Protein AF-0000000068423484 (afdb_homodimer)

Solvent-accessible surface area (backbone atoms only — not comparable to full-atom values): 55971 Å² total; per-residue (Å²): 118,68,66,62,54,52,52,56,60,61,62,59,57,76,66,73,70,72,71,91,45,73,45,80,74,43,41,45,62,45,56,41,64,61,52,69,41,52,49,58,44,50,38,36,35,39,37,38,55,45,71,33,46,61,61,96,69,89,58,65,35,32,40,34,36,28,48,57,86,38,82,74,49,74,48,76,41,71,54,63,52,50,76,49,75,39,73,61,32,37,42,81,64,35,38,41,32,37,35,35,40,36,44,89,70,34,38,48,62,26,65,78,42,65,36,44,36,45,59,52,74,58,28,47,58,44,65,79,63,53,68,45,44,47,48,38,69,43,51,36,38,43,34,36,85,90,52,74,48,55,35,38,36,38,39,38,42,29,35,70,79,62,84,55,50,68,46,73,50,53,48,76,21,60,78,42,44,45,49,76,50,75,43,78,37,48,69,86,58,43,48,36,38,36,36,30,29,41,33,39,73,54,92,85,44,71,54,63,28,49,66,23,56,80,44,69,32,42,38,43,66,61,50,50,74,41,46,70,46,52,40,69,80,64,89,39,38,44,64,40,68,35,36,38,36,36,34,41,53,64,70,56,93,40,86,34,32,39,37,35,28,45,84,64,41,53,76,49,69,49,68,49,60,48,64,46,76,50,72,46,68,39,45,69,81,62,43,42,57,35,36,33,36,40,35,46,50,54,26,64,36,69,31,76,46,74,43,69,48,40,78,60,54,51,70,27,41,62,47,60,90,69,46,73,41,50,44,68,37,73,46,63,39,36,50,44,65,58,56,77,83,84,62,49,35,28,30,26,43,75,90,35,79,72,43,83,37,46,66,45,74,46,71,37,42,52,82,67,39,45,43,34,31,26,36,37,36,52,95,91,41,76,40,60,22,68,73,43,66,38,45,38,36,43,51,38,30,67,21,44,58,42,56,86,63,88,64,63,33,39,64,78,32,76,40,59,39,32,37,37,51,91,44,50,38,73,48,34,39,36,36,38,23,49,64,91,40,78,72,51,72,48,76,32,77,55,102,61,64,45,76,42,80,42,72,33,82,57,62,83,54,56,44,38,28,34,30,35,29,29,43,86,77,41,71,70,20,62,25,65,72,41,76,47,55,41,43,72,86,75,78,82,80,85,84,83,80,85,84,93,77,90,78,67,85,73,76,90,80,86,130,118,70,67,60,56,53,53,58,62,61,62,55,62,75,67,71,70,72,70,90,47,72,47,80,73,44,42,44,63,46,57,41,61,62,52,71,41,52,48,60,44,50,38,36,37,40,38,36,55,46,70,33,46,61,61,97,69,90,56,64,34,32,38,34,36,28,47,56,86,36,83,74,48,74,47,76,41,72,55,64,53,51,78,49,74,40,73,60,31,35,42,81,66,34,39,42,31,35,35,35,41,37,43,89,70,35,38,48,61,26,63,77,40,64,37,44,36,44,60,52,75,58,28,46,58,46,65,78,64,51,66,46,45,49,48,38,68,43,50,35,36,42,34,37,85,90,51,73,48,55,36,38,35,37,38,37,41,30,37,71,79,61,82,59,50,69,47,72,50,55,48,77,22,60,77,43,46,44,49,75,49,76,41,78,36,48,70,87,59,43,48,37,38,36,34,29,29,42,34,38,74,52,93,84,46,70,51,63,30,50,65,23,57,80,43,69,32,44,38,44,68,61,50,51,76,39,46,67,47,52,39,70,78,65,89,39,39,43,64,38,69,37,34,38,35,36,36,40,52,66,71,57,92,42,85,35,32,38,38,35,26,45,84,63,40,53,76,49,70,48,67,51,59,48,65,46,77,50,72,47,69,40,46,68,83,63,43,42,58,36,37,30,35,41,36,45,50,52,26,65,36,71,30,75,46,74,44,70,48,40,76,59,55,52,70,26,40,62,48,60,89,70,44,74,42,51,44,68,38,75,46,62,39,34,51,45,65,60,56,76,82,85,62,48,37,28,30,29,42,76,90,35,80,72,43,84,38,46,64,46,74,47,70,37,43,53,82,67,39,44,43,35,30,26,38,36,36,50,95,91,41,73,39,59,23,69,73,44,65,38,44,38,35,42,52,42,31,66,22,44,57,42,56,85,66,86,64,63,35,39,62,77,34,74,39,60,39,32,39,38,52,93,44,48,37,75,46,35,38,37,34,37,24,47,63,90,39,78,72,55,72,47,76,30,77,55,102,61,64,44,76,43,80,43,71,32,84,56,65,82,54,56,44,38,28,32,30,36,29,29,44,86,75,43,69,70,21,62,23,63,74,42,77,49,55,42,44,73,83,75,77,82,78,78,80,78,76,80,73,81,80,72,90,91,87,87,75,92,81,85,132

Sequence (1022 aa):
MYCLLLLILLFCSKAKSQDNVFTINKVSLQAFPQNEIHKGVPLILNCSVDISKNEHFRLNYTFSFFKDGELLFTNTVEQDSAQYTISRARFSSSGQYECSLSVEEKKKFSDPLIIKVEGIMKPELSVLKTEVMEGENVLLRCELPEEKPPLFFTFYKTKQSANGVVHDRKRISKVENFVELEFPIDAGDSILNFECAVQMNLVTGSQASGRSNRTIVTVSEPFSVPKITIDPPQNITEGDKICITCSTVLLRQDQTEIILQKNKTILNSTKGRETLTYCKIVKLEDNGNYICTVEHGSVSKTSKEELVVTELFSKPMLVVNKTKWDENSIVQIQCQVNGPMPISLSLIKDNKILINSNIYTAQLRVSDSGIYMCRAEINNISKESDPVFLHIYAPVSLPVLSQPFSQVGVLDKFFVLQCYSKFGTLPITYSLYRGNIYIRKIVTEQNVPANFTVKATSIQESGQYRCHANNGHSLSQQSNRINVTIIGNYLVCFFFLKIGKNCCLSESEYIMYCLLLLILLFCSKAKSQDNVFTINKVSLQAFPQNEIHKGVPLILNCSVDISKNEHFRLNYTFSFFKDGELLFTNTVEQDSAQYTISRARFSSSGQYECSLSVEEKKKFSDPLIIKVEGIMKPELSVLKTEVMEGENVLLRCELPEEKPPLFFTFYKTKQSANGVVHDRKRISKVENFVELEFPIDAGDSILNFECAVQMNLVTGSQASGRSNRTIVTVSEPFSVPKITIDPPQNITEGDKICITCSTVLLRQDQTEIILQKNKTILNSTKGRETLTYCKIVKLEDNGNYICTVEHGSVSKTSKEELVVTELFSKPMLVVNKTKWDENSIVQIQCQVNGPMPISLSLIKDNKILINSNIYTAQLRVSDSGIYMCRAEINNISKESDPVFLHIYAPVSLPVLSQPFSQVGVLDKFFVLQCYSKFGTLPITYSLYRGNIYIRKIVTEQNVPANFTVKATSIQESGQYRCHANNGHSLSQQSNRINVTIIGNYLVCFFFLKIGKNCCLSESEYI

Foldseek 3Di:
DVVVVVVVVVVVPPPVPPPKDKDWDAKAKAKPPHQEEEWFAKIKIKIFTDMDIPDDDWWWKWKWKDFPRHTDDIDIDRDRMDMDMDRTDAQVNFGKMKMWIDTPPDIDIYDIGGHGYDAAEAWAKDWDAQEEEAFDKTKMKIFRPVDFDFKKKKKWKFAPPPPTDIDIDIDTDGGHRMDMDIDHHAPPGAKIKMWMKIWDADPVGIDIHDIYDIRIHGYDYQKDAKDWAKPVRDDAAQQDKMKIKIFMGGPDLDQKKKFKDDDPHTQDMDGSDGMDMDMDGDDQVNFDKMKIWIDDNRYIHIDIDTDDYHYQWDAKAKDWPDQEEEAQDKTKIFIDIGHDDDKFKFKDFPNHTPDRDRIDIDGDDQVSWGKIKMWIDDNRDIHIYDIGTHGYKYWWAAKAKDFPPPDQAEAQDKGKIWIATPDIDPFKKKWKDFVPHTDDIDTDRDRGIDIDIDHHHDQPCQTFMKMWIGHVPDDIHIYGTDGGHYDYPDDPPDPDDPDDDDDDDPDDDDD/DVVVVVVVVVPPPPPVPPPKDKDWDAKAKAKPPHQEEEWFAKIKIKIFTDMDIPDDDWWWKWKWKDFPRHTDDIDIDRDRMDMDMDRTDAQVNFGKMKMKIDTPPDIDIYDIGGHGYDAAEAWAKDWDAQEEEAFDKTKMKIFRPVDFDFKKKKKWKFAPPPVTDIDIDIDTDGGHRMDMDIDHHAPPGAKIKMWMKIWDADPVGIDIHDIYDIRIHGYDYQKDAKDWAKPVRDDAAQQDKIKIKIFMGGPDLDQKKKFKDDDPDTQDMDGSDGMDMDMDGDDQVNFDKMKIWIDDNRYIHIDIDTDDYHYQWDAKAKDWDDQEEEAQDKTKIFIDIGHDDDKFKFKDFPRHTPDRDRIDIDGDDQVSWGWIKMWIDDNRDIHIYDIGTHGYKYWWAAKAKDFPPPDQAEAFDKGKIWIATPDIDPFKKKWKDFAPHTDDIDTHRDRDIDIDIDHHHDQPCQTWMKMWIGHVPDDIHIYGTDGGHYDYDDPPPPPPPPDDPDDDDDDDDDD

Nearest PDB structures (foldseek):
  5gni-assembly1_B  TM=9.112E-01  e=7.802E-18  Homo sapiens
  5gni-assembly1_A  TM=8.983E-01  e=1.303E-17  Homo sapiens
  5c14-assembly1_A  TM=8.057E-01  e=1.120E-14  Homo sapiens
  1e07-assembly1_A  TM=2.967E-01  e=3.732E-16  Homo sapiens
  2q7n-assembly2_C  TM=2.112E-01  e=2.031E-11  Mus musculus

pLDDT: mean 84.7, std 16.95, range [17.69, 98.06]

Structure (mmCIF, N/CA/C/O backbone):
data_AF-0000000068423484-model_v1
#
loop_
_entity.id
_entity.typ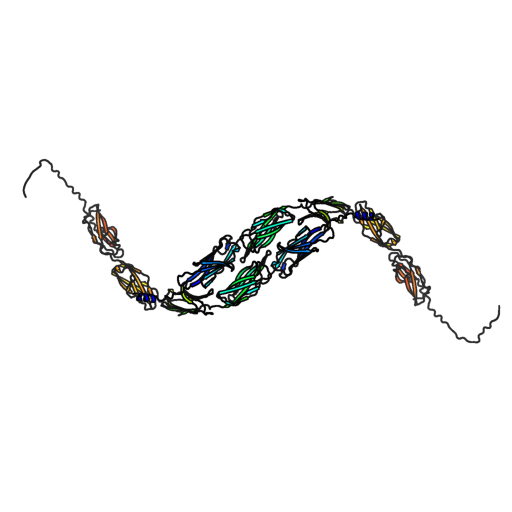e
_entity.pdbx_description
1 polymer 'Ig-like domain-containing protein'
#
loop_
_atom_site.group_PDB
_atom_site.id
_atom_site.type_symbol
_atom_site.label_atom_id
_atom_site.label_alt_id
_atom_site.label_comp_id
_atom_site.label_asym_id
_atom_site.label_entity_id
_atom_site.label_seq_id
_atom_site.pdbx_PDB_ins_code
_atom_site.Cartn_x
_atom_site.Cartn_y
_atom_site.Cartn_z
_atom_site.occupancy
_atom_site.B_iso_or_equiv
_ato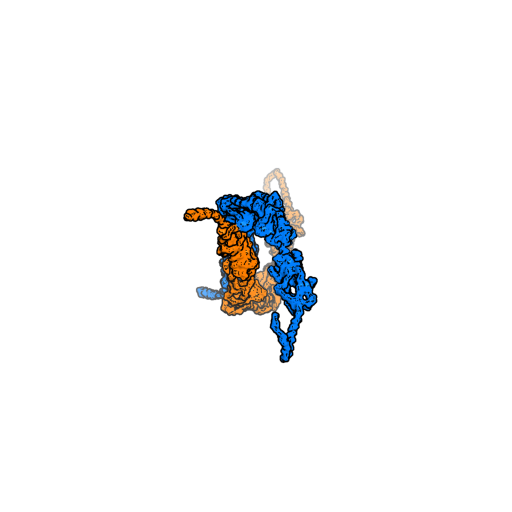m_site.auth_seq_id
_atom_site.auth_comp_id
_atom_site.auth_asym_id
_atom_site.auth_atom_id
_atom_site.pdbx_PDB_model_num
ATOM 1 N N . MET A 1 1 ? 11.953 -87.938 -2.617 1 39.81 1 MET A N 1
ATOM 2 C CA . MET A 1 1 ? 11.094 -86.875 -3.217 1 39.81 1 MET A CA 1
ATOM 3 C C . MET A 1 1 ? 11.336 -85.562 -2.574 1 39.81 1 MET A C 1
ATOM 5 O O . MET A 1 1 ? 10.969 -84.5 -3.137 1 39.81 1 MET A O 1
ATOM 9 N N . TYR A 1 2 ? 11.789 -85.5 -1.32 1 52.47 2 TYR A N 1
ATOM 10 C CA . TYR A 1 2 ? 12.023 -84.312 -0.569 1 52.47 2 TYR A CA 1
ATOM 11 C C . TYR A 1 2 ? 13.266 -83.562 -1.069 1 52.47 2 TYR A C 1
ATOM 13 O O . TYR A 1 2 ? 13.344 -82.312 -1.027 1 52.47 2 TYR A O 1
ATOM 21 N N . CYS A 1 3 ? 14.32 -84.25 -1.584 1 53.19 3 CYS A N 1
ATOM 22 C CA . CYS A 1 3 ? 15.562 -83.625 -1.985 1 53.19 3 CYS A CA 1
ATOM 23 C C . CYS A 1 3 ? 15.383 -82.875 -3.283 1 53.19 3 CYS A C 1
ATOM 25 O O . CYS A 1 3 ? 16.078 -81.875 -3.52 1 53.19 3 CYS A O 1
ATOM 27 N N . LEU A 1 4 ? 14.523 -83.438 -4.199 1 50.78 4 LEU A N 1
ATOM 28 C CA . LEU A 1 4 ? 14.344 -82.75 -5.461 1 50.78 4 LEU A CA 1
ATOM 29 C C . LEU A 1 4 ? 13.57 -81.438 -5.25 1 50.78 4 LEU A C 1
ATOM 31 O O . LEU A 1 4 ? 13.844 -80.438 -5.91 1 50.78 4 LEU A O 1
ATOM 35 N N . LEU A 1 5 ? 12.625 -81.438 -4.215 1 51.72 5 LEU A N 1
ATOM 36 C CA . LEU A 1 5 ? 11.914 -80.188 -3.975 1 51.72 5 LEU A CA 1
ATOM 37 C C . LEU A 1 5 ? 12.852 -79.125 -3.404 1 51.72 5 LEU A C 1
ATOM 39 O O . LEU A 1 5 ? 12.734 -77.938 -3.732 1 51.72 5 LEU A O 1
ATOM 43 N N . LEU A 1 6 ? 13.906 -79.625 -2.629 1 51.06 6 LEU A N 1
ATOM 44 C CA . LEU A 1 6 ? 14.844 -78.625 -2.082 1 51.06 6 LEU A CA 1
ATOM 45 C C . LEU A 1 6 ? 15.711 -78 -3.184 1 51.06 6 LEU A C 1
ATOM 47 O O . LEU A 1 6 ? 16.031 -76.812 -3.146 1 51.06 6 LEU A O 1
ATOM 51 N N . LEU A 1 7 ? 16.047 -78.875 -4.211 1 49.59 7 LEU A N 1
ATOM 52 C CA . LEU A 1 7 ? 16.906 -78.375 -5.262 1 49.59 7 LEU A CA 1
ATOM 53 C C . LEU A 1 7 ? 16.156 -77.375 -6.16 1 49.59 7 LEU A C 1
ATOM 55 O O . LEU A 1 7 ? 16.734 -76.438 -6.684 1 49.59 7 LEU A O 1
ATOM 59 N N . ILE A 1 8 ? 14.82 -77.688 -6.422 1 49.12 8 ILE A N 1
ATOM 60 C CA . ILE A 1 8 ? 14.07 -76.75 -7.246 1 49.12 8 ILE A CA 1
ATOM 61 C C . ILE A 1 8 ? 13.891 -75.438 -6.5 1 49.12 8 ILE A C 1
ATOM 63 O O . ILE A 1 8 ? 13.922 -74.375 -7.109 1 49.12 8 ILE A O 1
ATOM 67 N N . LEU A 1 9 ? 13.773 -75.5 -5.098 1 46.38 9 LEU A N 1
ATOM 68 C CA . LEU A 1 9 ? 13.648 -74.25 -4.371 1 46.38 9 LEU A CA 1
ATOM 69 C C . LEU A 1 9 ? 14.953 -73.5 -4.418 1 46.38 9 LEU A C 1
ATOM 71 O O . LEU A 1 9 ? 14.953 -72.25 -4.266 1 46.38 9 LEU A O 1
ATOM 75 N N . LEU A 1 10 ? 16.078 -74.188 -4.484 1 43.59 10 LEU A N 1
ATOM 76 C CA . LEU A 1 10 ? 17.328 -73.438 -4.488 1 43.59 10 LEU A CA 1
ATOM 77 C C . LEU A 1 10 ? 17.562 -72.812 -5.84 1 43.59 10 LEU A C 1
ATOM 79 O O . LEU A 1 10 ? 18.297 -71.812 -5.934 1 43.59 10 LEU A O 1
ATOM 83 N N . PHE A 1 11 ? 17.188 -73.5 -6.922 1 37.44 11 PHE A N 1
ATOM 84 C CA . PHE A 1 11 ? 17.469 -72.875 -8.203 1 37.44 11 PHE A CA 1
ATOM 85 C C . PHE A 1 11 ? 16.469 -71.75 -8.469 1 37.44 11 PHE A C 1
ATOM 87 O O . PHE A 1 11 ? 16.406 -71.188 -9.586 1 37.44 11 PHE A O 1
ATOM 94 N N . CYS A 1 12 ? 15.344 -71.688 -7.723 1 38.47 12 CYS A N 1
ATOM 95 C CA . CYS A 1 12 ? 14.68 -70.438 -7.945 1 38.47 12 CYS A CA 1
ATOM 96 C C . CYS A 1 12 ? 15.656 -69.25 -7.773 1 38.47 12 CYS A C 1
ATOM 98 O O . CYS A 1 12 ? 16 -68.938 -6.648 1 38.47 12 CYS A O 1
ATOM 100 N N . SER A 1 13 ? 16.719 -69.312 -8.594 1 34.94 13 SER A N 1
ATOM 101 C CA . SER A 1 13 ? 17.641 -68.188 -8.711 1 34.94 13 SER A CA 1
ATOM 102 C C . SER A 1 13 ? 16.953 -66.812 -8.359 1 34.94 13 SER A C 1
ATOM 104 O O . SER A 1 13 ? 15.742 -66.688 -8.516 1 34.94 13 SER A O 1
ATOM 106 N N . LYS A 1 14 ? 17.656 -66.125 -7.473 1 40.66 14 LYS A N 1
ATOM 107 C CA . LYS A 1 14 ? 17.469 -64.688 -7.129 1 40.66 14 LYS A CA 1
ATOM 108 C C . LYS A 1 14 ? 17.031 -63.906 -8.336 1 40.66 14 LYS A C 1
ATOM 110 O O . LYS A 1 14 ? 17.797 -63.688 -9.273 1 40.66 14 LYS A O 1
ATOM 115 N N . ALA A 1 15 ? 15.914 -64.188 -8.844 1 41.28 15 ALA A N 1
ATOM 116 C CA . ALA A 1 15 ? 15.477 -63.031 -9.602 1 41.28 15 ALA A CA 1
ATOM 117 C C . ALA A 1 15 ? 16.016 -61.719 -8.992 1 41.28 15 ALA A C 1
ATOM 119 O O . ALA A 1 15 ? 15.812 -61.469 -7.801 1 41.28 15 ALA A O 1
ATOM 120 N N . LYS A 1 16 ? 17.188 -61.375 -9.227 1 42.59 16 LYS A N 1
ATOM 121 C CA . LYS A 1 16 ? 17.688 -60.031 -8.883 1 42.59 16 LYS A CA 1
ATOM 122 C C . LYS A 1 16 ? 16.531 -59.031 -8.711 1 42.59 16 LYS A C 1
ATOM 124 O O . LYS A 1 16 ? 15.82 -58.75 -9.672 1 42.59 16 LYS A O 1
ATOM 129 N N . SER A 1 17 ? 15.82 -59.156 -7.66 1 44.47 17 SER A N 1
ATOM 130 C CA . SER A 1 17 ? 14.852 -58.156 -7.246 1 44.47 17 SER A CA 1
ATOM 131 C C . SER A 1 17 ? 15.281 -56.75 -7.672 1 44.47 17 SER A C 1
ATOM 133 O O . SER A 1 17 ? 16.281 -56.25 -7.172 1 44.47 17 SER A O 1
ATOM 135 N N . GLN A 1 18 ? 15.273 -56.562 -8.914 1 56.28 18 GLN A N 1
ATOM 136 C CA . GLN A 1 18 ? 15.562 -55.156 -9.297 1 56.28 18 GLN A CA 1
ATOM 137 C C . GLN A 1 18 ? 14.938 -54.188 -8.32 1 56.28 18 GLN A C 1
ATOM 139 O O . GLN A 1 18 ? 13.75 -54.281 -7.992 1 56.28 18 GLN A O 1
ATOM 144 N N . ASP A 1 19 ? 15.703 -53.656 -7.363 1 74.75 19 ASP A N 1
ATOM 145 C CA . ASP A 1 19 ? 15.289 -52.594 -6.418 1 74.75 19 ASP A CA 1
ATOM 146 C C . ASP A 1 19 ? 14.305 -51.625 -7.066 1 74.75 19 ASP A C 1
ATOM 148 O O . ASP A 1 19 ? 14.344 -51.406 -8.273 1 74.75 19 ASP A O 1
ATOM 152 N N . ASN A 1 20 ? 13.234 -51.406 -6.363 1 85.5 20 ASN A N 1
ATOM 153 C CA . ASN A 1 20 ? 12.258 -50.406 -6.805 1 85.5 20 ASN A CA 1
ATOM 154 C C . ASN A 1 20 ? 12.914 -49.094 -7.137 1 85.5 20 ASN A C 1
ATOM 156 O O . ASN A 1 20 ? 13.594 -48.5 -6.293 1 85.5 20 ASN A O 1
ATOM 160 N N . VAL A 1 21 ? 12.883 -48.812 -8.445 1 90.56 21 VAL A N 1
ATOM 161 C CA . VAL A 1 21 ? 13.469 -47.562 -8.898 1 90.56 21 VAL A CA 1
ATOM 162 C C . VAL A 1 21 ? 12.383 -46.656 -9.484 1 90.56 21 VAL A C 1
ATOM 164 O O . VAL A 1 21 ? 11.477 -47.156 -10.172 1 90.56 21 VAL A O 1
ATOM 167 N N . PHE A 1 22 ? 12.477 -45.375 -9.07 1 92.5 22 PHE A N 1
ATOM 168 C CA . PHE A 1 22 ? 11.539 -44.406 -9.625 1 92.5 22 PHE A CA 1
ATOM 169 C C . PHE A 1 22 ? 12.203 -43.062 -9.836 1 92.5 22 PHE A C 1
ATOM 171 O O . PHE A 1 22 ? 13.281 -42.812 -9.289 1 92.5 22 PHE A O 1
ATOM 178 N N . THR A 1 23 ? 11.617 -42.25 -10.695 1 92.19 23 THR A N 1
ATOM 179 C CA . THR A 1 23 ? 12.055 -40.875 -10.914 1 92.19 23 THR A CA 1
ATOM 180 C C . THR A 1 23 ? 10.859 -39.938 -11.078 1 92.19 23 THR A C 1
ATOM 182 O O . THR A 1 23 ? 9.828 -40.344 -11.625 1 92.19 23 THR A O 1
ATOM 185 N N . ILE A 1 24 ? 11.141 -38.781 -10.492 1 92.31 24 ILE A N 1
ATOM 186 C CA . ILE A 1 24 ? 10.086 -37.75 -10.609 1 92.31 24 ILE A CA 1
ATOM 187 C C . ILE A 1 24 ? 10.336 -36.906 -11.844 1 92.31 24 ILE A C 1
ATOM 189 O O . ILE A 1 24 ? 11.305 -36.125 -11.898 1 92.31 24 ILE A O 1
ATOM 193 N N . ASN A 1 25 ? 9.406 -36.969 -12.766 1 89.69 25 ASN A N 1
ATOM 194 C CA . ASN A 1 25 ? 9.594 -36.219 -13.992 1 89.69 25 ASN A CA 1
ATOM 195 C C . ASN A 1 25 ? 9.188 -34.75 -13.82 1 89.69 25 ASN A C 1
ATOM 197 O O . ASN A 1 25 ? 9.93 -33.844 -14.195 1 89.69 25 ASN A O 1
ATOM 201 N N . LYS A 1 26 ? 8.031 -34.562 -13.297 1 92.62 26 LYS A N 1
ATOM 202 C CA . LYS A 1 26 ? 7.508 -33.188 -13.18 1 92.62 26 LYS A CA 1
ATOM 203 C C . LYS A 1 26 ? 6.438 -33.125 -12.094 1 92.62 26 LYS A C 1
ATOM 205 O O . LYS A 1 26 ? 5.672 -34.062 -11.898 1 92.62 26 LYS A O 1
ATOM 210 N N . VAL A 1 27 ? 6.594 -32.031 -11.391 1 96.12 27 VAL A N 1
ATOM 211 C CA . VAL A 1 27 ? 5.523 -31.688 -10.453 1 96.12 27 VAL A CA 1
ATOM 212 C C . VAL A 1 27 ? 4.777 -30.438 -10.945 1 96.12 27 VAL A C 1
ATOM 214 O O . VAL A 1 27 ? 5.398 -29.453 -11.32 1 96.12 27 VAL A O 1
ATOM 217 N N . SER A 1 28 ? 3.398 -30.562 -10.992 1 97.12 28 SER A N 1
ATOM 218 C CA . SER A 1 28 ? 2.607 -29.453 -11.523 1 97.12 28 SER A CA 1
ATOM 219 C C . SER A 1 28 ? 1.541 -29.016 -10.523 1 97.12 28 SER A C 1
ATOM 221 O O . SER A 1 28 ? 0.961 -29.844 -9.82 1 97.12 28 SER A O 1
ATOM 223 N N . LEU A 1 29 ? 1.38 -27.719 -10.469 1 97.12 29 LEU A N 1
ATOM 224 C CA . LEU A 1 29 ? 0.329 -27.109 -9.656 1 97.12 29 LEU A CA 1
ATOM 225 C C . LEU A 1 29 ? -0.698 -26.406 -10.531 1 97.12 29 LEU A C 1
ATOM 227 O O . LEU A 1 29 ? -0.335 -25.594 -11.391 1 97.12 29 LEU A O 1
ATOM 231 N N . GLN A 1 30 ? -1.979 -26.781 -10.328 1 96 30 GLN A N 1
ATOM 232 C CA . GLN A 1 30 ? -3.07 -26.141 -11.047 1 96 30 GLN A CA 1
ATOM 233 C C . GLN A 1 30 ? -4.125 -25.609 -10.086 1 96 30 GLN A C 1
ATOM 235 O O . GLN A 1 30 ? -4.328 -26.156 -9.008 1 96 30 GLN A O 1
ATOM 240 N N . ALA A 1 31 ? -4.648 -24.516 -10.484 1 95 31 ALA A N 1
ATOM 241 C CA . ALA A 1 31 ? -5.699 -23.906 -9.672 1 95 31 ALA A CA 1
ATOM 242 C C . ALA A 1 31 ? -7.043 -23.938 -10.391 1 95 31 ALA A C 1
ATOM 244 O O . ALA A 1 31 ? -7.105 -23.781 -11.609 1 95 31 ALA A O 1
ATOM 245 N N . PHE A 1 32 ? -8.055 -24.219 -9.594 1 92.88 32 PHE A N 1
ATOM 246 C CA . PHE A 1 32 ? -9.43 -24.172 -10.07 1 92.88 32 PHE A CA 1
ATOM 247 C C . PHE A 1 32 ? -10.289 -23.297 -9.156 1 92.88 32 PHE A C 1
ATOM 249 O O . PHE A 1 32 ? -10.492 -23.641 -7.988 1 92.88 32 PHE A O 1
ATOM 256 N N . PRO A 1 33 ? -10.969 -22.203 -9.703 1 88.38 33 PRO A N 1
ATOM 257 C CA . PRO A 1 33 ? -10.852 -21.641 -11.055 1 88.38 33 PRO A CA 1
ATOM 258 C C . PRO A 1 33 ? -9.461 -21.094 -11.352 1 88.38 33 PRO A C 1
ATOM 260 O O . PRO A 1 33 ? -8.578 -21.141 -10.484 1 88.38 33 PRO A O 1
ATOM 263 N N . GLN A 1 34 ? -9.227 -20.562 -12.555 1 83.06 34 GLN A N 1
ATOM 264 C CA . GLN A 1 34 ? -7.906 -20.141 -13.008 1 83.06 34 GLN A CA 1
ATOM 265 C C . GLN A 1 34 ? -7.363 -19 -12.148 1 83.06 34 GLN A C 1
ATOM 267 O O . GLN A 1 34 ? -7.918 -18.703 -11.086 1 83.06 34 GLN A O 1
ATOM 272 N N . ASN A 1 35 ? -6.379 -18.203 -12.5 1 80.56 35 ASN A N 1
ATOM 273 C CA . ASN A 1 35 ? -5.445 -17.359 -11.766 1 80.56 35 ASN A CA 1
ATOM 274 C C . ASN A 1 35 ? -6.129 -16.094 -11.227 1 80.56 35 ASN A C 1
ATOM 276 O O . ASN A 1 35 ? -5.652 -15.484 -10.266 1 80.56 35 ASN A O 1
ATOM 280 N N . GLU A 1 36 ? -7.348 -15.82 -11.719 1 86.75 36 GLU A N 1
ATOM 281 C CA . GLU A 1 36 ? -8.07 -14.656 -11.211 1 86.75 36 GLU A CA 1
ATOM 282 C C . GLU A 1 36 ? -9.461 -15.047 -10.719 1 86.75 36 GLU A C 1
ATOM 284 O O . GLU A 1 36 ? -10.273 -15.562 -11.484 1 86.75 36 GLU A O 1
ATOM 289 N N . ILE A 1 37 ? -9.641 -14.758 -9.391 1 89.88 37 ILE A N 1
ATOM 290 C CA . ILE A 1 37 ? -10.914 -15.195 -8.836 1 89.88 37 ILE A CA 1
ATOM 291 C C . ILE A 1 37 ? -11.531 -14.078 -8 1 89.88 37 ILE A C 1
ATOM 293 O O . ILE A 1 37 ? -10.828 -13.156 -7.57 1 89.88 37 ILE A O 1
ATOM 297 N N . HIS A 1 38 ? -12.898 -14.172 -7.852 1 90.81 38 HIS A N 1
ATOM 298 C CA . HIS A 1 38 ? -13.609 -13.219 -7.008 1 90.81 38 HIS A CA 1
ATOM 299 C C . HIS A 1 38 ? -13.727 -13.719 -5.574 1 90.81 38 HIS A C 1
ATOM 301 O O . HIS A 1 38 ? -13.742 -14.93 -5.34 1 90.81 38 HIS A O 1
ATOM 307 N N . LYS A 1 39 ? -13.844 -12.805 -4.742 1 89.31 39 LYS A N 1
ATOM 308 C CA . LYS A 1 39 ? -13.984 -13.164 -3.332 1 89.31 39 LYS A CA 1
ATOM 309 C C . LYS A 1 39 ? -15.188 -14.078 -3.115 1 89.31 39 LYS A C 1
ATOM 311 O O . LYS A 1 39 ? -16.219 -13.914 -3.77 1 89.31 39 LYS A O 1
ATOM 316 N N . GLY A 1 40 ? -15.039 -15.062 -2.285 1 89.5 40 GLY A N 1
ATOM 317 C CA . GLY A 1 40 ? -16.125 -15.953 -1.927 1 89.5 40 GLY A CA 1
ATOM 318 C C . GLY A 1 40 ? -16.125 -17.25 -2.721 1 89.5 40 GLY A C 1
ATOM 319 O O . GLY A 1 40 ? -16.734 -18.234 -2.303 1 89.5 40 GLY A O 1
ATOM 320 N N . VAL A 1 41 ? -15.477 -17.203 -3.834 1 91.44 41 VAL A N 1
ATOM 321 C CA . VAL A 1 41 ? -15.414 -18.391 -4.68 1 91.44 41 VAL A CA 1
ATOM 322 C C . VAL A 1 41 ? -14.383 -19.359 -4.117 1 91.44 41 VAL A C 1
ATOM 324 O O . VAL A 1 41 ? -13.289 -18.953 -3.719 1 91.44 41 VAL A O 1
ATOM 327 N N . PRO A 1 42 ? -14.75 -20.562 -4.008 1 93.75 42 PRO A N 1
ATOM 328 C CA . PRO A 1 42 ? -13.766 -21.547 -3.537 1 93.75 42 PRO A CA 1
ATOM 329 C C . PRO A 1 42 ? -12.602 -21.734 -4.508 1 93.75 42 PRO A C 1
ATOM 331 O O . PRO A 1 42 ? -12.797 -21.688 -5.723 1 93.75 42 PRO A O 1
ATOM 334 N N . LEU A 1 43 ? -11.461 -21.859 -3.93 1 94.62 43 LEU A N 1
ATOM 335 C CA . LEU A 1 43 ? -10.242 -22.078 -4.699 1 94.62 43 LEU A CA 1
ATOM 336 C C . LEU A 1 43 ? -9.664 -23.469 -4.422 1 94.62 43 LEU A C 1
ATOM 338 O O . LEU A 1 43 ? -9.406 -23.812 -3.27 1 94.62 43 LEU A O 1
ATOM 342 N N . ILE A 1 44 ? -9.539 -24.219 -5.457 1 95.81 44 ILE A N 1
ATOM 343 C CA . ILE A 1 44 ? -8.977 -25.562 -5.328 1 95.81 44 ILE A CA 1
ATOM 344 C C . ILE A 1 44 ? -7.602 -25.609 -5.992 1 95.81 44 ILE A C 1
ATOM 346 O O . ILE A 1 44 ? -7.473 -25.312 -7.184 1 95.81 44 ILE A O 1
ATOM 350 N N . LEU A 1 45 ? -6.633 -25.922 -5.223 1 96.62 45 LEU A N 1
ATOM 351 C CA . LEU A 1 45 ? -5.285 -26.141 -5.738 1 96.62 45 LEU A CA 1
ATOM 352 C C . LEU A 1 45 ? -4.988 -27.625 -5.863 1 96.62 45 LEU A C 1
ATOM 354 O O . LEU A 1 45 ? -5.094 -28.375 -4.883 1 96.62 45 LEU A O 1
ATOM 358 N N . ASN A 1 46 ? -4.641 -28 -7.074 1 96.62 46 ASN A N 1
ATOM 359 C CA . ASN A 1 46 ? -4.34 -29.406 -7.348 1 96.62 46 ASN A CA 1
ATOM 360 C C . ASN A 1 46 ? -2.865 -29.594 -7.695 1 96.62 46 ASN A C 1
ATOM 362 O O . ASN A 1 46 ? -2.375 -29.047 -8.68 1 96.62 46 ASN A O 1
ATOM 366 N N . CYS A 1 47 ? -2.186 -30.344 -6.875 1 97.69 47 CYS A N 1
ATOM 367 C CA . CYS A 1 47 ? -0.793 -30.703 -7.117 1 97.69 47 CYS A CA 1
ATOM 368 C C . CYS A 1 47 ? -0.686 -32.125 -7.648 1 97.69 47 CYS A C 1
ATOM 370 O O . CYS A 1 47 ? -1.196 -33.062 -7.031 1 97.69 47 CYS A O 1
ATOM 372 N N . SER A 1 48 ? -0.087 -32.25 -8.828 1 97.25 48 SER A N 1
ATOM 373 C CA . SER A 1 48 ? 0.038 -33.562 -9.453 1 97.25 48 SER A CA 1
ATOM 374 C C . SER A 1 48 ? 1.484 -33.875 -9.844 1 97.25 48 SER A C 1
ATOM 376 O O . SER A 1 48 ? 2.301 -32.938 -9.953 1 97.25 48 SER A O 1
ATOM 378 N N . VAL A 1 49 ? 1.753 -35.188 -9.945 1 95.81 49 VAL A N 1
ATOM 379 C CA . VAL A 1 49 ? 3.123 -35.594 -10.25 1 95.81 49 VAL A CA 1
ATOM 380 C C . VAL A 1 49 ? 3.125 -36.562 -11.445 1 95.81 49 VAL A C 1
ATOM 382 O O . VAL A 1 49 ? 2.195 -37.344 -11.617 1 95.81 49 VAL A O 1
ATOM 385 N N . ASP A 1 50 ? 4.039 -36.312 -12.328 1 93.44 50 ASP A N 1
ATOM 386 C CA . ASP A 1 50 ? 4.418 -37.25 -13.367 1 93.44 50 ASP A CA 1
ATOM 387 C C . ASP A 1 50 ? 5.637 -38.062 -12.938 1 93.44 50 ASP A C 1
ATOM 389 O O . ASP A 1 50 ? 6.746 -37.531 -12.852 1 93.44 50 ASP A O 1
ATOM 393 N N . ILE A 1 51 ? 5.391 -39.344 -12.625 1 91.94 51 ILE A N 1
ATOM 394 C CA . ILE A 1 51 ? 6.445 -40.219 -12.086 1 91.94 51 ILE A CA 1
ATOM 395 C C . ILE A 1 51 ? 6.645 -41.406 -12.984 1 91.94 51 ILE A C 1
ATOM 397 O O . ILE A 1 51 ? 5.68 -41.938 -13.555 1 91.94 51 ILE A O 1
ATOM 401 N N . SER A 1 52 ? 7.898 -41.875 -13.203 1 91.5 52 SER A N 1
ATOM 402 C CA . SER A 1 52 ? 8.258 -43.094 -13.898 1 91.5 52 SER A CA 1
ATOM 403 C C . SER A 1 52 ? 8.781 -44.156 -12.922 1 91.5 52 SER A C 1
ATOM 405 O O . SER A 1 52 ? 9.617 -43.844 -12.062 1 91.5 52 SER A O 1
ATOM 407 N N . LYS A 1 53 ? 8.211 -45.406 -13.023 1 91 53 LYS A N 1
ATOM 408 C CA . LYS A 1 53 ? 8.625 -46.531 -12.188 1 91 53 LYS A CA 1
ATOM 409 C C . LYS A 1 53 ? 9.07 -47.719 -13.047 1 91 53 LYS A C 1
ATOM 411 O O . LYS A 1 53 ? 8.617 -47.875 -14.18 1 91 53 LYS A O 1
ATOM 416 N N . ASN A 1 54 ? 10.008 -48.5 -12.523 1 87.19 54 ASN A N 1
ATOM 417 C CA . ASN A 1 54 ? 10.43 -49.688 -13.258 1 87.19 54 ASN A CA 1
ATOM 418 C C . ASN A 1 54 ? 9.406 -50.812 -13.125 1 87.19 54 ASN A C 1
ATOM 420 O O . ASN A 1 54 ? 9.242 -51.625 -14.047 1 87.19 54 ASN A O 1
ATOM 424 N N . GLU A 1 55 ? 8.82 -50.906 -11.93 1 84.12 55 GLU A N 1
ATOM 425 C CA . GLU A 1 55 ? 7.773 -51.906 -11.672 1 84.12 55 GLU A CA 1
ATOM 426 C C . GLU A 1 55 ? 6.559 -51.25 -11.016 1 84.12 55 GLU A C 1
ATOM 428 O O . GLU A 1 55 ? 6.559 -50.062 -10.742 1 84.12 55 GLU A O 1
ATOM 433 N N . HIS A 1 56 ? 5.566 -52.125 -11.047 1 82.25 56 HIS A N 1
ATOM 434 C CA . HIS A 1 56 ? 4.363 -51.625 -10.391 1 82.25 56 HIS A CA 1
ATOM 435 C C . HIS A 1 56 ? 4.461 -51.75 -8.875 1 82.25 56 HIS A C 1
ATOM 437 O O . HIS A 1 56 ? 4.379 -52.844 -8.336 1 82.25 56 HIS A O 1
ATOM 443 N N . PHE A 1 57 ? 4.84 -50.75 -8.211 1 87 57 PHE A N 1
ATOM 444 C CA . PHE A 1 57 ? 4.848 -50.719 -6.75 1 87 57 PHE A CA 1
ATOM 445 C C . PHE A 1 57 ? 4.246 -49.406 -6.234 1 87 57 PHE A C 1
ATOM 447 O O . PHE A 1 57 ? 4.102 -48.438 -6.988 1 87 57 PHE A O 1
ATOM 454 N N . ARG A 1 58 ? 3.793 -49.562 -5.016 1 89.12 58 ARG A N 1
ATOM 455 C CA . ARG A 1 58 ? 3.129 -48.406 -4.43 1 89.12 58 ARG A CA 1
ATOM 456 C C . ARG A 1 58 ? 4.137 -47.5 -3.752 1 89.12 58 ARG A C 1
ATOM 458 O O . ARG A 1 58 ? 5.105 -47.969 -3.15 1 89.12 58 ARG A O 1
ATOM 465 N N . LEU A 1 59 ? 3.957 -46.188 -4.02 1 92 59 LEU A N 1
ATOM 466 C CA . LEU A 1 59 ? 4.738 -45.125 -3.354 1 92 59 LEU A CA 1
ATOM 467 C C . LEU A 1 59 ? 3.84 -44.25 -2.5 1 92 59 LEU A C 1
ATOM 469 O O . LEU A 1 59 ? 2.66 -44.062 -2.812 1 92 59 LEU A O 1
ATOM 473 N N . ASN A 1 60 ? 4.434 -43.844 -1.382 1 93.69 60 ASN A N 1
ATOM 474 C CA . ASN A 1 60 ? 3.771 -42.812 -0.59 1 93.69 60 ASN A CA 1
ATOM 475 C C . ASN A 1 60 ? 4.219 -41.406 -1.002 1 93.69 60 ASN A C 1
ATOM 477 O O . ASN A 1 60 ? 5.402 -41.062 -0.89 1 93.69 60 ASN A O 1
ATOM 481 N N . TYR A 1 61 ? 3.264 -40.719 -1.443 1 95.69 61 TYR A N 1
ATOM 482 C CA . TYR A 1 61 ? 3.551 -39.344 -1.901 1 95.69 61 TYR A CA 1
ATOM 483 C C . TYR A 1 61 ? 3.221 -38.344 -0.819 1 95.69 61 TYR A C 1
ATOM 485 O O . TYR A 1 61 ? 2.09 -38.281 -0.326 1 95.69 61 TYR A O 1
ATOM 493 N N . THR A 1 62 ? 4.176 -37.5 -0.449 1 97.12 62 THR A N 1
ATOM 494 C CA . THR A 1 62 ? 3.924 -36.375 0.468 1 97.12 62 THR A CA 1
ATOM 495 C C . THR A 1 62 ? 3.887 -35.062 -0.283 1 97.12 62 THR A C 1
ATOM 497 O O . THR A 1 62 ? 4.922 -34.562 -0.738 1 97.12 62 THR A O 1
ATOM 500 N N . PHE A 1 63 ? 2.697 -34.531 -0.314 1 98.06 63 PHE A N 1
ATOM 501 C CA . PHE A 1 63 ? 2.516 -33.25 -0.974 1 98.06 63 PHE A CA 1
ATOM 502 C C . PHE A 1 63 ? 2.48 -32.125 0.047 1 98.06 63 PHE A C 1
ATOM 504 O O . PHE A 1 63 ? 1.812 -32.219 1.077 1 98.06 63 PHE A O 1
ATOM 511 N N . SER A 1 64 ? 3.223 -31.094 -0.249 1 97.44 64 SER A N 1
ATOM 512 C CA . SER A 1 64 ? 3.199 -29.891 0.574 1 97.44 64 SER A CA 1
ATOM 513 C C . SER A 1 64 ? 2.83 -28.656 -0.252 1 97.44 64 SER A C 1
ATOM 515 O O . SER A 1 64 ? 3.352 -28.469 -1.352 1 97.44 64 SER A O 1
ATOM 517 N N . PHE A 1 65 ? 1.922 -27.906 0.331 1 97.5 65 PHE A N 1
ATOM 518 C CA . PHE A 1 65 ? 1.487 -26.688 -0.336 1 97.5 65 PHE A CA 1
ATOM 519 C C . PHE A 1 65 ? 2.041 -25.453 0.372 1 97.5 65 PHE A C 1
ATOM 521 O O . PHE A 1 65 ? 2.08 -25.406 1.604 1 97.5 65 PHE A O 1
ATOM 528 N N . PHE A 1 66 ? 2.475 -24.469 -0.473 1 93.44 66 PHE A N 1
ATOM 529 C CA . PHE A 1 66 ? 3.076 -23.266 0.065 1 93.44 66 PHE A CA 1
ATOM 530 C C . PHE A 1 66 ? 2.418 -22.016 -0.529 1 93.44 66 PHE A C 1
ATOM 532 O O . PHE A 1 66 ? 2.004 -22.031 -1.691 1 93.44 66 PHE A O 1
ATOM 539 N N . LYS A 1 67 ? 2.361 -21 0.342 1 90.62 67 LYS A N 1
ATOM 540 C CA . LYS A 1 67 ? 1.989 -19.656 -0.105 1 90.62 67 LYS A CA 1
ATOM 541 C C . LYS A 1 67 ? 3.053 -18.641 0.279 1 90.62 67 LYS A C 1
ATOM 543 O O . LYS A 1 67 ? 3.369 -18.484 1.46 1 90.62 67 LYS A O 1
ATOM 548 N N . ASP A 1 68 ? 3.488 -17.953 -0.701 1 82 68 ASP A N 1
ATOM 549 C CA . ASP A 1 68 ? 4.508 -16.922 -0.473 1 82 68 ASP A CA 1
ATOM 550 C C . ASP A 1 68 ? 5.652 -17.469 0.381 1 82 68 ASP A C 1
ATOM 552 O O . ASP A 1 68 ? 6.09 -16.828 1.329 1 82 68 ASP A O 1
ATOM 556 N N . GLY A 1 69 ? 6 -18.781 0.175 1 79.25 69 GLY A N 1
ATOM 557 C CA . GLY A 1 69 ? 7.137 -19.406 0.833 1 79.25 69 GLY A CA 1
ATOM 558 C C . GLY A 1 69 ? 6.781 -20.047 2.164 1 79.25 69 GLY A C 1
ATOM 559 O O . GLY A 1 69 ? 7.605 -20.734 2.77 1 79.25 69 GLY A O 1
ATOM 560 N N . GLU A 1 70 ? 5.594 -19.828 2.561 1 84.88 70 GLU A N 1
ATOM 561 C CA . GLU A 1 70 ? 5.184 -20.391 3.844 1 84.88 70 GLU A CA 1
ATOM 562 C C . GLU A 1 70 ? 4.359 -21.656 3.65 1 84.88 70 GLU A C 1
ATOM 564 O O . GLU A 1 70 ? 3.514 -21.734 2.758 1 84.88 70 GLU A O 1
ATOM 569 N N . LEU A 1 71 ? 4.586 -22.609 4.574 1 92.94 71 LEU A N 1
ATOM 570 C CA . LEU A 1 71 ? 3.895 -23.891 4.496 1 92.94 71 LEU A CA 1
ATOM 571 C C . LEU A 1 71 ? 2.432 -23.734 4.902 1 92.94 71 LEU A C 1
ATOM 573 O O . LEU A 1 71 ? 2.129 -23.156 5.945 1 92.94 71 LEU A O 1
ATOM 577 N N . LEU A 1 72 ? 1.53 -24.203 4.066 1 94 72 LEU A N 1
ATOM 578 C CA . LEU A 1 72 ? 0.096 -24.141 4.332 1 94 72 LEU A CA 1
ATOM 579 C C . LEU A 1 72 ? -0.422 -25.484 4.832 1 94 72 LEU A C 1
ATOM 581 O O . LEU A 1 72 ? -1.129 -25.547 5.84 1 94 72 LEU A O 1
ATOM 585 N N . PHE A 1 73 ? -0.06 -26.5 4.039 1 94.62 73 PHE A N 1
ATOM 586 C CA . PHE A 1 73 ? -0.667 -27.812 4.254 1 94.62 73 PHE A CA 1
ATOM 587 C C . PHE A 1 73 ? 0.22 -28.922 3.697 1 94.62 73 PHE A C 1
ATOM 589 O O . PHE A 1 73 ? 0.904 -28.734 2.689 1 94.62 73 PHE A O 1
ATOM 596 N N . THR A 1 74 ? 0.322 -30 4.434 1 96.31 74 THR A N 1
ATOM 597 C CA . THR A 1 74 ? 1.016 -31.203 3.971 1 96.31 74 THR A CA 1
ATOM 598 C C . THR A 1 74 ? 0.098 -32.406 4.039 1 96.31 74 THR A C 1
ATOM 600 O O . THR A 1 74 ? -0.671 -32.562 4.988 1 96.31 74 THR A O 1
ATOM 603 N N . ASN A 1 75 ? 0.119 -33.188 2.992 1 94.5 75 ASN A N 1
ATOM 604 C CA . ASN A 1 75 ? -0.678 -34.406 2.928 1 94.5 75 ASN A CA 1
ATOM 605 C C . ASN A 1 75 ? 0.12 -35.594 2.34 1 94.5 75 ASN A C 1
ATOM 607 O O . ASN A 1 75 ? 0.899 -35.406 1.402 1 94.5 75 ASN A O 1
ATOM 611 N N . THR A 1 76 ? 0.022 -36.719 2.988 1 95.62 76 THR A N 1
ATOM 612 C CA . THR A 1 76 ? 0.636 -37.906 2.461 1 95.62 76 THR A CA 1
ATOM 613 C C . THR A 1 76 ? -0.426 -38.875 1.911 1 95.62 76 THR A C 1
ATOM 615 O O . THR A 1 76 ? -1.34 -39.281 2.633 1 95.62 76 THR A O 1
ATOM 618 N N . VAL A 1 77 ? -0.357 -39.188 0.625 1 94.5 77 VAL A N 1
ATOM 619 C CA . VAL A 1 77 ? -1.365 -40 -0.037 1 94.5 77 VAL A CA 1
ATOM 620 C C . VAL A 1 77 ? -0.685 -41.031 -0.938 1 94.5 77 VAL A C 1
ATOM 622 O O . VAL A 1 77 ? 0.518 -40.938 -1.195 1 94.5 77 VAL A O 1
ATOM 625 N N . GLU A 1 78 ? -1.486 -41.938 -1.483 1 92.69 78 GLU A N 1
ATOM 626 C CA . GLU A 1 78 ? -0.975 -42.938 -2.416 1 92.69 78 GLU A CA 1
ATOM 627 C C . GLU A 1 78 ? -1.282 -42.562 -3.859 1 92.69 78 GLU A C 1
ATOM 629 O O . GLU A 1 78 ? -0.707 -43.125 -4.793 1 92.69 78 GLU A O 1
ATOM 634 N N . GLN A 1 79 ? -2.115 -41.594 -3.969 1 92.38 79 GLN A N 1
ATOM 635 C CA . GLN A 1 79 ? -2.479 -41.125 -5.301 1 92.38 79 GLN A CA 1
ATOM 636 C C . GLN A 1 79 ? -1.424 -40.156 -5.848 1 92.38 79 GLN A C 1
ATOM 638 O O . GLN A 1 79 ? -0.661 -39.562 -5.086 1 92.38 79 GLN A O 1
ATOM 643 N N . ASP A 1 80 ? -1.427 -40 -7.203 1 94.25 80 ASP A N 1
ATOM 644 C CA . ASP A 1 80 ? -0.431 -39.156 -7.879 1 94.25 80 ASP A CA 1
ATOM 645 C C . ASP A 1 80 ? -0.839 -37.688 -7.867 1 94.25 80 ASP A C 1
ATOM 647 O O . ASP A 1 80 ? -0.333 -36.906 -8.664 1 94.25 80 ASP A O 1
ATOM 651 N N . SER A 1 81 ? -1.793 -37.375 -7.023 1 95.75 81 SER A N 1
ATOM 652 C CA . SER A 1 81 ? -2.213 -36 -6.898 1 95.75 81 SER A CA 1
ATOM 653 C C . SER A 1 81 ? -2.83 -35.719 -5.531 1 95.75 81 SER A C 1
ATOM 655 O O . SER A 1 81 ? -3.229 -36.656 -4.828 1 95.75 81 SER A O 1
ATOM 657 N N . ALA A 1 82 ? -2.736 -34.5 -5.094 1 96.62 82 ALA A N 1
ATOM 658 C CA . ALA A 1 82 ? -3.367 -34.031 -3.867 1 96.62 82 ALA A CA 1
ATOM 659 C C . ALA A 1 82 ? -3.984 -32.656 -4.074 1 96.62 82 ALA A C 1
ATOM 661 O O . ALA A 1 82 ? -3.588 -31.922 -4.984 1 96.62 82 ALA A O 1
ATOM 662 N N . GLN A 1 83 ? -4.957 -32.406 -3.182 1 95.75 83 GLN A N 1
ATOM 663 C CA . GLN A 1 83 ? -5.656 -31.125 -3.332 1 95.75 83 GLN A CA 1
ATOM 664 C C . GLN A 1 83 ? -5.629 -30.328 -2.033 1 95.75 83 GLN A C 1
ATOM 666 O O . GLN A 1 83 ? -5.625 -30.906 -0.943 1 95.75 83 GLN A O 1
ATOM 671 N N . TYR A 1 84 ? -5.555 -29.094 -2.121 1 96.31 84 TYR A N 1
ATOM 672 C CA . TYR A 1 84 ? -5.762 -28.125 -1.051 1 96.31 84 TYR A CA 1
ATOM 673 C C . TYR A 1 84 ? -6.879 -27.156 -1.404 1 96.31 84 TYR A C 1
ATOM 675 O O . TYR A 1 84 ? -6.855 -26.531 -2.469 1 96.31 84 TYR A O 1
ATOM 683 N N . THR A 1 85 ? -7.801 -27.062 -0.501 1 95.31 85 THR A N 1
ATOM 684 C CA . THR A 1 85 ? -8.977 -26.266 -0.822 1 95.31 85 THR A CA 1
ATOM 685 C C . THR A 1 85 ? -9.109 -25.094 0.138 1 95.31 85 THR A C 1
ATOM 687 O O . THR A 1 85 ? -9 -25.25 1.354 1 95.31 85 THR A O 1
ATOM 690 N N . ILE A 1 86 ? -9.305 -23.984 -0.462 1 93.75 86 ILE A N 1
ATOM 691 C CA . ILE A 1 86 ? -9.75 -22.781 0.252 1 93.75 86 ILE A CA 1
ATOM 692 C C . ILE A 1 86 ? -11.25 -22.578 0.026 1 93.75 86 ILE A C 1
ATOM 694 O O . ILE A 1 86 ? -11.672 -22.234 -1.077 1 93.75 86 ILE A O 1
ATOM 698 N N . SER A 1 87 ? -11.984 -22.828 0.962 1 93 87 SER A N 1
ATOM 699 C CA . SER A 1 87 ? -13.438 -22.859 0.832 1 93 87 SER A CA 1
ATOM 700 C C . SER A 1 87 ? -13.977 -21.5 0.398 1 93 87 SER A C 1
ATOM 702 O O . SER A 1 87 ? -14.875 -21.422 -0.442 1 93 87 SER A O 1
ATOM 704 N N . ARG A 1 88 ? -13.5 -20.516 1.001 1 90.38 88 ARG A N 1
ATOM 705 C CA . ARG A 1 88 ? -13.891 -19.156 0.652 1 90.38 88 ARG A CA 1
ATOM 706 C C . ARG A 1 88 ? -12.672 -18.281 0.436 1 90.38 88 ARG A C 1
ATOM 708 O O . ARG A 1 88 ? -12.008 -17.875 1.397 1 90.38 88 ARG A O 1
ATOM 715 N N . ALA A 1 89 ? -12.453 -17.938 -0.831 1 91.75 89 ALA A N 1
ATOM 716 C CA . ALA A 1 89 ? -11.289 -17.109 -1.156 1 91.75 89 ALA A CA 1
ATOM 717 C C . ALA A 1 89 ? -11.477 -15.68 -0.662 1 91.75 89 ALA A C 1
ATOM 719 O O . ALA A 1 89 ? -12.57 -15.125 -0.748 1 91.75 89 ALA A O 1
ATOM 720 N N . ARG A 1 90 ? -10.516 -15.133 -0.09 1 91.62 90 ARG A N 1
ATOM 721 C CA . ARG A 1 90 ? -10.453 -13.742 0.358 1 91.62 90 ARG A CA 1
ATOM 722 C C . ARG A 1 90 ? -9.32 -12.992 -0.334 1 91.62 90 ARG A C 1
ATOM 724 O O . ARG A 1 90 ? -8.461 -13.609 -0.974 1 91.62 90 ARG A O 1
ATOM 731 N N . PHE A 1 91 ? -9.398 -11.734 -0.229 1 91.94 91 PHE A N 1
ATOM 732 C CA . PHE A 1 91 ? -8.328 -10.953 -0.834 1 91.94 91 PHE A CA 1
ATOM 733 C C . PHE A 1 91 ? -6.969 -11.391 -0.3 1 91.94 91 PHE A C 1
ATOM 735 O O . PHE A 1 91 ? -5.98 -11.406 -1.039 1 91.94 91 PHE A O 1
ATOM 742 N N . SER A 1 92 ? -6.984 -11.703 0.93 1 89.12 92 SER A N 1
ATOM 743 C CA . SER A 1 92 ? -5.75 -12.141 1.567 1 89.12 92 SER A CA 1
ATOM 744 C C . SER A 1 92 ? -5.27 -13.469 0.985 1 89.12 92 SER A C 1
ATOM 746 O O . SER A 1 92 ? -4.121 -13.867 1.199 1 89.12 92 SER A O 1
ATOM 748 N N . SER A 1 93 ? -6.133 -14.148 0.309 1 90.62 93 SER A N 1
ATOM 749 C CA . SER A 1 93 ? -5.754 -15.406 -0.322 1 90.62 93 SER A CA 1
ATOM 750 C C . SER A 1 93 ? -4.918 -15.172 -1.575 1 90.62 93 SER A C 1
ATOM 752 O O . SER A 1 93 ? -4.332 -16.109 -2.123 1 90.62 93 SER A O 1
ATOM 754 N N . SER A 1 94 ? -4.883 -14.008 -2.006 1 90.62 94 SER A N 1
ATOM 755 C CA . SER A 1 94 ? -4.02 -13.688 -3.139 1 90.62 94 SER A CA 1
ATOM 756 C C . SER A 1 94 ? -2.551 -13.922 -2.797 1 90.62 94 SER A C 1
ATOM 758 O O . SER A 1 94 ? -2.133 -13.703 -1.656 1 90.62 94 SER A O 1
ATOM 760 N N . GLY A 1 95 ? -1.781 -14.367 -3.77 1 89.62 95 GLY A N 1
ATOM 761 C CA . GLY A 1 95 ? -0.365 -14.602 -3.541 1 89.62 95 GLY A CA 1
ATOM 762 C C . GLY A 1 95 ? 0.239 -15.594 -4.52 1 89.62 95 GLY A C 1
ATOM 763 O O . GLY A 1 95 ? -0.376 -15.93 -5.531 1 89.62 95 GLY A O 1
ATOM 764 N N . GLN A 1 96 ? 1.477 -15.906 -4.246 1 89.12 96 GLN A N 1
ATOM 765 C CA . GLN A 1 96 ? 2.193 -16.906 -5.027 1 89.12 96 GLN A CA 1
ATOM 766 C C . GLN A 1 96 ? 2.131 -18.281 -4.355 1 89.12 96 GLN A C 1
ATOM 768 O O . GLN A 1 96 ? 2.523 -18.422 -3.195 1 89.12 96 GLN A O 1
ATOM 773 N N . TYR A 1 97 ? 1.642 -19.219 -5.125 1 93.19 97 TYR A N 1
ATOM 774 C CA . TYR A 1 97 ? 1.499 -20.562 -4.582 1 93.19 97 TYR A CA 1
ATOM 775 C C . TYR A 1 97 ? 2.465 -21.531 -5.258 1 93.19 97 TYR A C 1
ATOM 777 O O . TYR A 1 97 ? 2.805 -21.359 -6.434 1 93.19 97 TYR A O 1
ATOM 785 N N . GLU A 1 98 ? 2.92 -22.5 -4.508 1 94.44 98 GLU A N 1
ATOM 786 C CA . GLU A 1 98 ? 3.762 -23.594 -4.984 1 94.44 98 GLU A CA 1
ATOM 787 C C . GLU A 1 98 ? 3.488 -24.875 -4.203 1 94.44 98 GLU A C 1
ATOM 789 O O . GLU A 1 98 ? 2.914 -24.844 -3.113 1 94.44 98 GLU A O 1
ATOM 794 N N . CYS A 1 99 ? 3.711 -25.984 -4.801 1 96.94 99 CYS A N 1
ATOM 795 C CA . CYS A 1 99 ? 3.641 -27.25 -4.082 1 96.94 99 CYS A CA 1
ATOM 796 C C . CYS A 1 99 ? 4.91 -28.078 -4.289 1 96.94 99 CYS A C 1
ATOM 798 O O . CYS A 1 99 ? 5.672 -27.812 -5.223 1 96.94 99 CYS A O 1
ATOM 800 N N . SER A 1 100 ? 5.191 -28.875 -3.371 1 95.44 100 SER A N 1
ATOM 801 C CA . SER A 1 100 ? 6.34 -29.766 -3.459 1 95.44 100 SER A CA 1
ATOM 802 C C . SER A 1 100 ? 5.934 -31.219 -3.205 1 95.44 100 SER A C 1
ATOM 804 O O . SER A 1 100 ? 4.914 -31.469 -2.561 1 95.44 100 SER A O 1
ATOM 806 N N . LEU A 1 101 ? 6.672 -32.062 -3.816 1 96.44 101 LEU A N 1
ATOM 807 C CA . LEU A 1 101 ? 6.508 -33.5 -3.615 1 96.44 101 LEU A CA 1
ATOM 808 C C . LEU A 1 101 ? 7.762 -34.094 -2.992 1 96.44 101 LEU A C 1
ATOM 810 O O . LEU A 1 101 ? 8.875 -33.812 -3.434 1 96.44 101 LEU A O 1
ATOM 814 N N . SER A 1 102 ? 7.488 -34.812 -1.965 1 95 102 SER A N 1
ATOM 815 C CA . SER A 1 102 ? 8.555 -35.594 -1.35 1 95 102 SER A CA 1
ATOM 816 C C . SER A 1 102 ? 8.234 -37.094 -1.37 1 95 102 SER A C 1
ATOM 818 O O . SER A 1 102 ? 7.191 -37.5 -0.865 1 95 102 SER A O 1
ATOM 820 N N . VAL A 1 103 ? 9.047 -37.812 -2.004 1 93.81 103 VAL A N 1
ATOM 821 C CA . VAL A 1 103 ? 8.961 -39.25 -2.037 1 93.81 103 VAL A CA 1
ATOM 822 C C . VAL A 1 103 ? 10.305 -39.875 -1.622 1 93.81 103 VAL A C 1
ATOM 824 O O . VAL A 1 103 ? 11.305 -39.719 -2.33 1 93.81 103 VAL A O 1
ATOM 827 N N . GLU A 1 104 ? 10.258 -40.438 -0.483 1 89.38 104 GLU A N 1
ATOM 828 C CA . GLU A 1 104 ? 11.508 -40.969 0.069 1 89.38 104 GLU A CA 1
ATOM 829 C C . GLU A 1 104 ? 12.57 -39.875 0.151 1 89.38 104 GLU A C 1
ATOM 831 O O . GLU A 1 104 ? 12.336 -38.812 0.733 1 89.38 104 GLU A O 1
ATOM 836 N N . GLU A 1 105 ? 13.68 -39.969 -0.57 1 87.25 105 GLU A N 1
ATOM 837 C CA . GLU A 1 105 ? 14.758 -39 -0.448 1 87.25 105 GLU A CA 1
ATOM 838 C C . GLU A 1 105 ? 14.695 -37.969 -1.564 1 87.25 105 GLU A C 1
ATOM 840 O O . GLU A 1 105 ? 15.461 -37 -1.568 1 87.25 105 GLU A O 1
ATOM 845 N N . LYS A 1 106 ? 13.711 -38.156 -2.41 1 90.69 106 LYS A N 1
ATOM 846 C CA . LYS A 1 106 ? 13.625 -37.25 -3.547 1 90.69 106 LYS A CA 1
ATOM 847 C C . LYS A 1 106 ? 12.578 -36.156 -3.303 1 90.69 106 LYS A C 1
ATOM 849 O O . LYS A 1 106 ? 11.523 -36.438 -2.727 1 90.69 106 LYS A O 1
ATOM 854 N N . LYS A 1 107 ? 12.953 -34.938 -3.648 1 91.62 107 LYS A N 1
ATOM 855 C CA . LYS A 1 107 ? 12.055 -33.812 -3.508 1 91.62 107 LYS A CA 1
ATOM 856 C C . LYS A 1 107 ? 12.047 -32.969 -4.773 1 91.62 107 LYS A C 1
ATOM 858 O O . LYS A 1 107 ? 13.094 -32.719 -5.379 1 91.62 107 LYS A O 1
ATOM 863 N N . LYS A 1 108 ? 10.852 -32.531 -5.152 1 93.12 108 LYS A N 1
ATOM 864 C CA . LYS A 1 108 ? 10.719 -31.688 -6.324 1 93.12 108 LYS A CA 1
ATOM 865 C C . LYS A 1 108 ? 9.602 -30.672 -6.133 1 93.12 108 LYS A C 1
ATOM 867 O O . LYS A 1 108 ? 8.555 -30.984 -5.555 1 93.12 108 LYS A O 1
ATOM 872 N N . PHE A 1 109 ? 9.844 -29.422 -6.656 1 92 109 PHE A N 1
ATOM 873 C CA . PHE A 1 109 ? 8.867 -28.344 -6.512 1 92 109 PHE A CA 1
ATOM 874 C C . PHE A 1 109 ? 8.156 -28.094 -7.832 1 92 109 PHE A C 1
ATOM 876 O O . PHE A 1 109 ? 8.695 -28.359 -8.906 1 92 109 PHE A O 1
ATOM 883 N N . SER A 1 110 ? 6.988 -27.578 -7.695 1 95.19 110 SER A N 1
ATOM 884 C CA . SER A 1 110 ? 6.273 -27.094 -8.867 1 95.19 110 SER A CA 1
ATOM 885 C C . SER A 1 110 ? 6.711 -25.672 -9.234 1 95.19 110 SER A C 1
ATOM 887 O O . SER A 1 110 ? 7.359 -25 -8.43 1 95.19 110 SER A O 1
ATOM 889 N N . ASP A 1 111 ? 6.316 -25.281 -10.516 1 91.5 111 ASP A N 1
ATOM 890 C CA . ASP A 1 111 ? 6.441 -23.859 -10.852 1 91.5 111 ASP A CA 1
ATOM 891 C C . ASP A 1 111 ? 5.477 -23.016 -10.031 1 91.5 111 ASP A C 1
ATOM 893 O O . ASP A 1 111 ? 4.387 -23.469 -9.68 1 91.5 111 ASP A O 1
ATOM 897 N N . PRO A 1 112 ? 5.973 -21.812 -9.719 1 89.62 112 PRO A N 1
ATOM 898 C CA . PRO A 1 112 ? 5.066 -20.953 -8.953 1 89.62 112 PRO A CA 1
ATOM 899 C C . PRO A 1 112 ? 3.836 -20.531 -9.758 1 89.62 112 PRO A C 1
ATOM 901 O O . PRO A 1 112 ? 3.91 -20.391 -10.977 1 89.62 112 PRO A O 1
ATOM 904 N N . LEU A 1 113 ? 2.752 -20.438 -8.969 1 93.19 113 LEU A N 1
ATOM 905 C CA . LEU A 1 113 ? 1.482 -20 -9.539 1 93.19 113 LEU A CA 1
ATOM 906 C C . LEU A 1 113 ? 0.969 -18.75 -8.82 1 93.19 113 LEU A C 1
ATOM 908 O O . LEU A 1 113 ? 0.816 -18.75 -7.598 1 93.19 113 LEU A O 1
ATOM 912 N N . ILE A 1 114 ? 0.654 -17.719 -9.602 1 91.38 114 ILE A N 1
ATOM 913 C CA . ILE A 1 114 ? 0.149 -16.484 -9 1 91.38 114 ILE A CA 1
ATOM 914 C C . ILE A 1 114 ? -1.378 -16.5 -9.016 1 91.38 114 ILE A C 1
ATOM 916 O O . ILE A 1 114 ? -1.993 -16.641 -10.078 1 91.38 114 ILE A O 1
ATOM 920 N N . ILE A 1 115 ? -1.924 -16.359 -7.855 1 92.69 115 ILE A N 1
ATOM 921 C CA . ILE A 1 115 ? -3.375 -16.266 -7.723 1 92.69 115 ILE A CA 1
ATOM 922 C C . ILE A 1 115 ? -3.773 -14.875 -7.25 1 92.69 115 ILE A C 1
ATOM 924 O O . ILE A 1 115 ? -3.211 -14.359 -6.285 1 92.69 115 ILE A O 1
ATOM 928 N N . LYS A 1 116 ? -4.723 -14.266 -7.988 1 91.44 116 LYS A N 1
ATOM 929 C CA . LYS A 1 116 ? -5.242 -12.953 -7.617 1 91.44 116 LYS A CA 1
ATOM 930 C C . LYS A 1 116 ? -6.723 -13.031 -7.262 1 91.44 116 LYS A C 1
ATOM 932 O O . LYS A 1 116 ? -7.539 -13.492 -8.062 1 91.44 116 LYS A O 1
ATOM 937 N N . VAL A 1 117 ? -6.992 -12.656 -6.027 1 91.25 117 VAL A N 1
ATOM 938 C CA . VAL A 1 117 ? -8.383 -12.594 -5.586 1 91.25 117 VAL A CA 1
ATOM 939 C C . VAL A 1 117 ? -8.852 -11.141 -5.562 1 91.25 117 VAL A C 1
ATOM 941 O O . VAL A 1 117 ? -8.227 -10.289 -4.934 1 91.25 117 VAL A O 1
ATOM 944 N N . GLU A 1 118 ? -9.953 -10.898 -6.223 1 90.88 118 GLU A N 1
ATOM 945 C CA . GLU A 1 118 ? -10.477 -9.539 -6.297 1 90.88 118 GLU A CA 1
ATOM 946 C C . GLU A 1 118 ? -11.641 -9.336 -5.332 1 90.88 118 GLU A C 1
ATOM 948 O O . GLU A 1 118 ? -12.492 -10.219 -5.191 1 90.88 118 GLU A O 1
ATOM 953 N N . GLY A 1 119 ? -11.539 -8.172 -4.652 1 89.81 119 GLY A N 1
ATOM 954 C CA . GLY A 1 119 ? -12.672 -7.777 -3.832 1 89.81 119 GLY A CA 1
ATOM 955 C C . GLY A 1 119 ? -12.406 -7.914 -2.344 1 89.81 119 GLY A C 1
ATOM 956 O O . GLY A 1 119 ? -11.758 -8.867 -1.909 1 89.81 119 GLY A O 1
ATOM 957 N N . ILE A 1 120 ? -12.875 -6.93 -1.577 1 91.94 120 ILE A N 1
ATOM 958 C CA . ILE A 1 120 ? -12.867 -6.93 -0.119 1 91.94 120 ILE A CA 1
ATOM 959 C C . ILE A 1 120 ? -14.273 -6.668 0.403 1 91.94 120 ILE A C 1
ATOM 961 O O . ILE A 1 120 ? -15.016 -5.855 -0.158 1 91.94 120 ILE A O 1
ATOM 965 N N . MET A 1 121 ? -14.672 -7.457 1.387 1 91.12 121 MET A N 1
ATOM 966 C CA . MET A 1 121 ? -15.984 -7.215 1.983 1 91.12 121 MET A CA 1
ATOM 967 C C . MET A 1 121 ? -16.062 -5.816 2.582 1 91.12 121 MET A C 1
ATOM 969 O O . MET A 1 121 ? -15.031 -5.223 2.922 1 91.12 121 MET A O 1
ATOM 973 N N . LYS A 1 122 ? -17.312 -5.379 2.68 1 93.94 122 LYS A N 1
ATOM 974 C CA . LYS A 1 122 ? -17.516 -4.098 3.352 1 93.94 122 LYS A CA 1
ATOM 975 C C . LYS A 1 122 ? -17.281 -4.227 4.855 1 93.94 122 LYS A C 1
ATOM 977 O O . LYS A 1 122 ? -17.703 -5.211 5.469 1 93.94 122 LYS A O 1
ATOM 982 N N . PRO A 1 123 ? -16.562 -3.283 5.359 1 97.06 123 PRO A N 1
ATOM 983 C CA . PRO A 1 123 ? -16.406 -3.305 6.816 1 97.06 123 PRO A CA 1
ATOM 984 C C . PRO A 1 123 ? -17.688 -2.922 7.555 1 97.06 123 PRO A C 1
ATOM 986 O O . PRO A 1 123 ? -18.656 -2.482 6.93 1 97.06 123 PRO A O 1
ATOM 989 N N . GLU A 1 124 ? -17.688 -3.186 8.828 1 97.19 124 GLU A N 1
ATOM 990 C CA . GLU A 1 124 ? -18.797 -2.826 9.703 1 97.19 124 GLU A CA 1
ATOM 991 C C . GLU A 1 124 ? -18.422 -1.694 10.648 1 97.19 124 GLU A C 1
ATOM 993 O O . GLU A 1 124 ? -17.406 -1.783 11.352 1 97.19 124 GLU A O 1
ATOM 998 N N . LEU A 1 125 ? -19.281 -0.666 10.617 1 97.62 125 LEU A N 1
ATOM 999 C CA . LEU A 1 125 ? -19.047 0.469 11.5 1 97.62 125 LEU A CA 1
ATOM 1000 C C . LEU A 1 125 ? -20.031 0.48 12.656 1 97.62 125 LEU A C 1
ATOM 1002 O O . LEU A 1 125 ? -21.234 0.331 12.445 1 97.62 125 LEU A O 1
ATOM 1006 N N . SER A 1 126 ? -19.469 0.605 13.859 1 96.06 126 SER A N 1
ATOM 1007 C CA . SER A 1 126 ? -20.312 0.731 15.055 1 96.06 126 SER A CA 1
ATOM 1008 C C . SER A 1 126 ? -19.938 1.969 15.859 1 96.06 126 SER A C 1
ATOM 1010 O O . SER A 1 126 ? -18.797 2.451 15.781 1 96.06 126 SER A O 1
ATOM 1012 N N . VAL A 1 127 ? -21 2.502 16.516 1 94.56 127 VAL A N 1
ATOM 1013 C CA . VAL A 1 127 ? -20.797 3.678 17.359 1 94.56 127 VAL A CA 1
ATOM 1014 C C . VAL A 1 127 ? -21.312 3.396 18.766 1 94.56 127 VAL A C 1
ATOM 1016 O O . VAL A 1 127 ? -22.312 2.705 18.938 1 94.56 127 VAL A O 1
ATOM 1019 N N . LEU A 1 128 ? -20.594 3.945 19.703 1 90.12 128 LEU A N 1
ATOM 1020 C CA . LEU A 1 128 ? -21 3.736 21.094 1 90.12 128 LEU A CA 1
ATOM 1021 C C . LEU A 1 128 ? -22.25 4.555 21.422 1 90.12 128 LEU A C 1
ATOM 1023 O O . LEU A 1 128 ? -23.172 4.055 22.047 1 90.12 128 LEU A O 1
ATOM 1027 N N . LYS A 1 129 ? -22.266 5.82 21.078 1 92.69 129 LYS A N 1
ATOM 1028 C CA . LYS A 1 129 ? -23.375 6.727 21.344 1 92.69 129 LYS A CA 1
ATOM 1029 C C . LYS A 1 129 ? -23.859 7.406 20.062 1 92.69 129 LYS A C 1
ATOM 1031 O O . LYS A 1 129 ? -23.047 7.941 19.297 1 92.69 129 LYS A O 1
ATOM 1036 N N . THR A 1 130 ? -25.219 7.449 19.844 1 94 130 THR A N 1
ATOM 1037 C CA . THR A 1 130 ? -25.766 8.055 18.641 1 94 130 THR A CA 1
ATOM 1038 C C . THR A 1 130 ? -26.172 9.508 18.906 1 94 130 THR A C 1
ATOM 1040 O O . THR A 1 130 ? -26.5 10.242 17.969 1 94 130 THR A O 1
ATOM 1043 N N . GLU A 1 131 ? -26.219 9.883 20.125 1 94.69 131 GLU A N 1
ATOM 1044 C CA . GLU A 1 131 ? -26.5 11.258 20.516 1 94.69 131 GLU A CA 1
ATOM 1045 C C . GLU A 1 131 ? -25.375 11.828 21.375 1 94.69 131 GLU A C 1
ATOM 1047 O O . GLU A 1 131 ? -25.016 11.25 22.406 1 94.69 131 GLU A O 1
ATOM 1052 N N . VAL A 1 132 ? -24.844 12.922 20.844 1 94.44 132 VAL A N 1
ATOM 1053 C CA . VAL A 1 132 ? -23.734 13.531 21.578 1 94.44 132 VAL A CA 1
ATOM 1054 C C . VAL A 1 132 ? -23.906 15.047 21.609 1 94.44 132 VAL A C 1
ATOM 1056 O O . VAL A 1 132 ? -24.75 15.594 20.906 1 94.44 132 VAL A O 1
ATOM 1059 N N . MET A 1 133 ? -23.156 15.641 22.484 1 92.88 133 MET A N 1
ATOM 1060 C CA . MET A 1 133 ? -23.141 17.094 22.562 1 92.88 133 MET A CA 1
ATOM 1061 C C . MET A 1 133 ? -21.891 17.672 21.891 1 92.88 133 MET A C 1
ATOM 1063 O O . MET A 1 133 ? -20.859 17.016 21.844 1 92.88 133 MET A O 1
ATOM 1067 N N . GLU A 1 134 ? -22.125 18.906 21.406 1 92.88 134 GLU A N 1
ATOM 1068 C CA . GLU A 1 134 ? -20.922 19.578 20.938 1 92.88 134 GLU A CA 1
ATOM 1069 C C . GLU A 1 134 ? -19.828 19.562 22 1 92.88 134 GLU A C 1
ATOM 1071 O O . GLU A 1 134 ? -20.109 19.734 23.188 1 92.88 134 GLU A O 1
ATOM 1076 N N . GLY A 1 135 ? -18.562 19.281 21.531 1 89.5 135 GLY A N 1
ATOM 1077 C CA . GLY A 1 135 ? -17.453 19.234 22.469 1 89.5 135 GLY A CA 1
ATOM 1078 C C . GLY A 1 135 ? -17.109 17.844 22.938 1 89.5 135 GLY A C 1
ATOM 1079 O O . GLY A 1 135 ? -16.016 17.609 23.469 1 89.5 135 GLY A O 1
ATOM 1080 N N . GLU A 1 136 ? -18.016 16.969 22.781 1 91.44 136 GLU A N 1
ATOM 1081 C CA . GLU A 1 136 ? -17.75 15.57 23.125 1 91.44 136 GLU A CA 1
ATOM 1082 C C . GLU A 1 136 ? -17.062 14.852 21.969 1 91.44 136 GLU A C 1
ATOM 1084 O O . GLU A 1 136 ? -16.797 15.445 20.922 1 91.44 136 GLU A O 1
ATOM 1089 N N . ASN A 1 137 ? -16.641 13.664 22.359 1 91 137 ASN A N 1
ATOM 1090 C CA . ASN A 1 137 ? -16.078 12.797 21.328 1 91 137 ASN A CA 1
ATOM 1091 C C . ASN A 1 137 ? -17 11.617 21.016 1 91 137 ASN A C 1
ATOM 1093 O O . ASN A 1 137 ? -17.766 11.18 21.891 1 91 137 ASN A O 1
ATOM 1097 N N . VAL A 1 138 ? -16.938 11.258 19.766 1 94.12 138 VAL A N 1
ATOM 1098 C CA . VAL A 1 138 ? -17.641 10.047 19.359 1 94.12 138 VAL A CA 1
ATOM 1099 C C . VAL A 1 138 ? -16.641 8.922 19.109 1 94.12 138 VAL A C 1
ATOM 1101 O O . VAL A 1 138 ? -15.672 9.094 18.375 1 94.12 138 VAL A O 1
ATOM 1104 N N . LEU A 1 139 ? -16.922 7.852 19.812 1 94.69 139 LEU A N 1
ATOM 1105 C CA . LEU A 1 139 ? -16.078 6.676 19.609 1 94.69 139 LEU A CA 1
ATOM 1106 C C . LEU A 1 139 ? -16.641 5.785 18.5 1 94.69 139 LEU A C 1
ATOM 1108 O O . LEU A 1 139 ? -17.766 5.309 18.594 1 94.69 139 LEU A O 1
ATOM 1112 N N . LEU A 1 140 ? -15.812 5.574 17.516 1 95.88 140 LEU A N 1
ATOM 1113 C CA . LEU A 1 140 ? -16.188 4.727 16.391 1 95.88 140 LEU A CA 1
ATOM 1114 C C . LEU A 1 140 ? -15.32 3.473 16.328 1 95.88 140 LEU A C 1
ATOM 1116 O O . LEU A 1 140 ? -14.141 3.514 16.688 1 95.88 140 LEU A O 1
ATOM 1120 N N . ARG A 1 141 ? -15.945 2.42 15.969 1 96.44 141 ARG A N 1
ATOM 1121 C CA . ARG A 1 141 ? -15.234 1.166 15.75 1 96.44 141 ARG A CA 1
ATOM 1122 C C . ARG A 1 141 ? -15.516 0.614 14.359 1 96.44 141 ARG A C 1
ATOM 1124 O O . ARG A 1 141 ? -16.672 0.392 13.992 1 96.44 141 ARG A O 1
ATOM 1131 N N . CYS A 1 142 ? -14.508 0.465 13.555 1 97.25 142 CYS A N 1
ATOM 1132 C CA . CYS A 1 142 ? -14.602 -0.142 12.234 1 97.25 142 CYS A CA 1
ATOM 1133 C C . CYS A 1 142 ? -13.922 -1.505 12.211 1 97.25 142 CYS A C 1
ATOM 1135 O O . CYS A 1 142 ? -12.766 -1.636 12.625 1 97.25 142 CYS A O 1
ATOM 1137 N N . GLU A 1 143 ? -14.633 -2.521 11.734 1 96.88 143 GLU A N 1
ATOM 1138 C CA . GLU A 1 143 ? -14.102 -3.881 11.781 1 96.88 143 GLU A CA 1
ATOM 1139 C C . GLU A 1 143 ? -14.289 -4.594 10.445 1 96.88 143 GLU A C 1
ATOM 1141 O O . GLU A 1 143 ? -15.258 -4.336 9.727 1 96.88 143 GLU A O 1
ATOM 1146 N N . LEU A 1 144 ? -13.32 -5.352 10.102 1 95.12 144 LEU A N 1
ATOM 1147 C CA . LEU A 1 144 ? -13.352 -6.258 8.961 1 95.12 144 LEU A CA 1
ATOM 1148 C C . LEU A 1 144 ? -13 -7.68 9.391 1 95.12 144 LEU A C 1
ATOM 1150 O O . LEU A 1 144 ? -11.867 -8.133 9.203 1 95.12 144 LEU A O 1
ATOM 1154 N N . PRO A 1 145 ? -13.922 -8.477 9.758 1 88.75 145 PRO A N 1
ATOM 1155 C CA . PRO A 1 145 ? -13.664 -9.766 10.398 1 88.75 145 PRO A CA 1
ATOM 1156 C C . PRO A 1 145 ? -13.086 -10.805 9.43 1 88.75 145 PRO A C 1
ATOM 1158 O O . PRO A 1 145 ? -12.375 -11.719 9.852 1 88.75 145 PRO A O 1
ATOM 1161 N N . GLU A 1 146 ? -13.32 -10.742 8.219 1 86.94 146 GLU A N 1
ATOM 1162 C CA . GLU A 1 146 ? -12.977 -11.805 7.285 1 86.94 146 GLU A CA 1
ATOM 1163 C C . GLU A 1 146 ? -11.523 -11.688 6.836 1 86.94 146 GLU A C 1
ATOM 1165 O O . GLU A 1 146 ? -10.977 -12.617 6.223 1 86.94 146 GLU A O 1
ATOM 1170 N N . GLU A 1 147 ? -10.938 -10.578 7.137 1 89.94 147 GLU A N 1
ATOM 1171 C CA . GLU A 1 147 ? -9.586 -10.359 6.645 1 89.94 147 GLU A CA 1
ATOM 1172 C C . GLU A 1 147 ? -8.586 -10.258 7.793 1 89.94 147 GLU A C 1
ATOM 1174 O O . GLU A 1 147 ? -8.969 -9.992 8.93 1 89.94 147 GLU A O 1
ATOM 1179 N N . LYS A 1 148 ? -7.297 -10.516 7.43 1 83.88 148 LYS A N 1
ATOM 1180 C CA . LYS A 1 148 ? -6.215 -10.453 8.414 1 83.88 148 LYS A CA 1
ATOM 1181 C C . LYS A 1 148 ? -5.398 -9.172 8.242 1 83.88 148 LYS A C 1
ATOM 1183 O O . LYS A 1 148 ? -5.25 -8.672 7.133 1 83.88 148 LYS A O 1
ATOM 1188 N N . PRO A 1 149 ? -4.895 -8.633 9.328 1 87.31 149 PRO A N 1
ATOM 1189 C CA . PRO A 1 149 ? -4.031 -7.449 9.242 1 87.31 149 PRO A CA 1
ATOM 1190 C C . PRO A 1 149 ? -2.758 -7.703 8.438 1 87.31 149 PRO A C 1
ATOM 1192 O O . PRO A 1 149 ? -2.396 -8.859 8.195 1 87.31 149 PRO A O 1
ATOM 1195 N N . PRO A 1 150 ? -2.102 -6.617 8.141 1 86.94 150 PRO A N 1
ATOM 1196 C CA . PRO A 1 150 ? -2.342 -5.195 8.383 1 86.94 150 PRO A CA 1
ATOM 1197 C C . PRO A 1 150 ? -3.484 -4.637 7.535 1 86.94 150 PRO A C 1
ATOM 1199 O O . PRO A 1 150 ? -3.609 -4.977 6.355 1 86.94 150 PRO A O 1
ATOM 1202 N N . LEU A 1 151 ? -4.262 -3.791 8.195 1 91.31 151 LEU A N 1
ATOM 1203 C CA . LEU A 1 151 ? -5.41 -3.16 7.551 1 91.31 151 LEU A CA 1
ATOM 1204 C C . LEU A 1 151 ? -5.344 -1.643 7.684 1 91.31 151 LEU A C 1
ATOM 1206 O O . LEU A 1 151 ? -4.977 -1.123 8.742 1 91.31 151 LEU A O 1
ATOM 1210 N N . PHE A 1 152 ? -5.668 -0.922 6.582 1 90.81 152 PHE A N 1
ATOM 1211 C CA . PHE A 1 152 ? -5.707 0.536 6.57 1 90.81 152 PHE A CA 1
ATOM 1212 C C . PHE A 1 152 ? -7.145 1.038 6.586 1 90.81 152 PHE A C 1
ATOM 1214 O O . PHE A 1 152 ? -7.852 0.947 5.578 1 90.81 152 PHE A O 1
ATOM 1221 N N . PHE A 1 153 ? -7.469 1.621 7.68 1 93.5 153 PHE A N 1
ATOM 1222 C CA . PHE A 1 153 ? -8.844 2.08 7.848 1 93.5 153 PHE A CA 1
ATOM 1223 C C . PHE A 1 153 ? -8.961 3.568 7.535 1 93.5 153 PHE A C 1
ATOM 1225 O O . PHE A 1 153 ? -8.078 4.352 7.902 1 93.5 153 PHE A O 1
ATOM 1232 N N . THR A 1 154 ? -10.023 3.943 6.816 1 93.44 154 THR A N 1
ATOM 1233 C CA . THR A 1 154 ? -10.391 5.34 6.605 1 93.44 154 THR A CA 1
ATOM 1234 C C . THR A 1 154 ? -11.781 5.621 7.156 1 93.44 154 THR A C 1
ATOM 1236 O O . THR A 1 154 ? -12.75 4.941 6.801 1 93.44 154 THR A O 1
ATOM 1239 N N . PHE A 1 155 ? -11.805 6.547 8.062 1 94.12 155 PHE A N 1
ATOM 1240 C CA . PHE A 1 155 ? -13.078 6.992 8.609 1 94.12 155 PHE A CA 1
ATOM 1241 C C . PHE A 1 155 ? -13.539 8.273 7.926 1 94.12 155 PHE A C 1
ATOM 1243 O O . PHE A 1 155 ? -12.742 9.18 7.691 1 94.12 155 PHE A O 1
ATOM 1250 N N . TYR A 1 156 ? -14.859 8.297 7.605 1 93.69 156 TYR A N 1
ATOM 1251 C CA . TYR A 1 156 ? -15.445 9.461 6.953 1 93.69 156 TYR A CA 1
ATOM 1252 C C . TYR A 1 156 ? -16.484 10.125 7.852 1 93.69 156 TYR A C 1
ATOM 1254 O O . TYR A 1 156 ? -17.391 9.461 8.359 1 93.69 156 TYR A O 1
ATOM 1262 N N . LYS A 1 157 ? -16.234 11.336 8.039 1 92.06 157 LYS A N 1
ATOM 1263 C CA . LYS A 1 157 ? -17.203 12.195 8.695 1 92.06 157 LYS A CA 1
ATOM 1264 C C . LYS A 1 157 ? -17.859 13.148 7.695 1 92.06 157 LYS A C 1
ATOM 1266 O O . LYS A 1 157 ? -17.188 13.984 7.094 1 92.06 157 LYS A O 1
ATOM 1271 N N . THR A 1 158 ? -19.172 13.055 7.512 1 91.94 158 THR A N 1
ATOM 1272 C CA . THR A 1 158 ? -19.906 13.906 6.574 1 91.94 158 THR A CA 1
ATOM 1273 C C . THR A 1 158 ? -20.969 14.734 7.305 1 91.94 158 THR A C 1
ATOM 1275 O O . THR A 1 158 ? -21.812 14.18 8.008 1 91.94 158 THR A O 1
ATOM 1278 N N . LYS A 1 159 ? -20.844 16.016 7.07 1 88.38 159 LYS A N 1
ATOM 1279 C CA . LYS A 1 159 ? -21.859 16.906 7.629 1 88.38 159 LYS A CA 1
ATOM 1280 C C . LYS A 1 159 ? -23.062 17 6.711 1 88.38 159 LYS A C 1
ATOM 1282 O O . LYS A 1 159 ? -22.938 17.219 5.508 1 88.38 159 LYS A O 1
ATOM 1287 N N . GLN A 1 160 ? -24.203 16.719 7.215 1 79.12 160 GLN A N 1
ATOM 1288 C CA . GLN A 1 160 ? -25.422 16.781 6.406 1 79.12 160 GLN A CA 1
ATOM 1289 C C . GLN A 1 160 ? -25.656 18.203 5.883 1 79.12 160 GLN A C 1
ATOM 1291 O O . GLN A 1 160 ? -26.141 18.375 4.766 1 79.12 160 GLN A O 1
ATOM 1296 N N . SER A 1 161 ? -25.312 19.172 6.707 1 67.31 161 SER A N 1
ATOM 1297 C CA . SER A 1 161 ? -25.578 20.562 6.367 1 67.31 161 SER A CA 1
ATOM 1298 C C . SER A 1 161 ? -24.625 21.062 5.289 1 67.31 161 SER A C 1
ATOM 1300 O O . SER A 1 161 ? -25 21.906 4.465 1 67.31 161 SER A O 1
ATOM 1302 N N . ALA A 1 162 ? -23.375 20.938 5.461 1 60.31 162 ALA A N 1
ATOM 1303 C CA . ALA A 1 162 ? -22.328 21.641 4.723 1 60.31 162 ALA A CA 1
ATOM 1304 C C . ALA A 1 162 ? -22.109 21 3.352 1 60.31 162 ALA A C 1
ATOM 1306 O O . ALA A 1 162 ? -20.969 20.828 2.914 1 60.31 162 ALA A O 1
ATOM 1307 N N . ASN A 1 163 ? -23.078 20.875 2.6 1 60.56 163 ASN A N 1
ATOM 1308 C CA . ASN A 1 163 ? -23 20.438 1.211 1 60.56 163 ASN A CA 1
ATOM 1309 C C . ASN A 1 163 ? -22.109 19.203 1.065 1 60.56 163 ASN A C 1
ATOM 1311 O O . ASN A 1 163 ? -21.375 19.078 0.085 1 60.56 163 ASN A O 1
ATOM 1315 N N . GLY A 1 164 ? -22 18.547 2.258 1 66 164 GLY A N 1
ATOM 1316 C CA . GLY A 1 164 ? -21.406 17.234 1.998 1 66 164 GLY A CA 1
ATOM 1317 C C . GLY A 1 164 ? -19.906 17.188 2.223 1 66 164 GLY A C 1
ATOM 1318 O O . GLY A 1 164 ? -19.219 16.359 1.629 1 66 164 GLY A O 1
ATOM 1319 N N . VAL A 1 165 ? -19.391 18.219 2.988 1 72.06 165 VAL A N 1
ATOM 1320 C CA . VAL A 1 165 ? -17.953 18.188 3.232 1 72.06 165 VAL A CA 1
ATOM 1321 C C . VAL A 1 165 ? -17.578 16.938 4.016 1 72.06 165 VAL A C 1
ATOM 1323 O O . VAL A 1 165 ? -18.188 16.641 5.051 1 72.06 165 VAL A O 1
ATOM 1326 N N . VAL A 1 166 ? -16.719 16.234 3.438 1 81 166 VAL A N 1
ATOM 1327 C CA . VAL A 1 166 ? -16.281 14.969 4.016 1 81 166 VAL A CA 1
ATOM 1328 C C . VAL A 1 166 ? -14.883 15.125 4.609 1 81 166 VAL A C 1
ATOM 1330 O O . VAL A 1 166 ? -13.984 15.656 3.951 1 81 166 VAL A O 1
ATOM 1333 N N . HIS A 1 167 ? -14.828 14.898 5.926 1 85.62 167 HIS A N 1
ATOM 1334 C CA . HIS A 1 167 ? -13.539 14.828 6.605 1 85.62 167 HIS A CA 1
ATOM 1335 C C . HIS A 1 167 ? -13.133 13.383 6.859 1 85.62 167 HIS A C 1
ATOM 1337 O O . HIS A 1 167 ? -13.945 12.57 7.309 1 85.62 167 HIS A O 1
ATOM 1343 N N . ASP A 1 168 ? -11.906 13.094 6.449 1 88.75 168 ASP A N 1
ATOM 1344 C CA . ASP A 1 168 ? -11.492 11.711 6.652 1 88.75 168 ASP A CA 1
ATOM 1345 C C . ASP A 1 168 ? -10.289 11.625 7.586 1 88.75 168 ASP A C 1
ATOM 1347 O O . ASP A 1 168 ? -9.516 12.586 7.703 1 88.75 168 ASP A O 1
ATOM 1351 N N . ARG A 1 169 ? -10.273 10.547 8.32 1 87.88 169 ARG A N 1
ATOM 1352 C CA . ARG A 1 169 ? -9.141 10.164 9.164 1 87.88 169 ARG A CA 1
ATOM 1353 C C . ARG A 1 169 ? -8.711 8.734 8.883 1 87.88 169 ARG A C 1
ATOM 1355 O O . ARG A 1 169 ? -9.555 7.855 8.68 1 87.88 169 ARG A O 1
ATOM 1362 N N . LYS A 1 170 ? -7.461 8.555 8.938 1 87.5 170 LYS A N 1
ATOM 1363 C CA . LYS A 1 170 ? -6.938 7.238 8.602 1 87.5 170 LYS A CA 1
ATOM 1364 C C . LYS A 1 170 ? -6.16 6.641 9.766 1 87.5 170 LYS A C 1
ATOM 1366 O O . LYS A 1 170 ? -5.535 7.367 10.539 1 87.5 170 LYS A O 1
ATOM 1371 N N . ARG A 1 171 ? -6.293 5.32 9.852 1 88 171 ARG A N 1
ATOM 1372 C CA . ARG A 1 171 ? -5.578 4.566 10.875 1 88 171 ARG A CA 1
ATOM 1373 C C . ARG A 1 171 ? -5.172 3.191 10.359 1 88 171 ARG A C 1
ATOM 1375 O O . ARG A 1 171 ? -5.914 2.564 9.602 1 88 171 ARG A O 1
ATOM 1382 N N . ILE A 1 172 ? -3.973 2.727 10.844 1 84.81 172 ILE A N 1
ATOM 1383 C CA . ILE A 1 172 ? -3.496 1.406 10.445 1 84.81 172 ILE A CA 1
ATOM 1384 C C . ILE A 1 172 ? -3.631 0.437 11.617 1 84.81 172 ILE A C 1
ATOM 1386 O O . ILE A 1 172 ? -3.348 0.797 12.766 1 84.81 172 ILE A O 1
ATOM 1390 N N . SER A 1 173 ? -4.191 -0.712 11.359 1 89.12 173 SER A N 1
ATOM 1391 C CA . SER A 1 173 ? -4.184 -1.807 12.328 1 89.12 173 SER A CA 1
ATOM 1392 C C . SER A 1 173 ? -3.172 -2.879 11.938 1 89.12 173 SER A C 1
ATOM 1394 O O . SER A 1 173 ? -3.318 -3.531 10.906 1 89.12 173 SER A O 1
ATOM 1396 N N . LYS A 1 174 ? -2.266 -3.238 12.883 1 82 174 LYS A N 1
ATOM 1397 C CA . LYS A 1 174 ? -1.188 -4.18 12.586 1 82 174 LYS A CA 1
ATOM 1398 C C . LYS A 1 174 ? -1.507 -5.57 13.133 1 82 174 LYS A C 1
ATOM 1400 O O . LYS A 1 174 ? -1.006 -6.57 12.617 1 82 174 LYS A O 1
ATOM 1405 N N . VAL A 1 175 ? -2.381 -5.562 14.094 1 83.5 175 VAL A N 1
ATOM 1406 C CA . VAL A 1 175 ? -2.547 -6.828 14.797 1 83.5 175 VAL A CA 1
ATOM 1407 C C . VAL A 1 175 ? -4.016 -7.25 14.773 1 83.5 175 VAL A C 1
ATOM 1409 O O . VAL A 1 175 ? -4.328 -8.43 14.602 1 83.5 175 VAL A O 1
ATOM 1412 N N . GLU A 1 176 ? -4.918 -6.227 14.875 1 90.06 176 GLU A N 1
ATOM 1413 C CA . GLU A 1 176 ? -6.348 -6.512 14.969 1 90.06 176 GLU A CA 1
ATOM 1414 C C . GLU A 1 176 ? -7.047 -6.262 13.633 1 90.06 176 GLU A C 1
ATOM 1416 O O . GLU A 1 176 ? -6.523 -5.547 12.773 1 90.06 176 GLU A O 1
ATOM 1421 N N . ASN A 1 177 ? -8.195 -6.906 13.555 1 93.62 177 ASN A N 1
ATOM 1422 C CA . ASN A 1 177 ? -8.977 -6.695 12.344 1 93.62 177 ASN A CA 1
ATOM 1423 C C . ASN A 1 177 ? -9.945 -5.523 12.5 1 93.62 177 ASN A C 1
ATOM 1425 O O . ASN A 1 177 ? -10.977 -5.473 11.836 1 93.62 177 ASN A O 1
ATOM 1429 N N . PHE A 1 178 ? -9.672 -4.723 13.586 1 95.69 178 PHE A N 1
ATOM 1430 C CA . PHE A 1 178 ? -10.5 -3.545 13.805 1 95.69 178 PHE A CA 1
ATOM 1431 C C . PHE A 1 178 ? -9.656 -2.375 14.305 1 95.69 178 PHE A C 1
ATOM 1433 O O . PHE A 1 178 ? -8.492 -2.551 14.672 1 95.69 178 PHE A O 1
ATOM 1440 N N . VAL A 1 179 ? -10.25 -1.184 14.195 1 94.12 179 VAL A N 1
ATOM 1441 C CA . VAL A 1 179 ? -9.656 0.018 14.773 1 94.12 179 VAL A CA 1
ATOM 1442 C C . VAL A 1 179 ? -10.734 0.849 15.461 1 94.12 179 VAL A C 1
ATOM 1444 O O . VAL A 1 179 ? -11.883 0.887 15.016 1 94.12 179 VAL A O 1
ATOM 1447 N N . GLU A 1 180 ? -10.336 1.384 16.562 1 93.31 180 GLU A N 1
ATOM 1448 C CA . GLU A 1 180 ? -11.164 2.363 17.25 1 93.31 180 GLU A CA 1
ATOM 1449 C C . GLU A 1 180 ? -10.594 3.771 17.109 1 93.31 180 GLU A C 1
ATOM 1451 O O . GLU A 1 180 ? -9.375 3.963 17.188 1 93.31 180 GLU A O 1
ATOM 1456 N N . LEU A 1 181 ? -11.5 4.703 16.859 1 91.06 181 LEU A N 1
ATOM 1457 C CA . LEU A 1 181 ? -11.062 6.082 16.672 1 91.06 181 LEU A CA 1
ATOM 1458 C C . LEU A 1 181 ? -12.07 7.055 17.281 1 91.06 181 LEU A C 1
ATOM 1460 O O . LEU A 1 181 ? -13.281 6.863 17.156 1 91.06 181 LEU A O 1
ATOM 1464 N N . GLU A 1 182 ? -11.539 8.062 17.922 1 89.38 182 GLU A N 1
ATOM 1465 C CA . GLU A 1 182 ? -12.383 9.109 18.484 1 89.38 182 GLU A CA 1
ATOM 1466 C C . GLU A 1 182 ? -12.414 10.336 17.594 1 89.38 182 GLU A C 1
ATOM 1468 O O . GLU A 1 182 ? -11.367 10.844 17.188 1 89.38 182 GLU A O 1
ATOM 1473 N N . PHE A 1 183 ? -13.641 10.805 17.281 1 88.81 183 PHE A N 1
ATOM 1474 C CA . PHE A 1 183 ? -13.82 12.047 16.531 1 88.81 183 PHE A CA 1
ATOM 1475 C C . PHE A 1 183 ? -14.344 13.156 17.438 1 88.81 183 PHE A C 1
ATOM 1477 O O . PHE A 1 183 ? -15.344 12.977 18.141 1 88.81 183 PHE A O 1
ATOM 1484 N N . PRO A 1 184 ? -13.617 14.203 17.375 1 87.38 184 PRO A N 1
ATOM 1485 C CA . PRO A 1 184 ? -14.164 15.344 18.109 1 87.38 184 PRO A CA 1
ATOM 1486 C C . PRO A 1 184 ? -15.398 15.938 17.422 1 87.38 184 PRO A C 1
ATOM 1488 O O . PRO A 1 184 ? -15.453 16.016 16.188 1 87.38 184 PRO A O 1
ATOM 1491 N N . ILE A 1 185 ? -16.359 16.344 18.203 1 90.06 185 ILE A N 1
ATOM 1492 C CA . ILE A 1 185 ? -17.562 17.016 17.703 1 90.06 185 ILE A CA 1
ATOM 1493 C C . ILE A 1 185 ? -17.391 18.516 17.828 1 90.06 185 ILE A C 1
ATOM 1495 O O . ILE A 1 185 ? -17.234 19.031 18.938 1 90.06 185 ILE A O 1
ATOM 1499 N N . ASP A 1 186 ? -17.469 19.188 16.719 1 87.19 186 ASP A N 1
ATOM 1500 C CA . ASP A 1 186 ? -17.188 20.625 16.672 1 87.19 186 ASP A CA 1
ATOM 1501 C C . ASP A 1 186 ? -18.469 21.438 16.812 1 87.19 186 ASP A C 1
ATOM 1503 O O . ASP A 1 186 ? -19.562 20.938 16.578 1 87.19 186 ASP A O 1
ATOM 1507 N N . ALA A 1 187 ? -18.156 22.656 17.234 1 88.19 187 ALA A N 1
ATOM 1508 C CA . ALA A 1 187 ? -19.281 23.594 17.234 1 88.19 187 ALA A CA 1
ATOM 1509 C C . ALA A 1 187 ? -19.875 23.734 15.844 1 88.19 187 ALA A C 1
ATOM 1511 O O . ALA A 1 187 ? -19.156 23.844 14.852 1 88.19 187 ALA A O 1
ATOM 1512 N N . GLY A 1 188 ? -21.203 23.703 15.766 1 86.25 188 GLY A N 1
ATOM 1513 C CA . GLY A 1 188 ? -21.875 23.828 14.484 1 86.25 188 GLY A CA 1
ATOM 1514 C C . GLY A 1 188 ? -22.312 22.5 13.906 1 86.25 188 GLY A C 1
ATOM 1515 O O . GLY A 1 188 ? -23.125 22.453 12.969 1 86.25 188 GLY A O 1
ATOM 1516 N N . ASP A 1 189 ? -21.75 21.422 14.422 1 88.75 189 ASP A N 1
ATOM 1517 C CA . ASP A 1 189 ? -22.188 20.109 13.977 1 88.75 189 ASP A CA 1
ATOM 1518 C C . ASP A 1 189 ? -23.625 19.844 14.406 1 88.75 189 ASP A C 1
ATOM 1520 O O . ASP A 1 189 ? -24.031 20.203 15.516 1 88.75 189 ASP A O 1
ATOM 1524 N N . SER A 1 190 ? -24.438 19.234 13.578 1 89.62 190 SER A N 1
ATOM 1525 C CA . SER A 1 190 ? -25.812 18.891 13.914 1 89.62 190 SER A CA 1
ATOM 1526 C C . SER A 1 190 ? -26.094 17.422 13.648 1 89.62 190 SER A C 1
ATOM 1528 O O . SER A 1 190 ? -26.234 16.641 14.594 1 89.62 190 SER A O 1
ATOM 1530 N N . ILE A 1 191 ? -26.109 17.094 12.422 1 90.19 191 ILE A N 1
ATOM 1531 C CA . ILE A 1 191 ? -26.266 15.695 12.023 1 90.19 191 ILE A CA 1
ATOM 1532 C C . ILE A 1 191 ? -25.031 15.242 11.258 1 90.19 191 ILE A C 1
ATOM 1534 O O . ILE A 1 191 ? -24.656 15.836 10.242 1 90.19 191 ILE A O 1
ATOM 1538 N N . LEU A 1 192 ? -24.516 14.242 11.867 1 93.19 192 LEU A N 1
ATOM 1539 C CA . LEU A 1 192 ? -23.281 13.719 11.273 1 93.19 192 LEU A CA 1
ATOM 1540 C C . LEU A 1 192 ? -23.484 12.297 10.773 1 93.19 192 LEU A C 1
ATOM 1542 O O . LEU A 1 192 ? -24.141 11.492 11.438 1 93.19 192 LEU A O 1
ATOM 1546 N N . ASN A 1 193 ? -22.969 12.047 9.602 1 94.62 193 ASN A N 1
ATOM 1547 C CA . ASN A 1 193 ? -22.906 10.695 9.062 1 94.62 193 ASN A CA 1
ATOM 1548 C C . ASN A 1 193 ? -21.469 10.148 9.094 1 94.62 193 ASN A C 1
ATOM 1550 O O . ASN A 1 193 ? -20.531 10.836 8.695 1 94.62 193 ASN A O 1
ATOM 1554 N N . PHE A 1 194 ? -21.406 8.914 9.625 1 95.56 194 PHE A N 1
ATOM 1555 C CA . PHE A 1 194 ? -20.094 8.273 9.664 1 95.56 194 PHE A CA 1
ATOM 1556 C C . PHE A 1 194 ? -20.094 7.008 8.812 1 95.56 194 PHE A C 1
ATOM 1558 O O . PHE A 1 194 ? -21.062 6.254 8.812 1 95.56 194 PHE A O 1
ATOM 1565 N N . GLU A 1 195 ? -19.031 6.832 8.117 1 96.31 195 GLU A N 1
ATOM 1566 C CA . GLU A 1 195 ? -18.719 5.621 7.359 1 96.31 195 GLU A CA 1
ATOM 1567 C C . GLU A 1 195 ? -17.234 5.266 7.469 1 96.31 195 GLU A C 1
ATOM 1569 O O . GLU A 1 195 ? -16.422 6.086 7.91 1 96.31 195 GLU A O 1
ATOM 1574 N N . CYS A 1 196 ? -16.922 4.062 7.191 1 97.19 196 CYS A N 1
ATOM 1575 C CA . CYS A 1 196 ? -15.516 3.684 7.133 1 97.19 196 CYS A CA 1
ATOM 1576 C C . CYS A 1 196 ? -15.25 2.758 5.953 1 97.19 196 CYS A C 1
ATOM 1578 O O . CYS A 1 196 ? -16.188 2.203 5.371 1 97.19 196 CYS A O 1
ATOM 1580 N N . ALA A 1 197 ? -14.047 2.691 5.52 1 96.25 197 ALA A N 1
ATOM 1581 C CA . ALA A 1 197 ? -13.547 1.811 4.469 1 96.25 197 ALA A CA 1
ATOM 1582 C C . ALA A 1 197 ? -12.188 1.222 4.844 1 96.25 197 ALA A C 1
ATOM 1584 O O . ALA A 1 197 ? -11.523 1.716 5.758 1 96.25 197 ALA A O 1
ATOM 1585 N N . VAL A 1 198 ? -11.867 0.142 4.207 1 95.06 198 VAL A N 1
ATOM 1586 C CA . VAL A 1 198 ? -10.609 -0.529 4.523 1 95.06 198 VAL A CA 1
ATOM 1587 C C . VAL A 1 198 ? -9.797 -0.734 3.244 1 95.06 198 VAL A C 1
ATOM 1589 O O . VAL A 1 198 ? -10.352 -1.083 2.199 1 95.06 198 VAL A O 1
ATOM 1592 N N . GLN A 1 199 ? -8.562 -0.482 3.346 1 92.44 199 GLN A N 1
ATOM 1593 C CA . GLN A 1 199 ? -7.613 -0.78 2.279 1 92.44 199 GLN A CA 1
ATOM 1594 C C . GLN A 1 199 ? -6.617 -1.849 2.715 1 92.44 199 GLN A C 1
ATOM 1596 O O . GLN A 1 199 ? -6.141 -1.832 3.852 1 92.44 199 GLN A O 1
ATOM 1601 N N . MET A 1 200 ? -6.375 -2.762 1.857 1 90.44 200 MET A N 1
ATOM 1602 C CA . MET A 1 200 ? -5.391 -3.811 2.105 1 90.44 200 MET A CA 1
ATOM 1603 C C . MET A 1 200 ? -4.285 -3.779 1.053 1 90.44 200 MET A C 1
ATOM 1605 O O . MET A 1 200 ? -4.555 -3.559 -0.129 1 90.44 200 MET A O 1
ATOM 1609 N N . ASN A 1 201 ? -3.105 -3.994 1.561 1 84.19 201 ASN A N 1
ATOM 1610 C CA . ASN A 1 201 ? -1.945 -4.055 0.678 1 84.19 201 ASN A CA 1
ATOM 1611 C C . ASN A 1 201 ? -1.246 -5.41 0.767 1 84.19 201 ASN A C 1
ATOM 1613 O O . ASN A 1 201 ? -0.823 -5.824 1.848 1 84.19 201 ASN A O 1
ATOM 1617 N N . LEU A 1 202 ? -1.258 -6.078 -0.339 1 82.31 202 LEU A N 1
ATOM 1618 C CA . LEU A 1 202 ? -0.549 -7.348 -0.437 1 82.31 202 LEU A CA 1
ATOM 1619 C C . LEU A 1 202 ? 0.606 -7.254 -1.428 1 82.31 202 LEU A C 1
ATOM 1621 O O . LEU A 1 202 ? 0.831 -6.195 -2.025 1 82.31 202 LEU A O 1
ATOM 1625 N N . VAL A 1 203 ? 1.35 -8.344 -1.496 1 73.38 203 VAL A N 1
ATOM 1626 C CA . VAL A 1 203 ? 2.48 -8.406 -2.418 1 73.38 203 VAL A CA 1
ATOM 1627 C C . VAL A 1 203 ? 1.979 -8.32 -3.857 1 73.38 203 VAL A C 1
ATOM 1629 O O . VAL A 1 203 ? 2.662 -7.781 -4.73 1 73.38 203 VAL A O 1
ATOM 1632 N N . THR A 1 204 ? 0.804 -8.789 -4.074 1 73.56 204 THR A N 1
ATOM 1633 C CA . THR A 1 204 ? 0.25 -8.867 -5.422 1 73.56 204 THR A CA 1
ATOM 1634 C C . THR A 1 204 ? -0.458 -7.562 -5.789 1 73.56 204 THR A C 1
ATOM 1636 O O . THR A 1 204 ? -0.805 -7.348 -6.953 1 73.56 204 THR A O 1
ATOM 1639 N N . GLY A 1 205 ? -0.701 -6.703 -4.777 1 77.31 205 GLY A N 1
ATOM 1640 C CA . GLY A 1 205 ? -1.387 -5.453 -5.062 1 77.31 205 GLY A CA 1
ATOM 1641 C C . GLY A 1 205 ? -2.191 -4.934 -3.887 1 77.31 205 GLY A C 1
ATOM 1642 O O . GLY A 1 205 ? -2.125 -5.488 -2.787 1 77.31 205 GLY A O 1
ATOM 1643 N N . SER A 1 206 ? -2.891 -3.756 -4.238 1 86.19 206 SER A N 1
ATOM 1644 C CA . SER A 1 206 ? -3.729 -3.139 -3.213 1 86.19 206 SER A CA 1
ATOM 1645 C C . SER A 1 206 ? -5.184 -3.072 -3.658 1 86.19 206 SER A C 1
ATOM 1647 O O . SER A 1 206 ? -5.473 -2.984 -4.852 1 86.19 206 SER A O 1
ATOM 1649 N N . GLN A 1 207 ? -6.043 -3.246 -2.703 1 90.38 207 GLN A N 1
ATOM 1650 C CA . GLN A 1 207 ? -7.473 -3.119 -2.957 1 90.38 207 GLN A CA 1
ATOM 1651 C C . GLN A 1 207 ? -8.18 -2.43 -1.794 1 90.38 207 GLN A C 1
ATOM 1653 O O . GLN A 1 207 ? -7.816 -2.631 -0.633 1 90.38 207 GLN A O 1
ATOM 1658 N N . ALA A 1 208 ? -9.172 -1.643 -2.18 1 91.94 208 ALA A N 1
ATOM 1659 C CA . ALA A 1 208 ? -9.977 -0.965 -1.166 1 91.94 208 ALA A CA 1
ATOM 1660 C C . ALA A 1 208 ? -11.391 -1.534 -1.118 1 91.94 208 ALA A C 1
ATOM 1662 O O . ALA A 1 208 ? -11.93 -1.958 -2.143 1 91.94 208 ALA A O 1
ATOM 1663 N N . SER A 1 209 ? -11.914 -1.555 0.022 1 93.81 209 SER A N 1
ATOM 1664 C CA . SER A 1 209 ? -13.305 -1.977 0.178 1 93.81 209 SER A CA 1
ATOM 1665 C C . SER A 1 209 ? -14.266 -0.846 -0.17 1 93.81 209 SER A C 1
ATOM 1667 O O . SER A 1 209 ? -13.859 0.307 -0.309 1 93.81 209 SER A O 1
ATOM 1669 N N . GLY A 1 210 ? -15.57 -1.295 -0.383 1 93.88 210 GLY A N 1
ATOM 1670 C CA . GLY A 1 210 ? -16.609 -0.271 -0.34 1 93.88 210 GLY A CA 1
ATOM 1671 C C . GLY A 1 210 ? -16.781 0.333 1.039 1 93.88 210 GLY A C 1
ATOM 1672 O O . GLY A 1 210 ? -16.203 -0.146 2.016 1 93.88 210 GLY A O 1
ATOM 1673 N N . ARG A 1 211 ? -17.609 1.366 1.152 1 95.19 211 ARG A N 1
ATOM 1674 C CA . ARG A 1 211 ? -17.859 2.002 2.441 1 95.19 211 ARG A CA 1
ATOM 1675 C C . ARG A 1 211 ? -18.812 1.16 3.287 1 95.19 211 ARG A C 1
ATOM 1677 O O . ARG A 1 211 ? -19.672 0.459 2.752 1 95.19 211 ARG A O 1
ATOM 1684 N N . SER A 1 212 ? -18.594 1.248 4.523 1 96.75 212 SER A N 1
ATOM 1685 C CA . SER A 1 212 ? -19.438 0.542 5.492 1 96.75 212 SER A CA 1
ATOM 1686 C C . SER A 1 212 ? -20.859 1.089 5.496 1 96.75 212 SER A C 1
ATOM 1688 O O . SER A 1 212 ? -21.203 1.934 4.668 1 96.75 212 SER A O 1
ATOM 1690 N N . ASN A 1 213 ? -21.688 0.435 6.438 1 96.12 213 ASN A N 1
ATOM 1691 C CA . ASN A 1 213 ? -22.984 1.025 6.738 1 96.12 213 ASN A CA 1
ATOM 1692 C C . ASN A 1 213 ? -22.859 2.467 7.219 1 96.12 213 ASN A C 1
ATOM 1694 O O . ASN A 1 213 ? -21.844 2.832 7.82 1 96.12 213 ASN A O 1
ATOM 1698 N N . ARG A 1 214 ? -23.906 3.195 6.938 1 94.5 214 ARG A N 1
ATOM 1699 C CA . ARG A 1 214 ? -23.953 4.59 7.375 1 94.5 214 ARG A CA 1
ATOM 1700 C C . ARG A 1 214 ? -24.547 4.707 8.773 1 94.5 214 ARG A C 1
ATOM 1702 O O . ARG A 1 214 ? -25.609 4.152 9.039 1 94.5 214 ARG A O 1
ATOM 1709 N N . THR A 1 215 ? -23.766 5.367 9.648 1 94.94 215 THR A N 1
ATOM 1710 C CA . THR A 1 215 ? -24.25 5.609 11.008 1 94.94 215 THR A CA 1
ATOM 1711 C C . THR A 1 215 ? -24.5 7.098 11.227 1 94.94 215 THR A C 1
ATOM 1713 O O . THR A 1 215 ? -23.641 7.93 10.969 1 94.94 215 THR A O 1
ATOM 1716 N N . ILE A 1 216 ? -25.688 7.352 11.766 1 94.62 216 ILE A N 1
ATOM 1717 C CA . ILE A 1 216 ? -26.078 8.742 11.984 1 94.62 216 ILE A CA 1
ATOM 1718 C C . ILE A 1 216 ? -25.922 9.094 13.461 1 94.62 216 ILE A C 1
ATOM 1720 O O . ILE A 1 216 ? -26.359 8.344 14.336 1 94.62 216 ILE A O 1
ATOM 1724 N N . VAL A 1 217 ? -25.234 10.18 13.656 1 95 217 VAL A N 1
ATOM 1725 C CA . VAL A 1 217 ? -25.094 10.719 15 1 95 217 VAL A CA 1
ATOM 1726 C C . VAL A 1 217 ? -25.703 12.117 15.07 1 95 217 VAL A C 1
ATOM 1728 O O . VAL A 1 217 ? -25.391 12.977 14.242 1 95 217 VAL A O 1
ATOM 1731 N N . THR A 1 218 ? -26.578 12.312 16.031 1 95.25 218 THR A N 1
ATOM 1732 C CA . THR A 1 218 ? -27.188 13.617 16.219 1 95.25 218 THR A CA 1
ATOM 1733 C C . THR A 1 218 ? -26.453 14.398 17.312 1 95.25 218 THR A C 1
ATOM 1735 O O . THR A 1 218 ? -26.062 13.836 18.328 1 95.25 218 THR A O 1
ATOM 1738 N N . VAL A 1 219 ? -26.234 15.641 17.031 1 93.94 219 VAL A N 1
ATOM 1739 C CA . VAL A 1 219 ? -25.453 16.484 17.922 1 93.94 219 VAL A CA 1
ATOM 1740 C C . VAL A 1 219 ? -26.359 17.562 18.516 1 93.94 219 VAL A C 1
ATOM 1742 O O . VAL A 1 219 ? -27.047 18.281 17.781 1 93.94 219 VAL A O 1
ATOM 1745 N N . SER A 1 220 ? -26.359 17.672 19.812 1 92.69 220 SER A N 1
ATOM 1746 C CA . SER A 1 220 ? -27.062 18.766 20.484 1 92.69 220 SER A CA 1
ATOM 1747 C C . SER A 1 220 ? -26.094 19.875 20.875 1 92.69 220 SER A C 1
ATOM 1749 O O . SER A 1 220 ? -24.906 19.641 21.062 1 92.69 220 SER A O 1
ATOM 1751 N N . GLU A 1 221 ? -26.609 21.078 20.891 1 91.88 221 GLU A N 1
ATOM 1752 C CA . GLU A 1 221 ? -25.781 22.219 21.281 1 91.88 221 GLU A CA 1
ATOM 1753 C C . GLU A 1 221 ? -25.984 22.562 22.766 1 91.88 221 GLU A C 1
ATOM 1755 O O . GLU A 1 221 ? -27.109 22.594 23.25 1 91.88 221 GLU A O 1
ATOM 1760 N N . PRO A 1 222 ? -24.969 22.781 23.422 1 91.44 222 PRO A N 1
ATOM 1761 C CA . PRO A 1 222 ? -25.109 23.188 24.812 1 91.44 222 PRO A CA 1
ATOM 1762 C C . PRO A 1 222 ? -25.641 24.609 24.969 1 91.44 222 PRO A C 1
ATOM 1764 O O . PRO A 1 222 ? -26.25 24.922 26 1 91.44 222 PRO A O 1
ATOM 1767 N N . PHE A 1 223 ? -25.391 25.453 24.031 1 93.44 223 PHE A N 1
ATOM 1768 C CA . PHE A 1 223 ? -25.906 26.828 23.969 1 93.44 223 PHE A CA 1
ATOM 1769 C C . PHE A 1 223 ? -26 27.297 22.516 1 93.44 223 PHE A C 1
ATOM 1771 O O . PHE A 1 223 ? -25.344 26.734 21.625 1 93.44 223 PHE A O 1
ATOM 1778 N N . SER A 1 224 ? -26.844 28.25 22.266 1 92.69 224 SER A N 1
ATOM 1779 C CA . SER A 1 224 ? -27.047 28.734 20.906 1 92.69 224 SER A CA 1
ATOM 1780 C C . SER A 1 224 ? -25.969 29.766 20.531 1 92.69 224 SER A C 1
ATOM 1782 O O . SER A 1 224 ? -25.234 30.234 21.406 1 92.69 224 SER A O 1
ATOM 1784 N N . VAL A 1 225 ? -25.844 30 19.234 1 94.44 225 VAL A N 1
ATOM 1785 C CA . VAL A 1 225 ? -24.953 31.062 18.766 1 94.44 225 VAL A CA 1
ATOM 1786 C C . VAL A 1 225 ? -25.359 32.406 19.406 1 94.44 225 VAL A C 1
ATOM 1788 O O . VAL A 1 225 ? -26.547 32.75 19.422 1 94.44 225 VAL A O 1
ATOM 1791 N N . PRO A 1 226 ? -24.375 33.094 19.969 1 96.5 226 PRO A N 1
ATOM 1792 C CA . PRO A 1 226 ? -24.734 34.312 20.672 1 96.5 226 PRO A CA 1
ATOM 1793 C C . PRO A 1 226 ? -25.219 35.406 19.719 1 96.5 226 PRO A C 1
ATOM 1795 O O . PRO A 1 226 ? -24.781 35.469 18.562 1 96.5 226 PRO A O 1
ATOM 1798 N N . LYS A 1 227 ? -26.125 36.25 20.25 1 96.75 227 LYS A N 1
ATOM 1799 C CA . LYS A 1 227 ? -26.594 37.469 19.562 1 96.75 227 LYS A CA 1
ATOM 1800 C C . LYS A 1 227 ? -26 38.719 20.188 1 96.75 227 LYS A C 1
ATOM 1802 O O . LYS A 1 227 ? -26.031 38.875 21.406 1 96.75 227 LYS A O 1
ATOM 1807 N N . ILE A 1 228 ? -25.359 39.531 19.359 1 97.12 228 ILE A N 1
ATOM 1808 C CA . ILE A 1 228 ? -24.797 40.781 19.844 1 97.12 228 ILE A CA 1
ATOM 1809 C C . ILE A 1 228 ? -25.609 41.938 19.281 1 97.12 228 ILE A C 1
ATOM 1811 O O . ILE A 1 228 ? -25.875 42.031 18.078 1 97.12 228 ILE A O 1
ATOM 1815 N N . THR A 1 229 ? -26.078 42.844 20.188 1 96 229 THR A N 1
ATOM 1816 C CA . THR A 1 229 ? -26.859 44 19.781 1 96 229 THR A CA 1
ATOM 1817 C C . THR A 1 229 ? -26.297 45.281 20.406 1 96 229 THR A C 1
ATOM 1819 O O . THR A 1 229 ? -25.766 45.25 21.516 1 96 229 THR A O 1
ATOM 1822 N N . ILE A 1 230 ? -26.375 46.312 19.656 1 95.81 230 ILE A N 1
ATOM 1823 C CA . ILE A 1 230 ? -25.953 47.625 20.125 1 95.81 230 ILE A CA 1
ATOM 1824 C C . ILE A 1 230 ? -27.172 48.562 20.234 1 95.81 230 ILE A C 1
ATOM 1826 O O . ILE A 1 230 ? -27.969 48.656 19.297 1 95.81 230 ILE A O 1
ATOM 1830 N N . ASP A 1 231 ? -27.297 49.156 21.375 1 94.12 231 ASP A N 1
ATOM 1831 C CA . ASP A 1 231 ? -28.391 50.094 21.609 1 94.12 231 ASP A CA 1
ATOM 1832 C C . ASP A 1 231 ? -27.859 51.5 21.938 1 94.12 231 ASP A C 1
ATOM 1834 O O . ASP A 1 231 ? -27.156 51.656 22.938 1 94.12 231 ASP A O 1
ATOM 1838 N N . PRO A 1 232 ? -28.266 52.625 21.297 1 90.88 232 PRO A N 1
ATOM 1839 C CA . PRO A 1 232 ? -29.109 52.625 20.109 1 90.88 232 PRO A CA 1
ATOM 1840 C C . PRO A 1 232 ? -28.406 52 18.891 1 90.88 232 PRO A C 1
ATOM 1842 O O . PRO A 1 232 ? -27.172 52 18.828 1 90.88 232 PRO A O 1
ATOM 1845 N N . PRO A 1 233 ? -29.156 51.531 17.906 1 85.62 233 PRO A N 1
ATOM 1846 C CA . PRO A 1 233 ? -28.578 50.719 16.828 1 85.62 233 PRO A CA 1
ATOM 1847 C C . PRO A 1 233 ? -27.891 51.594 15.773 1 85.62 233 PRO A C 1
ATOM 1849 O O . PRO A 1 233 ? -26.984 51.125 15.078 1 85.62 233 PRO A O 1
ATOM 1852 N N . GLN A 1 234 ? -28.359 52.844 15.609 1 85.56 234 GLN A N 1
ATOM 1853 C CA . GLN A 1 234 ? -27.766 53.688 14.57 1 85.56 234 GLN A CA 1
ATOM 1854 C C . GLN A 1 234 ? -27.656 55.125 15.031 1 85.56 234 GLN A C 1
ATOM 1856 O O . GLN A 1 234 ? -28.203 55.5 16.062 1 85.56 234 GLN A O 1
ATOM 1861 N N . ASN A 1 235 ? -26.844 55.781 14.242 1 88.19 235 ASN A N 1
ATOM 1862 C CA . ASN A 1 235 ? -26.688 57.25 14.414 1 88.19 235 ASN A CA 1
ATOM 1863 C C . ASN A 1 235 ? -26.062 57.562 15.766 1 88.19 235 ASN A C 1
ATOM 1865 O O . ASN A 1 235 ? -26.594 58.406 16.5 1 88.19 235 ASN A O 1
ATOM 1869 N N . ILE A 1 236 ? -25.078 56.812 15.977 1 92.12 236 ILE A N 1
ATOM 1870 C CA . ILE A 1 236 ? -24.375 57.031 17.234 1 92.12 236 ILE A CA 1
ATOM 1871 C C . ILE A 1 236 ? -23.297 58.094 17.047 1 92.12 236 ILE A C 1
ATOM 1873 O O . ILE A 1 236 ? -22.484 58 16.125 1 92.12 236 ILE A O 1
ATOM 1877 N N . THR A 1 237 ? -23.375 59.062 17.859 1 87.62 237 THR A N 1
ATOM 1878 C CA . THR A 1 237 ? -22.391 60.125 17.812 1 87.62 237 THR A CA 1
ATOM 1879 C C . THR A 1 237 ? -21.531 60.156 19.078 1 87.62 237 THR A C 1
ATOM 1881 O O . THR A 1 237 ? -21.953 59.656 20.109 1 87.62 237 THR A O 1
ATOM 1884 N N . GLU A 1 238 ? -20.359 60.719 18.906 1 89.19 238 GLU A N 1
ATOM 1885 C CA . GLU A 1 238 ? -19.5 60.844 20.062 1 89.19 238 GLU A CA 1
ATOM 1886 C C . GLU A 1 238 ? -20.234 61.5 21.234 1 89.19 238 GLU A C 1
ATOM 1888 O O . GLU A 1 238 ? -20.953 62.469 21.062 1 89.19 238 GLU A O 1
ATOM 1893 N N . GLY A 1 239 ? -20.031 60.844 22.516 1 84.38 239 GLY A N 1
ATOM 1894 C CA . GLY A 1 239 ? -20.688 61.344 23.719 1 84.38 239 GLY A CA 1
ATOM 1895 C C . GLY A 1 239 ? -21.969 60.625 24.047 1 84.38 239 GLY A C 1
ATOM 1896 O O . GLY A 1 239 ? -22.5 60.75 25.156 1 84.38 239 GLY A O 1
ATOM 1897 N N . ASP A 1 240 ? -22.484 59.969 23.094 1 89.12 240 ASP A N 1
ATOM 1898 C CA . ASP A 1 240 ? -23.688 59.188 23.328 1 89.12 240 ASP A CA 1
ATOM 1899 C C . ASP A 1 240 ? -23.406 58 24.25 1 89.12 240 ASP A C 1
ATOM 1901 O O . ASP A 1 240 ? -22.281 57.469 24.281 1 89.12 240 ASP A O 1
ATOM 1905 N N . LYS A 1 241 ? -24.391 57.656 24.969 1 92 241 LYS A N 1
ATOM 1906 C CA . LYS A 1 241 ? -24.312 56.406 25.75 1 92 241 LYS A CA 1
ATOM 1907 C C . LYS A 1 241 ? -24.859 55.219 24.953 1 92 241 LYS A C 1
ATOM 1909 O O . LYS A 1 241 ? -25.969 55.281 24.422 1 92 241 LYS A O 1
ATOM 1914 N N . ILE A 1 242 ? -24.031 54.219 24.844 1 95.25 242 ILE A N 1
ATOM 1915 C CA . ILE A 1 242 ? -24.5 53.031 24.156 1 95.25 242 ILE A CA 1
ATOM 1916 C C . ILE A 1 242 ? -24.422 51.844 25.094 1 95.25 242 ILE A C 1
ATOM 1918 O O . ILE A 1 242 ? -23.672 51.844 26.078 1 95.25 242 ILE A O 1
ATOM 1922 N N . CYS A 1 243 ? -25.234 50.844 24.797 1 96.69 243 CYS A N 1
ATOM 1923 C CA . CYS A 1 243 ? -25.172 49.562 25.5 1 96.69 243 CYS A CA 1
ATOM 1924 C C . CYS A 1 243 ? -25.062 48.406 24.5 1 96.69 243 CYS A C 1
ATOM 1926 O O . CYS A 1 243 ? -25.875 48.281 23.578 1 96.69 243 CYS A O 1
ATOM 1928 N N . ILE A 1 244 ? -24.047 47.656 24.688 1 96.88 244 ILE A N 1
ATOM 1929 C CA . ILE A 1 244 ? -23.875 46.438 23.891 1 96.88 244 ILE A CA 1
ATOM 1930 C C . ILE A 1 244 ? -24.344 45.219 24.688 1 96.88 244 ILE A C 1
ATOM 1932 O O . ILE A 1 244 ? -23.906 45.031 25.828 1 96.88 244 ILE A O 1
ATOM 1936 N N . THR A 1 245 ? -25.172 44.469 24.109 1 97.38 245 THR A N 1
ATOM 1937 C CA . THR A 1 245 ? -25.719 43.312 24.797 1 97.38 245 THR A CA 1
ATOM 1938 C C . THR A 1 245 ? -25.406 42.031 24.031 1 97.38 245 THR A C 1
ATOM 1940 O O . THR A 1 245 ? -25.594 41.969 22.828 1 97.38 245 THR A O 1
ATOM 1943 N N . CYS A 1 246 ? -24.812 41.062 24.75 1 97.44 246 CYS A N 1
ATOM 1944 C CA . CYS A 1 246 ? -24.594 39.688 24.266 1 97.44 246 CYS A CA 1
ATOM 1945 C C . CYS A 1 246 ? -25.547 38.719 24.906 1 97.44 246 CYS A C 1
ATOM 1947 O O . CYS A 1 246 ? -25.609 38.625 26.141 1 97.44 246 CYS A O 1
ATOM 1949 N N . SER A 1 247 ? -26.297 37.969 24.062 1 96.31 247 SER A N 1
ATOM 1950 C CA . SER A 1 247 ? -27.281 37.062 24.609 1 96.31 247 SER A CA 1
ATOM 1951 C C . SER A 1 247 ? -27.172 35.688 23.938 1 96.31 247 SER A C 1
ATOM 1953 O O . SER A 1 247 ? -26.797 35.594 22.766 1 96.31 247 SER A O 1
ATOM 1955 N N . THR A 1 248 ? -27.359 34.594 24.719 1 95.19 248 THR A N 1
ATOM 1956 C CA . THR A 1 248 ? -27.406 33.219 24.234 1 95.19 248 THR A CA 1
ATOM 1957 C C . THR A 1 248 ? -28.469 32.406 24.984 1 95.19 248 THR A C 1
ATOM 1959 O O . THR A 1 248 ? -29.062 32.906 25.953 1 95.19 248 THR A O 1
ATOM 1962 N N . VAL A 1 249 ? -28.922 31.344 24.406 1 93.19 249 VAL A N 1
ATOM 1963 C CA . VAL A 1 249 ? -29.844 30.422 25.047 1 93.19 249 VAL A CA 1
ATOM 1964 C C . VAL A 1 249 ? -29.078 29.203 25.562 1 93.19 249 VAL A C 1
ATOM 1966 O O . VAL A 1 249 ? -28.438 28.5 24.781 1 93.19 249 VAL A O 1
ATOM 1969 N N . LEU A 1 250 ? -29.094 29.062 26.875 1 90.81 250 LEU A N 1
ATOM 1970 C CA . LEU A 1 250 ? -28.391 27.938 27.484 1 90.81 250 LEU A CA 1
ATOM 1971 C C . LEU A 1 250 ? -29.281 26.719 27.625 1 90.81 250 LEU A C 1
ATOM 1973 O O . LEU A 1 250 ? -30.469 26.844 27.969 1 90.81 250 LEU A O 1
ATOM 1977 N N . LEU A 1 251 ? -28.828 25.594 27.188 1 82.25 251 LEU A N 1
ATOM 1978 C CA . LEU A 1 251 ? -29.562 24.359 27.438 1 82.25 251 LEU A CA 1
ATOM 1979 C C . LEU A 1 251 ? -29.406 23.922 28.891 1 82.25 251 LEU A C 1
ATOM 1981 O O . LEU A 1 251 ? -30.359 23.438 29.5 1 82.25 251 LEU A O 1
ATOM 1985 N N . ARG A 1 252 ? -28.312 23.984 29.5 1 73 252 ARG A N 1
ATOM 1986 C CA . ARG A 1 252 ? -28.109 23.688 30.906 1 73 252 ARG A CA 1
ATOM 1987 C C . ARG A 1 252 ? -27.422 24.844 31.625 1 73 252 ARG A C 1
ATOM 1989 O O . ARG A 1 252 ? -26.594 25.531 31.031 1 73 252 ARG A O 1
ATOM 1996 N N . GLN A 1 253 ? -28.094 25.312 32.719 1 62.19 253 GLN A N 1
ATOM 1997 C CA . GLN A 1 253 ? -27.594 26.438 33.469 1 62.19 253 GLN A CA 1
ATOM 1998 C C . GLN A 1 253 ? -26.188 26.172 34 1 62.19 253 GLN A C 1
ATOM 2000 O O . GLN A 1 253 ? -26.031 25.672 35.125 1 62.19 253 GLN A O 1
ATOM 2005 N N . ASP A 1 254 ? -25.312 25.969 33.156 1 67.38 254 ASP A N 1
ATOM 2006 C CA . ASP A 1 254 ? -23.984 25.5 33.562 1 67.38 254 ASP A CA 1
ATOM 2007 C C . ASP A 1 254 ? -22.953 26.609 33.469 1 67.38 254 ASP A C 1
ATOM 2009 O O . ASP A 1 254 ? -23.297 27.766 33.219 1 67.38 254 ASP A O 1
ATOM 2013 N N . GLN A 1 255 ? -21.703 26.281 33.656 1 80.56 255 GLN A N 1
ATOM 2014 C CA . GLN A 1 255 ? -20.438 27.016 33.75 1 80.56 255 GLN A CA 1
ATOM 2015 C C . GLN A 1 255 ? -20.047 27.609 32.406 1 80.56 255 GLN A C 1
ATOM 2017 O O . GLN A 1 255 ? -18.859 27.781 32.094 1 80.56 255 GLN A O 1
ATOM 2022 N N . THR A 1 256 ? -21.219 28.062 31.641 1 90.5 256 THR A N 1
ATOM 2023 C CA . THR A 1 256 ? -20.938 28.688 30.344 1 90.5 256 THR A CA 1
ATOM 2024 C C . THR A 1 256 ? -20.516 30.141 30.531 1 90.5 256 THR A C 1
ATOM 2026 O O . THR A 1 256 ? -21.094 30.859 31.344 1 90.5 256 THR A O 1
ATOM 2029 N N . GLU A 1 257 ? -19.5 30.547 29.781 1 92.94 257 GLU A N 1
ATOM 2030 C CA . GLU A 1 257 ? -18.953 31.891 29.922 1 92.94 257 GLU A CA 1
ATOM 2031 C C . GLU A 1 257 ? -19.297 32.75 28.703 1 92.94 257 GLU A C 1
ATOM 2033 O O . GLU A 1 257 ? -19.234 32.281 27.562 1 92.94 257 GLU A O 1
ATOM 2038 N N . ILE A 1 258 ? -19.766 33.969 28.938 1 95.19 258 ILE A N 1
ATOM 2039 C CA . ILE A 1 258 ? -19.953 34.938 27.891 1 95.19 258 ILE A CA 1
ATOM 2040 C C . ILE A 1 258 ? -18.875 36.031 28 1 95.19 258 ILE A C 1
ATOM 2042 O O . ILE A 1 258 ? -18.641 36.594 29.078 1 95.19 258 ILE A O 1
ATOM 2046 N N . ILE A 1 259 ? -18.234 36.281 26.922 1 95.56 259 ILE A N 1
ATOM 2047 C CA . ILE A 1 259 ? -17.141 37.25 26.906 1 95.56 259 ILE A CA 1
ATOM 2048 C C . ILE A 1 259 ? -17.375 38.281 25.797 1 95.56 259 ILE A C 1
ATOM 2050 O O . ILE A 1 259 ? -17.641 37.906 24.656 1 95.56 259 ILE A O 1
ATOM 2054 N N . LEU A 1 260 ? -17.312 39.5 26.125 1 96.5 260 LEU A N 1
ATOM 2055 C CA . LEU A 1 260 ? -17.344 40.594 25.141 1 96.5 260 LEU A CA 1
ATOM 2056 C C . LEU A 1 260 ? -15.961 41.188 24.953 1 96.5 260 LEU A C 1
ATOM 2058 O O . LEU A 1 260 ? -15.32 41.594 25.922 1 96.5 260 LEU A O 1
ATOM 2062 N N . GLN A 1 261 ? -15.625 41.188 23.672 1 95.19 261 GLN A N 1
ATOM 2063 C CA . GLN A 1 261 ? -14.273 41.625 23.391 1 95.19 261 GLN A CA 1
ATOM 2064 C C . GLN A 1 261 ? -14.258 42.656 22.25 1 95.19 261 GLN A C 1
ATOM 2066 O O . GLN A 1 261 ? -15.125 42.625 21.375 1 95.19 261 GLN A O 1
ATOM 2071 N N . LYS A 1 262 ? -13.32 43.531 22.375 1 93 262 LYS A N 1
ATOM 2072 C CA . LYS A 1 262 ? -12.906 44.375 21.266 1 93 262 LYS A CA 1
ATOM 2073 C C . LYS A 1 262 ? -11.43 44.188 20.938 1 93 262 LYS A C 1
ATOM 2075 O O . LYS A 1 262 ? -10.562 44.438 21.781 1 93 262 LYS A O 1
ATOM 2080 N N . ASN A 1 263 ? -11.188 43.688 19.734 1 85.62 263 ASN A N 1
ATOM 2081 C CA . ASN A 1 263 ? -9.836 43.25 19.375 1 85.62 263 ASN A CA 1
ATOM 2082 C C . ASN A 1 263 ? -9.281 42.25 20.375 1 85.62 263 ASN A C 1
ATOM 2084 O O . ASN A 1 263 ? -9.906 41.219 20.625 1 85.62 263 ASN A O 1
ATOM 2088 N N . LYS A 1 264 ? -8.289 42.531 21.125 1 85.75 264 LYS A N 1
ATOM 2089 C CA . LYS A 1 264 ? -7.691 41.562 22.062 1 85.75 264 LYS A CA 1
ATOM 2090 C C . LYS A 1 264 ? -8.039 41.938 23.5 1 85.75 264 LYS A C 1
ATOM 2092 O O . LYS A 1 264 ? -7.645 41.219 24.438 1 85.75 264 LYS A O 1
ATOM 2097 N N . THR A 1 265 ? -8.891 42.906 23.609 1 90.62 265 THR A N 1
ATOM 2098 C CA . THR A 1 265 ? -9.203 43.375 24.953 1 90.62 265 THR A CA 1
ATOM 2099 C C . THR A 1 265 ? -10.586 42.875 25.375 1 90.62 265 THR A C 1
ATOM 2101 O O . THR A 1 265 ? -11.57 43.094 24.672 1 90.62 265 THR A O 1
ATOM 2104 N N . ILE A 1 266 ? -10.594 42.312 26.531 1 94 266 ILE A N 1
ATOM 2105 C CA . ILE A 1 266 ? -11.859 41.844 27.109 1 94 266 ILE A CA 1
ATOM 2106 C C . ILE A 1 266 ? -12.539 43.031 27.812 1 94 266 ILE A C 1
ATOM 2108 O O . ILE A 1 266 ? -11.984 43.562 28.766 1 94 266 ILE A O 1
ATOM 2112 N N . LEU A 1 267 ? -13.734 43.344 27.406 1 94.25 267 LEU A N 1
ATOM 2113 C CA . LEU A 1 267 ? -14.453 44.469 27.969 1 94.25 267 LEU A CA 1
ATOM 2114 C C . LEU A 1 267 ? -15.312 44.031 29.156 1 94.25 267 LEU A C 1
ATOM 2116 O O . LEU A 1 267 ? -15.453 44.781 30.125 1 94.25 267 LEU A O 1
ATOM 2120 N N . ASN A 1 268 ? -15.922 42.969 29.047 1 94.31 268 ASN A N 1
ATOM 2121 C CA . ASN A 1 268 ? -16.812 42.438 30.062 1 94.31 268 ASN A CA 1
ATOM 2122 C C . ASN A 1 268 ? -17 40.938 29.906 1 94.31 268 ASN A C 1
ATOM 2124 O O . ASN A 1 268 ? -16.719 40.375 28.844 1 94.31 268 ASN A O 1
ATOM 2128 N N . SER A 1 269 ? -17.344 40.219 30.984 1 94.62 269 SER A N 1
ATOM 2129 C CA . SER A 1 269 ? -17.594 38.781 30.938 1 94.62 269 SER A CA 1
ATOM 2130 C C . SER A 1 269 ? -18.547 38.375 32.062 1 94.62 269 SER A C 1
ATOM 2132 O O . SER A 1 269 ? -18.703 39.062 33.031 1 94.62 269 SER A O 1
ATOM 2134 N N . THR A 1 270 ? -19.219 37.312 31.891 1 92.81 270 THR A N 1
ATOM 2135 C CA . THR A 1 270 ? -20.078 36.719 32.906 1 92.81 270 THR A CA 1
ATOM 2136 C C . THR A 1 270 ? -20.109 35.188 32.781 1 92.81 270 THR A C 1
ATOM 2138 O O . THR A 1 270 ? -19.75 34.656 31.719 1 92.81 270 THR A O 1
ATOM 2141 N N . LYS A 1 271 ? -20.422 34.5 33.844 1 90.31 271 LYS A N 1
ATOM 2142 C CA . LYS A 1 271 ? -20.484 33.031 33.875 1 90.31 271 LYS A CA 1
ATOM 2143 C C . LYS A 1 271 ? -21.844 32.562 34.344 1 90.31 271 LYS A C 1
ATOM 2145 O O . LYS A 1 271 ? -22.359 33.062 35.375 1 90.31 271 LYS A O 1
ATOM 2150 N N . GLY A 1 272 ? -22.359 31.688 33.656 1 88 272 GLY A N 1
ATOM 2151 C CA . GLY A 1 272 ? -23.594 31.047 34.062 1 88 272 GLY A CA 1
ATOM 2152 C C . GLY A 1 272 ? -24.828 31.875 33.781 1 88 272 GLY A C 1
ATOM 2153 O O . GLY A 1 272 ? -25.906 31.594 34.312 1 88 272 GLY A O 1
ATOM 2154 N N . ARG A 1 273 ? -24.734 32.938 33.062 1 90.81 273 ARG A N 1
ATOM 2155 C CA . ARG A 1 273 ? -25.859 33.781 32.688 1 90.81 273 ARG A CA 1
ATOM 2156 C C . ARG A 1 273 ? -26.062 33.75 31.188 1 90.81 273 ARG A C 1
ATOM 2158 O O . ARG A 1 273 ? -25.188 33.344 30.422 1 90.81 273 ARG A O 1
ATOM 2165 N N . GLU A 1 274 ? -27.281 34.25 30.781 1 93.75 274 GLU A N 1
ATOM 2166 C CA . GLU A 1 274 ? -27.625 34.188 29.359 1 93.75 274 GLU A CA 1
ATOM 2167 C C . GLU A 1 274 ? -27.391 35.531 28.672 1 93.75 274 GLU A C 1
ATOM 2169 O O . GLU A 1 274 ? -27.438 35.625 27.438 1 93.75 274 GLU A O 1
ATOM 2174 N N . THR A 1 275 ? -27.125 36.5 29.5 1 94.94 275 THR A N 1
ATOM 2175 C CA . THR A 1 275 ? -26.984 37.812 28.891 1 94.94 275 THR A CA 1
ATOM 2176 C C . THR A 1 275 ? -25.875 38.594 29.578 1 94.94 275 THR A C 1
ATOM 2178 O O . THR A 1 275 ? -25.625 38.438 30.766 1 94.94 275 THR A O 1
ATOM 2181 N N . LEU A 1 276 ? -25.094 39.344 28.797 1 96.44 276 LEU A N 1
ATOM 2182 C CA . LEU A 1 276 ? -24.062 40.281 29.219 1 96.44 276 LEU A CA 1
ATOM 2183 C C . LEU A 1 276 ? -24.281 41.656 28.578 1 96.44 276 LEU A C 1
ATOM 2185 O O . LEU A 1 276 ? -24.547 41.75 27.375 1 96.44 276 LEU A O 1
ATOM 2189 N N . THR A 1 277 ? -24.266 42.688 29.453 1 96.19 277 THR A N 1
ATOM 2190 C CA . THR A 1 277 ? -24.453 44.031 28.922 1 96.19 277 THR A CA 1
ATOM 2191 C C . THR A 1 277 ? -23.266 44.906 29.266 1 96.19 277 THR A C 1
ATOM 2193 O O . THR A 1 277 ? -22.734 44.844 30.391 1 96.19 277 THR A O 1
ATOM 2196 N N . TYR A 1 278 ? -22.828 45.688 28.391 1 96.44 278 TYR A N 1
ATOM 2197 C CA . TYR A 1 278 ? -21.75 46.656 28.531 1 96.44 278 TYR A CA 1
ATOM 2198 C C . TYR A 1 278 ? -22.156 48.031 28 1 96.44 278 TYR A C 1
ATOM 2200 O O . TYR A 1 278 ? -22.438 48.188 26.812 1 96.44 278 TYR A O 1
ATOM 2208 N N . CYS A 1 279 ? -22.156 48.969 28.969 1 95.69 279 CYS A N 1
ATOM 2209 C CA . CYS A 1 279 ? -22.578 50.312 28.578 1 95.69 279 CYS A CA 1
ATOM 2210 C C . CYS A 1 279 ? -21.438 51.312 28.797 1 95.69 279 CYS A C 1
ATOM 2212 O O . CYS A 1 279 ? -20.656 51.188 29.734 1 95.69 279 CYS A O 1
ATOM 2214 N N . LYS A 1 280 ? -21.406 52.281 27.891 1 93.12 280 LYS A N 1
ATOM 2215 C CA . LYS A 1 280 ? -20.391 53.312 28.016 1 93.12 280 LYS A CA 1
ATOM 2216 C C . LYS A 1 280 ? -20.734 54.531 27.172 1 93.12 280 LYS A C 1
ATOM 2218 O O . LYS A 1 280 ? -21.562 54.438 26.25 1 93.12 280 LYS A O 1
ATOM 2223 N N . ILE A 1 281 ? -20.109 55.625 27.547 1 90.06 281 ILE A N 1
ATOM 2224 C CA . ILE A 1 281 ? -20.141 56.812 26.703 1 90.06 281 ILE A CA 1
ATOM 2225 C C . ILE A 1 281 ? -19.109 56.688 25.594 1 90.06 281 ILE A C 1
ATOM 2227 O O . ILE A 1 281 ? -17.922 56.531 25.859 1 90.06 281 ILE A O 1
ATOM 2231 N N . VAL A 1 282 ? -19.578 56.812 24.359 1 91.25 282 VAL A N 1
ATOM 2232 C CA . VAL A 1 282 ? -18.734 56.406 23.25 1 91.25 282 VAL A CA 1
ATOM 2233 C C . VAL A 1 282 ? -17.828 57.562 22.844 1 91.25 282 VAL A C 1
ATOM 2235 O O . VAL A 1 282 ? -18.234 58.719 22.891 1 91.25 282 VAL A O 1
ATOM 2238 N N . LYS A 1 283 ? -16.594 57.188 22.469 1 88.12 283 LYS A N 1
ATOM 2239 C CA . LYS A 1 283 ? -15.609 58.062 21.828 1 88.12 283 LYS A CA 1
ATOM 2240 C C . LYS A 1 283 ? -15.266 57.562 20.422 1 88.12 283 LYS A C 1
ATOM 2242 O O . LYS A 1 283 ? -15.727 56.5 20 1 88.12 283 LYS A O 1
ATOM 2247 N N . LEU A 1 284 ? -14.516 58.344 19.688 1 87.56 284 LEU A N 1
ATOM 2248 C CA . LEU A 1 284 ? -14.156 57.969 18.328 1 87.56 284 LEU A CA 1
ATOM 2249 C C . LEU A 1 284 ? -13.336 56.688 18.312 1 87.56 284 LEU A C 1
ATOM 2251 O O . LEU A 1 284 ? -13.43 55.906 17.375 1 87.56 284 LEU A O 1
ATOM 2255 N N . GLU A 1 285 ? -12.562 56.531 19.359 1 88.25 285 GLU A N 1
ATOM 2256 C CA . GLU A 1 285 ? -11.703 55.344 19.453 1 88.25 285 GLU A CA 1
ATOM 2257 C C . GLU A 1 285 ? -12.523 54.094 19.641 1 88.25 285 GLU A C 1
ATOM 2259 O O . GLU A 1 285 ? -12.008 52.969 19.469 1 88.25 285 GLU A O 1
ATOM 2264 N N . ASP A 1 286 ? -13.727 54.219 19.953 1 93.19 286 ASP A N 1
ATOM 2265 C CA . ASP A 1 286 ? -14.586 53.062 20.234 1 93.19 286 ASP A CA 1
ATOM 2266 C C . ASP A 1 286 ? -15.117 52.438 18.938 1 93.19 286 ASP A C 1
ATOM 2268 O O . ASP A 1 286 ? -15.703 51.375 18.953 1 93.19 286 ASP A O 1
ATOM 2272 N N . ASN A 1 287 ? -14.844 53.094 17.844 1 93.56 287 ASN A N 1
ATOM 2273 C CA . ASN A 1 287 ? -15.195 52.5 16.547 1 93.56 287 ASN A CA 1
ATOM 2274 C C . ASN A 1 287 ? -14.492 51.188 16.328 1 93.56 287 ASN A C 1
ATOM 2276 O O . ASN A 1 287 ? -13.328 51 16.688 1 93.56 287 ASN A O 1
ATOM 2280 N N . GLY A 1 288 ? -15.281 50.281 15.711 1 93.5 288 GLY A N 1
ATOM 2281 C CA . GLY A 1 288 ? -14.672 49 15.383 1 93.5 288 GLY A CA 1
ATOM 2282 C C . GLY A 1 288 ? -15.594 47.812 15.617 1 93.5 288 GLY A C 1
ATOM 2283 O O . GLY A 1 288 ? -16.797 48 15.82 1 93.5 288 GLY A O 1
ATOM 2284 N N . ASN A 1 289 ? -14.953 46.656 15.562 1 95.25 289 ASN A N 1
ATOM 2285 C CA . ASN A 1 289 ? -15.719 45.406 15.719 1 95.25 289 ASN A CA 1
ATOM 2286 C C . ASN A 1 289 ? -15.711 44.938 17.172 1 95.25 289 ASN A C 1
ATOM 2288 O O . ASN A 1 289 ? -14.672 44.938 17.828 1 95.25 289 ASN A O 1
ATOM 2292 N N . TYR A 1 290 ? -16.812 44.656 17.609 1 96.25 290 TYR A N 1
ATOM 2293 C CA . TYR A 1 290 ? -16.984 44 18.906 1 96.25 290 TYR A CA 1
ATOM 2294 C C . TYR A 1 290 ? -17.359 42.531 18.75 1 96.25 290 TYR A C 1
ATOM 2296 O O . TYR A 1 290 ? -18.172 42.188 17.875 1 96.25 290 TYR A O 1
ATOM 2304 N N . ILE A 1 291 ? -16.719 41.625 19.547 1 96.12 291 ILE A N 1
ATOM 2305 C CA . ILE A 1 291 ? -16.922 40.188 19.422 1 96.12 291 ILE A CA 1
ATOM 2306 C C . ILE A 1 291 ? -17.531 39.625 20.688 1 96.12 291 ILE A C 1
ATOM 2308 O O . ILE A 1 291 ? -17.047 39.875 21.797 1 96.12 291 ILE A O 1
ATOM 2312 N N . CYS A 1 292 ? -18.625 39 20.547 1 97 292 CYS A N 1
ATOM 2313 C CA . CYS A 1 292 ? -19.266 38.25 21.625 1 97 292 CYS A CA 1
ATOM 2314 C C . CYS A 1 292 ? -18.953 36.781 21.516 1 97 292 CYS A C 1
ATOM 2316 O O . CYS A 1 292 ? -19.328 36.125 20.531 1 97 292 CYS A O 1
ATOM 2318 N N . THR A 1 293 ? -18.281 36.25 22.531 1 95.38 293 THR A N 1
ATOM 2319 C CA . THR A 1 293 ? -17.891 34.844 22.547 1 95.38 293 THR A CA 1
ATOM 2320 C C . THR A 1 293 ? -18.578 34.094 23.688 1 95.38 293 THR A C 1
ATOM 2322 O O . THR A 1 293 ? -18.547 34.562 24.828 1 95.38 293 THR A O 1
ATOM 2325 N N . VAL A 1 294 ? -19.219 33.031 23.375 1 94.31 294 VAL A N 1
ATOM 2326 C CA . VAL A 1 294 ? -19.781 32.125 24.375 1 94.31 294 VAL A CA 1
ATOM 2327 C C . VAL A 1 294 ? -19.031 30.781 24.344 1 94.31 294 VAL A C 1
ATOM 2329 O O . VAL A 1 294 ? -18.906 30.156 23.281 1 94.31 294 VAL A O 1
ATOM 2332 N N . GLU A 1 295 ? -18.516 30.406 25.469 1 93 295 GLU A N 1
ATOM 2333 C CA . GLU A 1 295 ? -17.688 29.203 25.422 1 93 295 GLU A CA 1
ATOM 2334 C C . GLU A 1 295 ? -17.922 28.328 26.656 1 93 295 GLU A C 1
ATOM 2336 O O . GLU A 1 295 ? -18.25 28.844 27.734 1 93 295 GLU A O 1
ATOM 2341 N N . HIS A 1 296 ? -17.766 27.094 26.516 1 89.69 296 HIS A N 1
ATOM 2342 C CA . HIS A 1 296 ? -17.781 26.047 27.547 1 89.69 296 HIS A CA 1
ATOM 2343 C C . HIS A 1 296 ? -16.953 24.844 27.109 1 89.69 296 HIS A C 1
ATOM 2345 O O . HIS A 1 296 ? -17.281 24.172 26.141 1 89.69 296 HIS A O 1
ATOM 2351 N N . GLY A 1 297 ? -15.891 24.609 27.906 1 85.88 297 GLY A N 1
ATOM 2352 C CA . GLY A 1 297 ? -15.016 23.516 27.531 1 85.88 297 GLY A CA 1
ATOM 2353 C C . GLY A 1 297 ? -14.328 23.734 26.188 1 85.88 297 GLY A C 1
ATOM 2354 O O . GLY A 1 297 ? -13.625 24.734 26.016 1 85.88 297 GLY A O 1
ATOM 2355 N N . SER A 1 298 ? -14.703 22.828 25.266 1 88 298 SER A N 1
ATOM 2356 C CA . SER A 1 298 ? -14.078 22.906 23.953 1 88 298 SER A CA 1
ATOM 2357 C C . SER A 1 298 ? -15 23.609 22.953 1 88 298 SER A C 1
ATOM 2359 O O . SER A 1 298 ? -14.609 23.828 21.812 1 88 298 SER A O 1
ATOM 2361 N N . VAL A 1 299 ? -16.156 24.016 23.406 1 91.56 299 VAL A N 1
ATOM 2362 C CA . VAL A 1 299 ? -17.109 24.625 22.5 1 91.56 299 VAL A CA 1
ATOM 2363 C C . VAL A 1 299 ? -17.016 26.156 22.594 1 91.56 299 VAL A C 1
ATOM 2365 O O . VAL A 1 299 ? -17.062 26.719 23.688 1 91.56 299 VAL A O 1
ATOM 2368 N N . SER A 1 300 ? -16.797 26.734 21.547 1 92.19 300 SER A N 1
ATOM 2369 C CA . SER A 1 300 ? -16.734 28.203 21.453 1 92.19 300 SER A CA 1
ATOM 2370 C C . SER A 1 300 ? -17.484 28.719 20.234 1 92.19 300 SER A C 1
ATOM 2372 O O . SER A 1 300 ? -17.25 28.25 19.109 1 92.19 300 SER A O 1
ATOM 2374 N N . LYS A 1 301 ? -18.438 29.625 20.516 1 93.31 301 LYS A N 1
ATOM 2375 C CA . LYS A 1 301 ? -19.188 30.266 19.453 1 93.31 301 LYS A CA 1
ATOM 2376 C C . LYS A 1 301 ? -19.062 31.781 19.547 1 93.31 301 LYS A C 1
ATOM 2378 O O . LYS A 1 301 ? -19.078 32.344 20.641 1 93.31 301 LYS A O 1
ATOM 2383 N N . THR A 1 302 ? -18.953 32.438 18.375 1 94.25 302 THR A N 1
ATOM 2384 C CA . THR A 1 302 ? -18.703 33.875 18.391 1 94.25 302 THR A CA 1
ATOM 2385 C C . THR A 1 302 ? -19.641 34.562 17.422 1 94.25 302 THR A C 1
ATOM 2387 O O . THR A 1 302 ? -20.125 33.969 16.469 1 94.25 302 THR A O 1
ATOM 2390 N N . SER A 1 303 ? -19.984 35.781 17.703 1 95.88 303 SER A N 1
ATOM 2391 C CA . SER A 1 303 ? -20.672 36.75 16.828 1 95.88 303 SER A CA 1
ATOM 2392 C C . SER A 1 303 ? -20 38.125 16.891 1 95.88 303 SER A C 1
ATOM 2394 O O . SER A 1 303 ? -19.344 38.469 17.891 1 95.88 303 SER A O 1
ATOM 2396 N N . LYS A 1 304 ? -20.094 38.844 15.789 1 95.38 304 LYS A N 1
ATOM 2397 C CA . LYS A 1 304 ? -19.453 40.156 15.742 1 95.38 304 LYS A CA 1
ATOM 2398 C C . LYS A 1 304 ? -20.422 41.219 15.281 1 95.38 304 LYS A C 1
ATOM 2400 O O . LYS A 1 304 ? -21.375 40.938 14.547 1 95.38 304 LYS A O 1
ATOM 2405 N N . GLU A 1 305 ? -20.234 42.438 15.805 1 95.5 305 GLU A N 1
ATOM 2406 C CA . GLU A 1 305 ? -20.984 43.625 15.391 1 95.5 305 GLU A CA 1
ATOM 2407 C C . GLU A 1 305 ? -20.094 44.844 15.344 1 95.5 305 GLU A C 1
ATOM 2409 O O . GLU A 1 305 ? -19.234 45.031 16.219 1 95.5 305 GLU A O 1
ATOM 2414 N N . GLU A 1 306 ? -20.281 45.594 14.352 1 94.75 306 GLU A N 1
ATOM 2415 C CA . GLU A 1 306 ? -19.453 46.812 14.188 1 94.75 306 GLU A CA 1
ATOM 2416 C C . GLU A 1 306 ? -20.141 48.031 14.789 1 94.75 306 GLU A C 1
ATOM 2418 O O . GLU A 1 306 ? -21.312 48.281 14.531 1 94.75 306 GLU A O 1
ATOM 2423 N N . LEU A 1 307 ? -19.453 48.688 15.617 1 94.75 307 LEU A N 1
ATOM 2424 C CA . LEU A 1 307 ? -19.906 49.969 16.141 1 94.75 307 LEU A CA 1
ATOM 2425 C C . LEU A 1 307 ? -19.344 51.125 15.32 1 94.75 307 LEU A C 1
ATOM 2427 O O . LEU A 1 307 ? -18.125 51.219 15.125 1 94.75 307 LEU A O 1
ATOM 2431 N N . VAL A 1 308 ? -20.266 51.969 14.797 1 94.06 308 VAL A N 1
ATOM 2432 C CA . VAL A 1 308 ? -19.859 53.125 14.039 1 94.06 308 VAL A CA 1
ATOM 2433 C C . VAL A 1 308 ? -20.219 54.406 14.812 1 94.06 308 VAL A C 1
ATOM 2435 O O . VAL A 1 308 ? -21.406 54.656 15.039 1 94.06 308 VAL A O 1
ATOM 2438 N N . VAL A 1 309 ? -19.203 55.062 15.195 1 92.62 309 VAL A N 1
ATOM 2439 C CA . VAL A 1 309 ? -19.406 56.312 15.93 1 92.62 309 VAL A CA 1
ATOM 2440 C C . VAL A 1 309 ? -19.016 57.5 15.047 1 92.62 309 VAL A C 1
ATOM 2442 O O . VAL A 1 309 ? -17.906 57.562 14.508 1 92.62 309 VAL A O 1
ATOM 2445 N N . THR A 1 310 ? -19.953 58.406 14.898 1 89.5 310 THR A N 1
ATOM 2446 C CA . THR A 1 310 ? -19.672 59.625 14.133 1 89.5 310 THR A CA 1
ATOM 2447 C C . THR A 1 310 ? -19.078 60.719 15.023 1 89.5 310 THR A C 1
ATOM 2449 O O . THR A 1 310 ? -19.422 60.812 16.203 1 89.5 310 THR A O 1
ATOM 2452 N N . GLU A 1 311 ? -18.156 61.406 14.461 1 87.62 311 GLU A N 1
ATOM 2453 C CA . GLU A 1 311 ? -17.516 62.469 15.195 1 87.62 311 GLU A CA 1
ATOM 2454 C C . GLU A 1 311 ? -18.5 63.594 15.5 1 87.62 311 GLU A C 1
ATOM 2456 O O . GLU A 1 311 ? -19.297 63.969 14.641 1 87.62 311 GLU A O 1
ATOM 2461 N N . LEU A 1 312 ? -18.484 64.062 16.766 1 84.88 312 LEU A N 1
ATOM 2462 C CA . LEU A 1 312 ? -19.391 65.188 17.172 1 84.88 312 LEU A CA 1
ATOM 2463 C C . LEU A 1 312 ? -18.969 66.5 16.516 1 84.88 312 LEU A C 1
ATOM 2465 O O . LEU A 1 312 ? -19.812 67.25 16 1 84.88 312 LEU A O 1
ATOM 2469 N N . PHE A 1 313 ? -17.734 66.875 16.562 1 86.19 313 PHE A N 1
ATOM 2470 C CA . PHE A 1 313 ? -17.156 68.062 15.914 1 86.19 313 PHE A CA 1
ATOM 2471 C C . PHE A 1 313 ? -15.703 67.812 15.531 1 86.19 313 PHE A C 1
ATOM 2473 O O . PHE A 1 313 ? -15.047 66.875 16.078 1 86.19 313 PHE A O 1
ATOM 2480 N N . SER A 1 314 ? -15.195 68.625 14.594 1 86.69 314 SER A N 1
ATOM 2481 C CA . SER A 1 314 ? -13.844 68.438 14.086 1 86.69 314 SER A CA 1
ATOM 2482 C C . SER A 1 314 ? -12.805 69 15.031 1 86.69 314 SER A C 1
ATOM 2484 O O . SER A 1 314 ? -13.133 69.812 15.906 1 86.69 314 SER A O 1
ATOM 2486 N N . LYS A 1 315 ? -11.656 68.5 14.844 1 88.69 315 LYS A N 1
ATOM 2487 C CA . LYS A 1 315 ? -10.531 69.062 15.57 1 88.69 315 LYS A CA 1
ATOM 2488 C C . LYS A 1 315 ? -10.406 70.562 15.289 1 88.69 315 LYS A C 1
ATOM 2490 O O . LYS A 1 315 ? -10.477 71 14.133 1 88.69 315 LYS A O 1
ATOM 2495 N N . PRO A 1 316 ? -10.297 71.312 16.375 1 91.12 316 PRO A N 1
ATOM 2496 C CA . PRO A 1 316 ? -10.18 72.75 16.156 1 91.12 316 PRO A CA 1
ATOM 2497 C C . PRO A 1 316 ? -8.867 73.125 15.484 1 91.12 316 PRO A C 1
ATOM 2499 O O . PRO A 1 316 ? -7.875 72.375 15.586 1 91.12 316 PRO A O 1
ATOM 2502 N N . MET A 1 317 ? -8.945 74.312 14.742 1 92.38 317 MET A N 1
ATOM 2503 C CA . MET A 1 317 ? -7.777 74.875 14.047 1 92.38 317 MET A CA 1
ATOM 2504 C C . MET A 1 317 ? -7.402 76.25 14.594 1 92.38 317 MET A C 1
ATOM 2506 O O . MET A 1 317 ? -8.266 77.062 14.773 1 92.38 317 MET A O 1
ATOM 2510 N N . LEU A 1 318 ? -6.121 76.25 14.938 1 93.62 318 LEU A N 1
ATOM 2511 C CA . LEU A 1 318 ? -5.598 77.562 15.352 1 93.62 318 LEU A CA 1
ATOM 2512 C C . LEU A 1 318 ? -5.117 78.375 14.141 1 93.62 318 LEU A C 1
ATOM 2514 O O . LEU A 1 318 ? -4.199 77.938 13.438 1 93.62 318 LEU A O 1
ATOM 2518 N N . VAL A 1 319 ? -5.832 79.562 13.961 1 92.81 319 VAL A N 1
ATOM 2519 C CA . VAL A 1 319 ? -5.48 80.375 12.812 1 92.81 319 VAL A CA 1
ATOM 2520 C C . VAL A 1 319 ? -4.719 81.625 13.273 1 92.81 319 VAL A C 1
ATOM 2522 O O . VAL A 1 319 ? -5.262 82.438 14.008 1 92.81 319 VAL A O 1
ATOM 2525 N N . VAL A 1 320 ? -3.445 81.625 12.875 1 91.75 320 VAL A N 1
ATOM 2526 C CA . VAL A 1 320 ? -2.609 82.812 13.125 1 91.75 320 VAL A CA 1
ATOM 2527 C C . VAL A 1 320 ? -1.916 83.25 11.836 1 91.75 320 VAL A C 1
ATOM 2529 O O . VAL A 1 320 ? -1.554 82.375 11.008 1 91.75 320 VAL A O 1
ATOM 2532 N N . ASN A 1 321 ? -1.84 84.5 11.531 1 87.44 321 ASN A N 1
ATOM 2533 C CA . ASN A 1 321 ? -1.298 85 10.273 1 87.44 321 ASN A CA 1
ATOM 2534 C C . ASN A 1 321 ? 0.199 84.75 10.164 1 87.44 321 ASN A C 1
ATOM 2536 O O . ASN A 1 321 ? 0.697 84.438 9.078 1 87.44 321 ASN A O 1
ATOM 2540 N N . LYS A 1 322 ? 0.967 84.875 11.062 1 88.12 322 LYS A N 1
ATOM 2541 C CA . LYS A 1 322 ? 2.396 84.625 11.07 1 88.12 322 LYS A CA 1
ATOM 2542 C C . LYS A 1 322 ? 2.857 84.188 12.461 1 88.12 322 LYS A C 1
ATOM 2544 O O . LYS A 1 322 ? 2.131 84.312 13.438 1 88.12 322 LYS A O 1
ATOM 2549 N N . THR A 1 323 ? 4.117 83.688 12.484 1 91.06 323 THR A N 1
ATOM 2550 C CA . THR A 1 323 ? 4.605 83.125 13.742 1 91.06 323 THR A CA 1
ATOM 2551 C C . THR A 1 323 ? 5.707 84 14.328 1 91.06 323 THR A C 1
ATOM 2553 O O . THR A 1 323 ? 6.078 83.812 15.492 1 91.06 323 THR A O 1
ATOM 2556 N N . LYS A 1 324 ? 6.215 84.875 13.648 1 87.38 324 LYS A N 1
ATOM 2557 C CA . LYS A 1 324 ? 7.246 85.75 14.125 1 87.38 324 LYS A CA 1
ATOM 2558 C C . LYS A 1 324 ? 6.723 87.188 14.188 1 87.38 324 LYS A C 1
ATOM 2560 O O . LYS A 1 324 ? 6.262 87.75 13.18 1 87.38 324 LYS A O 1
ATOM 2565 N N . TRP A 1 325 ? 6.789 87.75 15.406 1 87.94 325 TRP A N 1
ATOM 2566 C CA . TRP A 1 325 ? 6.215 89.062 15.617 1 87.94 325 TRP A CA 1
ATOM 2567 C C . TRP A 1 325 ? 7.215 90 16.312 1 87.94 325 TRP A C 1
ATOM 2569 O O . TRP A 1 325 ? 8.125 89.562 17 1 87.94 325 TRP A O 1
ATOM 2579 N N . ASP A 1 326 ? 7.008 91.312 16.062 1 82.69 326 ASP A N 1
ATOM 2580 C CA . ASP A 1 326 ? 7.754 92.312 16.797 1 82.69 326 ASP A CA 1
ATOM 2581 C C . ASP A 1 326 ? 6.988 92.75 18.047 1 82.69 326 ASP A C 1
ATOM 2583 O O . ASP A 1 326 ? 5.758 92.812 18.031 1 82.69 326 ASP A O 1
ATOM 2587 N N . GLU A 1 327 ? 7.793 93.062 18.969 1 87.19 327 GLU A N 1
ATOM 2588 C CA . GLU A 1 327 ? 7.156 93.562 20.172 1 87.19 327 GLU A CA 1
ATOM 2589 C C . GLU A 1 327 ? 6.27 94.812 19.859 1 87.19 327 GLU A C 1
ATOM 2591 O O . GLU A 1 327 ? 6.578 95.562 18.969 1 87.19 327 GLU A O 1
ATOM 2596 N N . ASN A 1 328 ? 5.07 94.875 20.531 1 86.06 328 ASN A N 1
ATOM 2597 C CA . ASN A 1 328 ? 4.078 96 20.438 1 86.06 328 ASN A CA 1
ATOM 2598 C C . ASN A 1 328 ? 3.182 95.812 19.219 1 86.06 328 ASN A C 1
ATOM 2600 O O . ASN A 1 328 ? 2.334 96.688 18.938 1 86.06 328 ASN A O 1
ATOM 2604 N N . SER A 1 329 ? 3.398 94.75 18.484 1 87.62 329 SER A N 1
ATOM 2605 C CA . SER A 1 329 ? 2.453 94.438 17.422 1 87.62 329 SER A CA 1
ATOM 2606 C C . SER A 1 329 ? 1.156 93.875 17.984 1 87.62 329 SER A C 1
ATOM 2608 O O . SER A 1 329 ? 1.131 93.375 19.109 1 87.62 329 SER A O 1
ATOM 2610 N N . ILE A 1 330 ? 0.156 94.062 17.25 1 91.44 330 ILE A N 1
ATOM 2611 C CA . ILE A 1 330 ? -1.132 93.5 17.641 1 91.44 330 ILE A CA 1
ATOM 2612 C C . ILE A 1 330 ? -1.369 92.188 16.906 1 91.44 330 ILE A C 1
ATOM 2614 O O . ILE A 1 330 ? -1.289 92.125 15.688 1 91.44 330 ILE A O 1
ATOM 2618 N N . VAL A 1 331 ? -1.544 91.25 17.656 1 91.62 331 VAL A N 1
ATOM 2619 C CA . VAL A 1 331 ? -1.805 89.938 17.078 1 91.62 331 VAL A CA 1
ATOM 2620 C C . VAL A 1 331 ? -3.279 89.562 17.25 1 91.62 331 VAL A C 1
ATOM 2622 O O . VAL A 1 331 ? -3.914 90 18.219 1 91.62 331 VAL A O 1
ATOM 2625 N N . GLN A 1 332 ? -3.768 88.875 16.266 1 92.81 332 GLN A N 1
ATOM 2626 C CA . GLN A 1 332 ? -5.098 88.25 16.344 1 92.81 332 GLN A CA 1
ATOM 2627 C C . GLN A 1 332 ? -5.039 86.75 16.094 1 92.81 332 GLN A C 1
ATOM 2629 O O . GLN A 1 332 ? -4.602 86.312 15.039 1 92.81 332 GLN A O 1
ATOM 2634 N N . ILE A 1 333 ? -5.379 86.062 17.094 1 93.44 333 ILE A N 1
ATOM 2635 C CA . ILE A 1 333 ? -5.43 84.562 17.016 1 93.44 333 ILE A CA 1
ATOM 2636 C C . ILE A 1 333 ? -6.887 84.125 17.016 1 93.44 333 ILE A C 1
ATOM 2638 O O . ILE A 1 333 ? -7.688 84.562 17.844 1 93.44 333 ILE A O 1
ATOM 2642 N N . GLN A 1 334 ? -7.195 83.25 16.141 1 93.38 334 GLN A N 1
ATOM 2643 C CA . GLN A 1 334 ? -8.57 82.75 16.031 1 93.38 334 GLN A CA 1
ATOM 2644 C C . GLN A 1 334 ? -8.617 81.25 16.156 1 93.38 334 GLN A C 1
ATOM 2646 O O . GLN A 1 334 ? -7.766 80.562 15.602 1 93.38 334 GLN A O 1
ATOM 2651 N N . CYS A 1 335 ? -9.547 80.75 16.938 1 93 335 CYS A N 1
ATOM 2652 C CA . CYS A 1 335 ? -9.859 79.375 17.047 1 93 335 CYS A CA 1
ATOM 2653 C C . CYS A 1 335 ? -11.062 79 16.188 1 93 335 CYS A C 1
ATOM 2655 O O . CYS A 1 335 ? -12.156 79.5 16.375 1 93 335 CYS A O 1
ATOM 2657 N N . GLN A 1 336 ? -10.82 78.062 15.172 1 89.62 336 GLN A N 1
ATOM 2658 C CA . GLN A 1 336 ? -11.898 77.625 14.281 1 89.62 336 GLN A CA 1
ATOM 2659 C C . GLN A 1 336 ? -12.234 76.188 14.484 1 89.62 336 GLN A C 1
ATOM 2661 O O . GLN A 1 336 ? -11.336 75.312 14.672 1 89.62 336 GLN A O 1
ATOM 2666 N N . VAL A 1 337 ? -13.492 75.875 14.57 1 88 337 VAL A N 1
ATOM 2667 C CA . VAL A 1 337 ? -13.938 74.5 14.703 1 88 337 VAL A CA 1
ATOM 2668 C C . VAL A 1 337 ? -15.227 74.312 13.906 1 88 337 VAL A C 1
ATOM 2670 O O . VAL A 1 337 ? -16.078 75.188 13.852 1 88 337 VAL A O 1
ATOM 2673 N N . ASN A 1 338 ? -15.242 73.125 13.086 1 82.88 338 ASN A N 1
ATOM 2674 C CA . ASN A 1 338 ? -16.469 72.75 12.406 1 82.88 338 ASN A CA 1
ATOM 2675 C C . ASN A 1 338 ? -17.344 71.875 13.266 1 82.88 338 ASN A C 1
ATOM 2677 O O . ASN A 1 338 ? -16.875 70.812 13.727 1 82.88 338 ASN A O 1
ATOM 2681 N N . GLY A 1 339 ? -18.453 72.125 13.672 1 70.38 339 GLY A N 1
ATOM 2682 C CA . GLY A 1 339 ? -19.375 71.312 14.422 1 70.38 339 GLY A CA 1
ATOM 2683 C C . GLY A 1 339 ? -20.672 72 14.773 1 70.38 339 GLY A C 1
ATOM 2684 O O . GLY A 1 339 ? -20.906 73.125 14.375 1 70.38 339 GLY A O 1
ATOM 2685 N N . PRO A 1 340 ? -21.672 71.188 15.344 1 70 340 PRO A N 1
ATOM 2686 C CA . PRO A 1 340 ? -22.953 71.75 15.711 1 70 340 PRO A CA 1
ATOM 2687 C C . PRO A 1 340 ? -22.828 72.812 16.828 1 70 340 PRO A C 1
ATOM 2689 O O . PRO A 1 340 ? -22.016 72.625 17.734 1 70 340 PRO A O 1
ATOM 2692 N N . MET A 1 341 ? -23.219 74.125 16.797 1 64.81 341 MET A N 1
ATOM 2693 C CA . MET A 1 341 ? -23.172 75.188 17.797 1 64.81 341 MET A CA 1
ATOM 2694 C C . MET A 1 341 ? -24.219 74.938 18.875 1 64.81 341 MET A C 1
ATOM 2696 O O . MET A 1 341 ? -25.234 74.312 18.641 1 64.81 341 MET A O 1
ATOM 2700 N N . PRO A 1 342 ? -23.781 75.375 20.25 1 77.19 342 PRO A N 1
ATOM 2701 C CA . PRO A 1 342 ? -22.625 76.188 20.625 1 77.19 342 PRO A CA 1
ATOM 2702 C C . PRO A 1 342 ? -21.469 75.375 21.156 1 77.19 342 PRO A C 1
ATOM 2704 O O . PRO A 1 342 ? -21.672 74.438 21.938 1 77.19 342 PRO A O 1
ATOM 2707 N N . ILE A 1 343 ? -20.281 75.562 20.641 1 83.69 343 ILE A N 1
ATOM 2708 C CA . ILE A 1 343 ? -19.047 75 21.094 1 83.69 343 ILE A CA 1
ATOM 2709 C C . ILE A 1 343 ? -18.266 76 21.953 1 83.69 343 ILE A C 1
ATOM 2711 O O . ILE A 1 343 ? -18.172 77.188 21.594 1 83.69 343 ILE A O 1
ATOM 2715 N N . SER A 1 344 ? -17.953 75.5 23.156 1 88.25 344 SER A N 1
ATOM 2716 C CA . SER A 1 344 ? -17.125 76.375 24 1 88.25 344 SER A CA 1
ATOM 2717 C C . SER A 1 344 ? -15.672 76.375 23.547 1 88.25 344 SER A C 1
ATOM 2719 O O . SER A 1 344 ? -15.047 75.312 23.469 1 88.25 344 SER A O 1
ATOM 2721 N N . LEU A 1 345 ? -15.219 77.562 23.188 1 91.31 345 LEU A N 1
ATOM 2722 C CA . LEU A 1 345 ? -13.844 77.625 22.688 1 91.31 345 LEU A CA 1
ATOM 2723 C C . LEU A 1 345 ? -12.977 78.438 23.688 1 91.31 345 LEU A C 1
ATOM 2725 O O . LEU A 1 345 ? -13.445 79.312 24.359 1 91.31 345 LEU A O 1
ATOM 2729 N N . SER A 1 346 ? -11.766 77.938 23.781 1 93.44 346 SER A N 1
ATOM 2730 C CA . SER A 1 346 ? -10.789 78.625 24.625 1 93.44 346 SER A CA 1
ATOM 2731 C C . SER A 1 346 ? -9.406 78.625 23.984 1 93.44 346 SER A C 1
ATOM 2733 O O . SER A 1 346 ? -9.039 77.688 23.297 1 93.44 346 SER A O 1
ATOM 2735 N N . LEU A 1 347 ? -8.75 79.812 24.203 1 94.5 347 LEU A N 1
ATOM 2736 C CA . LEU A 1 347 ? -7.359 79.875 23.766 1 94.5 347 LEU A CA 1
ATOM 2737 C C . LEU A 1 347 ? -6.402 79.625 24.922 1 94.5 347 LEU A C 1
ATOM 2739 O O . LEU A 1 347 ? -6.598 80.125 26.016 1 94.5 347 LEU A O 1
ATOM 2743 N N . ILE A 1 348 ? -5.379 78.812 24.594 1 94.5 348 ILE A N 1
ATOM 2744 C CA . ILE A 1 348 ? -4.461 78.375 25.641 1 94.5 348 ILE A CA 1
ATOM 2745 C C . ILE A 1 348 ? -3.029 78.688 25.25 1 94.5 348 ILE A C 1
ATOM 2747 O O . ILE A 1 348 ? -2.613 78.5 24.109 1 94.5 348 ILE A O 1
ATOM 2751 N N . LYS A 1 349 ? -2.41 79.312 26.234 1 93.69 349 LYS A N 1
ATOM 2752 C CA . LYS A 1 349 ? -0.977 79.562 26.094 1 93.69 349 LYS A CA 1
ATOM 2753 C C . LYS A 1 349 ? -0.188 78.75 27.156 1 93.69 349 LYS A C 1
ATOM 2755 O O . LYS A 1 349 ? -0.434 78.938 28.359 1 93.69 349 LYS A O 1
ATOM 2760 N N . ASP A 1 350 ? 0.8 78 26.688 1 92.5 350 ASP A N 1
ATOM 2761 C CA . ASP A 1 350 ? 1.645 77.25 27.578 1 92.5 350 ASP A CA 1
ATOM 2762 C C . ASP A 1 350 ? 0.811 76.562 28.656 1 92.5 350 ASP A C 1
ATOM 2764 O O . ASP A 1 350 ? 1.102 76.625 29.844 1 92.5 350 ASP A O 1
ATOM 2768 N N . ASN A 1 351 ? -0.249 76 28.281 1 88.12 351 ASN A N 1
ATOM 2769 C CA . ASN A 1 351 ? -1.121 75.125 29.062 1 88.12 351 ASN A CA 1
ATOM 2770 C C . ASN A 1 351 ? -2.002 75.938 30.016 1 88.12 351 ASN A C 1
ATOM 2772 O O . ASN A 1 351 ? -2.545 75.375 30.969 1 88.12 351 ASN A O 1
ATOM 2776 N N . LYS A 1 352 ? -1.981 77.25 29.812 1 91.56 352 LYS A N 1
ATOM 2777 C CA . LYS A 1 352 ? -2.891 78.062 30.594 1 91.56 352 LYS A CA 1
ATOM 2778 C C . LYS A 1 352 ? -3.91 78.75 29.672 1 91.56 352 LYS A C 1
ATOM 2780 O O . LYS A 1 352 ? -3.572 79.188 28.578 1 91.56 352 LYS A O 1
ATOM 2785 N N . ILE A 1 353 ? -5.094 78.875 30.297 1 92.81 353 ILE A N 1
ATOM 2786 C CA . ILE A 1 353 ? -6.156 79.438 29.516 1 92.81 353 ILE A CA 1
ATOM 2787 C C . ILE A 1 353 ? -5.922 81 29.422 1 92.81 353 ILE A C 1
ATOM 2789 O O . ILE A 1 353 ? -5.797 81.625 30.438 1 92.81 353 ILE A O 1
ATOM 2793 N N . LEU A 1 354 ? -5.82 81.438 28.281 1 91.6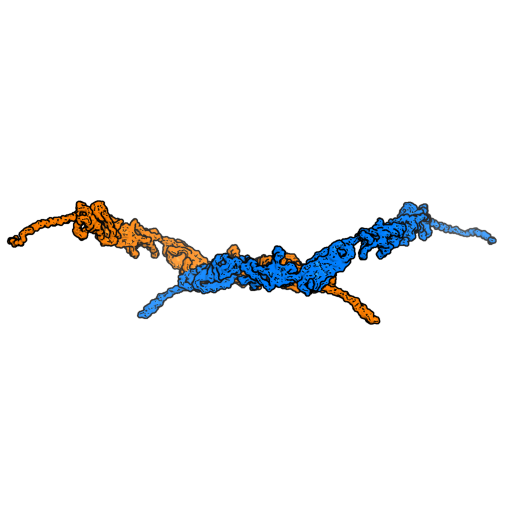2 354 LEU A N 1
ATOM 2794 C CA . LEU A 1 354 ? -5.645 82.875 28.016 1 91.62 354 LEU A CA 1
ATOM 2795 C C . LEU A 1 354 ? -6.992 83.562 27.984 1 91.62 354 LEU A C 1
ATOM 2797 O O . LEU A 1 354 ? -7.16 84.625 28.625 1 91.62 354 LEU A O 1
ATOM 2801 N N . ILE A 1 355 ? -7.898 83.062 27.297 1 92 355 ILE A N 1
ATOM 2802 C CA . ILE A 1 355 ? -9.234 83.625 27.156 1 92 355 ILE A CA 1
ATOM 2803 C C . ILE A 1 355 ? -10.219 82.562 26.75 1 92 355 ILE A C 1
ATOM 2805 O O . ILE A 1 355 ? -9.844 81.562 26.125 1 92 355 ILE A O 1
ATOM 2809 N N . ASN A 1 356 ? -11.492 82.688 27.203 1 91.56 356 ASN A N 1
ATOM 2810 C CA . ASN A 1 356 ? -12.57 81.75 26.797 1 91.56 356 ASN A CA 1
ATOM 2811 C C . ASN A 1 356 ? -13.367 82.375 25.641 1 91.56 356 ASN A C 1
ATOM 2813 O O . ASN A 1 356 ? -14.523 82.75 25.812 1 91.56 356 ASN A O 1
ATOM 2817 N N . SER A 1 357 ? -12.711 82.562 24.641 1 88.56 357 SER A N 1
ATOM 2818 C CA . SER A 1 357 ? -13.281 83.125 23.406 1 88.56 357 SER A CA 1
ATOM 2819 C C . SER A 1 357 ? -12.617 82.5 22.172 1 88.56 357 SER A C 1
ATOM 2821 O O . SER A 1 357 ? -11.594 81.812 22.281 1 88.56 357 SER A O 1
ATOM 2823 N N . ASN A 1 358 ? -13.266 82.75 21.016 1 90.19 358 ASN A N 1
ATOM 2824 C CA . ASN A 1 358 ? -12.703 82.25 19.781 1 90.19 358 ASN A CA 1
ATOM 2825 C C . ASN A 1 358 ? -11.641 83.188 19.203 1 90.19 358 ASN A C 1
ATOM 2827 O O . ASN A 1 358 ? -10.859 82.812 18.344 1 90.19 358 ASN A O 1
ATOM 2831 N N . ILE A 1 359 ? -11.641 84.375 19.672 1 92.06 359 ILE A N 1
ATOM 2832 C CA . ILE A 1 359 ? -10.695 85.375 19.141 1 92.06 359 ILE A CA 1
ATOM 2833 C C . ILE A 1 359 ? -9.875 85.938 20.281 1 92.06 359 ILE A C 1
ATOM 2835 O O . ILE A 1 359 ? -10.422 86.312 21.328 1 92.06 359 ILE A O 1
ATOM 2839 N N . TYR A 1 360 ? -8.672 86 20.094 1 92.12 360 TYR A N 1
ATOM 2840 C CA . TYR A 1 360 ? -7.746 86.688 21 1 92.12 360 TYR A CA 1
ATOM 2841 C C . TYR A 1 360 ? -6.938 87.75 20.281 1 92.12 360 TYR A C 1
ATOM 2843 O O . TYR A 1 360 ? -6.312 87.5 19.266 1 92.12 360 TYR A O 1
ATOM 2851 N N . THR A 1 361 ? -7.105 89 20.797 1 92.06 361 THR A N 1
ATOM 2852 C CA . THR A 1 361 ? -6.324 90.062 20.297 1 92.06 361 THR A CA 1
ATOM 2853 C C . THR A 1 361 ? -5.508 90.75 21.406 1 92.06 361 THR A C 1
ATOM 2855 O O . THR A 1 361 ? -6.039 91.062 22.484 1 92.06 361 THR A O 1
ATOM 2858 N N . ALA A 1 362 ? -4.25 90.938 21.219 1 91.38 362 ALA A N 1
ATOM 2859 C CA . ALA A 1 362 ? -3.398 91.5 22.25 1 91.38 362 ALA A CA 1
ATOM 2860 C C . ALA A 1 362 ? -2.18 92.188 21.625 1 91.38 362 ALA A C 1
ATOM 2862 O O . ALA A 1 362 ? -1.762 91.812 20.516 1 91.38 362 ALA A O 1
ATOM 2863 N N . GLN A 1 363 ? -1.793 93.25 22.375 1 91.75 363 GLN A N 1
ATOM 2864 C CA . GLN A 1 363 ? -0.49 93.812 22.062 1 91.75 363 GLN A CA 1
ATOM 2865 C C . GLN A 1 363 ? 0.641 92.938 22.609 1 91.75 363 GLN A C 1
ATOM 2867 O O . GLN A 1 363 ? 0.681 92.625 23.812 1 91.75 363 GLN A O 1
ATOM 2872 N N . LEU A 1 364 ? 1.512 92.688 21.734 1 90.31 364 LEU A N 1
ATOM 2873 C CA . LEU A 1 364 ? 2.488 91.625 22.031 1 90.31 364 LEU A CA 1
ATOM 2874 C C . LEU A 1 364 ? 3.652 92.188 22.844 1 90.31 364 LEU A C 1
ATOM 2876 O O . LEU A 1 364 ? 4.094 93.312 22.594 1 90.31 364 LEU A O 1
ATOM 2880 N N . ARG A 1 365 ? 4.078 91.375 23.906 1 91 365 ARG A N 1
ATOM 2881 C CA . ARG A 1 365 ? 5.32 91.562 24.656 1 91 365 ARG A CA 1
ATOM 2882 C C . ARG A 1 365 ? 6.254 90.375 24.469 1 91 365 ARG A C 1
ATOM 2884 O O . ARG A 1 365 ? 5.816 89.312 24.047 1 91 365 ARG A O 1
ATOM 2891 N N . VAL A 1 366 ? 7.473 90.562 24.594 1 87.81 366 VAL A N 1
ATOM 2892 C CA . VAL A 1 366 ? 8.445 89.5 24.438 1 87.81 366 VAL A CA 1
ATOM 2893 C C . VAL A 1 366 ? 8.039 88.312 25.297 1 87.81 366 VAL A C 1
ATOM 2895 O O . VAL A 1 366 ? 8.242 87.188 24.906 1 87.81 366 VAL A O 1
ATOM 2898 N N . SER A 1 367 ? 7.387 88.562 26.453 1 89.25 367 SER A N 1
ATOM 2899 C CA . SER A 1 367 ? 6.961 87.5 27.375 1 89.25 367 SER A CA 1
ATOM 2900 C C . SER A 1 367 ? 5.836 86.688 26.781 1 89.25 367 SER A C 1
ATOM 2902 O O . SER A 1 367 ? 5.535 85.562 27.266 1 89.25 367 SER A O 1
ATOM 2904 N N . ASP A 1 368 ? 5.273 87.188 25.797 1 91.44 368 ASP A N 1
ATOM 2905 C CA . ASP A 1 368 ? 4.141 86.5 25.172 1 91.44 368 ASP A CA 1
ATOM 2906 C C . ASP A 1 368 ? 4.613 85.375 24.219 1 91.44 368 ASP A C 1
ATOM 2908 O O . ASP A 1 368 ? 3.801 84.625 23.688 1 91.44 368 ASP A O 1
ATOM 2912 N N . SER A 1 369 ? 5.855 85.312 23.969 1 92.12 369 SER A N 1
ATOM 2913 C CA . SER A 1 369 ? 6.363 84.188 23.188 1 92.12 369 SER A CA 1
ATOM 2914 C C . SER A 1 369 ? 6.047 82.812 23.875 1 92.12 369 SER A C 1
ATOM 2916 O O . SER A 1 369 ? 6.117 82.75 25.094 1 92.12 369 SER A O 1
ATOM 2918 N N . GLY A 1 370 ? 5.594 81.812 23.062 1 93.19 370 GLY A N 1
ATOM 2919 C CA . GLY A 1 370 ? 5.238 80.5 23.625 1 93.19 370 GLY A CA 1
ATOM 2920 C C . GLY A 1 370 ? 4.367 79.688 22.703 1 93.19 370 GLY A C 1
ATOM 2921 O O . GLY A 1 370 ? 4.281 79.938 21.5 1 93.19 370 GLY A O 1
ATOM 2922 N N . ILE A 1 371 ? 3.895 78.625 23.312 1 94.62 371 ILE A N 1
ATOM 2923 C CA . ILE A 1 371 ? 3.061 77.688 22.562 1 94.62 371 ILE A CA 1
ATOM 2924 C C . ILE A 1 371 ? 1.587 78.062 22.75 1 94.62 371 ILE A C 1
ATOM 2926 O O . ILE A 1 371 ? 1.108 78.125 23.875 1 94.62 371 ILE A O 1
ATOM 2930 N N . TYR A 1 372 ? 0.96 78.25 21.609 1 95.06 372 TYR A N 1
ATOM 2931 C CA . TYR A 1 372 ? -0.465 78.562 21.625 1 95.06 372 TYR A CA 1
ATOM 2932 C C . TYR A 1 372 ? -1.277 77.438 21.047 1 95.06 372 TYR A C 1
ATOM 2934 O O . TYR A 1 372 ? -0.837 76.75 20.094 1 95.06 372 TYR A O 1
ATOM 2942 N N . MET A 1 373 ? -2.426 77.125 21.625 1 94.56 373 MET A N 1
ATOM 2943 C CA . MET A 1 373 ? -3.398 76.188 21.125 1 94.56 373 MET A CA 1
ATOM 2944 C C . MET A 1 373 ? -4.816 76.562 21.5 1 94.56 373 MET A C 1
ATOM 2946 O O . MET A 1 373 ? -5.016 77.438 22.344 1 94.56 373 MET A O 1
ATOM 2950 N N . CYS A 1 374 ? -5.781 76.125 20.812 1 94.06 374 CYS A N 1
ATOM 2951 C CA . CYS A 1 374 ? -7.152 76.375 21.234 1 94.06 374 CYS A CA 1
ATOM 2952 C C . CYS A 1 374 ? -7.879 75.062 21.547 1 94.06 374 CYS A C 1
ATOM 2954 O O . CYS A 1 374 ? -7.512 74 21.016 1 94.06 374 CYS A O 1
ATOM 2956 N N . ARG A 1 375 ? -8.734 75.062 22.406 1 93.06 375 ARG A N 1
ATOM 2957 C CA . ARG A 1 375 ? -9.516 73.875 22.906 1 93.06 375 ARG A CA 1
ATOM 2958 C C . ARG A 1 375 ? -11.008 74.125 22.641 1 93.06 375 ARG A C 1
ATOM 2960 O O . ARG A 1 375 ? -11.531 75.188 22.844 1 93.06 375 ARG A O 1
ATOM 2967 N N . ALA A 1 376 ? -11.594 73.125 22.047 1 90.81 376 ALA A N 1
ATOM 2968 C CA . ALA A 1 376 ? -13.039 73.062 21.859 1 90.81 376 ALA A CA 1
ATOM 2969 C C . ALA A 1 376 ? -13.688 72.062 22.766 1 90.81 376 ALA A C 1
ATOM 2971 O O . ALA A 1 376 ? -13.172 70.938 22.922 1 90.81 376 ALA A O 1
ATOM 2972 N N . GLU A 1 377 ? -14.82 72.438 23.422 1 88.56 377 GLU A N 1
ATOM 2973 C CA . GLU A 1 377 ? -15.477 71.5 24.344 1 88.56 377 GLU A CA 1
ATOM 2974 C C . GLU A 1 377 ? -16.984 71.562 24.188 1 88.56 377 GLU A C 1
ATOM 2976 O O . GLU A 1 377 ? -17.578 72.625 24.078 1 88.56 377 GLU A O 1
ATOM 2981 N N . ILE A 1 378 ? -17.562 70.375 23.938 1 83.12 378 ILE A N 1
ATOM 2982 C CA . ILE A 1 378 ? -19 70.188 23.984 1 83.12 378 ILE A CA 1
ATOM 2983 C C . ILE A 1 378 ? -19.344 69 24.859 1 83.12 378 ILE A C 1
ATOM 2985 O O . ILE A 1 378 ? -18.828 67.875 24.656 1 83.12 378 ILE A O 1
ATOM 2989 N N . ASN A 1 379 ? -20.344 69.062 25.844 1 76 379 ASN A N 1
ATOM 2990 C CA . ASN A 1 379 ? -20.875 67.938 26.641 1 76 379 ASN A CA 1
ATOM 2991 C C . ASN A 1 379 ? -19.75 67.062 27.219 1 76 379 ASN A C 1
ATOM 2993 O O . ASN A 1 379 ? -19.781 65.875 27.094 1 76 379 ASN A O 1
ATOM 2997 N N . ASN A 1 380 ? -18.703 67.688 27.656 1 77.19 380 ASN A N 1
ATOM 2998 C CA . ASN A 1 380 ? -17.594 67.062 28.344 1 77.19 380 ASN A CA 1
ATOM 2999 C C . ASN A 1 380 ? -16.641 66.375 27.375 1 77.19 380 ASN A C 1
ATOM 3001 O O . ASN A 1 380 ? -15.922 65.438 27.75 1 77.19 380 ASN A O 1
ATOM 3005 N N . ILE A 1 381 ? -16.797 66.688 26.078 1 83.06 381 ILE A N 1
ATOM 3006 C CA . ILE A 1 381 ? -15.836 66.25 25.078 1 83.06 381 ILE A CA 1
ATOM 3007 C C . ILE A 1 381 ? -14.93 67.438 24.688 1 83.06 381 ILE A C 1
ATOM 3009 O O . ILE A 1 381 ? -15.414 68.5 24.281 1 83.06 381 ILE A O 1
ATOM 3013 N N . SER A 1 382 ? -13.727 67.188 24.891 1 87.75 382 SER A N 1
ATOM 3014 C CA . SER A 1 382 ? -12.773 68.25 24.609 1 87.75 382 SER A CA 1
ATOM 3015 C C . SER A 1 382 ? -11.766 67.812 23.547 1 87.75 382 SER A C 1
ATOM 3017 O O . SER A 1 382 ? -11.305 66.688 23.531 1 87.75 382 SER A O 1
ATOM 3019 N N . LYS A 1 383 ? -11.508 68.812 22.578 1 89.81 383 LYS A N 1
ATOM 3020 C CA . LYS A 1 383 ? -10.461 68.625 21.578 1 89.81 383 LYS A CA 1
ATOM 3021 C C . LYS A 1 383 ? -9.555 69.812 21.5 1 89.81 383 LYS A C 1
ATOM 3023 O O . LYS A 1 383 ? -9.992 70.938 21.766 1 89.81 383 LYS A O 1
ATOM 3028 N N . GLU A 1 384 ? -8.305 69.5 21.156 1 92.38 384 GLU A N 1
ATOM 3029 C CA . GLU A 1 384 ? -7.332 70.562 21.094 1 92.38 384 GLU A CA 1
ATOM 3030 C C . GLU A 1 384 ? -6.703 70.688 19.703 1 92.38 384 GLU A C 1
ATOM 3032 O O . GLU A 1 384 ? -6.582 69.625 19 1 92.38 384 GLU A O 1
ATOM 3037 N N . SER A 1 385 ? -6.398 71.875 19.344 1 92.69 385 SER A N 1
ATOM 3038 C CA . SER A 1 385 ? -5.711 72.125 18.078 1 92.69 385 SER A CA 1
ATOM 3039 C C . SER A 1 385 ? -4.238 71.75 18.188 1 92.69 385 SER A C 1
ATOM 3041 O O . SER A 1 385 ? -3.725 71.5 19.281 1 92.69 385 SER A O 1
ATOM 3043 N N . ASP A 1 386 ? -3.59 71.688 16.922 1 93.12 386 ASP A N 1
ATOM 3044 C CA . ASP A 1 386 ? -2.137 71.562 16.922 1 93.12 386 ASP A CA 1
ATOM 3045 C C . ASP A 1 386 ? -1.472 72.812 17.531 1 93.12 386 ASP A C 1
ATOM 3047 O O . ASP A 1 386 ? -1.919 73.938 17.312 1 93.12 386 ASP A O 1
ATOM 3051 N N . PRO A 1 387 ? -0.521 72.562 18.281 1 93.94 387 PRO A N 1
ATOM 3052 C CA . PRO A 1 387 ? 0.156 73.688 18.906 1 93.94 387 PRO A CA 1
ATOM 3053 C C . PRO A 1 387 ? 0.95 74.5 17.891 1 93.94 387 PRO A C 1
ATOM 3055 O O . PRO A 1 387 ? 1.51 74 16.938 1 93.94 387 PRO A O 1
ATOM 3058 N N . VAL A 1 388 ? 0.949 75.875 18.094 1 93.44 388 VAL A N 1
ATOM 3059 C CA . VAL A 1 388 ? 1.72 76.812 17.266 1 93.44 388 VAL A CA 1
ATOM 3060 C C . VAL A 1 388 ? 2.625 77.688 18.156 1 93.44 388 VAL A C 1
ATOM 3062 O O . VAL A 1 388 ? 2.172 78.25 19.156 1 93.44 388 VAL A O 1
ATOM 3065 N N . PHE A 1 389 ? 3.85 77.688 17.812 1 94.75 389 PHE A N 1
ATOM 3066 C CA . PHE A 1 389 ? 4.781 78.562 18.578 1 94.75 389 PHE A CA 1
ATOM 3067 C C . PHE A 1 389 ? 4.871 79.938 17.969 1 94.75 389 PHE A C 1
ATOM 3069 O O . PHE A 1 389 ? 5.18 80.062 16.781 1 94.75 389 PHE A O 1
ATOM 3076 N N . LEU A 1 390 ? 4.602 81 18.797 1 93.12 390 LEU A N 1
ATOM 3077 C CA . LEU A 1 390 ? 4.781 82.375 18.391 1 93.12 390 LEU A CA 1
ATOM 3078 C C . LEU A 1 390 ? 6.066 82.938 18.984 1 93.12 390 LEU A C 1
ATOM 3080 O O . LEU A 1 390 ? 6.312 82.812 20.188 1 93.12 390 LEU A O 1
ATOM 3084 N N . HIS A 1 391 ? 6.898 83.5 18.078 1 91.06 391 HIS A N 1
ATOM 3085 C CA . HIS A 1 391 ? 8.125 84.188 18.484 1 91.06 391 HIS A CA 1
ATOM 3086 C C . HIS A 1 391 ? 7.957 85.688 18.453 1 91.06 391 HIS A C 1
ATOM 3088 O O . HIS A 1 391 ? 7.613 86.25 17.422 1 91.06 391 HIS A O 1
ATOM 3094 N N . ILE A 1 392 ? 8.188 86.375 19.641 1 89.31 392 ILE A N 1
ATOM 3095 C CA . ILE A 1 392 ? 8.102 87.812 19.719 1 89.31 392 ILE A CA 1
ATOM 3096 C C . ILE A 1 392 ? 9.492 88.375 19.953 1 89.31 392 ILE A C 1
ATOM 3098 O O . ILE A 1 392 ? 10.18 88 20.906 1 89.31 392 ILE A O 1
ATOM 3102 N N . TYR A 1 393 ? 9.891 89.375 19.141 1 86.88 393 TYR A N 1
ATOM 3103 C CA . TYR A 1 393 ? 11.219 90 19.219 1 86.88 393 TYR A CA 1
ATOM 3104 C C . TYR A 1 393 ? 11.148 91.438 19.672 1 86.88 393 TYR A C 1
ATOM 3106 O O . TYR A 1 393 ? 10.281 92.188 19.234 1 86.88 393 TYR A O 1
ATOM 3114 N N . ALA A 1 394 ? 11.969 91.75 20.609 1 87.62 394 ALA A N 1
ATOM 3115 C CA . ALA A 1 394 ? 12.125 93.188 20.984 1 87.62 394 ALA A CA 1
ATOM 3116 C C . ALA A 1 394 ? 13.008 93.938 20 1 87.62 394 ALA A C 1
ATOM 3118 O O . ALA A 1 394 ? 14.047 93.375 19.578 1 87.62 394 ALA A O 1
ATOM 3119 N N . PRO A 1 395 ? 12.531 95.125 19.688 1 82.38 395 PRO A N 1
ATOM 3120 C CA . PRO A 1 395 ? 13.375 95.875 18.781 1 82.38 395 PRO A CA 1
ATOM 3121 C C . PRO A 1 395 ? 14.695 96.312 19.422 1 82.38 395 PRO A C 1
ATOM 3123 O O . PRO A 1 395 ? 14.758 96.5 20.641 1 82.38 395 PRO A O 1
ATOM 3126 N N . VAL A 1 396 ? 15.656 96.5 18.562 1 85.12 396 VAL A N 1
ATOM 3127 C CA . VAL A 1 396 ? 16.969 96.938 19.031 1 85.12 396 VAL A CA 1
ATOM 3128 C C . VAL A 1 396 ? 16.938 98.438 19.312 1 85.12 396 VAL A C 1
ATOM 3130 O O . VAL A 1 396 ? 16.359 99.188 18.547 1 85.12 396 VAL A O 1
ATOM 3133 N N . SER A 1 397 ? 17.469 98.812 20.531 1 85.69 397 SER A N 1
ATOM 3134 C CA . SER A 1 397 ? 17.547 100.25 20.859 1 85.69 397 SER A CA 1
ATOM 3135 C C . SER A 1 397 ? 18.672 100.938 20.078 1 85.69 397 SER A C 1
ATOM 3137 O O . SER A 1 397 ? 19.5 100.25 19.469 1 85.69 397 SER A O 1
ATOM 3139 N N . LEU A 1 398 ? 18.562 102.312 20.125 1 87.5 398 LEU A N 1
ATOM 3140 C CA . LEU A 1 398 ? 19.625 103.062 19.5 1 87.5 398 LEU A CA 1
ATOM 3141 C C . LEU A 1 398 ? 20.984 102.688 20.078 1 87.5 398 LEU A C 1
ATOM 3143 O O . LEU A 1 398 ? 21.188 102.75 21.281 1 87.5 398 LEU A O 1
ATOM 3147 N N . PRO A 1 399 ? 21.828 102.25 19.234 1 92.25 399 PRO A N 1
ATOM 3148 C CA . PRO A 1 399 ? 23.156 101.938 19.75 1 92.25 399 PRO A CA 1
ATOM 3149 C C . PRO A 1 399 ? 24 103.125 20.109 1 92.25 399 PRO A C 1
ATOM 3151 O O . PRO A 1 399 ? 23.812 104.188 19.5 1 92.25 399 PRO A O 1
ATOM 3154 N N . VAL A 1 400 ? 24.844 103 21.062 1 91.56 400 VAL A N 1
ATOM 3155 C CA . VAL A 1 400 ? 25.797 104 21.469 1 91.56 400 VAL A CA 1
ATOM 3156 C C . VAL A 1 400 ? 27.219 103.562 21.141 1 91.56 400 VAL A C 1
ATOM 3158 O O . VAL A 1 400 ? 27.641 102.5 21.484 1 91.56 400 VAL A O 1
ATOM 3161 N N . LEU A 1 401 ? 27.797 104.438 20.391 1 91.88 401 LEU A N 1
ATOM 3162 C CA . LEU A 1 401 ? 29.203 104.188 20.094 1 91.88 401 LEU A CA 1
ATOM 3163 C C . LEU A 1 401 ? 30.109 105 21.016 1 91.88 401 LEU A C 1
ATOM 3165 O O . LEU A 1 401 ? 29.938 106.188 21.156 1 91.88 401 LEU A O 1
ATOM 3169 N N . SER A 1 402 ? 30.984 104.312 21.766 1 87.62 402 SER A N 1
ATOM 3170 C CA . SER A 1 402 ? 31.891 105 22.703 1 87.62 402 SER A CA 1
ATOM 3171 C C . SER A 1 402 ? 33.312 104.5 22.562 1 87.62 402 SER A C 1
ATOM 3173 O O . SER A 1 402 ? 33.562 103.438 21.969 1 87.62 402 SER A O 1
ATOM 3175 N N . GLN A 1 403 ? 34.156 105.375 23.094 1 80.19 403 GLN A N 1
ATOM 3176 C CA . GLN A 1 403 ? 35.562 105.062 23.219 1 80.19 403 GLN A CA 1
ATOM 3177 C C . GLN A 1 403 ? 35.969 104.812 24.672 1 80.19 403 GLN A C 1
ATOM 3179 O O . GLN A 1 403 ? 36.094 105.812 25.438 1 80.19 403 GLN A O 1
ATOM 3184 N N . PRO A 1 404 ? 35.875 103.562 25.234 1 70.12 404 PRO A N 1
ATOM 3185 C CA . PRO A 1 404 ? 36.094 103.312 26.672 1 70.12 404 PRO A CA 1
ATOM 3186 C C . PRO A 1 404 ? 37.375 104 27.188 1 70.12 404 PRO A C 1
ATOM 3188 O O . PRO A 1 404 ? 37.438 104.375 28.359 1 70.12 404 PRO A O 1
ATOM 3191 N N . PHE A 1 405 ? 38.594 103.812 26.625 1 66.31 405 PHE A N 1
ATOM 3192 C CA . PHE A 1 405 ? 39.844 104.375 27.109 1 66.31 405 PHE A CA 1
ATOM 3193 C C . PHE A 1 405 ? 40.125 105.688 26.375 1 66.31 405 PHE A C 1
ATOM 3195 O O . PHE A 1 405 ? 39.875 105.812 25.172 1 66.31 405 PHE A O 1
ATOM 3202 N N . SER A 1 406 ? 39.875 106.875 27.094 1 57.97 406 SER A N 1
ATOM 3203 C CA . SER A 1 406 ? 40.094 108.25 26.656 1 57.97 406 SER A CA 1
ATOM 3204 C C . SER A 1 406 ? 41.188 108.312 25.594 1 57.97 406 SER A C 1
ATOM 3206 O O . SER A 1 406 ? 41.781 109.375 25.375 1 57.97 406 SER A O 1
ATOM 3208 N N . GLN A 1 407 ? 41.531 107.312 24.969 1 59.28 407 GLN A N 1
ATOM 3209 C CA . GLN A 1 407 ? 42.812 107.438 24.266 1 59.28 407 GLN A CA 1
ATOM 3210 C C . GLN A 1 407 ? 42.625 108.062 22.875 1 59.28 407 GLN A C 1
ATOM 3212 O O . GLN A 1 407 ? 41.656 107.75 22.188 1 59.28 407 GLN A O 1
ATOM 3217 N N . VAL A 1 408 ? 43.188 109.188 22.547 1 65.62 408 VAL A N 1
ATOM 3218 C CA . VAL A 1 408 ? 43.562 109.688 21.234 1 65.62 408 VAL A CA 1
ATOM 3219 C C . VAL A 1 408 ? 44.156 108.562 20.391 1 65.62 408 VAL A C 1
ATOM 3221 O O . VAL A 1 408 ? 44.812 107.688 20.906 1 65.62 408 VAL A O 1
ATOM 3224 N N . GLY A 1 409 ? 43.438 108.25 19.344 1 73.94 409 GLY A N 1
ATOM 3225 C CA . GLY A 1 409 ? 44.094 107.312 18.438 1 73.94 409 GLY A CA 1
ATOM 3226 C C . GLY A 1 409 ? 45.5 107.75 18.047 1 73.94 409 GLY A C 1
ATOM 3227 O O . GLY A 1 409 ? 45.75 108.938 17.844 1 73.94 409 GLY A O 1
ATOM 3228 N N . VAL A 1 410 ? 46.5 106.938 18.281 1 76.38 410 VAL A N 1
ATOM 3229 C CA . VAL A 1 410 ? 47.875 107.188 17.828 1 76.38 410 VAL A CA 1
ATOM 3230 C C . VAL A 1 410 ? 48.094 106.5 16.469 1 76.38 410 VAL A C 1
ATOM 3232 O O . VAL A 1 410 ? 47.656 105.375 16.234 1 76.38 410 VAL A O 1
ATOM 3235 N N . LEU A 1 411 ? 48.719 107.375 15.617 1 76.56 411 LEU A N 1
ATOM 3236 C CA . LEU A 1 411 ? 49 106.875 14.266 1 76.56 411 LEU A CA 1
ATOM 3237 C C . LEU A 1 411 ? 49.719 105.5 14.312 1 76.56 411 LEU A C 1
ATOM 3239 O O . LEU A 1 411 ? 50.656 105.312 15.094 1 76.56 411 LEU A O 1
ATOM 3243 N N . ASP A 1 412 ? 49.125 104.5 13.508 1 77.75 412 ASP A N 1
ATOM 3244 C CA . ASP A 1 412 ? 49.656 103.125 13.312 1 77.75 412 ASP A CA 1
ATOM 3245 C C . ASP A 1 412 ? 49.406 102.25 14.547 1 77.75 412 ASP A C 1
ATOM 3247 O O . ASP A 1 412 ? 50.062 101.25 14.727 1 77.75 412 ASP A O 1
ATOM 3251 N N . LYS A 1 413 ? 48.594 102.688 15.469 1 80.94 413 LYS A N 1
ATOM 3252 C CA . LYS A 1 413 ? 48.188 101.875 16.609 1 80.94 413 LYS A CA 1
ATOM 3253 C C . LYS A 1 413 ? 46.688 101.562 16.562 1 80.94 413 LYS A C 1
ATOM 3255 O O . LYS A 1 413 ? 45.938 102.188 15.805 1 80.94 413 LYS A O 1
ATOM 3260 N N . PHE A 1 414 ? 46.438 100.562 17.422 1 81.75 414 PHE A N 1
ATOM 3261 C CA . PHE A 1 414 ? 45.062 100.188 17.484 1 81.75 414 PHE A CA 1
ATOM 3262 C C . PHE A 1 414 ? 44.312 100.938 18.578 1 81.75 414 PHE A C 1
ATOM 3264 O O . PHE A 1 414 ? 44.875 101.25 19.625 1 81.75 414 PHE A O 1
ATOM 3271 N N . PHE A 1 415 ? 43.062 101.25 18.219 1 85.5 415 PHE A N 1
ATOM 3272 C CA . PHE A 1 415 ? 42.156 101.75 19.25 1 85.5 415 PHE A CA 1
ATOM 3273 C C . PHE A 1 415 ? 40.844 101 19.219 1 85.5 415 PHE A C 1
ATOM 3275 O O . PHE A 1 415 ? 40.562 100.312 18.234 1 85.5 415 PHE A O 1
ATOM 3282 N N . VAL A 1 416 ? 40.125 101.125 20.375 1 86.62 416 VAL A N 1
ATOM 3283 C CA . VAL A 1 416 ? 38.906 100.312 20.516 1 86.62 416 VAL A CA 1
ATOM 3284 C C . VAL A 1 416 ? 37.688 101.25 20.547 1 86.62 416 VAL A C 1
ATOM 3286 O O . VAL A 1 416 ? 37.719 102.25 21.234 1 86.62 416 VAL A O 1
ATOM 3289 N N . LEU A 1 417 ? 36.688 100.875 19.719 1 90.19 417 LEU A N 1
ATOM 3290 C CA . LEU A 1 417 ? 35.375 101.5 19.766 1 90.19 417 LEU A CA 1
ATOM 3291 C C . LEU A 1 417 ? 34.344 100.5 20.25 1 90.19 417 LEU A C 1
ATOM 3293 O O . LEU A 1 417 ? 34.375 99.312 19.859 1 90.19 417 LEU A O 1
ATOM 3297 N N . GLN A 1 418 ? 33.562 100.938 21.094 1 91.25 418 GLN A N 1
ATOM 3298 C CA . GLN A 1 418 ? 32.531 100.125 21.672 1 91.25 418 GLN A CA 1
ATOM 3299 C C . GLN A 1 418 ? 31.141 100.5 21.203 1 91.25 418 GLN A C 1
ATOM 3301 O O . GLN A 1 418 ? 30.781 101.688 21.312 1 91.25 418 GLN A O 1
ATOM 3306 N N . CYS A 1 419 ? 30.406 99.625 20.609 1 93.31 419 CYS A N 1
ATOM 3307 C CA . CYS A 1 419 ? 29.016 99.812 20.219 1 93.31 419 CYS A CA 1
ATOM 3308 C C . CYS A 1 419 ? 28.078 99 21.094 1 93.31 419 CYS A C 1
ATOM 3310 O O . CYS A 1 419 ? 28.297 97.812 21.281 1 93.31 419 CYS A O 1
ATOM 3312 N N . TYR A 1 420 ? 27.031 99.625 21.641 1 92 420 TYR A N 1
ATOM 3313 C CA . TYR A 1 420 ? 26.156 98.938 22.594 1 92 420 TYR A CA 1
ATOM 3314 C C . TYR A 1 420 ? 24.734 99.438 22.484 1 92 420 TYR A C 1
ATOM 3316 O O . TYR A 1 420 ? 24.5 100.625 22.391 1 92 420 TYR A O 1
ATOM 3324 N N . SER A 1 421 ? 23.844 98.5 22.406 1 90.12 421 SER A N 1
ATOM 3325 C CA . SER A 1 421 ? 22.422 98.812 22.5 1 90.12 421 SER A CA 1
ATOM 3326 C C . SER A 1 421 ? 21.844 98.312 23.828 1 90.12 421 SER A C 1
ATOM 3328 O O . SER A 1 421 ? 22.062 97.188 24.219 1 90.12 421 SER A O 1
ATOM 3330 N N . LYS A 1 422 ? 21.016 99.188 24.562 1 85.94 422 LYS A N 1
ATOM 3331 C CA . LYS A 1 422 ? 20.469 98.812 25.875 1 85.94 422 LYS A CA 1
ATOM 3332 C C . LYS A 1 422 ? 19.391 97.75 25.781 1 85.94 422 LYS A C 1
ATOM 3334 O O . LYS A 1 422 ? 19.266 96.938 26.656 1 85.94 422 LYS A O 1
ATOM 3339 N N . PHE A 1 423 ? 18.562 97.875 24.672 1 83.62 423 PHE A N 1
ATOM 3340 C CA . PHE A 1 423 ? 17.453 96.938 24.531 1 83.62 423 PHE A CA 1
ATOM 3341 C C . PHE A 1 423 ? 17.516 96.25 23.188 1 83.62 423 PHE A C 1
ATOM 3343 O O . PHE A 1 423 ? 18.156 96.688 22.25 1 83.62 423 PHE A O 1
ATOM 3350 N N . GLY A 1 424 ? 16.922 95 23.031 1 84.56 424 GLY A N 1
ATOM 3351 C CA . GLY A 1 424 ? 16.828 94.188 21.828 1 84.56 424 GLY A CA 1
ATOM 3352 C C . GLY A 1 424 ? 16.922 92.688 22.094 1 84.56 424 GLY A C 1
ATOM 3353 O O . GLY A 1 424 ? 17.688 92.25 22.969 1 84.56 424 GLY A O 1
ATOM 3354 N N . THR A 1 425 ? 16.109 91.938 21.297 1 84.25 425 THR A N 1
ATOM 3355 C CA . THR A 1 425 ? 16.188 90.5 21.453 1 84.25 425 THR A CA 1
ATOM 3356 C C . THR A 1 425 ? 17.453 89.938 20.797 1 84.25 425 THR A C 1
ATOM 3358 O O . THR A 1 425 ? 17.797 90.375 19.688 1 84.25 425 THR A O 1
ATOM 3361 N N . LEU A 1 426 ? 18.203 89.062 21.547 1 83.62 426 LEU A N 1
ATOM 3362 C CA . LEU A 1 426 ? 19.438 88.438 21.047 1 83.62 426 LEU A CA 1
ATOM 3363 C C . LEU A 1 426 ? 19.109 87.375 20 1 83.62 426 LEU A C 1
ATOM 3365 O O . LEU A 1 426 ? 18.016 86.812 20 1 83.62 426 LEU A O 1
ATOM 3369 N N . PRO A 1 427 ? 19.953 87.25 19.078 1 83.81 427 PRO A N 1
ATOM 3370 C CA . PRO A 1 427 ? 21.266 87.875 18.922 1 83.81 427 PRO A CA 1
ATOM 3371 C C . PRO A 1 427 ? 21.188 89.25 18.219 1 83.81 427 PRO A C 1
ATOM 3373 O O . PRO A 1 427 ? 20.281 89.438 17.406 1 83.81 427 PRO A O 1
ATOM 3376 N N . ILE A 1 428 ? 22.125 90.125 18.594 1 88.56 428 ILE A N 1
ATOM 3377 C CA . ILE A 1 428 ? 22.219 91.438 17.953 1 88.56 428 ILE A CA 1
ATOM 3378 C C . ILE A 1 428 ? 23.484 91.5 17.109 1 88.56 428 ILE A C 1
ATOM 3380 O O . ILE A 1 428 ? 24.562 91.125 17.578 1 88.56 428 ILE A O 1
ATOM 3384 N N . THR A 1 429 ? 23.328 91.938 15.898 1 90.69 429 THR A N 1
ATOM 3385 C CA . THR A 1 429 ? 24.453 92.188 15 1 90.69 429 THR A CA 1
ATOM 3386 C C . THR A 1 429 ? 24.859 93.625 14.984 1 90.69 429 THR A C 1
ATOM 3388 O O . THR A 1 429 ? 24.031 94.5 14.656 1 90.69 429 THR A O 1
ATOM 3391 N N . TYR A 1 430 ? 26.094 93.875 15.422 1 92.25 430 TYR A N 1
ATOM 3392 C CA . TYR A 1 430 ? 26.641 95.25 15.352 1 92.25 430 TYR A CA 1
ATOM 3393 C C . TYR A 1 430 ? 27.578 95.375 14.164 1 92.25 430 TYR A C 1
ATOM 3395 O O . TYR A 1 430 ? 28.438 94.5 13.945 1 92.25 430 TYR A O 1
ATOM 3403 N N . SER A 1 431 ? 27.375 96.438 13.391 1 93 431 SER A N 1
ATOM 3404 C CA . SER A 1 431 ? 28.266 96.75 12.273 1 93 431 SER A CA 1
ATOM 3405 C C . SER A 1 431 ? 28.922 98.125 12.453 1 93 431 SER A C 1
ATOM 3407 O O . SER A 1 431 ? 28.234 99.062 12.75 1 93 431 SER A O 1
ATOM 3409 N N . LEU A 1 432 ? 30.219 98.188 12.281 1 93.06 432 LEU A N 1
ATOM 3410 C CA . LEU A 1 432 ? 30.953 99.438 12.406 1 93.06 432 LEU A CA 1
ATOM 3411 C C . LEU A 1 432 ? 31.266 100.062 11.039 1 93.06 432 LEU A C 1
ATOM 3413 O O . LEU A 1 432 ? 31.641 99.312 10.117 1 93.06 432 LEU A O 1
ATOM 3417 N N . TYR A 1 433 ? 31.078 101.312 11.062 1 89.69 433 TYR A N 1
ATOM 3418 C CA . TYR A 1 433 ? 31.359 102.062 9.836 1 89.69 433 TYR A CA 1
ATOM 3419 C C . TYR A 1 433 ? 32.281 103.25 10.109 1 89.69 433 TYR A C 1
ATOM 3421 O O . TYR A 1 433 ? 32.188 103.875 11.164 1 89.69 433 TYR A O 1
ATOM 3429 N N . ARG A 1 434 ? 33.125 103.5 9.227 1 86.81 434 ARG A N 1
ATOM 3430 C CA . ARG A 1 434 ? 33.875 104.75 9.133 1 86.81 434 ARG A CA 1
ATOM 3431 C C . ARG A 1 434 ? 33.375 105.625 7.984 1 86.81 434 ARG A C 1
ATOM 3433 O O . ARG A 1 434 ? 33.625 105.312 6.812 1 86.81 434 ARG A O 1
ATOM 3440 N N . GLY A 1 435 ? 32.625 106.625 8.383 1 82.81 435 GLY A N 1
ATOM 3441 C CA . GLY A 1 435 ? 31.875 107.25 7.312 1 82.81 435 GLY A CA 1
ATOM 3442 C C . GLY A 1 435 ? 30.875 106.375 6.637 1 82.81 435 GLY A C 1
ATOM 3443 O O . GLY A 1 435 ? 29.984 105.812 7.289 1 82.81 435 GLY A O 1
ATOM 3444 N N . ASN A 1 436 ? 31.125 106.125 5.359 1 82.12 436 ASN A N 1
ATOM 3445 C CA . ASN A 1 436 ? 30.25 105.188 4.621 1 82.12 436 ASN A CA 1
ATOM 3446 C C . ASN A 1 436 ? 30.953 103.875 4.32 1 82.12 436 ASN A C 1
ATOM 3448 O O . ASN A 1 436 ? 30.391 103 3.629 1 82.12 436 ASN A O 1
ATOM 3452 N N . ILE A 1 437 ? 32.062 103.75 4.953 1 85.25 437 ILE A N 1
ATOM 3453 C CA . ILE A 1 437 ? 32.812 102.562 4.691 1 85.25 437 ILE A CA 1
ATOM 3454 C C . ILE A 1 437 ? 32.531 101.562 5.801 1 85.25 437 ILE A C 1
ATOM 3456 O O . ILE A 1 437 ? 32.75 101.812 6.98 1 85.25 437 ILE A O 1
ATOM 3460 N N . TYR A 1 438 ? 32.219 100.438 5.371 1 88.75 438 TYR A N 1
ATOM 3461 C CA . TYR A 1 438 ? 32 99.312 6.262 1 88.75 438 TYR A CA 1
ATOM 3462 C C . TYR A 1 438 ? 33.344 98.75 6.766 1 88.75 438 TYR A C 1
ATOM 3464 O O . TYR A 1 438 ? 34.25 98.5 5.977 1 88.75 438 TYR A O 1
ATOM 3472 N N . ILE A 1 439 ? 33.406 98.625 8.008 1 88.06 439 ILE A N 1
ATOM 3473 C CA . ILE A 1 439 ? 34.625 98.062 8.594 1 88.06 439 ILE A CA 1
ATOM 3474 C C . ILE A 1 439 ? 34.438 96.562 8.898 1 88.06 439 ILE A C 1
ATOM 3476 O O . ILE A 1 439 ? 35.062 95.688 8.289 1 88.06 439 ILE A O 1
ATOM 3480 N N . ARG A 1 440 ? 33.531 96.188 9.797 1 90.12 440 ARG A N 1
ATOM 3481 C CA . ARG A 1 440 ? 33.219 94.812 10.164 1 90.12 440 ARG A CA 1
ATOM 3482 C C . ARG A 1 440 ? 31.938 94.688 10.969 1 90.12 440 ARG A C 1
ATOM 3484 O O . ARG A 1 440 ? 31.406 95.75 11.43 1 90.12 440 ARG A O 1
ATOM 3491 N N . LYS A 1 441 ? 31.5 93.438 11.148 1 90.38 441 LYS A N 1
ATOM 3492 C CA . LYS A 1 441 ? 30.328 93.25 11.984 1 90.38 441 LYS A CA 1
ATOM 3493 C C . LYS A 1 441 ? 30.641 92.25 13.086 1 90.38 441 LYS A C 1
ATOM 3495 O O . LYS A 1 441 ? 31.516 91.375 12.93 1 90.38 441 LYS A O 1
ATOM 3500 N N . ILE A 1 442 ? 30 92.375 14.25 1 90.5 442 ILE A N 1
ATOM 3501 C CA . ILE A 1 442 ? 30.062 91.438 15.391 1 90.5 442 ILE A CA 1
ATOM 3502 C C . ILE A 1 442 ? 28.656 91.062 15.82 1 90.5 442 ILE A C 1
ATOM 3504 O O . ILE A 1 442 ? 27.781 91.875 15.984 1 90.5 442 ILE A O 1
ATOM 3508 N N . VAL A 1 443 ? 28.5 89.75 15.922 1 88.69 443 VAL A N 1
ATOM 3509 C CA . VAL A 1 443 ? 27.234 89.25 16.422 1 88.69 443 VAL A CA 1
ATOM 3510 C C . VAL A 1 443 ? 27.375 88.938 17.906 1 88.69 443 VAL A C 1
ATOM 3512 O O . VAL A 1 443 ? 28.266 88.188 18.297 1 88.69 443 VAL A O 1
ATOM 3515 N N . THR A 1 444 ? 26.531 89.5 18.672 1 88.94 444 THR A N 1
ATOM 3516 C CA . THR A 1 444 ? 26.547 89.25 20.109 1 88.94 444 THR A CA 1
ATOM 3517 C C . THR A 1 444 ? 25.375 88.375 20.5 1 88.94 444 THR A C 1
ATOM 3519 O O . THR A 1 444 ? 24.219 88.688 20.203 1 88.94 444 THR A O 1
ATOM 3522 N N . GLU A 1 445 ? 25.672 87.375 21.266 1 87.25 445 GLU A N 1
ATOM 3523 C CA . GLU A 1 445 ? 24.641 86.5 21.781 1 87.25 445 GLU A CA 1
ATOM 3524 C C . GLU A 1 445 ? 24.281 86.812 23.219 1 87.25 445 GLU A C 1
ATOM 3526 O O . GLU A 1 445 ? 23.328 86.312 23.766 1 87.25 445 GLU A O 1
ATOM 3531 N N . GLN A 1 446 ? 25.109 87.562 23.812 1 85.12 446 GLN A N 1
ATOM 3532 C CA . GLN A 1 446 ? 24.875 88.125 25.141 1 85.12 446 GLN A CA 1
ATOM 3533 C C . GLN A 1 446 ? 24.719 89.625 25.125 1 85.12 446 GLN A C 1
ATOM 3535 O O . GLN A 1 446 ? 25.078 90.25 24.125 1 85.12 446 GLN A O 1
ATOM 3540 N N . ASN A 1 447 ? 24.094 90.062 26.156 1 83.88 447 ASN A N 1
ATOM 3541 C CA . ASN A 1 447 ? 23.906 91.5 26.25 1 83.88 447 ASN A CA 1
ATOM 3542 C C . ASN A 1 447 ? 25.203 92.188 26.641 1 83.88 447 ASN A C 1
ATOM 3544 O O . ASN A 1 447 ? 25.312 92.75 27.734 1 83.88 447 ASN A O 1
ATOM 3548 N N . VAL A 1 448 ? 26.188 92.25 25.75 1 87.06 448 VAL A N 1
ATOM 3549 C CA . VAL A 1 448 ? 27.484 92.875 25.969 1 87.06 448 VAL A CA 1
ATOM 3550 C C . VAL A 1 448 ? 27.812 93.75 24.766 1 87.06 448 VAL A C 1
ATOM 3552 O O . VAL A 1 448 ? 27.312 93.5 23.656 1 87.06 448 VAL A O 1
ATOM 3555 N N . PRO A 1 449 ? 28.578 94.875 25.062 1 88.44 449 PRO A N 1
ATOM 3556 C CA . PRO A 1 449 ? 28.984 95.75 23.953 1 88.44 449 PRO A CA 1
ATOM 3557 C C . PRO A 1 449 ? 29.891 95 22.953 1 88.44 449 PRO A C 1
ATOM 3559 O O . PRO A 1 449 ? 30.625 94.062 23.328 1 88.44 449 PRO A O 1
ATOM 3562 N N . ALA A 1 450 ? 29.734 95.375 21.812 1 92.75 450 ALA A N 1
ATOM 3563 C CA . ALA A 1 450 ? 30.656 94.875 20.781 1 92.75 450 ALA A CA 1
ATOM 3564 C C . ALA A 1 450 ? 31.891 95.75 20.719 1 92.75 450 ALA A C 1
ATOM 3566 O O . ALA A 1 450 ? 31.781 97 20.516 1 92.75 450 ALA A O 1
ATOM 3567 N N . ASN A 1 451 ? 33.062 95.25 20.906 1 90.25 451 ASN A N 1
ATOM 3568 C CA . ASN A 1 451 ? 34.312 95.938 20.844 1 90.25 451 ASN A CA 1
ATOM 3569 C C . ASN A 1 451 ? 34.969 95.812 19.469 1 90.25 451 ASN A C 1
ATOM 3571 O O . ASN A 1 451 ? 35.344 94.688 19.078 1 90.25 451 ASN A O 1
ATOM 3575 N N . PHE A 1 452 ? 35.062 96.875 18.844 1 90.81 452 PHE A N 1
ATOM 3576 C CA . PHE A 1 452 ? 35.719 96.938 17.531 1 90.81 452 PHE A CA 1
ATOM 3577 C C . PHE A 1 452 ? 37.156 97.438 17.656 1 90.81 452 PHE A C 1
ATOM 3579 O O . PHE A 1 452 ? 37.375 98.562 18.156 1 90.81 452 PHE A O 1
ATOM 3586 N N . THR A 1 453 ? 38.125 96.625 17.312 1 87.44 453 THR A N 1
ATOM 3587 C CA . THR A 1 453 ? 39.5 97.062 17.234 1 87.44 453 THR A CA 1
ATOM 3588 C C . THR A 1 453 ? 39.844 97.625 15.852 1 87.44 453 THR A C 1
ATOM 3590 O O . THR A 1 453 ? 39.75 96.875 14.859 1 87.44 453 THR A O 1
ATOM 3593 N N . VAL A 1 454 ? 40.125 98.875 15.836 1 85.19 454 VAL A N 1
ATOM 3594 C CA . VAL A 1 454 ? 40.375 99.562 14.57 1 85.19 454 VAL A CA 1
ATOM 3595 C C . VAL A 1 454 ? 41.812 100.125 14.539 1 85.19 454 VAL A C 1
ATOM 3597 O O . VAL A 1 454 ? 42.344 100.562 15.555 1 85.19 454 VAL A O 1
ATOM 3600 N N . LYS A 1 455 ? 42.469 100 13.492 1 83.19 455 LYS A N 1
ATOM 3601 C CA . LYS A 1 455 ? 43.812 100.562 13.297 1 83.19 455 LYS A CA 1
ATOM 3602 C C . LYS A 1 455 ? 43.75 102 12.742 1 83.19 455 LYS A C 1
ATOM 3604 O O . LYS A 1 455 ? 43 102.25 11.781 1 83.19 455 LYS A O 1
ATOM 3609 N N . ALA A 1 456 ? 44.531 102.875 13.367 1 77.94 456 ALA A N 1
ATOM 3610 C CA . ALA A 1 456 ? 44.625 104.25 12.859 1 77.94 456 ALA A CA 1
ATOM 3611 C C . ALA A 1 456 ? 45.531 104.312 11.633 1 77.94 456 ALA A C 1
ATOM 3613 O O . ALA A 1 456 ? 46.75 104.062 11.734 1 77.94 456 ALA A O 1
ATOM 3614 N N . THR A 1 457 ? 45.062 104.5 10.602 1 75.31 457 THR A N 1
ATOM 3615 C CA . THR A 1 457 ? 45.906 104.5 9.406 1 75.31 457 THR A CA 1
ATOM 3616 C C . THR A 1 457 ? 46.156 105.875 8.867 1 75.31 457 THR A C 1
ATOM 3618 O O . THR A 1 457 ? 47.094 106.125 8.078 1 75.31 457 THR A O 1
ATOM 3621 N N . SER A 1 458 ? 45.438 107 9.07 1 70.94 458 SER A N 1
ATOM 3622 C CA . SER A 1 458 ? 45.688 108.375 8.562 1 70.94 458 SER A CA 1
ATOM 3623 C C . SER A 1 458 ? 45.344 109.375 9.602 1 70.94 458 SER A C 1
ATOM 3625 O O . SER A 1 458 ? 44.406 109.25 10.383 1 70.94 458 SER A O 1
ATOM 3627 N N . ILE A 1 459 ? 46.25 110.438 9.773 1 62.69 459 ILE A N 1
ATOM 3628 C CA . ILE A 1 459 ? 46 111.562 10.664 1 62.69 459 ILE A CA 1
ATOM 3629 C C . ILE A 1 459 ? 44.812 112.312 10.172 1 62.69 459 ILE A C 1
ATOM 3631 O O . ILE A 1 459 ? 44.062 112.875 10.977 1 62.69 459 ILE A O 1
ATOM 3635 N N . GLN A 1 460 ? 44.719 112.75 9.031 1 55.84 460 GLN A N 1
ATOM 3636 C CA . GLN A 1 460 ? 43.688 113.625 8.469 1 55.84 460 GLN A CA 1
ATOM 3637 C C . GLN A 1 460 ? 42.312 113 8.602 1 55.84 460 GLN A C 1
ATOM 3639 O O . GLN A 1 460 ? 41.281 113.688 8.438 1 55.84 460 GLN A O 1
ATOM 3644 N N . GLU A 1 461 ? 42.281 111.812 8.562 1 51.75 461 GLU A N 1
ATOM 3645 C CA . GLU A 1 461 ? 40.938 111.25 8.43 1 51.75 461 GLU A CA 1
ATOM 3646 C C . GLU A 1 461 ? 40.219 111.25 9.773 1 51.75 461 GLU A C 1
ATOM 3648 O O . GLU A 1 461 ? 40.531 110.438 10.641 1 51.75 461 GLU A O 1
ATOM 3653 N N . SER A 1 462 ? 40.094 112.312 10.469 1 55.53 462 SER A N 1
ATOM 3654 C CA . SER A 1 462 ? 39.094 112.375 11.539 1 55.53 462 SER A CA 1
ATOM 3655 C C . SER A 1 462 ? 37.906 111.5 11.203 1 55.53 462 SER A C 1
ATOM 3657 O O . SER A 1 462 ? 37.094 111.875 10.352 1 55.53 462 SER A O 1
ATOM 3659 N N . GLY A 1 463 ? 38.125 110.312 11.047 1 61.81 463 GLY A N 1
ATOM 3660 C CA . GLY A 1 463 ? 37.031 109.562 10.508 1 61.81 463 GLY A CA 1
ATOM 3661 C C . GLY A 1 463 ? 35.844 109.438 11.469 1 61.81 463 GLY A C 1
ATOM 3662 O O . GLY A 1 463 ? 36.031 109.125 12.648 1 61.81 463 GLY A O 1
ATOM 3663 N N . GLN A 1 464 ? 34.75 110 11.016 1 81.56 464 GLN A N 1
ATOM 3664 C CA . GLN A 1 464 ? 33.469 109.875 11.695 1 81.56 464 GLN A CA 1
ATOM 3665 C C . GLN A 1 464 ? 33 108.438 11.734 1 81.56 464 GLN A C 1
ATOM 3667 O O . GLN A 1 464 ? 32.844 107.812 10.688 1 81.56 464 GLN A O 1
ATOM 3672 N N . TYR A 1 465 ? 33.156 107.875 12.945 1 89 465 TYR A N 1
ATOM 3673 C CA . TYR A 1 465 ? 32.688 106.5 13.102 1 89 465 TYR A CA 1
ATOM 3674 C C . TYR A 1 465 ? 31.234 106.5 13.539 1 89 465 TYR A C 1
ATOM 3676 O O . TYR A 1 465 ? 30.781 107.375 14.266 1 89 465 TYR A O 1
ATOM 3684 N N . ARG A 1 466 ? 30.531 105.438 13.07 1 91.25 466 ARG A N 1
ATOM 3685 C CA . ARG A 1 466 ? 29.188 105.125 13.531 1 91.25 466 ARG A CA 1
ATOM 3686 C C . ARG A 1 466 ? 28.969 103.625 13.539 1 91.25 466 ARG A C 1
ATOM 3688 O O . ARG A 1 466 ? 29.688 102.875 12.852 1 91.25 466 ARG A O 1
ATOM 3695 N N . CYS A 1 467 ? 28.094 103.125 14.383 1 93.38 467 CYS A N 1
ATOM 3696 C CA . CYS A 1 467 ? 27.766 101.75 14.398 1 93.38 467 CYS A CA 1
ATOM 3697 C C . CYS A 1 467 ? 26.266 101.5 14.188 1 93.38 467 CYS A C 1
ATOM 3699 O O . CYS A 1 467 ? 25.453 102.375 14.531 1 93.38 467 CYS A O 1
ATOM 3701 N N . HIS A 1 468 ? 25.906 100.438 13.516 1 92.44 468 HIS A N 1
ATOM 3702 C CA . HIS A 1 468 ? 24.547 99.938 13.281 1 92.44 468 HIS A CA 1
ATOM 3703 C C . HIS A 1 468 ? 24.234 98.75 14.141 1 92.44 468 HIS A C 1
ATOM 3705 O O . HIS A 1 468 ? 25.094 97.875 14.336 1 92.44 468 HIS A O 1
ATOM 3711 N N . ALA A 1 469 ? 23.047 98.75 14.711 1 91.75 469 ALA A N 1
ATOM 3712 C CA . ALA A 1 469 ? 22.578 97.625 15.477 1 91.75 469 ALA A CA 1
ATOM 3713 C C . ALA A 1 469 ? 21.297 97 14.867 1 91.75 469 ALA A C 1
ATOM 3715 O O . ALA A 1 469 ? 20.391 97.75 14.484 1 91.75 469 ALA A O 1
ATOM 3716 N N . ASN A 1 470 ? 21.219 95.625 14.703 1 88.62 470 ASN A N 1
ATOM 3717 C CA . ASN A 1 470 ? 20.078 94.875 14.141 1 88.62 470 ASN A CA 1
ATOM 3718 C C . ASN A 1 470 ? 19.938 93.5 14.742 1 88.62 470 ASN A C 1
ATOM 3720 O O . ASN A 1 470 ? 20.938 92.812 14.961 1 88.62 470 ASN A O 1
ATOM 3724 N N . ASN A 1 471 ? 18.734 93.125 14.992 1 83.62 471 ASN A N 1
ATOM 3725 C CA . ASN A 1 471 ? 18.547 91.75 15.5 1 83.62 471 ASN A CA 1
ATOM 3726 C C . ASN A 1 471 ? 17.766 90.875 14.516 1 83.62 471 ASN A C 1
ATOM 3728 O O . ASN A 1 471 ? 17.219 89.875 14.891 1 83.62 471 ASN A O 1
ATOM 3732 N N . GLY A 1 472 ? 17.781 91.188 13.258 1 76 472 GLY A N 1
ATOM 3733 C CA . GLY A 1 472 ? 17.219 90.438 12.18 1 76 472 GLY A CA 1
ATOM 3734 C C . GLY A 1 472 ? 15.711 90.625 12.023 1 76 472 GLY A C 1
ATOM 3735 O O . GLY A 1 472 ? 15.125 90.125 11.055 1 76 472 GLY A O 1
ATOM 3736 N N . HIS A 1 473 ? 15.062 91.188 12.898 1 74 473 HIS A N 1
ATOM 3737 C CA . HIS A 1 473 ? 13.602 91.25 12.82 1 74 473 HIS A CA 1
ATOM 3738 C C . HIS A 1 473 ? 13.125 92.688 12.797 1 74 473 HIS A C 1
ATOM 3740 O O . HIS A 1 473 ? 12.227 93.062 12.031 1 74 473 HIS A O 1
ATOM 3746 N N . SER A 1 474 ? 13.797 93.5 13.703 1 72.94 474 SER A N 1
ATOM 3747 C CA . SER A 1 474 ? 13.367 94.875 13.773 1 72.94 474 SER A CA 1
ATOM 3748 C C . SER A 1 474 ? 14.211 95.75 12.867 1 72.94 474 SER A C 1
ATOM 3750 O O . SER A 1 474 ? 15.18 95.312 12.258 1 72.94 474 SER A O 1
ATOM 3752 N N . LEU A 1 475 ? 13.664 97 12.727 1 76.44 475 LEU A N 1
ATOM 3753 C CA . LEU A 1 475 ? 14.406 97.938 11.953 1 76.44 475 LEU A CA 1
ATOM 3754 C C . LEU A 1 475 ? 15.781 98.188 12.555 1 76.44 475 LEU A C 1
ATOM 3756 O O . LEU A 1 475 ? 15.922 98.312 13.773 1 76.44 475 LEU A O 1
ATOM 3760 N N . SER A 1 476 ? 16.719 98.25 11.688 1 81.94 476 SER A N 1
ATOM 3761 C CA . SER A 1 476 ? 18.094 98.5 12.102 1 81.94 476 SER A CA 1
ATOM 3762 C C . SER A 1 476 ? 18.219 99.938 12.68 1 81.94 476 SER A C 1
ATOM 3764 O O . SER A 1 476 ? 17.547 100.875 12.219 1 81.94 476 SER A O 1
ATOM 3766 N N . GLN A 1 477 ? 18.922 100 13.805 1 86.94 477 GLN A N 1
ATOM 3767 C CA . GLN A 1 477 ? 19.203 101.25 14.43 1 86.94 477 GLN A CA 1
ATOM 3768 C C . GLN A 1 477 ? 20.672 101.688 14.266 1 86.94 477 GLN A C 1
ATOM 3770 O O . GLN A 1 477 ? 21.547 100.812 14.172 1 86.94 477 GLN A O 1
ATOM 3775 N N . GLN A 1 478 ? 20.938 103.062 14.195 1 89.75 478 GLN A N 1
ATOM 3776 C CA . GLN A 1 478 ? 22.297 103.562 13.992 1 89.75 478 GLN A CA 1
ATOM 3777 C C . GLN A 1 478 ? 22.688 104.5 15.117 1 89.75 478 GLN A C 1
ATOM 3779 O O . GLN A 1 478 ? 21.875 105.312 15.594 1 89.75 478 GLN A O 1
ATOM 3784 N N . SER A 1 479 ? 23.984 104.5 15.453 1 91.81 479 SER A N 1
ATOM 3785 C CA . SER A 1 479 ? 24.516 105.375 16.5 1 91.81 479 SER A CA 1
ATOM 3786 C C . SER A 1 479 ? 24.828 106.75 15.93 1 91.81 479 SER A C 1
ATOM 3788 O O . SER A 1 479 ? 24.859 106.938 14.719 1 91.81 479 SER A O 1
ATOM 3790 N N . ASN A 1 480 ? 25 107.688 16.906 1 88.44 480 ASN A N 1
ATOM 3791 C CA . ASN A 1 480 ? 25.609 108.938 16.516 1 88.44 480 ASN A CA 1
ATOM 3792 C C . ASN A 1 480 ? 27.062 108.75 16.078 1 88.44 480 ASN A C 1
ATOM 3794 O O . ASN A 1 480 ? 27.703 107.75 16.438 1 88.44 480 ASN A O 1
ATOM 3798 N N . ARG A 1 481 ? 27.578 109.812 15.383 1 87.69 481 ARG A N 1
ATOM 3799 C CA . ARG A 1 481 ? 28.938 109.812 14.891 1 87.69 481 ARG A CA 1
ATOM 3800 C C . ARG A 1 481 ? 29.922 110.25 15.953 1 87.69 481 ARG A C 1
ATOM 3802 O O . ARG A 1 481 ? 29.625 111.188 16.703 1 87.69 481 ARG A O 1
ATOM 3809 N N . ILE A 1 482 ? 30.984 109.562 16.094 1 86.94 482 ILE A N 1
ATOM 3810 C CA . ILE A 1 482 ? 32.062 110 16.953 1 86.94 482 ILE A CA 1
ATOM 3811 C C . ILE A 1 482 ? 33.312 110.25 16.125 1 86.94 482 ILE A C 1
ATOM 3813 O O . ILE A 1 482 ? 33.594 109.562 15.172 1 86.94 482 ILE A O 1
ATOM 3817 N N . ASN A 1 483 ? 33.875 111.438 16.531 1 82.12 483 ASN A N 1
ATOM 3818 C CA . ASN A 1 483 ? 35.156 111.75 15.898 1 82.12 483 ASN A CA 1
ATOM 3819 C C . ASN A 1 483 ? 36.344 111.25 16.734 1 82.12 483 ASN A C 1
ATOM 3821 O O . ASN A 1 483 ? 36.406 111.562 17.938 1 82.12 483 ASN A O 1
ATOM 3825 N N . VAL A 1 484 ? 37.094 110.5 16.156 1 81.25 484 VAL A N 1
ATOM 3826 C CA . VAL A 1 484 ? 38.312 110.062 16.828 1 81.25 484 VAL A CA 1
ATOM 3827 C C . VAL A 1 484 ? 39.5 110.812 16.297 1 81.25 484 VAL A C 1
ATOM 3829 O O . VAL A 1 484 ? 39.75 110.875 15.086 1 81.25 484 VAL A O 1
ATOM 3832 N N . THR A 1 485 ? 40.125 111.562 17.266 1 78.44 485 THR A N 1
ATOM 3833 C CA . THR A 1 485 ? 41.312 112.312 16.922 1 78.44 485 THR A CA 1
ATOM 3834 C C . THR A 1 485 ? 42.531 111.438 16.922 1 78.44 485 THR A C 1
ATOM 3836 O O . THR A 1 485 ? 42.781 110.688 17.875 1 78.44 485 THR A O 1
ATOM 3839 N N . ILE A 1 486 ? 43.156 111.375 15.875 1 77.75 486 ILE A N 1
ATOM 3840 C CA . ILE A 1 486 ? 44.406 110.625 15.75 1 77.75 486 ILE A CA 1
ATOM 3841 C C . ILE A 1 486 ? 45.594 111.562 15.867 1 77.75 486 ILE A C 1
ATOM 3843 O O . ILE A 1 486 ? 45.688 112.562 15.164 1 77.75 486 ILE A O 1
ATOM 3847 N N . ILE A 1 487 ? 46.531 111.375 16.875 1 76.69 487 ILE A N 1
ATOM 3848 C CA . ILE A 1 487 ? 47.719 112.188 17.078 1 76.69 487 ILE A CA 1
ATOM 3849 C C . ILE A 1 487 ? 48.938 111.438 16.5 1 76.69 487 ILE A C 1
ATOM 3851 O O . ILE A 1 487 ? 49 110.25 16.5 1 76.69 487 ILE A O 1
ATOM 3855 N N . GLY A 1 488 ? 49.812 112.25 15.883 1 70.06 488 GLY A N 1
ATOM 3856 C CA . GLY A 1 488 ? 51.062 111.688 15.32 1 70.06 488 GLY A CA 1
ATOM 3857 C C . GLY A 1 488 ? 52.062 111.312 16.375 1 70.06 488 GLY A C 1
ATOM 3858 O O . GLY A 1 488 ? 51.969 111.75 17.531 1 70.06 488 GLY A O 1
ATOM 3859 N N . ASN A 1 489 ? 52.938 110.5 16.219 1 56.75 489 ASN A N 1
ATOM 3860 C CA . ASN A 1 489 ? 54.094 110.188 17.062 1 56.75 489 ASN A CA 1
ATOM 3861 C C . ASN A 1 489 ? 55.031 111.438 17.219 1 56.75 489 ASN A C 1
ATOM 3863 O O . ASN A 1 489 ? 55.625 111.875 16.234 1 56.75 489 ASN A O 1
ATOM 3867 N N . TYR A 1 490 ? 54.812 112.562 17.859 1 47.28 490 TYR A N 1
ATOM 3868 C CA . TYR A 1 490 ? 55.875 113.5 18 1 47.28 490 TYR A CA 1
ATOM 3869 C C . TYR A 1 490 ? 57 113 18.891 1 47.28 490 TYR A C 1
ATOM 3871 O O . TYR A 1 490 ? 56.75 112.5 19.984 1 47.28 490 TYR A O 1
ATOM 3879 N N . LEU A 1 491 ? 58.188 112.688 18.422 1 38 491 LEU A N 1
ATOM 3880 C CA . LEU A 1 491 ? 59.438 112.562 19.156 1 38 491 LEU A CA 1
ATOM 3881 C C . LEU A 1 491 ? 59.781 113.875 19.859 1 38 491 LEU A C 1
ATOM 3883 O O . LEU A 1 491 ? 59.938 114.875 19.203 1 38 491 LEU A O 1
ATOM 3887 N N . VAL A 1 492 ? 59.562 114.188 21.078 1 34.44 492 VAL A N 1
ATOM 3888 C CA . VAL A 1 492 ? 60.156 115.25 21.844 1 34.44 492 VAL A CA 1
ATOM 3889 C C . VAL A 1 492 ? 61.688 115.125 21.875 1 34.44 492 VAL A C 1
ATOM 3891 O O . VAL A 1 492 ? 62.188 114.125 22.422 1 34.44 492 VAL A O 1
ATOM 3894 N N . CYS A 1 493 ? 62.438 115.562 20.938 1 29 493 CYS A N 1
ATOM 3895 C CA . CYS A 1 493 ? 63.906 115.688 20.984 1 29 493 CYS A CA 1
ATOM 3896 C C . CYS A 1 493 ? 64.312 116.688 22.062 1 29 493 CYS A C 1
ATOM 3898 O O . CYS A 1 493 ? 64 117.875 21.984 1 29 493 CYS A O 1
ATOM 3900 N N . PHE A 1 494 ? 64.688 116.312 23.312 1 28.33 494 PHE A N 1
ATOM 3901 C CA . PHE A 1 494 ? 65.375 117.062 24.375 1 28.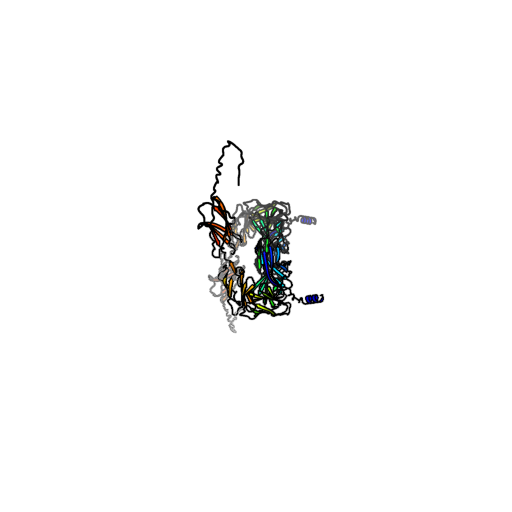33 494 PHE A CA 1
ATOM 3902 C C . PHE A 1 494 ? 66.812 117.375 23.953 1 28.33 494 PHE A C 1
ATOM 3904 O O . PHE A 1 494 ? 67.562 116.5 23.656 1 28.33 494 PHE A O 1
ATOM 3911 N N . PHE A 1 495 ? 67.25 118.562 23.422 1 27.12 495 PHE A N 1
ATOM 3912 C CA . PHE A 1 495 ? 68.5 119.188 23.141 1 27.12 495 PHE A CA 1
ATOM 3913 C C . PHE A 1 495 ? 69.188 119.562 24.422 1 27.12 495 PHE A C 1
ATOM 3915 O O . PHE A 1 495 ? 68.812 120.5 25.125 1 27.12 495 PHE A O 1
ATOM 3922 N N . PHE A 1 496 ? 69.938 118.75 25.125 1 25.67 496 PHE A N 1
ATOM 3923 C CA . PHE A 1 496 ? 70.875 119 26.219 1 25.67 496 PHE A CA 1
ATOM 3924 C C . PHE A 1 496 ? 72.125 119.75 25.719 1 25.67 496 PHE A C 1
ATOM 3926 O O . PHE A 1 496 ? 72.938 119.125 25.047 1 25.67 496 PHE A O 1
ATOM 3933 N N . LEU A 1 497 ? 72.25 121.125 25.547 1 23.53 497 LEU A N 1
ATOM 3934 C CA . LEU A 1 497 ? 73.562 121.812 25.297 1 23.53 497 LEU A CA 1
ATOM 3935 C C . LEU A 1 497 ? 74.438 121.75 26.547 1 23.53 497 LEU A C 1
ATOM 3937 O O . LEU A 1 497 ? 73.938 121.812 27.672 1 23.53 497 LEU A O 1
ATOM 3941 N N . LYS A 1 498 ? 75.812 121.562 26.516 1 27.05 498 LYS A N 1
ATOM 3942 C CA . LYS A 1 498 ? 76.875 121.688 27.469 1 27.05 498 LYS A CA 1
ATOM 3943 C C . LYS A 1 498 ? 77.25 123.125 27.766 1 27.05 498 LYS A C 1
ATOM 3945 O O . LYS A 1 498 ? 78.312 123.438 28.312 1 27.05 498 LYS A O 1
ATOM 3950 N N . ILE A 1 499 ? 76.688 124.312 27.547 1 23.8 499 ILE A N 1
ATOM 3951 C CA . ILE A 1 499 ? 77.25 125.688 27.703 1 23.8 499 ILE A CA 1
ATOM 3952 C C . ILE A 1 499 ? 77.625 125.875 29.172 1 23.8 499 ILE A C 1
ATOM 3954 O O . ILE A 1 499 ? 76.812 125.625 30.078 1 23.8 499 ILE A O 1
ATOM 3958 N N . GLY A 1 500 ? 79 126.438 29.391 1 22.78 500 GLY A N 1
ATOM 3959 C CA . GLY A 1 500 ? 79.938 126.688 30.469 1 22.78 500 GLY A CA 1
ATOM 3960 C C . GLY A 1 500 ? 79.375 127.562 31.562 1 22.78 500 GLY A C 1
ATOM 3961 O O . GLY A 1 500 ? 78.25 128.125 31.422 1 22.78 500 GLY A O 1
ATOM 3962 N N . LYS A 1 501 ? 80.438 128.75 32.25 1 24.25 501 LYS A N 1
ATOM 3963 C CA . LYS A 1 501 ? 81.188 129.5 33.188 1 24.25 501 LYS A CA 1
ATOM 3964 C C . LYS A 1 501 ? 80.562 131 33.312 1 24.25 501 LYS A C 1
ATOM 3966 O O . LYS A 1 501 ? 80.312 131.375 34.406 1 24.25 501 LYS A O 1
ATOM 3971 N N . ASN A 1 502 ? 81.25 132.25 32.844 1 25.39 502 ASN A N 1
ATOM 3972 C CA . ASN A 1 502 ? 81.188 133.375 33.719 1 25.39 502 ASN A CA 1
ATOM 3973 C C . ASN A 1 502 ? 79.812 133.875 33.875 1 25.39 502 ASN A C 1
ATOM 3975 O O . ASN A 1 502 ? 79.625 135.125 34.094 1 25.39 502 ASN A O 1
ATOM 3979 N N . CYS A 1 503 ? 78.875 133.375 33.594 1 17.69 503 CYS A N 1
ATOM 3980 C CA . CYS A 1 503 ? 77.625 134 33.344 1 17.69 503 CYS A CA 1
ATOM 3981 C C . CYS A 1 503 ? 77.188 134.875 34.531 1 17.69 503 CYS A C 1
ATOM 3983 O O . CYS A 1 503 ? 77.312 134.5 35.688 1 17.69 503 CYS A O 1
ATOM 3985 N N . CYS A 1 504 ? 76.562 136 34.062 1 18.25 504 CYS A N 1
ATOM 3986 C CA . CYS A 1 504 ? 76.062 137.375 34.469 1 18.25 504 CYS A CA 1
ATOM 3987 C C . CYS A 1 504 ? 75.312 137.25 35.781 1 18.25 504 CYS A C 1
ATOM 3989 O O . CYS A 1 504 ? 75.5 138 36.688 1 18.25 504 CYS A O 1
ATOM 3991 N N . LEU A 1 505 ? 74.125 136.75 35.812 1 17.86 505 LEU A N 1
ATOM 3992 C CA . LEU A 1 505 ? 73.125 137.875 35.844 1 17.86 505 LEU A CA 1
ATOM 3993 C C . LEU A 1 505 ? 73 138.375 37.281 1 17.86 505 LEU A C 1
ATOM 3995 O O . LEU A 1 505 ? 72.688 137.625 38.188 1 17.86 505 LEU A O 1
ATOM 3999 N N . SER A 1 506 ? 73.75 139.5 37.406 1 19.61 506 SER A N 1
ATOM 4000 C CA . SER A 1 506 ? 73.812 140.25 38.688 1 19.61 506 SER A CA 1
ATOM 4001 C C . SER A 1 506 ? 72.438 140.375 39.375 1 19.61 506 SER A C 1
ATOM 4003 O O . SER A 1 506 ? 72.375 140.625 40.562 1 19.61 506 SER A O 1
ATOM 4005 N N . GLU A 1 507 ? 71.438 140.5 38.531 1 19.84 507 GLU A N 1
ATOM 4006 C CA . GLU A 1 507 ? 70.5 141.625 38.969 1 19.84 507 GLU A CA 1
ATOM 4007 C C . GLU A 1 507 ? 70.125 141.375 40.438 1 19.84 507 GLU A C 1
ATOM 4009 O O . GLU A 1 507 ? 70.125 140.25 40.969 1 19.84 507 GLU A O 1
ATOM 4014 N N . SER A 1 508 ? 69.688 142.625 41 1 19.47 508 SER A N 1
ATOM 4015 C CA . SER A 1 508 ? 69.375 143.375 42.219 1 19.47 508 SER A CA 1
ATOM 4016 C C . SER A 1 508 ? 68.562 142.5 43.156 1 19.47 508 SER A C 1
ATOM 4018 O O . SER A 1 508 ? 68 141.5 42.75 1 19.47 508 SER A O 1
ATOM 4020 N N . GLU A 1 509 ? 68 143.375 44.219 1 20.09 509 GLU A N 1
ATOM 4021 C CA . GLU A 1 509 ? 67.5 143.875 45.531 1 20.09 509 GLU A CA 1
ATOM 4022 C C . GLU A 1 509 ? 66.062 143.375 45.812 1 20.09 509 GLU A C 1
ATOM 4024 O O . GLU A 1 509 ? 65.812 142.875 46.906 1 20.09 509 GLU A O 1
ATOM 4029 N N . TYR A 1 510 ? 65 144.25 45.281 1 18.5 510 TYR A N 1
ATOM 4030 C CA . TYR A 1 510 ? 64.062 145 46.062 1 18.5 510 TYR A CA 1
ATOM 4031 C C . TYR A 1 510 ? 63.125 144 46.844 1 18.5 510 TYR A C 1
ATOM 4033 O O . TYR A 1 510 ? 63.125 142.875 46.594 1 18.5 510 TYR A O 1
ATOM 4041 N N . ILE A 1 511 ? 62.031 144.75 46.938 1 17.73 511 ILE A N 1
ATOM 4042 C CA . ILE A 1 511 ? 60.625 145.125 47.219 1 17.73 511 ILE A CA 1
ATOM 4043 C C . ILE A 1 511 ? 59.719 144 46.75 1 17.73 511 ILE A C 1
ATOM 4045 O O . ILE A 1 511 ? 59.875 143.5 45.625 1 17.73 511 ILE A O 1
ATOM 4049 N N . MET B 1 1 ? -7.266 56.75 67.938 1 38.25 1 MET B N 1
ATOM 4050 C CA . MET B 1 1 ? -6.609 56.781 66.625 1 38.25 1 MET B CA 1
ATOM 4051 C C . MET B 1 1 ? -6.637 55.406 66 1 38.25 1 MET B C 1
ATOM 4053 O O . MET B 1 1 ? -6.301 55.281 64.812 1 38.25 1 MET B O 1
ATOM 4057 N N . TYR B 1 2 ? -6.789 54.344 66.75 1 51.31 2 TYR B N 1
ATOM 4058 C CA . TYR B 1 2 ? -6.848 52.969 66.25 1 51.31 2 TYR B CA 1
ATOM 4059 C C . TYR B 1 2 ? -8.148 52.719 65.5 1 51.31 2 TYR B C 1
ATOM 4061 O O . TYR B 1 2 ? -8.195 51.875 64.625 1 51.31 2 TYR B O 1
ATOM 4069 N N . CYS B 1 3 ? -9.281 53.406 65.812 1 52.19 3 CYS B N 1
ATOM 4070 C CA . CYS B 1 3 ? -10.57 53.125 65.188 1 52.19 3 CYS B CA 1
ATOM 4071 C C . CYS B 1 3 ? -10.602 53.656 63.781 1 52.19 3 CYS B C 1
ATOM 4073 O O . CYS B 1 3 ? -11.352 53.125 62.938 1 52.19 3 CYS B O 1
ATOM 4075 N N . LEU B 1 4 ? -9.891 54.844 63.562 1 49.84 4 LEU B N 1
ATOM 4076 C CA . LEU B 1 4 ? -9.93 55.375 62.219 1 49.84 4 LEU B CA 1
ATOM 4077 C C . LEU B 1 4 ? -9.133 54.5 61.25 1 49.84 4 LEU B C 1
ATOM 4079 O O . LEU B 1 4 ? -9.5 54.375 60.094 1 49.84 4 LEU B O 1
ATOM 4083 N N . LEU B 1 5 ? -8.023 53.844 61.781 1 50.78 5 LEU B N 1
ATOM 4084 C CA . LEU B 1 5 ? -7.289 52.969 60.875 1 50.78 5 LEU B CA 1
ATOM 4085 C C . LEU B 1 5 ? -8.133 51.75 60.469 1 50.78 5 LEU B C 1
ATOM 4087 O O . LEU B 1 5 ? -8.062 51.281 59.344 1 50.78 5 LEU B O 1
ATOM 4091 N N . LEU B 1 6 ? -9.047 51.312 61.438 1 49.91 6 LEU B N 1
ATOM 4092 C CA . LEU B 1 6 ? -9.867 50.156 61.094 1 49.91 6 LEU B CA 1
ATOM 4093 C C . LEU B 1 6 ? -10.914 50.531 60.062 1 49.91 6 LEU B C 1
ATOM 4095 O O . LEU B 1 6 ? -11.234 49.719 59.188 1 49.91 6 LEU B O 1
ATOM 4099 N N . LEU B 1 7 ? -11.43 51.812 60.125 1 48 7 LEU B N 1
ATOM 4100 C CA . LEU B 1 7 ? -12.469 52.188 59.156 1 48 7 LEU B CA 1
ATOM 4101 C C . LEU B 1 7 ? -11.883 52.375 57.781 1 48 7 LEU B C 1
ATOM 4103 O O . LEU B 1 7 ? -12.57 52.156 56.781 1 48 7 LEU B O 1
ATOM 4107 N N . ILE B 1 8 ? -10.633 52.938 57.719 1 47.91 8 ILE B N 1
ATOM 4108 C CA . ILE B 1 8 ? -10.047 53.094 56.375 1 47.91 8 ILE B CA 1
ATOM 4109 C C . ILE B 1 8 ? -9.766 51.719 55.75 1 47.91 8 ILE B C 1
ATOM 4111 O O . ILE B 1 8 ? -9.906 51.562 54.531 1 47.91 8 ILE B O 1
ATOM 4115 N N . LEU B 1 9 ? -9.406 50.719 56.656 1 45.31 9 LEU B N 1
ATOM 4116 C CA . LEU B 1 9 ? -9.164 49.406 56.062 1 45.31 9 LEU B CA 1
ATOM 4117 C C . LEU B 1 9 ? -10.461 48.781 55.531 1 45.31 9 LEU B C 1
ATOM 4119 O O . LEU B 1 9 ? -10.445 47.875 54.719 1 45.31 9 LEU B O 1
ATOM 4123 N N . LEU B 1 10 ? -11.594 49.156 56.188 1 42.34 10 LEU B N 1
ATOM 4124 C CA . LEU B 1 10 ? -12.82 48.531 55.719 1 42.34 10 LEU B CA 1
ATOM 4125 C C . LEU B 1 10 ? -13.266 49.094 54.375 1 42.34 10 LEU B C 1
ATOM 4127 O O . LEU B 1 10 ? -14.07 48.5 53.688 1 42.34 10 LEU B O 1
ATOM 4131 N N . PHE B 1 11 ? -13.062 50.438 54.219 1 35.78 11 PHE B N 1
ATOM 4132 C CA . PHE B 1 11 ? -13.578 50.969 52.969 1 35.78 11 PHE B CA 1
ATOM 4133 C C . PHE B 1 11 ? -12.664 50.562 51.812 1 35.78 11 PHE B C 1
ATOM 4135 O O . PHE B 1 11 ? -12.695 51.188 50.75 1 35.78 11 PHE B O 1
ATOM 4142 N N . CYS B 1 12 ? -11.477 50.031 52.125 1 37.03 12 CYS B N 1
ATOM 4143 C CA . CYS B 1 12 ? -10.898 49.469 50.906 1 37.03 12 CYS B CA 1
ATOM 4144 C C . CYS B 1 12 ? -11.922 48.625 50.156 1 37.03 12 CYS B C 1
ATOM 4146 O O . CYS B 1 12 ? -12.25 47.531 50.594 1 37.03 12 CYS B O 1
ATOM 4148 N N . SER B 1 13 ? -12.961 49.281 49.656 1 34.78 13 SER B N 1
ATOM 4149 C CA . SER B 1 13 ? -13.891 48.656 48.688 1 34.78 13 SER B CA 1
ATOM 4150 C C . SER B 1 13 ? -13.211 47.531 47.906 1 34.78 13 SER B C 1
ATOM 4152 O O . SER B 1 13 ? -12.023 47.625 47.594 1 34.78 13 SER B O 1
ATOM 4154 N N . LYS B 1 14 ? -13.711 46.344 48.156 1 40.31 14 LYS B N 1
ATOM 4155 C CA . LYS B 1 14 ? -13.5 45.156 47.312 1 40.31 14 LYS B CA 1
ATOM 4156 C C . LYS B 1 14 ? -13.328 45.594 45.844 1 40.31 14 LYS B C 1
ATOM 4158 O O . LYS B 1 14 ? -14.273 46.062 45.219 1 40.31 14 LYS B O 1
ATOM 4163 N N . ALA B 1 15 ? -12.289 46.219 45.562 1 41.31 15 ALA B N 1
ATOM 4164 C CA . ALA B 1 15 ? -12.031 46.094 44.125 1 41.31 15 ALA B CA 1
ATOM 4165 C C . ALA B 1 15 ? -12.539 44.781 43.594 1 41.31 15 ALA B C 1
ATOM 4167 O O . ALA B 1 15 ? -12.141 43.719 44.062 1 41.31 15 ALA B O 1
ATOM 4168 N N . LYS B 1 16 ? -13.75 44.625 43.344 1 42.56 16 LYS B N 1
ATOM 4169 C CA . LYS B 1 16 ? -14.258 43.469 42.594 1 42.56 16 LYS B CA 1
ATOM 4170 C C . LYS B 1 16 ? -13.164 42.844 41.719 1 42.56 16 LYS B C 1
ATOM 4172 O O . LYS B 1 16 ? -12.68 43.469 40.781 1 42.56 16 LYS B O 1
ATOM 4177 N N . SER B 1 17 ? -12.234 42.219 42.375 1 44.41 17 SER B N 1
ATOM 4178 C CA . SER B 1 17 ? -11.242 41.406 41.688 1 44.41 17 SER B CA 1
ATOM 4179 C C . SER B 1 17 ? -11.82 40.75 40.406 1 44.41 17 SER B C 1
ATOM 4181 O O . SER B 1 17 ? -12.734 39.938 40.5 1 44.41 17 SER B O 1
ATOM 4183 N N . GLN B 1 18 ? -12.07 41.562 39.469 1 56.22 18 GLN B N 1
ATOM 4184 C CA . GLN B 1 18 ? -12.508 40.938 38.219 1 56.22 18 GLN B CA 1
ATOM 4185 C C . GLN B 1 18 ? -11.797 39.625 38 1 56.22 18 GLN B C 1
ATOM 4187 O O . GLN B 1 18 ? -10.57 39.531 38.094 1 56.22 18 GLN B O 1
ATOM 4192 N N . ASP B 1 19 ? -12.43 38.469 38.312 1 74.81 19 ASP B N 1
ATOM 4193 C CA . ASP B 1 19 ? -11.93 37.125 38.031 1 74.81 19 ASP B CA 1
ATOM 4194 C C . ASP B 1 19 ? -11.133 37.062 36.75 1 74.81 19 ASP B C 1
ATOM 4196 O O . ASP B 1 19 ? -11.375 37.844 35.844 1 74.81 19 ASP B O 1
ATOM 4200 N N . ASN B 1 20 ? -9.992 36.469 36.875 1 85.5 20 ASN B N 1
ATOM 4201 C CA . ASN B 1 20 ? -9.164 36.25 35.688 1 85.5 20 ASN B CA 1
ATOM 4202 C C . ASN B 1 20 ? -9.961 35.594 34.562 1 85.5 20 ASN B C 1
ATOM 4204 O O . ASN B 1 20 ? -10.531 34.531 34.719 1 85.5 20 ASN B O 1
ATOM 4208 N N . VAL B 1 21 ? -10.156 36.406 33.531 1 90.69 21 VAL B N 1
ATOM 4209 C CA . VAL B 1 21 ? -10.891 35.906 32.375 1 90.69 21 VAL B CA 1
ATOM 4210 C C . VAL B 1 21 ? -9.969 35.844 31.156 1 90.69 21 VAL B C 1
ATOM 4212 O O . VAL B 1 21 ? -9.156 36.75 30.938 1 90.69 21 VAL B O 1
ATOM 4215 N N . PHE B 1 22 ? -10.094 34.688 30.453 1 92.56 22 PHE B N 1
ATOM 4216 C CA . PHE B 1 22 ? -9.32 34.562 29.219 1 92.56 22 PHE B CA 1
ATOM 4217 C C . PHE B 1 22 ? -10.102 33.812 28.156 1 92.56 22 PHE B C 1
ATOM 4219 O O . PHE B 1 22 ? -11.094 33.156 28.484 1 92.56 22 PHE B O 1
ATOM 4226 N N . THR B 1 23 ? -9.703 33.969 26.906 1 92.19 23 THR B N 1
ATOM 4227 C CA . THR B 1 23 ? -10.258 33.219 25.797 1 92.19 23 THR B CA 1
ATOM 4228 C C . THR B 1 23 ? -9.172 32.844 24.812 1 92.19 23 THR B C 1
ATOM 4230 O O . THR B 1 23 ? -8.195 33.562 24.625 1 92.19 23 THR B O 1
ATOM 4233 N N . ILE B 1 24 ? -9.445 31.609 24.328 1 92.19 24 ILE B N 1
ATOM 4234 C CA . ILE B 1 24 ? -8.508 31.125 23.328 1 92.19 24 ILE B CA 1
ATOM 4235 C C . ILE B 1 24 ? -9 31.484 21.938 1 92.19 24 ILE B C 1
ATOM 4237 O O . ILE B 1 24 ? -10.016 30.953 21.469 1 92.19 24 ILE B O 1
ATOM 4241 N N . ASN B 1 25 ? -8.219 32.312 21.25 1 89.69 25 ASN B N 1
ATOM 4242 C CA . ASN B 1 25 ? -8.648 32.75 19.938 1 89.69 25 ASN B CA 1
ATOM 4243 C C . ASN B 1 25 ? -8.32 31.703 18.875 1 89.69 25 ASN B C 1
ATOM 4245 O O . ASN B 1 25 ? -9.172 31.344 18.062 1 89.69 25 ASN B O 1
ATOM 4249 N N . LYS B 1 26 ? -7.117 31.266 18.875 1 92.69 26 LYS B N 1
ATOM 4250 C CA . LYS B 1 26 ? -6.676 30.328 17.844 1 92.69 26 LYS B CA 1
ATOM 4251 C C . LYS B 1 26 ? -5.457 29.547 18.297 1 92.69 26 LYS B C 1
ATOM 4253 O O . LYS B 1 26 ? -4.605 30.062 19.016 1 92.69 26 LYS B O 1
ATOM 4258 N N . VAL B 1 27 ? -5.574 28.281 17.922 1 96.19 27 VAL B N 1
ATOM 4259 C CA . VAL B 1 27 ? -4.395 27.438 18.094 1 96.19 27 VAL B CA 1
ATOM 4260 C C . VAL B 1 27 ? -3.828 27.062 16.719 1 96.19 27 VAL B C 1
ATOM 4262 O O . VAL B 1 27 ? -4.57 26.656 15.828 1 96.19 27 VAL B O 1
ATOM 4265 N N . SER B 1 28 ? -2.469 27.281 16.578 1 97.19 28 SER B N 1
ATOM 4266 C CA . SER B 1 28 ? -1.852 27.016 15.273 1 97.19 28 SER B CA 1
ATOM 4267 C C . SER B 1 28 ? -0.675 26.062 15.398 1 97.19 28 SER B C 1
ATOM 4269 O O . SER B 1 28 ? 0.067 26.109 16.391 1 97.19 28 SER B O 1
ATOM 4271 N N . LEU B 1 29 ? -0.589 25.188 14.414 1 97.19 29 LEU B N 1
ATOM 4272 C CA . LEU B 1 29 ? 0.531 24.25 14.312 1 97.19 29 LEU B CA 1
ATOM 4273 C C . LEU B 1 29 ? 1.355 24.531 13.062 1 97.19 29 LEU B C 1
ATOM 4275 O O . LEU B 1 29 ? 0.808 24.641 11.961 1 97.19 29 LEU B O 1
ATOM 4279 N N . GLN B 1 30 ? 2.68 24.734 13.281 1 96 30 GLN B N 1
ATOM 4280 C CA . GLN B 1 30 ? 3.596 24.953 12.164 1 96 30 GLN B CA 1
ATOM 4281 C C . GLN B 1 30 ? 4.746 23.953 12.195 1 96 30 GLN B C 1
ATOM 4283 O O . GLN B 1 30 ? 5.164 23.516 13.266 1 96 30 GLN B O 1
ATOM 4288 N N . ALA B 1 31 ? 5.113 23.578 11.031 1 95.06 31 ALA B N 1
ATOM 4289 C CA . ALA B 1 31 ? 6.23 22.641 10.914 1 95.06 31 ALA B CA 1
ATOM 4290 C C . ALA B 1 31 ? 7.445 23.312 10.281 1 95.06 31 ALA B C 1
ATOM 4292 O O . ALA B 1 31 ? 7.305 24.141 9.375 1 95.06 31 ALA B O 1
ATOM 4293 N N . PHE B 1 32 ? 8.594 22.969 10.852 1 92.75 32 PHE B N 1
ATOM 4294 C CA . PHE B 1 32 ? 9.867 23.406 10.305 1 92.75 32 PHE B CA 1
ATOM 4295 C C . PHE B 1 32 ? 10.797 22.219 10.078 1 92.75 32 PHE B C 1
ATOM 4297 O O . PHE B 1 32 ? 11.203 21.562 11.039 1 92.75 32 PHE B O 1
ATOM 4304 N N . PRO B 1 33 ? 11.297 21.969 8.781 1 88 33 PRO B N 1
ATOM 4305 C CA . PRO B 1 33 ? 10.93 22.625 7.527 1 88 33 PRO B CA 1
ATOM 4306 C C . PRO B 1 33 ? 9.469 22.391 7.148 1 88 33 PRO B C 1
ATOM 4308 O O . PRO B 1 33 ? 8.742 21.703 7.863 1 88 33 PRO B O 1
ATOM 4311 N N . GLN B 1 34 ? 9.008 22.969 6.02 1 83.06 34 GLN B N 1
ATOM 4312 C CA . GLN B 1 34 ? 7.609 22.938 5.613 1 83.06 34 GLN B CA 1
ATOM 4313 C C . GLN B 1 34 ? 7.133 21.5 5.375 1 83.06 34 GLN B C 1
ATOM 4315 O O . GLN B 1 34 ? 7.828 20.547 5.734 1 83.06 34 GLN B O 1
ATOM 4320 N N . ASN B 1 35 ? 6.059 21.188 4.711 1 80.5 35 ASN B N 1
ATOM 4321 C CA . ASN B 1 35 ? 5.199 20 4.684 1 80.5 35 ASN B CA 1
ATOM 4322 C C . ASN B 1 35 ? 5.867 18.828 3.967 1 80.5 35 ASN B C 1
ATOM 4324 O O . ASN B 1 35 ? 5.508 17.672 4.188 1 80.5 35 ASN B O 1
ATOM 4328 N N . GLU B 1 36 ? 6.973 19.109 3.266 1 86.75 36 GLU B N 1
ATOM 4329 C CA . GLU B 1 36 ? 7.68 18.031 2.588 1 86.75 36 GLU B CA 1
ATOM 4330 C C . GLU B 1 36 ? 9.156 18 2.973 1 86.75 36 GLU B C 1
ATOM 4332 O O . GLU B 1 36 ? 9.875 18.984 2.756 1 86.75 36 GLU B O 1
ATOM 4337 N N . ILE B 1 37 ? 9.523 16.828 3.553 1 89.62 37 ILE B N 1
ATOM 4338 C CA . ILE B 1 37 ? 10.906 16.781 4.031 1 89.62 37 ILE B CA 1
ATOM 4339 C C . ILE B 1 37 ? 11.555 15.469 3.609 1 89.62 37 ILE B C 1
ATOM 4341 O O . ILE B 1 37 ? 10.859 14.5 3.289 1 89.62 37 ILE B O 1
ATOM 4345 N N . HIS B 1 38 ? 12.93 15.516 3.562 1 90.69 38 HIS B N 1
ATOM 4346 C CA . HIS B 1 38 ? 13.688 14.312 3.256 1 90.69 38 HIS B CA 1
ATOM 4347 C C . HIS B 1 38 ? 14.062 13.555 4.527 1 90.69 38 HIS B C 1
ATOM 4349 O O . HIS B 1 38 ? 14.203 14.156 5.594 1 90.69 38 HIS B O 1
ATOM 4355 N N . LYS B 1 39 ? 14.242 12.336 4.332 1 89.25 39 LYS B N 1
ATOM 4356 C CA . LYS B 1 39 ? 14.633 11.508 5.473 1 89.25 39 LYS B CA 1
ATOM 4357 C C . LYS B 1 39 ? 15.914 12.016 6.113 1 89.25 39 LYS B C 1
ATOM 4359 O O . LYS B 1 39 ? 16.812 12.484 5.418 1 89.25 39 LYS B O 1
ATOM 4364 N N . GLY B 1 40 ? 15.977 12 7.402 1 89.56 40 GLY B N 1
ATOM 4365 C CA . GLY B 1 40 ? 17.172 12.383 8.133 1 89.56 40 GLY B CA 1
ATOM 4366 C C . GLY B 1 40 ? 17.156 13.82 8.617 1 89.56 40 GLY B C 1
ATOM 4367 O O . GLY B 1 40 ? 17.875 14.18 9.539 1 89.56 40 GLY B O 1
ATOM 4368 N N . VAL B 1 41 ? 16.328 14.594 7.969 1 91.38 41 VAL B N 1
ATOM 4369 C CA . VAL B 1 41 ? 16.219 16 8.352 1 91.38 41 VAL B CA 1
ATOM 4370 C C . VAL B 1 41 ? 15.359 16.125 9.609 1 91.38 41 VAL B C 1
ATOM 4372 O O . VAL B 1 41 ? 14.32 15.469 9.734 1 91.38 41 VAL B O 1
ATOM 4375 N N . PRO B 1 42 ? 15.812 16.859 10.539 1 93.81 42 PRO B N 1
ATOM 4376 C CA . PRO B 1 42 ? 14.992 17.062 11.734 1 93.81 42 PRO B CA 1
ATOM 4377 C C . PRO B 1 42 ? 13.703 17.828 11.445 1 93.81 42 PRO B C 1
ATOM 4379 O O . PRO B 1 42 ? 13.695 18.734 10.609 1 93.81 42 PRO B O 1
ATOM 4382 N N . LEU B 1 43 ? 12.68 17.391 12.102 1 94.62 43 LEU B N 1
ATOM 4383 C CA . LEU B 1 43 ? 11.367 18.016 11.977 1 94.62 43 LEU B CA 1
ATOM 4384 C C . LEU B 1 43 ? 10.945 18.672 13.297 1 94.62 43 LEU B C 1
ATOM 4386 O O . LEU B 1 43 ? 10.891 18 14.328 1 94.62 43 LEU B O 1
ATOM 4390 N N . ILE B 1 44 ? 10.719 19.938 13.227 1 95.75 44 ILE B N 1
ATOM 4391 C CA . ILE B 1 44 ? 10.273 20.672 14.414 1 95.75 44 ILE B CA 1
ATOM 4392 C C . ILE B 1 44 ? 8.82 21.094 14.242 1 95.75 44 ILE B C 1
ATOM 4394 O O . ILE B 1 44 ? 8.484 21.812 13.289 1 95.75 44 ILE B O 1
ATOM 4398 N N . LEU B 1 45 ? 8 20.641 15.125 1 96.62 45 LEU B N 1
ATOM 4399 C CA . LEU B 1 45 ? 6.605 21.078 15.18 1 96.62 45 LEU B CA 1
ATOM 4400 C C . LEU B 1 45 ? 6.398 22.109 16.281 1 96.62 45 LEU B C 1
ATOM 4402 O O . LEU B 1 45 ? 6.703 21.844 17.438 1 96.62 45 LEU B O 1
ATOM 4406 N N . ASN B 1 46 ? 5.891 23.25 15.852 1 96.62 46 ASN B N 1
ATOM 4407 C CA . ASN B 1 46 ? 5.648 24.344 16.781 1 96.62 46 ASN B CA 1
ATOM 4408 C C . ASN B 1 46 ? 4.156 24.625 16.953 1 96.62 46 ASN B C 1
ATOM 4410 O O . ASN B 1 46 ? 3.479 24.984 15.977 1 96.62 46 ASN B O 1
ATOM 4414 N N . CYS B 1 47 ? 3.66 24.422 18.125 1 97.69 47 CYS B N 1
ATOM 4415 C CA . CYS B 1 47 ? 2.277 24.734 18.469 1 97.69 47 CYS B CA 1
ATOM 4416 C C . CYS B 1 47 ? 2.188 26.047 19.234 1 97.69 47 CYS B C 1
ATOM 4418 O O . CYS B 1 47 ? 2.85 26.219 20.25 1 97.69 47 CYS B O 1
ATOM 4420 N N . SER B 1 48 ? 1.425 27 18.688 1 97.19 48 SER B N 1
ATOM 4421 C CA . SER B 1 48 ? 1.292 28.312 19.312 1 97.19 48 SER B CA 1
ATOM 4422 C C . SER B 1 48 ? -0.173 28.688 19.5 1 97.19 48 SER B C 1
ATOM 4424 O O . SER B 1 48 ? -1.058 28.109 18.875 1 97.19 48 SER B O 1
ATOM 4426 N N . VAL B 1 49 ? -0.351 29.609 20.484 1 95.75 49 VAL B N 1
ATOM 4427 C CA . VAL B 1 49 ? -1.722 30 20.812 1 95.75 49 VAL B CA 1
ATOM 4428 C C . VAL B 1 49 ? -1.85 31.516 20.781 1 95.75 49 VAL B C 1
ATOM 4430 O O . VAL B 1 49 ? -0.904 32.219 21.125 1 95.75 49 VAL B O 1
ATOM 4433 N N . ASP B 1 50 ? -2.916 31.969 20.203 1 93.5 50 ASP B N 1
ATOM 4434 C CA . ASP B 1 50 ? -3.387 33.344 20.344 1 93.5 50 ASP B CA 1
ATOM 4435 C C . ASP B 1 50 ? -4.461 33.438 21.422 1 93.5 50 ASP B C 1
ATOM 4437 O O . ASP B 1 50 ? -5.574 32.938 21.25 1 93.5 50 ASP B O 1
ATOM 4441 N N . ILE B 1 51 ? -4.082 34.062 22.547 1 92.06 51 ILE B N 1
ATOM 4442 C CA . ILE B 1 51 ? -4.973 34.125 23.703 1 92.06 51 ILE B CA 1
ATOM 4443 C C . ILE B 1 51 ? -5.23 35.594 24.078 1 92.06 51 ILE B C 1
ATOM 4445 O O . ILE B 1 51 ? -4.332 36.438 23.969 1 92.06 51 ILE B O 1
ATOM 4449 N N . SER B 1 52 ? -6.457 35.938 24.469 1 91.56 52 SER B N 1
ATOM 4450 C CA . SER B 1 52 ? -6.84 37.219 25.016 1 91.56 52 SER B CA 1
ATOM 4451 C C . SER B 1 52 ? -7.129 37.125 26.516 1 91.56 52 SER B C 1
ATOM 4453 O O . SER B 1 52 ? -7.824 36.219 26.953 1 91.56 52 SER B O 1
ATOM 4455 N N . LYS B 1 53 ? -6.504 38.031 27.312 1 91 53 LYS B N 1
ATOM 4456 C CA . LYS B 1 53 ? -6.695 38.094 28.766 1 91 53 LYS B CA 1
ATOM 4457 C C . LYS B 1 53 ? -7.191 39.469 29.188 1 91 53 LYS B C 1
ATOM 4459 O O . LYS B 1 53 ? -6.922 40.469 28.531 1 91 53 LYS B O 1
ATOM 4464 N N . ASN B 1 54 ? -7.988 39.531 30.266 1 87.12 54 ASN B N 1
ATOM 4465 C CA . ASN B 1 54 ? -8.438 40.812 30.781 1 87.12 54 ASN B CA 1
ATOM 4466 C C . ASN B 1 54 ? -7.336 41.531 31.547 1 87.12 54 ASN B C 1
ATOM 4468 O O . ASN B 1 54 ? -7.262 42.75 31.547 1 87.12 54 ASN B O 1
ATOM 4472 N N . GLU B 1 55 ? -6.547 40.719 32.281 1 83.94 55 GLU B N 1
ATOM 4473 C CA . GLU B 1 55 ? -5.406 41.25 33.031 1 83.94 55 GLU B CA 1
ATOM 4474 C C . GLU B 1 55 ? -4.152 40.406 32.781 1 83.94 55 GLU B C 1
ATOM 4476 O O . GLU B 1 55 ? -4.195 39.438 32.031 1 83.94 55 GLU B O 1
ATOM 4481 N N . HIS B 1 56 ? -3.131 41.094 33.25 1 82.25 56 HIS B N 1
ATOM 4482 C CA . HIS B 1 56 ? -1.88 40.375 33.094 1 82.25 56 HIS B CA 1
ATOM 4483 C C . HIS B 1 56 ? -1.733 39.281 34.156 1 82.25 56 HIS B C 1
ATOM 4485 O O . HIS B 1 56 ? -1.5 39.594 35.344 1 82.25 56 HIS B O 1
ATOM 4491 N N . PHE B 1 57 ? -2.049 38.094 33.875 1 87.06 57 PHE B N 1
ATOM 4492 C CA . PHE B 1 57 ? -1.828 36.969 34.781 1 87.06 57 PHE B CA 1
ATOM 4493 C C . PHE B 1 57 ? -1.241 35.781 34 1 87.06 57 PHE B C 1
ATOM 4495 O O . PHE B 1 57 ? -1.279 35.75 32.781 1 87.06 57 PHE B O 1
ATOM 4502 N N . ARG B 1 58 ? -0.596 35 34.844 1 89.19 58 ARG B N 1
ATOM 4503 C CA . ARG B 1 58 ? 0.07 33.844 34.25 1 89.19 58 ARG B CA 1
ATOM 4504 C C . ARG B 1 58 ? -0.877 32.656 34.125 1 89.19 58 ARG B C 1
ATOM 4506 O O . ARG B 1 58 ? -1.703 32.438 35 1 89.19 58 ARG B O 1
ATOM 4513 N N . LEU B 1 59 ? -0.831 32.031 32.938 1 91.94 59 LEU B N 1
ATOM 4514 C CA . LEU B 1 59 ? -1.564 30.797 32.688 1 91.94 59 LEU B CA 1
ATOM 4515 C C . LEU B 1 59 ? -0.606 29.641 32.406 1 91.94 59 LEU B C 1
ATOM 4517 O O . LEU B 1 59 ? 0.491 29.844 31.875 1 91.94 59 LEU B O 1
ATOM 4521 N N . ASN B 1 60 ? -1.059 28.484 32.875 1 93.5 60 ASN B N 1
ATOM 4522 C CA . ASN B 1 60 ? -0.351 27.266 32.5 1 93.5 60 ASN B CA 1
ATOM 4523 C C . ASN B 1 60 ? -0.954 26.625 31.25 1 93.5 60 ASN B C 1
ATOM 4525 O O . ASN B 1 60 ? -2.119 26.234 31.25 1 93.5 60 ASN B O 1
ATOM 4529 N N . TYR B 1 61 ? -0.121 26.578 30.297 1 95.56 61 TYR B N 1
ATOM 4530 C CA . TYR B 1 61 ? -0.568 26.031 29.016 1 95.56 61 TYR B CA 1
ATOM 4531 C C . TYR B 1 61 ? -0.142 24.578 28.875 1 95.56 61 TYR B C 1
ATOM 4533 O O . TYR B 1 61 ? 1.044 24.25 28.984 1 95.56 61 TYR B O 1
ATOM 4541 N N . THR B 1 62 ? -1.089 23.688 28.641 1 97.06 62 THR B N 1
ATOM 4542 C CA . THR B 1 62 ? -0.771 22.297 28.328 1 97.06 62 THR B CA 1
ATOM 4543 C C . THR B 1 62 ? -0.944 22.016 26.844 1 97.06 62 THR B C 1
ATOM 4545 O O . THR B 1 62 ? -2.07 21.953 26.344 1 97.06 62 THR B O 1
ATOM 4548 N N . PHE B 1 63 ? 0.189 21.781 26.234 1 98.06 63 PHE B N 1
ATOM 4549 C CA . PHE B 1 63 ? 0.174 21.469 24.812 1 98.06 63 PHE B CA 1
ATOM 4550 C C . PHE B 1 63 ? 0.292 19.969 24.594 1 98.06 63 PHE B C 1
ATOM 4552 O O . PHE B 1 63 ? 1.117 19.297 25.219 1 98.06 63 PHE B O 1
ATOM 4559 N N . SER B 1 64 ? -0.551 19.484 23.734 1 97.5 64 SER B N 1
ATOM 4560 C CA . SER B 1 64 ? -0.481 18.078 23.328 1 97.5 64 SER B CA 1
ATOM 4561 C C . SER B 1 64 ? -0.331 17.938 21.812 1 97.5 64 SER B C 1
ATOM 4563 O O . SER B 1 64 ? -1.024 18.625 21.062 1 97.5 64 SER B O 1
ATOM 4565 N N . PHE B 1 65 ? 0.59 17.062 21.469 1 97.56 65 PHE B N 1
ATOM 4566 C CA . PHE B 1 65 ? 0.826 16.812 20.047 1 97.56 65 PHE B CA 1
ATOM 4567 C C . PHE B 1 65 ? 0.302 15.438 19.656 1 97.56 65 PHE B C 1
ATOM 4569 O O . PHE B 1 65 ? 0.451 14.469 20.406 1 97.56 65 PHE B O 1
ATOM 4576 N N . PHE B 1 66 ? -0.323 15.406 18.438 1 93.5 66 PHE B N 1
ATOM 4577 C CA . PHE B 1 66 ? -0.916 14.172 17.953 1 93.5 66 PHE B CA 1
ATOM 4578 C C . PHE B 1 66 ? -0.447 13.867 16.531 1 93.5 66 PHE B C 1
ATOM 4580 O O . PHE B 1 66 ? -0.215 14.781 15.742 1 93.5 66 PHE B O 1
ATOM 4587 N N . LYS B 1 67 ? -0.335 12.555 16.312 1 90.62 67 LYS B N 1
ATOM 4588 C CA . LYS B 1 67 ? -0.13 12.055 14.953 1 90.62 67 LYS B CA 1
ATOM 4589 C C . LYS B 1 67 ? -1.188 11.023 14.586 1 90.62 67 LYS B C 1
ATOM 4591 O O . LYS B 1 67 ? -1.324 10 15.258 1 90.62 67 LYS B O 1
ATOM 4596 N N . ASP B 1 68 ? -1.82 11.289 13.508 1 82.12 68 ASP B N 1
ATOM 4597 C CA . ASP B 1 68 ? -2.859 10.383 13.031 1 82.12 68 ASP B CA 1
ATOM 4598 C C . ASP B 1 68 ? -3.809 9.992 14.164 1 82.12 68 ASP B C 1
ATOM 4600 O O . ASP B 1 68 ? -4.137 8.82 14.328 1 82.12 68 ASP B O 1
ATOM 4604 N N . GLY B 1 69 ? -4.082 10.969 15.078 1 79.38 69 GLY B N 1
ATOM 4605 C CA . GLY B 1 69 ? -5.051 10.781 16.141 1 79.38 69 GLY B CA 1
ATOM 4606 C C . GLY B 1 69 ? -4.445 10.203 17.406 1 79.38 69 GLY B C 1
ATOM 4607 O O . GLY B 1 69 ? -5.113 10.125 18.453 1 79.38 69 GLY B O 1
ATOM 4608 N N . GLU B 1 70 ? -3.227 9.867 17.328 1 85.19 70 GLU B N 1
ATOM 4609 C CA . GLU B 1 70 ? -2.58 9.289 18.5 1 85.19 70 GLU B CA 1
ATOM 4610 C C . GLU B 1 70 ? -1.716 10.32 19.219 1 85.19 70 GLU B C 1
ATOM 4612 O O . GLU B 1 70 ? -1.021 11.109 18.578 1 85.19 70 GLU B O 1
ATOM 4617 N N . LEU B 1 71 ? -1.728 10.203 20.547 1 93 71 LEU B N 1
ATOM 4618 C CA . LEU B 1 71 ? -0.969 11.148 21.375 1 93 71 LEU B CA 1
ATOM 4619 C C . LEU B 1 71 ? 0.526 10.859 21.281 1 93 71 LEU B C 1
ATOM 4621 O O . LEU B 1 71 ? 0.951 9.711 21.453 1 93 71 LEU B O 1
ATOM 4625 N N . LEU B 1 72 ? 1.311 11.852 20.969 1 94 72 LEU B N 1
ATOM 4626 C CA . LEU B 1 72 ? 2.76 11.727 20.859 1 94 72 LEU B CA 1
ATOM 4627 C C . LEU B 1 72 ? 3.447 12.25 22.109 1 94 72 LEU B C 1
ATOM 4629 O O . LEU B 1 72 ? 4.316 11.586 22.688 1 94 72 LEU B O 1
ATOM 4633 N N . PHE B 1 73 ? 3.025 13.492 22.453 1 94.69 73 PHE B N 1
ATOM 4634 C CA . PHE B 1 73 ? 3.752 14.227 23.484 1 94.69 73 PHE B CA 1
ATOM 4635 C C . PHE B 1 73 ? 2.867 15.297 24.125 1 94.69 73 PHE B C 1
ATOM 4637 O O . PHE B 1 73 ? 2.016 15.875 23.453 1 94.69 73 PHE B O 1
ATOM 4644 N N . THR B 1 74 ? 2.963 15.414 25.422 1 96.38 74 THR B N 1
ATOM 4645 C CA . THR B 1 74 ? 2.289 16.484 26.141 1 96.38 74 THR B CA 1
ATOM 4646 C C . THR B 1 74 ? 3.291 17.297 26.969 1 96.38 74 THR B C 1
ATOM 4648 O O . THR B 1 74 ? 4.211 16.734 27.562 1 96.38 74 THR B O 1
ATOM 4651 N N . ASN B 1 75 ? 3.172 18.609 26.906 1 94.56 75 ASN B N 1
ATOM 4652 C CA . ASN B 1 75 ? 4.035 19.516 27.656 1 94.56 75 ASN B CA 1
ATOM 4653 C C . ASN B 1 75 ? 3.238 20.641 28.297 1 94.56 75 ASN B C 1
ATOM 4655 O O . ASN B 1 75 ? 2.32 21.188 27.688 1 94.56 75 ASN B O 1
ATOM 4659 N N . THR B 1 76 ? 3.516 20.859 29.547 1 95.56 76 THR B N 1
ATOM 4660 C CA . THR B 1 76 ? 2.912 22 30.234 1 95.56 76 THR B CA 1
ATOM 4661 C C . THR B 1 76 ? 3.938 23.109 30.438 1 95.56 76 THR B C 1
ATOM 4663 O O . THR B 1 76 ? 4.98 22.891 31.062 1 95.56 76 THR B O 1
ATOM 4666 N N . VAL B 1 77 ? 3.68 24.297 29.875 1 94.44 77 VAL B N 1
ATOM 4667 C CA . VAL B 1 77 ? 4.625 25.406 29.922 1 94.44 77 VAL B CA 1
ATOM 4668 C C . VAL B 1 77 ? 3.885 26.703 30.25 1 94.44 77 VAL B C 1
ATOM 4670 O O . VAL B 1 77 ? 2.652 26.75 30.203 1 94.44 77 VAL B O 1
ATOM 4673 N N . GLU B 1 78 ? 4.641 27.766 30.484 1 92.62 78 GLU B N 1
ATOM 4674 C CA . GLU B 1 78 ? 4.059 29.094 30.734 1 92.62 78 GLU B CA 1
ATOM 4675 C C . GLU B 1 78 ? 4.117 29.953 29.484 1 92.62 78 GLU B C 1
ATOM 4677 O O . GLU B 1 78 ? 3.453 31 29.406 1 92.62 78 GLU B O 1
ATOM 4682 N N . GLN B 1 79 ? 4.852 29.469 28.531 1 92.19 79 GLN B N 1
ATOM 4683 C CA . GLN B 1 79 ? 4.973 30.203 27.281 1 92.19 79 GLN B CA 1
ATOM 4684 C C . GLN B 1 79 ? 3.779 29.922 26.359 1 92.19 79 GLN B C 1
ATOM 4686 O O . GLN B 1 79 ? 3.1 28.906 26.516 1 92.19 79 GLN B O 1
ATOM 4691 N N . ASP B 1 80 ? 3.551 30.859 25.375 1 94.12 80 ASP B N 1
ATOM 4692 C CA . ASP B 1 80 ? 2.408 30.766 24.469 1 94.12 80 ASP B CA 1
ATOM 4693 C C . ASP B 1 80 ? 2.703 29.828 23.297 1 94.12 80 ASP B C 1
ATOM 4695 O O . ASP B 1 80 ? 2.023 29.891 22.281 1 94.12 80 ASP B O 1
ATOM 4699 N N . SER B 1 81 ? 3.756 29.047 23.453 1 95.75 81 SER B N 1
ATOM 4700 C CA . SER B 1 81 ? 4.09 28.078 22.406 1 95.75 81 SER B CA 1
ATOM 4701 C C . SER B 1 81 ? 4.887 26.906 22.969 1 95.75 81 SER B C 1
ATOM 4703 O O . SER B 1 81 ? 5.449 27 24.062 1 95.75 81 SER B O 1
ATOM 4705 N N . ALA B 1 82 ? 4.777 25.812 22.344 1 96.69 82 ALA B N 1
ATOM 4706 C CA . ALA B 1 82 ? 5.555 24.609 22.656 1 96.69 82 ALA B CA 1
ATOM 4707 C C . ALA B 1 82 ? 6.035 23.922 21.375 1 96.69 82 ALA B C 1
ATOM 4709 O O . ALA B 1 82 ? 5.457 24.109 20.297 1 96.69 82 ALA B O 1
ATOM 4710 N N . GLN B 1 83 ? 7.117 23.141 21.594 1 95.75 83 GLN B N 1
ATOM 4711 C CA . GLN B 1 83 ? 7.695 22.484 20.422 1 95.75 83 GLN B CA 1
ATOM 4712 C C . GLN B 1 83 ? 7.816 20.984 20.641 1 95.75 83 GLN B C 1
ATOM 4714 O O . GLN B 1 83 ? 8.016 20.516 21.766 1 95.75 83 GLN B O 1
ATOM 4719 N N . TYR B 1 84 ? 7.648 20.25 19.656 1 96.31 84 TYR B N 1
ATOM 4720 C CA . TYR B 1 84 ? 7.949 18.828 19.562 1 96.31 84 TYR B CA 1
ATOM 4721 C C . TYR B 1 84 ? 8.922 18.547 18.422 1 96.31 84 TYR B C 1
ATOM 4723 O O . TYR B 1 84 ? 8.688 18.953 17.281 1 96.31 84 TYR B O 1
ATOM 4731 N N . THR B 1 85 ? 9.977 17.875 18.781 1 95.44 85 THR B N 1
ATOM 4732 C CA . THR B 1 85 ? 11.031 17.688 17.781 1 95.44 85 THR B CA 1
ATOM 4733 C C . THR B 1 85 ? 11.227 16.219 17.484 1 95.44 85 THR B C 1
ATOM 4735 O O . THR B 1 85 ? 11.328 15.391 18.391 1 95.44 85 THR B O 1
ATOM 4738 N N . ILE B 1 86 ? 11.234 15.953 16.219 1 93.88 86 ILE B N 1
ATOM 4739 C CA . ILE B 1 86 ? 11.711 14.68 15.695 1 93.88 86 ILE B CA 1
ATOM 4740 C C . ILE B 1 86 ? 13.133 14.836 15.164 1 93.88 86 ILE B C 1
ATOM 4742 O O . ILE B 1 86 ? 13.344 15.477 14.133 1 93.88 86 ILE B O 1
ATOM 4746 N N . SER B 1 87 ? 14.031 14.344 15.828 1 92.94 87 SER B N 1
ATOM 4747 C CA . SER B 1 87 ? 15.438 14.578 15.539 1 92.94 87 SER B CA 1
ATOM 4748 C C . SER B 1 87 ? 15.812 14.078 14.148 1 92.94 87 SER B C 1
ATOM 4750 O O . SER B 1 87 ? 16.562 14.742 13.43 1 92.94 87 SER B O 1
ATOM 4752 N N . ARG B 1 88 ? 15.375 12.961 13.867 1 90.31 88 ARG B N 1
ATOM 4753 C CA . ARG B 1 88 ? 15.609 12.375 12.547 1 90.31 88 ARG B CA 1
ATOM 4754 C C . ARG B 1 88 ? 14.312 11.867 11.93 1 90.31 88 ARG B C 1
ATOM 4756 O O . ARG B 1 88 ? 13.789 10.828 12.336 1 90.31 88 ARG B O 1
ATOM 4763 N N . ALA B 1 89 ? 13.859 12.578 10.898 1 91.81 89 ALA B N 1
ATOM 4764 C CA . ALA B 1 89 ? 12.602 12.195 10.25 1 91.81 89 ALA B CA 1
ATOM 4765 C C . ALA B 1 89 ? 12.758 10.914 9.445 1 91.81 89 ALA B C 1
ATOM 4767 O O . ALA B 1 89 ? 13.781 10.703 8.789 1 91.81 89 ALA B O 1
ATOM 4768 N N . ARG B 1 90 ? 11.867 10.055 9.562 1 91.81 90 ARG B N 1
ATOM 4769 C CA . ARG B 1 90 ? 11.773 8.812 8.797 1 91.81 90 ARG B CA 1
ATOM 4770 C C . ARG B 1 90 ? 10.5 8.773 7.961 1 91.81 90 ARG B C 1
ATOM 4772 O O . ARG B 1 90 ? 9.602 9.594 8.148 1 91.81 90 ARG B O 1
ATOM 4779 N N . PHE B 1 91 ? 10.508 7.863 7.062 1 91.75 91 PHE B N 1
ATOM 4780 C CA . PHE B 1 91 ? 9.305 7.742 6.25 1 91.75 91 PHE B CA 1
ATOM 4781 C C . PHE B 1 91 ? 8.078 7.516 7.129 1 91.75 91 PHE B C 1
ATOM 4783 O O . PHE B 1 91 ? 6.992 8.023 6.828 1 91.75 91 PHE B O 1
ATOM 4790 N N . SER B 1 92 ? 8.305 6.797 8.141 1 89.06 92 SER B N 1
ATOM 4791 C CA . SER B 1 92 ? 7.219 6.5 9.07 1 89.06 92 SER B CA 1
ATOM 4792 C C . SER B 1 92 ? 6.742 7.762 9.781 1 89.06 92 SER B C 1
ATOM 4794 O O . SER B 1 92 ? 5.676 7.77 10.398 1 89.06 92 SER B O 1
ATOM 4796 N N . SER B 1 93 ? 7.535 8.781 9.742 1 90.75 93 SER B N 1
ATOM 4797 C CA . SER B 1 93 ? 7.152 10.047 10.359 1 90.75 93 SER B CA 1
ATOM 4798 C C . SER B 1 93 ? 6.117 10.789 9.516 1 90.75 93 SER B C 1
ATOM 4800 O O . SER B 1 93 ? 5.523 11.766 9.977 1 90.75 93 SER B O 1
ATOM 4802 N N . SER B 1 94 ? 5.938 10.367 8.375 1 90.75 94 SER B N 1
ATOM 4803 C CA . SER B 1 94 ? 4.887 10.961 7.551 1 90.75 94 SER B CA 1
ATOM 4804 C C . SER B 1 94 ? 3.51 10.734 8.164 1 90.75 94 SER B C 1
ATOM 4806 O O . SER B 1 94 ? 3.266 9.695 8.789 1 90.75 94 SER B O 1
ATOM 4808 N N . GLY B 1 95 ? 2.631 11.695 8.008 1 89.81 95 GLY B N 1
ATOM 4809 C CA . GLY B 1 95 ? 1.289 11.562 8.555 1 89.81 95 GLY B CA 1
ATOM 4810 C C . GLY B 1 95 ? 0.612 12.906 8.789 1 89.81 95 GLY B C 1
ATOM 4811 O O . GLY B 1 95 ? 1.078 13.938 8.305 1 89.81 95 GLY B O 1
ATOM 4812 N N . GLN B 1 96 ? -0.538 12.812 9.398 1 89.44 96 GLN B N 1
ATOM 4813 C CA . GLN B 1 96 ? -1.295 14 9.781 1 89.44 96 GLN B CA 1
ATOM 4814 C C . GLN B 1 96 ? -1.025 14.375 11.242 1 89.44 96 GLN B C 1
ATOM 4816 O O . GLN B 1 96 ? -1.209 13.555 12.141 1 89.44 96 GLN B O 1
ATOM 4821 N N . TYR B 1 97 ? -0.604 15.602 11.383 1 93.25 97 TYR B N 1
ATOM 4822 C CA . TYR B 1 97 ? -0.28 16.078 12.727 1 93.25 97 TYR B CA 1
ATOM 4823 C C . TYR B 1 97 ? -1.269 17.141 13.188 1 93.25 97 TYR B C 1
ATOM 4825 O O . TYR B 1 97 ? -1.797 17.891 12.367 1 93.25 97 TYR B O 1
ATOM 4833 N N . GLU B 1 98 ? -1.532 17.156 14.469 1 94.56 98 GLU B N 1
ATOM 4834 C CA . GLU B 1 98 ? -2.355 18.172 15.133 1 94.56 98 GLU B CA 1
ATOM 4835 C C . GLU B 1 98 ? -1.877 18.422 16.562 1 94.56 98 GLU B C 1
ATOM 4837 O O . GLU B 1 98 ? -1.147 17.609 17.125 1 94.56 98 GLU B O 1
ATOM 4842 N N . CYS B 1 99 ? -2.105 19.578 17.047 1 97 99 CYS B N 1
ATOM 4843 C CA . CYS B 1 99 ? -1.833 19.859 18.453 1 97 99 CYS B CA 1
ATOM 4844 C C . CYS B 1 99 ? -3.059 20.453 19.141 1 97 99 CYS B C 1
ATOM 4846 O O . CYS B 1 99 ? -3.977 20.938 18.469 1 97 99 CYS B O 1
ATOM 4848 N N . SER B 1 100 ? -3.143 20.266 20.375 1 95.5 100 SER B N 1
ATOM 4849 C CA . SER B 1 100 ? -4.227 20.812 21.172 1 95.5 100 SER B CA 1
ATOM 4850 C C . SER B 1 100 ? -3.686 21.594 22.375 1 95.5 100 SER B C 1
ATOM 4852 O O . SER B 1 100 ? -2.566 21.344 22.828 1 95.5 100 SER B O 1
ATOM 4854 N N . LEU B 1 101 ? -4.453 22.531 22.75 1 96.5 101 LEU B N 1
ATOM 4855 C CA . LEU B 1 101 ? -4.16 23.328 23.953 1 96.5 101 LEU B CA 1
ATOM 4856 C C . LEU B 1 101 ? -5.254 23.141 25 1 96.5 101 LEU B C 1
ATOM 4858 O O . LEU B 1 101 ? -6.441 23.219 24.688 1 96.5 101 LEU B O 1
ATOM 4862 N N . SER B 1 102 ? -4.777 22.844 26.141 1 95 102 SER B N 1
ATOM 4863 C CA . SER B 1 102 ? -5.676 22.797 27.297 1 95 102 SER B CA 1
ATOM 4864 C C . SER B 1 102 ? -5.258 23.797 28.375 1 95 102 SER B C 1
ATOM 4866 O O . SER B 1 102 ? -4.125 23.766 28.844 1 95 102 SER B O 1
ATOM 4868 N N . VAL B 1 103 ? -6.105 24.703 28.625 1 93.81 103 VAL B N 1
ATOM 4869 C CA . VAL B 1 103 ? -5.926 25.672 29.703 1 93.81 103 VAL B CA 1
ATOM 4870 C C . VAL B 1 103 ? -7.141 25.656 30.625 1 93.81 103 VAL B C 1
ATOM 4872 O O . VAL B 1 103 ? -8.242 26.031 30.234 1 93.81 103 VAL B O 1
ATOM 4875 N N . GLU B 1 104 ? -6.883 25.141 31.781 1 89.31 104 GLU B N 1
ATOM 4876 C CA . GLU B 1 104 ? -7.992 24.969 32.719 1 89.31 104 GLU B CA 1
ATOM 4877 C C . GLU B 1 104 ? -9.102 24.125 32.094 1 89.31 104 GLU B C 1
ATOM 4879 O O . GLU B 1 104 ? -8.859 23.016 31.625 1 89.31 104 GLU B O 1
ATOM 4884 N N . GLU B 1 105 ? -10.312 24.672 31.906 1 87.31 105 GLU B N 1
ATOM 4885 C CA . GLU B 1 105 ? -11.422 23.875 31.406 1 87.31 105 GLU B CA 1
ATOM 4886 C C . GLU B 1 105 ? -11.602 24.062 29.906 1 87.31 105 GLU B C 1
ATOM 4888 O O . GLU B 1 105 ? -12.422 23.375 29.281 1 87.31 105 GLU B O 1
ATOM 4893 N N . LYS B 1 106 ? -10.75 24.906 29.359 1 90.75 106 LYS B N 1
ATOM 4894 C CA . LYS B 1 106 ? -10.906 25.188 27.938 1 90.75 106 LYS B CA 1
ATOM 4895 C C . LYS B 1 106 ? -9.906 24.391 27.109 1 90.75 106 LYS B C 1
ATOM 4897 O O . LYS B 1 106 ? -8.758 24.203 27.516 1 90.75 106 LYS B O 1
ATOM 4902 N N . LYS B 1 107 ? -10.414 23.828 26.031 1 91.62 107 LYS B N 1
ATOM 4903 C CA . LYS B 1 107 ? -9.586 23.047 25.125 1 91.62 107 LYS B CA 1
ATOM 4904 C C . LYS B 1 107 ? -9.836 23.453 23.672 1 91.62 107 LYS B C 1
ATOM 4906 O O . LYS B 1 107 ? -10.984 23.688 23.266 1 91.62 107 LYS B O 1
ATOM 4911 N N . LYS B 1 108 ? -8.742 23.562 22.922 1 93.19 108 LYS B N 1
ATOM 4912 C CA . LYS B 1 108 ? -8.859 23.906 21.516 1 93.19 108 LYS B CA 1
ATOM 4913 C C . LYS B 1 108 ? -7.797 23.188 20.688 1 93.19 108 LYS B C 1
ATOM 4915 O O . LYS B 1 108 ? -6.66 23.031 21.141 1 93.19 108 LYS B O 1
ATOM 4920 N N . PHE B 1 109 ? -8.203 22.781 19.453 1 92.25 109 PHE B N 1
ATOM 4921 C CA . PHE B 1 109 ? -7.301 22.047 18.562 1 92.25 109 PHE B CA 1
ATOM 4922 C C . PHE B 1 109 ? -6.828 22.922 17.422 1 92.25 109 PHE B C 1
ATOM 4924 O O . PHE B 1 109 ? -7.512 23.875 17.031 1 92.25 109 PHE B O 1
ATOM 4931 N N . SER B 1 110 ? -5.684 22.578 16.938 1 95.25 110 SER B N 1
ATOM 4932 C CA . SER B 1 110 ? -5.199 23.203 15.719 1 95.25 110 SER B CA 1
ATOM 4933 C C . SER B 1 110 ? -5.793 22.531 14.484 1 95.25 110 SER B C 1
ATOM 4935 O O . SER B 1 110 ? -6.355 21.438 14.578 1 95.25 110 SER B O 1
ATOM 4937 N N . ASP B 1 111 ? -5.633 23.281 13.305 1 91.62 111 ASP B N 1
ATOM 4938 C CA . ASP B 1 111 ? -5.914 22.609 12.039 1 91.62 111 ASP B CA 1
ATOM 4939 C C . ASP B 1 111 ? -4.887 21.5 11.766 1 91.62 111 ASP B C 1
ATOM 4941 O O . ASP B 1 111 ? -3.727 21.625 12.164 1 91.62 111 ASP B O 1
ATOM 4945 N N . PRO B 1 112 ? -5.414 20.453 11.117 1 89.81 112 PRO B N 1
ATOM 4946 C CA . PRO B 1 112 ? -4.465 19.375 10.805 1 89.81 112 PRO B CA 1
ATOM 4947 C C . PRO B 1 112 ? -3.406 19.812 9.789 1 89.81 112 PRO B C 1
ATOM 4949 O O . PRO B 1 112 ? -3.684 20.641 8.914 1 89.81 112 PRO B O 1
ATOM 4952 N N . LEU B 1 113 ? -2.213 19.25 10.055 1 93.25 113 LEU B N 1
ATOM 4953 C CA . LEU B 1 113 ? -1.085 19.484 9.164 1 93.25 113 LEU B CA 1
ATOM 4954 C C . LEU B 1 113 ? -0.557 18.172 8.594 1 93.25 113 LEU B C 1
ATOM 4956 O O . LEU B 1 113 ? -0.224 17.25 9.344 1 93.25 113 LEU B O 1
ATOM 4960 N N . ILE B 1 114 ? -0.44 18.125 7.262 1 91.44 114 ILE B N 1
ATOM 4961 C CA . ILE B 1 114 ? 0.065 16.906 6.629 1 91.44 114 ILE B CA 1
ATOM 4962 C C . ILE B 1 114 ? 1.567 17.031 6.387 1 91.44 114 ILE B C 1
ATOM 4964 O O . ILE B 1 114 ? 2.016 17.984 5.742 1 91.44 114 ILE B O 1
ATOM 4968 N N . ILE B 1 115 ? 2.275 16.109 6.922 1 92.75 115 ILE B N 1
ATOM 4969 C CA . ILE B 1 115 ? 3.719 16.062 6.719 1 92.75 115 ILE B CA 1
ATOM 4970 C C . ILE B 1 115 ? 4.086 14.836 5.887 1 92.75 115 ILE B C 1
ATOM 4972 O O . ILE B 1 115 ? 3.646 13.719 6.188 1 92.75 115 ILE B O 1
ATOM 4976 N N . LYS B 1 116 ? 4.855 15.07 4.832 1 91.62 116 LYS B N 1
ATOM 4977 C CA . LYS B 1 116 ? 5.336 13.977 3.982 1 91.62 116 LYS B CA 1
ATOM 4978 C C . LYS B 1 116 ? 6.855 13.867 4.031 1 91.62 116 LYS B C 1
ATOM 4980 O O . LYS B 1 116 ? 7.562 14.836 3.742 1 91.62 116 LYS B O 1
ATOM 4985 N N . VAL B 1 117 ? 7.301 12.711 4.48 1 91.25 117 VAL B N 1
ATOM 4986 C CA . VAL B 1 117 ? 8.734 12.438 4.496 1 91.25 117 VAL B CA 1
ATOM 4987 C C . VAL B 1 117 ? 9.094 11.523 3.326 1 91.25 117 VAL B C 1
ATOM 4989 O O . VAL B 1 117 ? 8.508 10.453 3.164 1 91.25 117 VAL B O 1
ATOM 4992 N N . GLU B 1 118 ? 10.062 11.953 2.564 1 90.94 118 GLU B N 1
ATOM 4993 C CA . GLU B 1 118 ? 10.461 11.172 1.398 1 90.94 118 GLU B CA 1
ATOM 4994 C C . GLU B 1 118 ? 11.742 10.398 1.67 1 90.94 118 GLU B C 1
ATOM 4996 O O . GLU B 1 118 ? 12.672 10.914 2.297 1 90.94 118 GLU B O 1
ATOM 5001 N N . GLY B 1 119 ? 11.664 9.117 1.22 1 89.88 119 GLY B N 1
ATOM 5002 C CA . GLY B 1 119 ? 12.875 8.32 1.26 1 89.88 119 GLY B CA 1
ATOM 5003 C C . GLY B 1 119 ? 12.859 7.25 2.334 1 89.88 119 GLY B C 1
ATOM 5004 O O . GLY B 1 119 ? 12.359 7.48 3.438 1 89.88 119 GLY B O 1
ATOM 5005 N N . ILE B 1 120 ? 13.367 6.07 1.984 1 92 120 ILE B N 1
ATOM 5006 C CA . ILE B 1 120 ? 13.586 4.953 2.896 1 92 120 ILE B CA 1
ATOM 5007 C C . ILE B 1 120 ? 15.031 4.488 2.803 1 92 120 ILE B C 1
ATOM 5009 O O . ILE B 1 120 ? 15.609 4.441 1.712 1 92 120 ILE B O 1
ATOM 5013 N N . MET B 1 121 ? 15.641 4.277 3.963 1 91.12 121 MET B N 1
ATOM 5014 C CA . MET B 1 121 ? 17 3.762 3.945 1 91.12 121 MET B CA 1
ATOM 5015 C C . MET B 1 121 ? 17.062 2.408 3.242 1 91.12 121 MET B C 1
ATOM 5017 O O . MET B 1 121 ? 16.062 1.692 3.176 1 91.12 121 MET B O 1
ATOM 5021 N N . LYS B 1 122 ? 18.266 2.145 2.764 1 93.94 122 LYS B N 1
ATOM 5022 C CA . LYS B 1 122 ? 18.484 0.823 2.182 1 93.94 122 LYS B CA 1
ATOM 5023 C C . LYS B 1 122 ? 18.516 -0.254 3.262 1 93.94 122 LYS B C 1
ATOM 5025 O O . LYS B 1 122 ? 19.109 -0.054 4.328 1 93.94 122 LYS B O 1
ATOM 5030 N N . PRO B 1 123 ? 17.812 -1.302 2.98 1 97.06 123 PRO B N 1
ATOM 5031 C CA . PRO B 1 123 ? 17.891 -2.406 3.939 1 97.06 123 PRO B CA 1
ATOM 5032 C C . PRO B 1 123 ? 19.25 -3.119 3.906 1 97.06 123 PRO B C 1
ATOM 5034 O O . PRO B 1 123 ? 20.062 -2.863 3.02 1 97.06 123 PRO B O 1
ATOM 5037 N N . GLU B 1 124 ? 19.484 -3.92 4.918 1 97.19 124 GLU B N 1
ATOM 5038 C CA . GLU B 1 124 ? 20.688 -4.738 5.02 1 97.19 124 GLU B CA 1
ATOM 5039 C C . GLU B 1 124 ? 20.375 -6.215 4.816 1 97.19 124 GLU B C 1
ATOM 5041 O O . GLU B 1 124 ? 19.5 -6.766 5.488 1 97.19 124 GLU B O 1
ATOM 5046 N N . LEU B 1 125 ? 21.141 -6.793 3.865 1 97.69 125 LEU B N 1
ATOM 5047 C CA . LEU B 1 125 ? 20.953 -8.211 3.6 1 97.69 125 LEU B CA 1
ATOM 5048 C C . LEU B 1 125 ? 22.125 -9.031 4.16 1 97.69 125 LEU B C 1
ATOM 5050 O O . LEU B 1 125 ? 23.281 -8.688 3.947 1 97.69 125 LEU B O 1
ATOM 5054 N N . SER B 1 126 ? 21.734 -10.07 4.922 1 96.25 126 SER B N 1
ATOM 5055 C CA . SER B 1 126 ? 22.734 -11 5.441 1 96.25 126 SER B CA 1
ATOM 5056 C C . SER B 1 126 ? 22.391 -12.438 5.062 1 96.25 126 SER B C 1
ATOM 5058 O O . SER B 1 126 ? 21.234 -12.766 4.824 1 96.25 126 SER B O 1
ATOM 5060 N N . VAL B 1 127 ? 23.5 -13.203 4.895 1 94.88 127 VAL B N 1
ATOM 5061 C CA . VAL B 1 127 ? 23.359 -14.617 4.555 1 94.88 127 VAL B CA 1
ATOM 5062 C C . VAL B 1 127 ? 24.094 -15.477 5.574 1 94.88 127 VAL B C 1
ATOM 5064 O O . VAL B 1 127 ? 25.172 -15.094 6.051 1 94.88 127 VAL B O 1
ATOM 5067 N N . LEU B 1 128 ? 23.484 -16.594 5.871 1 90.38 128 LEU B N 1
ATOM 5068 C CA . LEU B 1 128 ? 24.109 -17.484 6.84 1 90.38 128 LEU B CA 1
ATOM 5069 C C . LEU B 1 128 ? 25.328 -18.172 6.234 1 90.38 128 LEU B C 1
ATOM 5071 O O . LEU B 1 128 ? 26.375 -18.266 6.871 1 90.38 128 LEU B O 1
ATOM 5075 N N . LYS B 1 129 ? 25.219 -18.734 5.051 1 92.94 129 LYS B N 1
ATOM 5076 C CA . LYS B 1 129 ? 26.297 -19.438 4.359 1 92.94 129 LYS B CA 1
ATOM 5077 C C . LYS B 1 129 ? 26.516 -18.875 2.959 1 92.94 129 LYS B C 1
ATOM 5079 O O . LYS B 1 129 ? 25.547 -18.703 2.199 1 92.94 129 LYS B O 1
ATOM 5084 N N . THR B 1 130 ? 27.797 -18.641 2.568 1 94.25 130 THR B N 1
ATOM 5085 C CA . THR B 1 130 ? 28.094 -18.078 1.256 1 94.25 130 THR B CA 1
ATOM 5086 C C . THR B 1 130 ? 28.422 -19.188 0.257 1 94.25 130 THR B C 1
ATOM 5088 O O . THR B 1 130 ? 28.531 -18.922 -0.945 1 94.25 130 THR B O 1
ATOM 5091 N N . GLU B 1 131 ? 28.641 -20.344 0.738 1 94.88 131 GLU B N 1
ATOM 5092 C CA . GLU B 1 131 ? 28.859 -21.5 -0.111 1 94.88 131 GLU B CA 1
ATOM 5093 C C . GLU B 1 131 ? 27.844 -22.609 0.175 1 94.88 131 GLU B C 1
ATOM 5095 O O . GLU B 1 131 ? 27.688 -23.031 1.32 1 94.88 131 GLU B O 1
ATOM 5100 N N . VAL B 1 132 ? 27.156 -22.969 -0.906 1 94.62 132 VAL B N 1
ATOM 5101 C CA . VAL B 1 132 ? 26.141 -23.984 -0.735 1 94.62 132 VAL B CA 1
ATOM 5102 C C . VAL B 1 132 ? 26.188 -24.969 -1.897 1 94.62 132 VAL B C 1
ATOM 5104 O O . VAL B 1 132 ? 26.891 -24.734 -2.889 1 94.62 132 VAL B O 1
ATOM 5107 N N . MET B 1 133 ? 25.547 -26.078 -1.683 1 93.12 133 MET B N 1
ATOM 5108 C CA . MET B 1 133 ? 25.438 -27.078 -2.736 1 93.12 133 MET B CA 1
ATOM 5109 C C . MET B 1 133 ? 24.062 -27.031 -3.387 1 93.12 133 MET B C 1
ATOM 5111 O O . MET B 1 133 ? 23.078 -26.641 -2.748 1 93.12 133 MET B O 1
ATOM 5115 N N . GLU B 1 134 ? 24.109 -27.453 -4.672 1 92.94 134 GLU B N 1
ATOM 5116 C CA . GLU B 1 134 ? 22.797 -27.609 -5.293 1 92.94 134 GLU B CA 1
ATOM 5117 C C . GLU B 1 134 ? 21.891 -28.5 -4.438 1 92.94 134 GLU B C 1
ATOM 5119 O O . GLU B 1 134 ? 22.344 -29.484 -3.867 1 92.94 134 GLU B O 1
ATOM 5124 N N . GLY B 1 135 ? 20.609 -28.047 -4.309 1 89.69 135 GLY B N 1
ATOM 5125 C CA . GLY B 1 135 ? 19.656 -28.812 -3.514 1 89.69 135 GLY B CA 1
ATOM 5126 C C . GLY B 1 135 ? 19.5 -28.281 -2.104 1 89.69 135 GLY B C 1
ATOM 5127 O O . GLY B 1 135 ? 18.531 -28.609 -1.415 1 89.69 135 GLY B O 1
ATOM 5128 N N . GLU B 1 136 ? 20.422 -27.547 -1.685 1 91.69 136 GLU B N 1
ATOM 5129 C CA . GLU B 1 136 ? 20.328 -26.922 -0.372 1 91.69 136 GLU B CA 1
ATOM 5130 C C . GLU B 1 136 ? 19.531 -25.625 -0.44 1 91.69 136 GLU B C 1
ATOM 5132 O O . GLU B 1 136 ? 19.062 -25.234 -1.51 1 91.69 136 GLU B O 1
ATOM 5137 N N . ASN B 1 137 ? 19.297 -25.156 0.769 1 91.12 137 ASN B N 1
ATOM 5138 C CA . ASN B 1 137 ? 18.641 -23.859 0.876 1 91.12 137 ASN B CA 1
ATOM 5139 C C . ASN B 1 137 ? 19.594 -22.797 1.419 1 91.12 137 ASN B C 1
ATOM 5141 O O . ASN B 1 137 ? 20.516 -23.109 2.17 1 91.12 137 ASN B O 1
ATOM 5145 N N . VAL B 1 138 ? 19.344 -21.609 0.92 1 94.25 138 VAL B N 1
ATOM 5146 C CA . VAL B 1 138 ? 20.062 -20.469 1.467 1 94.25 138 VAL B CA 1
ATOM 5147 C C . VAL B 1 138 ? 19.125 -19.641 2.334 1 94.25 138 VAL B C 1
ATOM 5149 O O . VAL B 1 138 ? 18.047 -19.234 1.89 1 94.25 138 VAL B O 1
ATOM 5152 N N . LEU B 1 139 ? 19.594 -19.453 3.539 1 94.75 139 LEU B N 1
ATOM 5153 C CA . LEU B 1 139 ? 18.812 -18.609 4.445 1 94.75 139 LEU B CA 1
ATOM 5154 C C . LEU B 1 139 ? 19.266 -17.156 4.348 1 94.75 139 LEU B C 1
ATOM 5156 O O . LEU B 1 139 ? 20.438 -16.844 4.598 1 94.75 139 LEU B O 1
ATOM 5160 N N . LEU B 1 140 ? 18.312 -16.328 4.02 1 95.94 140 LEU B N 1
ATOM 5161 C CA . LEU B 1 140 ? 18.578 -14.898 3.895 1 95.94 140 LEU B CA 1
ATOM 5162 C C . LEU B 1 140 ? 17.812 -14.109 4.957 1 95.94 140 LEU B C 1
ATOM 5164 O O . LEU B 1 140 ? 16.703 -14.492 5.34 1 95.94 140 LEU B O 1
ATOM 5168 N N . ARG B 1 141 ? 18.453 -13.094 5.426 1 96.44 141 ARG B N 1
ATOM 5169 C CA . ARG B 1 141 ? 17.812 -12.172 6.355 1 96.44 141 ARG B CA 1
ATOM 5170 C C . ARG B 1 141 ? 17.906 -10.734 5.852 1 96.44 141 ARG B C 1
ATOM 5172 O O . ARG B 1 141 ? 19.016 -10.234 5.605 1 96.44 141 ARG B O 1
ATOM 5179 N N . CYS B 1 142 ? 16.797 -10.109 5.621 1 97.25 142 CYS B N 1
ATOM 5180 C CA . CYS B 1 142 ? 16.734 -8.703 5.234 1 97.25 142 CYS B CA 1
ATOM 5181 C C . CYS B 1 142 ? 16.156 -7.852 6.363 1 97.25 142 CYS B C 1
ATOM 5183 O O . CYS B 1 142 ? 15.102 -8.172 6.914 1 97.25 142 CYS B O 1
ATOM 5185 N N . GLU B 1 143 ? 16.859 -6.766 6.719 1 96.81 143 GLU B N 1
ATOM 5186 C CA . GLU B 1 143 ? 16.453 -5.965 7.871 1 96.81 143 GLU B CA 1
ATOM 5187 C C . GLU B 1 143 ? 16.484 -4.473 7.543 1 96.81 143 GLU B C 1
ATOM 5189 O O . GLU B 1 143 ? 17.297 -4.023 6.738 1 96.81 143 GLU B O 1
ATOM 5194 N N . LEU B 1 144 ? 15.531 -3.801 8.055 1 95.06 144 LEU B N 1
ATOM 5195 C CA . LEU B 1 144 ? 15.453 -2.344 8.023 1 95.06 144 LEU B CA 1
ATOM 5196 C C . LEU B 1 144 ? 15.289 -1.78 9.43 1 95.06 144 LEU B C 1
ATOM 5198 O O . LEU B 1 144 ? 14.18 -1.43 9.844 1 95.06 144 LEU B O 1
ATOM 5202 N N . PRO B 1 145 ? 16.312 -1.498 10.117 1 88.81 145 PRO B N 1
ATOM 5203 C CA . PRO B 1 145 ? 16.266 -1.184 11.547 1 88.81 145 PRO B CA 1
ATOM 5204 C C . PRO B 1 145 ? 15.625 0.175 11.828 1 88.81 145 PRO B C 1
ATOM 5206 O O . PRO B 1 145 ? 15.055 0.385 12.906 1 88.81 145 PRO B O 1
ATOM 5209 N N . GLU B 1 146 ? 15.648 1.093 10.992 1 86.94 146 GLU B N 1
ATOM 5210 C CA . GLU B 1 146 ? 15.234 2.463 11.289 1 86.94 146 GLU B CA 1
ATOM 5211 C C . GLU B 1 146 ? 13.727 2.627 11.141 1 86.94 146 GLU B C 1
ATOM 5213 O O . GLU B 1 146 ? 13.164 3.648 11.539 1 86.94 146 GLU B O 1
ATOM 5218 N N . GLU B 1 147 ? 13.117 1.643 10.562 1 89.88 147 GLU B N 1
ATOM 5219 C CA . GLU B 1 147 ? 11.688 1.783 10.305 1 89.88 147 GLU B CA 1
ATOM 5220 C C . GLU B 1 147 ? 10.875 0.771 11.109 1 89.88 147 GLU B C 1
ATOM 5222 O O . GLU B 1 147 ? 11.414 -0.234 11.57 1 89.88 147 GLU B O 1
ATOM 5227 N N . LYS B 1 148 ? 9.57 1.123 11.273 1 83.88 148 LYS B N 1
ATOM 5228 C CA . LYS B 1 148 ? 8.648 0.259 12.008 1 83.88 148 LYS B CA 1
ATOM 5229 C C . LYS B 1 148 ? 7.723 -0.497 11.062 1 83.88 148 LYS B C 1
ATOM 5231 O O . LYS B 1 148 ? 7.371 0.011 9.992 1 83.88 148 LYS B O 1
ATOM 5236 N N . PRO B 1 149 ? 7.352 -1.709 11.414 1 87.19 149 PRO B N 1
ATOM 5237 C CA . PRO B 1 149 ? 6.402 -2.469 10.594 1 87.19 149 PRO B CA 1
ATOM 5238 C C . PRO B 1 149 ? 5.043 -1.781 10.477 1 87.19 149 PRO B C 1
ATOM 5240 O O . PRO B 1 149 ? 4.734 -0.875 11.258 1 87.19 149 PRO B O 1
ATOM 5243 N N . PRO B 1 150 ? 4.25 -2.291 9.57 1 86.75 150 PRO B N 1
ATOM 5244 C CA . PRO B 1 150 ? 4.418 -3.377 8.602 1 86.75 150 PRO B CA 1
ATOM 5245 C C . PRO B 1 150 ? 5.371 -3.01 7.465 1 86.75 150 PRO B C 1
ATOM 5247 O O . PRO B 1 150 ? 5.336 -1.884 6.965 1 86.75 150 PRO B O 1
ATOM 5250 N N . LEU B 1 151 ? 6.188 -4.004 7.117 1 91.19 151 LEU B N 1
ATOM 5251 C CA . LEU B 1 151 ? 7.168 -3.838 6.051 1 91.19 151 LEU B CA 1
ATOM 5252 C C . LEU B 1 151 ? 7.008 -4.926 4.992 1 91.19 151 LEU B C 1
ATOM 5254 O O . LEU B 1 151 ? 6.785 -6.09 5.32 1 91.19 151 LEU B O 1
ATOM 5258 N N . PHE B 1 152 ? 7.098 -4.52 3.697 1 90.69 152 PHE B N 1
ATOM 5259 C CA . PHE B 1 152 ? 7.027 -5.449 2.576 1 90.69 152 PHE B CA 1
ATOM 5260 C C . PHE B 1 152 ? 8.406 -5.684 1.977 1 90.69 152 PHE B C 1
ATOM 5262 O O . PHE B 1 152 ? 8.953 -4.805 1.3 1 90.69 152 PHE B O 1
ATOM 5269 N N . PHE B 1 153 ? 8.852 -6.875 2.166 1 93.38 153 PHE B N 1
ATOM 5270 C CA . PHE B 1 153 ? 10.195 -7.199 1.702 1 93.38 153 PHE B CA 1
ATOM 5271 C C . PHE B 1 153 ? 10.148 -7.91 0.356 1 93.38 153 PHE B C 1
ATOM 5273 O O . PHE B 1 153 ? 9.281 -8.758 0.128 1 93.38 153 PHE B O 1
ATOM 5280 N N . THR B 1 154 ? 11.055 -7.535 -0.548 1 93.31 154 THR B N 1
ATOM 5281 C CA . THR B 1 154 ? 11.281 -8.25 -1.801 1 93.31 154 THR B CA 1
ATOM 5282 C C . THR B 1 154 ? 12.719 -8.75 -1.889 1 93.31 154 THR B C 1
ATOM 5284 O O . THR B 1 154 ? 13.664 -7.969 -1.751 1 93.31 154 THR B O 1
ATOM 5287 N N . PHE B 1 155 ? 12.805 -10.016 -2.029 1 94.06 155 PHE B N 1
ATOM 5288 C CA . PHE B 1 155 ? 14.117 -10.633 -2.227 1 94.06 155 PHE B CA 1
ATOM 5289 C C . PHE B 1 155 ? 14.367 -10.906 -3.705 1 94.06 155 PHE B C 1
ATOM 5291 O O . PHE B 1 155 ? 13.477 -11.359 -4.422 1 94.06 155 PHE B O 1
ATOM 5298 N N . TYR B 1 156 ? 15.617 -10.586 -4.137 1 93.62 156 TYR B N 1
ATOM 5299 C CA . TYR B 1 156 ? 16 -10.797 -5.523 1 93.62 156 TYR B CA 1
ATOM 5300 C C . TYR B 1 156 ? 17.109 -11.844 -5.629 1 93.62 156 TYR B C 1
ATOM 5302 O O . TYR B 1 156 ? 18.141 -11.734 -4.953 1 93.62 156 TYR B O 1
ATOM 5310 N N . LYS B 1 157 ? 16.812 -12.789 -6.402 1 92 157 LYS B N 1
ATOM 5311 C CA . LYS B 1 157 ? 17.812 -13.773 -6.801 1 92 157 LYS B CA 1
ATOM 5312 C C . LYS B 1 157 ? 18.219 -13.578 -8.258 1 92 157 LYS B C 1
ATOM 5314 O O . LYS B 1 157 ? 17.391 -13.703 -9.164 1 92 157 LYS B O 1
ATOM 5319 N N . THR B 1 158 ? 19.5 -13.289 -8.508 1 91.81 158 THR B N 1
ATOM 5320 C CA . THR B 1 158 ? 20.016 -13.07 -9.859 1 91.81 158 THR B CA 1
ATOM 5321 C C . THR B 1 158 ? 21.109 -14.086 -10.195 1 91.81 158 THR B C 1
ATOM 5323 O O . THR B 1 158 ? 22.094 -14.203 -9.461 1 91.81 158 THR B O 1
ATOM 5326 N N . LYS B 1 159 ? 20.859 -14.742 -11.312 1 88.06 159 LYS B N 1
ATOM 5327 C CA . LYS B 1 159 ? 21.875 -15.664 -11.805 1 88.06 159 LYS B CA 1
ATOM 5328 C C . LYS B 1 159 ? 22.922 -14.93 -12.633 1 88.06 159 LYS B C 1
ATOM 5330 O O . LYS B 1 159 ? 22.578 -14.141 -13.516 1 88.06 159 LYS B O 1
ATOM 5335 N N . GLN B 1 160 ? 24.156 -15.031 -12.266 1 78.06 160 GLN B N 1
ATOM 5336 C CA . GLN B 1 160 ? 25.219 -14.359 -13 1 78.06 160 GLN B CA 1
ATOM 5337 C C . GLN B 1 160 ? 25.25 -14.82 -14.453 1 78.06 160 GLN B C 1
ATOM 5339 O O . GLN B 1 160 ? 25.547 -14.031 -15.352 1 78.06 160 GLN B O 1
ATOM 5344 N N . SER B 1 161 ? 24.984 -16.125 -14.641 1 66.75 161 SER B N 1
ATOM 5345 C CA . SER B 1 161 ? 25.094 -16.703 -15.977 1 66.75 161 SER B CA 1
ATOM 5346 C C . SER B 1 161 ? 23.938 -16.234 -16.859 1 66.75 161 SER B C 1
ATOM 5348 O O . SER B 1 161 ? 24.094 -16.109 -18.078 1 66.75 161 SER B O 1
ATOM 5350 N N . ALA B 1 162 ? 22.703 -16.422 -16.484 1 59.03 162 ALA B N 1
ATOM 5351 C CA . ALA B 1 162 ? 21.5 -16.406 -17.312 1 59.03 162 ALA B CA 1
ATOM 5352 C C . ALA B 1 162 ? 21.078 -14.969 -17.641 1 59.03 162 ALA B C 1
ATOM 5354 O O . ALA B 1 162 ? 19.922 -14.594 -17.469 1 59.03 162 ALA B O 1
ATOM 5355 N N . ASN B 1 163 ? 21.922 -14.297 -18.188 1 59.75 163 ASN B N 1
ATOM 5356 C CA . ASN B 1 163 ? 21.609 -12.977 -18.734 1 59.75 163 ASN B CA 1
ATOM 5357 C C . ASN B 1 163 ? 20.766 -12.148 -17.781 1 59.75 163 ASN B C 1
ATOM 5359 O O . ASN B 1 163 ? 19.859 -11.43 -18.203 1 59.75 163 ASN B O 1
ATOM 5363 N N . GLY B 1 164 ? 20.938 -12.484 -16.484 1 65.5 164 GLY B N 1
ATOM 5364 C CA . GLY B 1 164 ? 20.375 -11.453 -15.641 1 65.5 164 GLY B CA 1
ATOM 5365 C C . GLY B 1 164 ? 18.953 -11.766 -15.18 1 65.5 164 GLY B C 1
ATOM 5366 O O . GLY B 1 164 ? 18.203 -10.859 -14.836 1 65.5 164 GLY B O 1
ATOM 5367 N N . VAL B 1 165 ? 18.547 -13.078 -15.344 1 71.44 165 VAL B N 1
ATOM 5368 C CA . VAL B 1 165 ? 17.188 -13.375 -14.922 1 71.44 165 VAL B CA 1
ATOM 5369 C C . VAL B 1 165 ? 17.062 -13.188 -13.406 1 71.44 165 VAL B C 1
ATOM 5371 O O . VAL B 1 165 ? 17.844 -13.742 -12.641 1 71.44 165 VAL B O 1
ATOM 5374 N N . VAL B 1 166 ? 16.172 -12.359 -13.078 1 80.69 166 VAL B N 1
ATOM 5375 C CA . VAL B 1 166 ? 15.93 -12.031 -11.68 1 80.69 166 VAL B CA 1
ATOM 5376 C C . VAL B 1 166 ? 14.641 -12.688 -11.203 1 80.69 166 VAL B C 1
ATOM 5378 O O . VAL B 1 166 ? 13.602 -12.57 -11.852 1 80.69 166 VAL B O 1
ATOM 5381 N N . HIS B 1 167 ? 14.828 -13.57 -10.203 1 85.19 167 HIS B N 1
ATOM 5382 C CA . HIS B 1 167 ? 13.672 -14.133 -9.516 1 85.19 167 HIS B CA 1
ATOM 5383 C C . HIS B 1 167 ? 13.422 -13.422 -8.188 1 85.19 167 HIS B C 1
ATOM 5385 O O . HIS B 1 167 ? 14.352 -13.195 -7.414 1 85.19 167 HIS B O 1
ATOM 5391 N N . ASP B 1 168 ? 12.172 -13.016 -8.039 1 88.56 168 ASP B N 1
ATOM 5392 C CA . ASP B 1 168 ? 11.891 -12.312 -6.793 1 88.56 168 ASP B CA 1
ATOM 5393 C C . ASP B 1 168 ? 10.859 -13.055 -5.953 1 88.56 168 ASP B C 1
ATOM 5395 O O . ASP B 1 168 ? 10.055 -13.82 -6.488 1 88.56 168 ASP B O 1
ATOM 5399 N N . ARG B 1 169 ? 11.039 -12.906 -4.668 1 87.62 169 ARG B N 1
ATOM 5400 C CA . ARG B 1 169 ? 10.086 -13.383 -3.67 1 87.62 169 ARG B CA 1
ATOM 5401 C C . ARG B 1 169 ? 9.727 -12.273 -2.686 1 87.62 169 ARG B C 1
ATOM 5403 O O . ARG B 1 169 ? 10.594 -11.492 -2.279 1 87.62 169 ARG B O 1
ATOM 5410 N N . LYS B 1 170 ? 8.531 -12.305 -2.324 1 87.31 170 LYS B N 1
ATOM 5411 C CA . LYS B 1 170 ? 8.062 -11.227 -1.448 1 87.31 170 LYS B CA 1
ATOM 5412 C C . LYS B 1 170 ? 7.527 -11.789 -0.132 1 87.31 170 LYS B C 1
ATOM 5414 O O . LYS B 1 170 ? 6.973 -12.891 -0.1 1 87.31 170 LYS B O 1
ATOM 5419 N N . ARG B 1 171 ? 7.762 -10.984 0.904 1 87.81 171 ARG B N 1
ATOM 5420 C CA . ARG B 1 171 ? 7.277 -11.328 2.238 1 87.81 171 ARG B CA 1
ATOM 5421 C C . ARG B 1 171 ? 6.895 -10.07 3.02 1 87.81 171 ARG B C 1
ATOM 5423 O O . ARG B 1 171 ? 7.547 -9.031 2.898 1 87.81 171 ARG B O 1
ATOM 5430 N N . ILE B 1 172 ? 5.824 -10.234 3.861 1 84.56 172 ILE B N 1
ATOM 5431 C CA . ILE B 1 172 ? 5.395 -9.117 4.691 1 84.56 172 ILE B CA 1
ATOM 5432 C C . ILE B 1 172 ? 5.785 -9.375 6.148 1 84.56 172 ILE B C 1
ATOM 5434 O O . ILE B 1 172 ? 5.66 -10.5 6.637 1 84.56 172 ILE B O 1
ATOM 5438 N N . SER B 1 173 ? 6.406 -8.406 6.781 1 89.06 173 SER B N 1
ATOM 5439 C CA . SER B 1 173 ? 6.637 -8.438 8.219 1 89.06 173 SER B CA 1
ATOM 5440 C C . SER B 1 173 ? 5.66 -7.527 8.961 1 89.06 173 SER B C 1
ATOM 5442 O O . SER B 1 173 ? 5.672 -6.312 8.766 1 89.06 173 SER B O 1
ATOM 5444 N N . LYS B 1 174 ? 5.004 -8.102 9.961 1 81.44 174 LYS B N 1
ATOM 5445 C CA . LYS B 1 174 ? 3.961 -7.363 10.664 1 81.44 174 LYS B CA 1
ATOM 5446 C C . LYS B 1 174 ? 4.461 -6.855 12.016 1 81.44 174 LYS B C 1
ATOM 5448 O O . LYS B 1 174 ? 3.941 -5.871 12.547 1 81.44 174 LYS B O 1
ATOM 5453 N N . VAL B 1 175 ? 5.438 -7.527 12.461 1 83.69 175 VAL B N 1
ATOM 5454 C CA . VAL B 1 175 ? 5.812 -7.238 13.844 1 83.69 175 VAL B CA 1
ATOM 5455 C C . VAL B 1 175 ? 7.285 -6.836 13.906 1 83.69 175 VAL B C 1
ATOM 5457 O O . VAL B 1 175 ? 7.652 -5.906 14.625 1 83.69 175 VAL B O 1
ATOM 5460 N N . GLU B 1 176 ? 8.117 -7.496 13.078 1 89.94 176 GLU B N 1
ATOM 5461 C CA . GLU B 1 176 ? 9.555 -7.277 13.117 1 89.94 176 GLU B CA 1
ATOM 5462 C C . GLU B 1 176 ? 10.016 -6.375 11.977 1 89.94 176 GLU B C 1
ATOM 5464 O O . GLU B 1 176 ? 9.305 -6.227 10.977 1 89.94 176 GLU B O 1
ATOM 5469 N N . ASN B 1 177 ? 11.141 -5.797 12.25 1 93.62 177 ASN B N 1
ATOM 5470 C CA . ASN B 1 177 ? 11.703 -4.961 11.195 1 93.62 177 ASN B CA 1
ATOM 5471 C C . ASN B 1 177 ? 12.594 -5.77 10.25 1 93.62 177 ASN B C 1
ATOM 5473 O O . ASN B 1 177 ? 13.5 -5.219 9.625 1 93.62 177 ASN B O 1
ATOM 5477 N N . PHE B 1 178 ? 12.461 -7.125 10.359 1 95.75 178 PHE B N 1
ATOM 5478 C CA . PHE B 1 178 ? 13.227 -7.996 9.469 1 95.75 178 PHE B CA 1
ATOM 5479 C C . PHE B 1 178 ? 12.383 -9.188 9.031 1 95.75 178 PHE B C 1
ATOM 5481 O O . PHE B 1 178 ? 11.312 -9.438 9.586 1 95.75 178 PHE B O 1
ATOM 5488 N N . VAL B 1 179 ? 12.867 -9.836 7.965 1 94.06 179 VAL B N 1
ATOM 5489 C CA . VAL B 1 179 ? 12.273 -11.086 7.512 1 94.06 179 VAL B CA 1
ATOM 5490 C C . VAL B 1 179 ? 13.375 -12.07 7.137 1 94.06 179 VAL B C 1
ATOM 5492 O O . VAL B 1 179 ? 14.43 -11.68 6.629 1 94.06 179 VAL B O 1
ATOM 5495 N N . GLU B 1 180 ? 13.109 -13.273 7.48 1 93.31 180 GLU B N 1
ATOM 5496 C CA . GLU B 1 180 ? 13.961 -14.375 7.031 1 93.31 180 GLU B CA 1
ATOM 5497 C C . GLU B 1 180 ? 13.266 -15.211 5.965 1 93.31 180 GLU B C 1
ATOM 5499 O O . GLU B 1 180 ? 12.062 -15.484 6.066 1 93.31 180 GLU B O 1
ATOM 5504 N N . LEU B 1 181 ? 14.055 -15.562 4.965 1 91.06 181 LEU B N 1
ATOM 5505 C CA . LEU B 1 181 ? 13.492 -16.344 3.865 1 91.06 181 LEU B CA 1
ATOM 5506 C C . LEU B 1 181 ? 14.5 -17.359 3.352 1 91.06 181 LEU B C 1
ATOM 5508 O O . LEU B 1 181 ? 15.688 -17.062 3.232 1 91.06 181 LEU B O 1
ATOM 5512 N N . GLU B 1 182 ? 13.992 -18.531 3.055 1 89.5 182 GLU B N 1
ATOM 5513 C CA . GLU B 1 182 ? 14.828 -19.594 2.486 1 89.5 182 GLU B CA 1
ATOM 5514 C C . GLU B 1 182 ? 14.633 -19.703 0.978 1 89.5 182 GLU B C 1
ATOM 5516 O O . GLU B 1 182 ? 13.5 -19.781 0.501 1 89.5 182 GLU B O 1
ATOM 5521 N N . PHE B 1 183 ? 15.766 -19.688 0.242 1 88.81 183 PHE B N 1
ATOM 5522 C CA . PHE B 1 183 ? 15.734 -19.891 -1.199 1 88.81 183 PHE B CA 1
ATOM 5523 C C . PHE B 1 183 ? 16.297 -21.266 -1.558 1 88.81 183 PHE B C 1
ATOM 5525 O O . PHE B 1 183 ? 17.406 -21.609 -1.149 1 88.81 183 PHE B O 1
ATOM 5532 N N . PRO B 1 184 ? 15.484 -21.953 -2.273 1 87.44 184 PRO B N 1
ATOM 5533 C CA . PRO B 1 184 ? 16.047 -23.203 -2.77 1 87.44 184 PRO B CA 1
ATOM 5534 C C . PRO B 1 184 ? 17.094 -22.984 -3.857 1 87.44 184 PRO B C 1
ATOM 5536 O O . PRO B 1 184 ? 16.953 -22.094 -4.691 1 87.44 184 PRO B O 1
ATOM 5539 N N . ILE B 1 185 ? 18.141 -23.766 -3.814 1 90.19 185 ILE B N 1
ATOM 5540 C CA . ILE B 1 185 ? 19.188 -23.719 -4.84 1 90.19 185 ILE B CA 1
ATOM 5541 C C . ILE B 1 185 ? 18.938 -24.828 -5.867 1 90.19 185 ILE B C 1
ATOM 5543 O O . ILE B 1 185 ? 18.906 -26 -5.527 1 90.19 185 ILE B O 1
ATOM 5547 N N . ASP B 1 186 ? 18.797 -24.406 -7.109 1 87.31 186 ASP B N 1
ATOM 5548 C CA . ASP B 1 186 ? 18.391 -25.328 -8.172 1 87.31 186 ASP B CA 1
ATOM 5549 C C . ASP B 1 186 ? 19.609 -25.875 -8.914 1 87.31 186 ASP B C 1
ATOM 5551 O O . ASP B 1 186 ? 20.703 -25.281 -8.859 1 87.31 186 ASP B O 1
ATOM 5555 N N . ALA B 1 187 ? 19.281 -27 -9.531 1 88.31 187 ALA B N 1
ATOM 5556 C CA . ALA B 1 187 ? 20.312 -27.516 -10.414 1 88.31 187 ALA B CA 1
ATOM 5557 C C . ALA B 1 187 ? 20.672 -26.516 -11.5 1 88.31 187 ALA B C 1
ATOM 5559 O O . ALA B 1 187 ? 19.797 -25.875 -12.086 1 88.31 187 ALA B O 1
ATOM 5560 N N . GLY B 1 188 ? 21.969 -26.328 -11.727 1 86.25 188 GLY B N 1
ATOM 5561 C CA . GLY B 1 188 ? 22.422 -25.391 -12.742 1 86.25 188 GLY B CA 1
ATOM 5562 C C . GLY B 1 188 ? 22.859 -24.062 -12.172 1 86.25 188 GLY B C 1
ATOM 5563 O O . GLY B 1 188 ? 23.516 -23.266 -12.859 1 86.25 188 GLY B O 1
ATOM 5564 N N . ASP B 1 189 ? 22.469 -23.797 -10.938 1 88.69 189 ASP B N 1
ATOM 5565 C CA . ASP B 1 189 ? 22.938 -22.578 -10.289 1 88.69 189 ASP B CA 1
ATOM 5566 C C . ASP B 1 189 ? 24.453 -22.625 -10.039 1 88.69 189 ASP B C 1
ATOM 5568 O O . ASP B 1 189 ? 24.984 -23.672 -9.68 1 88.69 189 ASP B O 1
ATOM 5572 N N . SER B 1 190 ? 25.172 -21.547 -10.242 1 89.69 190 SER B N 1
ATOM 5573 C CA . SER B 1 190 ? 26.594 -21.484 -9.992 1 89.69 190 SER B CA 1
ATOM 5574 C C . SER B 1 190 ? 26.953 -20.312 -9.078 1 89.69 190 SER B C 1
ATOM 5576 O O . SER B 1 190 ? 27.297 -20.516 -7.91 1 89.69 190 SER B O 1
ATOM 5578 N N . ILE B 1 191 ? 26.781 -19.156 -9.586 1 90.62 191 ILE B N 1
ATOM 5579 C CA . ILE B 1 191 ? 26.984 -17.938 -8.797 1 90.62 191 ILE B CA 1
ATOM 5580 C C . ILE B 1 191 ? 25.672 -17.156 -8.734 1 90.62 191 ILE B C 1
ATOM 5582 O O . ILE B 1 191 ? 25.109 -16.797 -9.773 1 90.62 191 ILE B O 1
ATOM 5586 N N . LEU B 1 192 ? 25.344 -17.016 -7.512 1 93.19 192 LEU B N 1
ATOM 5587 C CA . LEU B 1 192 ? 24.078 -16.312 -7.301 1 93.19 192 LEU B CA 1
ATOM 5588 C C . LEU B 1 192 ? 24.297 -15.008 -6.555 1 93.19 192 LEU B C 1
ATOM 5590 O O . LEU B 1 192 ? 25.125 -14.945 -5.633 1 93.19 192 LEU B O 1
ATOM 5594 N N . ASN B 1 193 ? 23.641 -13.977 -7.016 1 94.69 193 ASN B N 1
ATOM 5595 C CA . ASN B 1 193 ? 23.594 -12.695 -6.324 1 94.69 193 ASN B CA 1
ATOM 5596 C C . ASN B 1 193 ? 22.234 -12.461 -5.66 1 94.69 193 ASN B C 1
ATOM 5598 O O . ASN B 1 193 ? 21.188 -12.656 -6.285 1 94.69 193 ASN B O 1
ATOM 5602 N N . PHE B 1 194 ? 22.328 -12.086 -4.375 1 95.56 194 PHE B N 1
ATOM 5603 C CA . PHE B 1 194 ? 21.094 -11.789 -3.656 1 95.56 194 PHE B CA 1
ATOM 5604 C C . PHE B 1 194 ? 21.062 -10.336 -3.221 1 95.56 194 PHE B C 1
ATOM 5606 O O . PHE B 1 194 ? 22.078 -9.773 -2.799 1 95.56 194 PHE B O 1
ATOM 5613 N N . GLU B 1 195 ? 19.906 -9.75 -3.367 1 96.31 195 GLU B N 1
ATOM 5614 C CA . GLU B 1 195 ? 19.578 -8.422 -2.873 1 96.31 195 GLU B CA 1
ATOM 5615 C C . GLU B 1 195 ? 18.156 -8.383 -2.299 1 96.31 195 GLU B C 1
ATOM 5617 O O . GLU B 1 195 ? 17.375 -9.305 -2.516 1 96.31 195 GLU B O 1
ATOM 5622 N N . CYS B 1 196 ? 17.906 -7.41 -1.502 1 97.12 196 CYS B N 1
ATOM 5623 C CA . CYS B 1 196 ? 16.531 -7.219 -1.026 1 97.12 196 CYS B CA 1
ATOM 5624 C C . CYS B 1 196 ? 16.156 -5.742 -1.022 1 97.12 196 CYS B C 1
ATOM 5626 O O . CYS B 1 196 ? 17.031 -4.875 -1.111 1 97.12 196 CYS B O 1
ATOM 5628 N N . ALA B 1 197 ? 14.914 -5.461 -1.049 1 96.25 197 ALA B N 1
ATOM 5629 C CA . ALA B 1 197 ? 14.32 -4.129 -0.961 1 96.25 197 ALA B CA 1
ATOM 5630 C C . ALA B 1 197 ? 13.094 -4.137 -0.058 1 96.25 197 ALA B C 1
ATOM 5632 O O . ALA B 1 197 ? 12.547 -5.195 0.25 1 96.25 197 ALA B O 1
ATOM 5633 N N . VAL B 1 198 ? 12.75 -2.969 0.408 1 95 198 VAL B N 1
ATOM 5634 C CA . VAL B 1 198 ? 11.609 -2.865 1.315 1 95 198 VAL B CA 1
ATOM 5635 C C . VAL B 1 198 ? 10.625 -1.819 0.793 1 95 198 VAL B C 1
ATOM 5637 O O . VAL B 1 198 ? 11.031 -0.759 0.314 1 95 198 VAL B O 1
ATOM 5640 N N . GLN B 1 199 ? 9.414 -2.148 0.859 1 92.38 199 GLN B N 1
ATOM 5641 C CA . GLN B 1 199 ? 8.328 -1.217 0.562 1 92.38 199 GLN B CA 1
ATOM 5642 C C . GLN B 1 199 ? 7.492 -0.935 1.806 1 92.38 199 GLN B C 1
ATOM 5644 O O . GLN B 1 199 ? 7.195 -1.846 2.582 1 92.38 199 GLN B O 1
ATOM 5649 N N . MET B 1 200 ? 7.191 0.289 1.999 1 90.38 200 MET B N 1
ATOM 5650 C CA . MET B 1 200 ? 6.336 0.702 3.109 1 90.38 200 MET B CA 1
ATOM 5651 C C . MET B 1 200 ? 5.082 1.401 2.598 1 90.38 200 MET B C 1
ATOM 5653 O O . MET B 1 200 ? 5.141 2.17 1.637 1 90.38 200 MET B O 1
ATOM 5657 N N . ASN B 1 201 ? 4.012 1.078 3.258 1 84.19 201 ASN B N 1
ATOM 5658 C CA . ASN B 1 201 ? 2.73 1.701 2.936 1 84.19 201 ASN B CA 1
ATOM 5659 C C . ASN B 1 201 ? 2.158 2.457 4.129 1 84.19 201 ASN B C 1
ATOM 5661 O O . ASN B 1 201 ? 1.933 1.87 5.191 1 84.19 201 ASN B O 1
ATOM 5665 N N . LEU B 1 202 ? 2.055 3.729 3.941 1 82.62 202 LEU B N 1
ATOM 5666 C CA . LEU B 1 202 ? 1.438 4.57 4.957 1 82.62 202 LEU B CA 1
ATOM 5667 C C . LEU B 1 202 ? 0.135 5.176 4.445 1 82.62 202 LEU B C 1
ATOM 5669 O O . LEU B 1 202 ? -0.246 4.957 3.293 1 82.62 202 LEU B O 1
ATOM 5673 N N . VAL B 1 203 ? -0.531 5.867 5.348 1 74 203 VAL B N 1
ATOM 5674 C CA . VAL B 1 203 ? -1.785 6.523 4.992 1 74 203 VAL B CA 1
ATOM 5675 C C . VAL B 1 203 ? -1.524 7.602 3.945 1 74 203 VAL B C 1
ATOM 5677 O O . VAL B 1 203 ? -2.377 7.867 3.092 1 74 203 VAL B O 1
ATOM 5680 N N . THR B 1 204 ? -0.369 8.164 3.982 1 74.12 204 THR B N 1
ATOM 5681 C CA . THR B 1 204 ? -0.033 9.281 3.105 1 74.12 204 THR B CA 1
ATOM 5682 C C . THR B 1 204 ? 0.509 8.773 1.771 1 74.12 204 THR B C 1
ATOM 5684 O O . THR B 1 204 ? 0.646 9.547 0.818 1 74.12 204 THR B O 1
ATOM 5687 N N . GLY B 1 205 ? 0.853 7.469 1.711 1 77.5 205 GLY B N 1
ATOM 5688 C CA . GLY B 1 205 ? 1.385 6.926 0.472 1 77.5 205 GLY B CA 1
ATOM 5689 C C . GLY B 1 205 ? 2.33 5.758 0.691 1 77.5 205 GLY B C 1
ATOM 5690 O O . GLY B 1 205 ? 2.508 5.301 1.821 1 77.5 205 GLY B O 1
ATOM 5691 N N . SER B 1 206 ? 2.854 5.305 -0.541 1 86.31 206 SER B N 1
ATOM 5692 C CA . SER B 1 206 ? 3.793 4.188 -0.499 1 86.31 206 SER B CA 1
ATOM 5693 C C . SER B 1 206 ? 5.152 4.59 -1.064 1 86.31 206 SER B C 1
ATOM 5695 O O . SER B 1 206 ? 5.238 5.461 -1.929 1 86.31 206 SER B O 1
ATOM 5697 N N . GLN B 1 207 ? 6.164 4.039 -0.472 1 90.12 207 GLN B N 1
ATOM 5698 C CA . GLN B 1 207 ? 7.52 4.258 -0.96 1 90.12 207 GLN B CA 1
ATOM 5699 C C . GLN B 1 207 ? 8.352 2.98 -0.857 1 90.12 207 GLN B C 1
ATOM 5701 O O . GLN B 1 207 ? 8.195 2.203 0.085 1 90.12 207 GLN B O 1
ATOM 5706 N N . ALA B 1 208 ? 9.219 2.846 -1.846 1 91.94 208 ALA B N 1
ATOM 5707 C CA . ALA B 1 208 ? 10.125 1.698 -1.848 1 91.94 208 ALA B CA 1
ATOM 5708 C C . ALA B 1 208 ? 11.57 2.137 -1.606 1 91.94 208 ALA B C 1
ATOM 5710 O O . ALA B 1 208 ? 11.961 3.234 -2.006 1 91.94 208 ALA B O 1
ATOM 5711 N N . SER B 1 209 ? 12.266 1.327 -0.959 1 93.81 209 SER B N 1
ATOM 5712 C CA . SER B 1 209 ? 13.688 1.581 -0.762 1 93.81 209 SER B CA 1
ATOM 5713 C C . SER B 1 209 ? 14.492 1.183 -1.992 1 93.81 209 SER B C 1
ATOM 5715 O O . SER B 1 209 ? 13.977 0.513 -2.889 1 93.81 209 SER B O 1
ATOM 5717 N N . GLY B 1 210 ? 15.789 1.73 -1.993 1 94 210 GLY B N 1
ATOM 5718 C CA . GLY B 1 210 ? 16.734 1.108 -2.91 1 94 210 GLY B CA 1
ATOM 5719 C C . GLY B 1 210 ? 17.078 -0.318 -2.529 1 94 210 GLY B C 1
ATOM 5720 O O . GLY B 1 210 ? 16.703 -0.79 -1.455 1 94 210 GLY B O 1
ATOM 5721 N N . ARG B 1 211 ? 17.844 -1.03 -3.359 1 95.12 211 ARG B N 1
ATOM 5722 C CA . ARG B 1 211 ? 18.25 -2.404 -3.07 1 95.12 211 ARG B CA 1
ATOM 5723 C C . ARG B 1 211 ? 19.391 -2.439 -2.047 1 95.12 211 ARG B C 1
ATOM 5725 O O . ARG B 1 211 ? 20.203 -1.52 -1.987 1 95.12 211 ARG B O 1
ATOM 5732 N N . SER B 1 212 ? 19.359 -3.453 -1.314 1 96.81 212 SER B N 1
ATOM 5733 C CA . SER B 1 212 ? 20.391 -3.674 -0.301 1 96.81 212 SER B CA 1
ATOM 5734 C C . SER B 1 212 ? 21.75 -3.928 -0.938 1 96.81 212 SER B C 1
ATOM 5736 O O . SER B 1 212 ? 21.891 -3.824 -2.158 1 96.81 212 SER B O 1
ATOM 5738 N N . ASN B 1 213 ? 22.766 -4.152 0.007 1 96.19 213 ASN B N 1
ATOM 5739 C CA . ASN B 1 213 ? 24.047 -4.668 -0.462 1 96.19 213 ASN B CA 1
ATOM 5740 C C . ASN B 1 213 ? 23.875 -5.973 -1.234 1 96.19 213 ASN B C 1
ATOM 5742 O O . ASN B 1 213 ? 22.938 -6.734 -0.977 1 96.19 213 ASN B O 1
ATOM 5746 N N . ARG B 1 214 ? 24.812 -6.168 -2.127 1 94.5 214 ARG B N 1
ATOM 5747 C CA . ARG B 1 214 ? 24.812 -7.395 -2.916 1 94.5 214 ARG B CA 1
ATOM 5748 C C . ARG B 1 214 ? 25.609 -8.492 -2.227 1 94.5 214 ARG B C 1
ATOM 5750 O O . ARG B 1 214 ? 26.75 -8.258 -1.811 1 94.5 214 ARG B O 1
ATOM 5757 N N . THR B 1 215 ? 24.938 -9.633 -2.045 1 94.94 215 THR B N 1
ATOM 5758 C CA . THR B 1 215 ? 25.594 -10.789 -1.458 1 94.94 215 THR B CA 1
ATOM 5759 C C . THR B 1 215 ? 25.766 -11.898 -2.492 1 94.94 215 THR B C 1
ATOM 5761 O O . THR B 1 215 ? 24.812 -12.289 -3.156 1 94.94 215 THR B O 1
ATOM 5764 N N . ILE B 1 216 ? 27 -12.398 -2.523 1 94.69 216 ILE B N 1
ATOM 5765 C CA . ILE B 1 216 ? 27.312 -13.43 -3.508 1 94.69 216 ILE B CA 1
ATOM 5766 C C . ILE B 1 216 ? 27.359 -14.797 -2.826 1 94.69 216 ILE B C 1
ATOM 5768 O O . ILE B 1 216 ? 27.984 -14.953 -1.771 1 94.69 216 ILE B O 1
ATOM 5772 N N . VAL B 1 217 ? 26.641 -15.695 -3.414 1 95.12 217 VAL B N 1
ATOM 5773 C CA . VAL B 1 217 ? 26.656 -17.078 -2.955 1 95.12 217 VAL B CA 1
ATOM 5774 C C . VAL B 1 217 ? 27.172 -17.984 -4.07 1 95.12 217 VAL B C 1
ATOM 5776 O O . VAL B 1 217 ? 26.688 -17.938 -5.199 1 95.12 217 VAL B O 1
ATOM 5779 N N . THR B 1 218 ? 28.172 -18.781 -3.758 1 95.38 218 THR B N 1
ATOM 5780 C CA . THR B 1 218 ? 28.703 -19.719 -4.73 1 95.38 218 THR B CA 1
ATOM 5781 C C . THR B 1 218 ? 28.094 -21.109 -4.523 1 95.38 218 THR B C 1
ATOM 5783 O O . THR B 1 218 ? 27.922 -21.547 -3.389 1 95.38 218 THR B O 1
ATOM 5786 N N . VAL B 1 219 ? 27.75 -21.703 -5.617 1 93.94 219 VAL B N 1
ATOM 5787 C CA . VAL B 1 219 ? 27.047 -23 -5.566 1 93.94 219 VAL B CA 1
ATOM 5788 C C . VAL B 1 219 ? 27.938 -24.078 -6.16 1 93.94 219 VAL B C 1
ATOM 5790 O O . VAL B 1 219 ? 28.453 -23.938 -7.27 1 93.94 219 VAL B O 1
ATOM 5793 N N . SER B 1 220 ? 28.141 -25.125 -5.41 1 92.81 220 SER B N 1
ATOM 5794 C CA . SER B 1 220 ? 28.844 -26.297 -5.918 1 92.81 220 SER B CA 1
ATOM 5795 C C . SER B 1 220 ? 27.875 -27.375 -6.375 1 92.81 220 SER B C 1
ATOM 5797 O O . SER B 1 220 ? 26.75 -27.453 -5.883 1 92.81 220 SER B O 1
ATOM 5799 N N . GLU B 1 221 ? 28.312 -28.141 -7.359 1 92 221 GLU B N 1
ATOM 5800 C CA . GLU B 1 221 ? 27.469 -29.234 -7.848 1 92 221 GLU B CA 1
ATOM 5801 C C . GLU B 1 221 ? 27.859 -30.562 -7.207 1 92 221 GLU B C 1
ATOM 5803 O O . GLU B 1 221 ? 29.047 -30.875 -7.098 1 92 221 GLU B O 1
ATOM 5808 N N . PRO B 1 222 ? 26.938 -31.281 -6.812 1 91.56 222 PRO B N 1
ATOM 5809 C CA . PRO B 1 222 ? 27.266 -32.594 -6.254 1 91.56 222 PRO B CA 1
ATOM 5810 C C . PRO B 1 222 ? 27.719 -33.594 -7.32 1 91.56 222 PRO B C 1
ATOM 5812 O O . PRO B 1 222 ? 28.438 -34.531 -7.012 1 91.56 222 PRO B O 1
ATOM 5815 N N . PHE B 1 223 ? 27.25 -33.469 -8.516 1 93.31 223 PHE B N 1
ATOM 5816 C CA . PHE B 1 223 ? 27.641 -34.25 -9.68 1 93.31 223 PHE B CA 1
ATOM 5817 C C . PHE B 1 223 ? 27.484 -33.438 -10.961 1 93.31 223 PHE B C 1
ATOM 5819 O O . PHE B 1 223 ? 26.734 -32.469 -11 1 93.31 223 PHE B O 1
ATOM 5826 N N . SER B 1 224 ? 28.219 -33.812 -11.984 1 92.75 224 SER B N 1
ATOM 5827 C CA . SER B 1 224 ? 28.156 -33.094 -13.25 1 92.75 224 SER B CA 1
ATOM 5828 C C . SER B 1 224 ? 26.969 -33.531 -14.094 1 92.75 224 SER B C 1
ATOM 5830 O O . SER B 1 224 ? 26.344 -34.562 -13.797 1 92.75 224 SER B O 1
ATOM 5832 N N . VAL B 1 225 ? 26.625 -32.719 -15.07 1 94.56 225 VAL B N 1
ATOM 5833 C CA . VAL B 1 225 ? 25.609 -33.094 -16.047 1 94.56 225 VAL B CA 1
ATOM 5834 C C . VAL B 1 225 ? 26 -34.406 -16.719 1 94.56 225 VAL B C 1
ATOM 5836 O O . VAL B 1 225 ? 27.141 -34.594 -17.156 1 94.56 225 VAL B O 1
ATOM 5839 N N . PRO B 1 226 ? 25.062 -35.344 -16.719 1 96.56 226 PRO B N 1
ATOM 5840 C CA . PRO B 1 226 ? 25.422 -36.656 -17.281 1 96.56 226 PRO B CA 1
ATOM 5841 C C . PRO B 1 226 ? 25.656 -36.625 -18.781 1 96.56 226 PRO B C 1
ATOM 5843 O O . PRO B 1 226 ? 25.047 -35.781 -19.484 1 96.56 226 PRO B O 1
ATOM 5846 N N . LYS B 1 227 ? 26.594 -37.5 -19.234 1 96.75 227 LYS B N 1
ATOM 5847 C CA . LYS B 1 227 ? 26.844 -37.719 -20.656 1 96.75 227 LYS B CA 1
ATOM 5848 C C . LYS B 1 227 ? 26.266 -39.062 -21.125 1 96.75 227 LYS B C 1
ATOM 5850 O O . LYS B 1 227 ? 26.469 -40.094 -20.484 1 96.75 227 LYS B O 1
ATOM 5855 N N . ILE B 1 228 ? 25.438 -39 -22.156 1 97.12 228 ILE B N 1
ATOM 5856 C CA . ILE B 1 228 ? 24.859 -40.188 -22.734 1 97.12 228 ILE B CA 1
ATOM 5857 C C . ILE B 1 228 ? 25.5 -40.469 -24.094 1 97.12 228 ILE B C 1
ATOM 5859 O O . ILE B 1 228 ? 25.562 -39.594 -24.938 1 97.12 228 ILE B O 1
ATOM 5863 N N . THR B 1 229 ? 26.031 -41.719 -24.266 1 96 229 THR B N 1
ATOM 5864 C CA . THR B 1 229 ? 26.641 -42.094 -25.531 1 96 229 THR B CA 1
ATOM 5865 C C . THR B 1 229 ? 26.078 -43.438 -26.016 1 96 229 THR B C 1
ATOM 5867 O O . THR B 1 229 ? 25.75 -44.312 -25.219 1 96 229 THR B O 1
ATOM 5870 N N . ILE B 1 230 ? 25.953 -43.531 -27.297 1 95.75 230 ILE B N 1
ATOM 5871 C CA . ILE B 1 230 ? 25.516 -44.75 -27.938 1 95.75 230 ILE B CA 1
ATOM 5872 C C . ILE B 1 230 ? 26.656 -45.344 -28.766 1 95.75 230 ILE B C 1
ATOM 5874 O O . ILE B 1 230 ? 27.281 -44.656 -29.562 1 95.75 230 ILE B O 1
ATOM 5878 N N . ASP B 1 231 ? 26.906 -46.594 -28.531 1 93.88 231 ASP B N 1
ATOM 5879 C CA . ASP B 1 231 ? 27.953 -47.312 -29.266 1 93.88 231 ASP B CA 1
ATOM 5880 C C . ASP B 1 231 ? 27.375 -48.5 -30.016 1 93.88 231 ASP B C 1
ATOM 5882 O O . ASP B 1 231 ? 26.812 -49.438 -29.406 1 93.88 231 ASP B O 1
ATOM 5886 N N . PRO B 1 232 ? 27.594 -48.719 -31.344 1 90.81 232 PRO B N 1
ATOM 5887 C CA . PRO B 1 232 ? 28.25 -47.75 -32.219 1 90.81 232 PRO B CA 1
ATOM 5888 C C . PRO B 1 232 ? 27.422 -46.469 -32.406 1 90.81 232 PRO B C 1
ATOM 5890 O O . PRO B 1 232 ? 26.203 -46.5 -32.25 1 90.81 232 PRO B O 1
ATOM 5893 N N . PRO B 1 233 ? 28.047 -45.375 -32.781 1 85.38 233 PRO B N 1
ATOM 5894 C CA . PRO B 1 233 ? 27.359 -44.062 -32.781 1 85.38 233 PRO B CA 1
ATOM 5895 C C . PRO B 1 233 ? 26.469 -43.875 -34 1 85.38 233 PRO B C 1
ATOM 5897 O O . PRO B 1 233 ? 25.484 -43.125 -33.938 1 85.38 233 PRO B O 1
ATOM 5900 N N . GLN B 1 234 ? 26.812 -44.5 -35.125 1 85.19 234 GLN B N 1
ATOM 5901 C CA . GLN B 1 234 ? 26 -44.281 -36.312 1 85.19 234 GLN B CA 1
ATOM 5902 C C . GLN B 1 234 ? 25.844 -45.594 -37.125 1 85.19 234 GLN B C 1
ATOM 5904 O O . GLN B 1 234 ? 26.516 -46.594 -36.844 1 85.19 234 GLN B O 1
ATOM 5909 N N . ASN B 1 235 ? 24.891 -45.469 -38 1 88.06 235 ASN B N 1
ATOM 5910 C CA . ASN B 1 235 ? 24.641 -46.531 -38.969 1 88.06 235 ASN B CA 1
ATOM 5911 C C . ASN B 1 235 ? 24.203 -47.844 -38.281 1 88.06 235 ASN B C 1
ATOM 5913 O O . ASN B 1 235 ? 24.766 -48.906 -38.531 1 88.06 235 ASN B O 1
ATOM 5917 N N . ILE B 1 236 ? 23.312 -47.562 -37.406 1 92 236 ILE B N 1
ATOM 5918 C CA . ILE B 1 236 ? 22.812 -48.719 -36.656 1 92 236 ILE B CA 1
ATOM 5919 C C . ILE B 1 236 ? 21.625 -49.344 -37.438 1 92 236 ILE B C 1
ATOM 5921 O O . ILE B 1 236 ? 20.688 -48.625 -37.812 1 92 236 ILE B O 1
ATOM 5925 N N . THR B 1 237 ? 21.75 -50.562 -37.656 1 87.56 237 THR B N 1
ATOM 5926 C CA . THR B 1 237 ? 20.703 -51.281 -38.344 1 87.56 237 THR B CA 1
ATOM 5927 C C . THR B 1 237 ? 20.047 -52.312 -37.438 1 87.56 237 THR B C 1
ATOM 5929 O O . THR B 1 237 ? 20.656 -52.781 -36.469 1 87.56 237 THR B O 1
ATOM 5932 N N . GLU B 1 238 ? 18.828 -52.625 -37.781 1 89.12 238 GLU B N 1
ATOM 5933 C CA . GLU B 1 238 ? 18.125 -53.656 -37.031 1 89.12 238 GLU B CA 1
ATOM 5934 C C . GLU B 1 238 ? 18.984 -54.906 -36.906 1 89.12 238 GLU B C 1
ATOM 5936 O O . GLU B 1 238 ? 19.594 -55.375 -37.875 1 89.12 238 GLU B O 1
ATOM 5941 N N . GLY B 1 239 ? 19.031 -55.5 -35.562 1 84.31 239 GLY B N 1
ATOM 5942 C CA . GLY B 1 239 ? 19.828 -56.688 -35.312 1 84.31 239 GLY B CA 1
ATOM 5943 C C . GLY B 1 239 ? 21.203 -56.406 -34.75 1 84.31 239 GLY B C 1
ATOM 5944 O O . GLY B 1 239 ? 21.875 -57.281 -34.219 1 84.31 239 GLY B O 1
ATOM 5945 N N . ASP B 1 240 ? 21.609 -55.188 -34.906 1 89 240 ASP B N 1
ATOM 5946 C CA . ASP B 1 240 ? 22.906 -54.812 -34.344 1 89 240 ASP B CA 1
ATOM 5947 C C . ASP B 1 240 ? 22.859 -54.75 -32.844 1 89 240 ASP B C 1
ATOM 5949 O O . ASP B 1 240 ? 21.797 -54.531 -32.25 1 89 240 ASP B O 1
ATOM 5953 N N . LYS B 1 241 ? 23.969 -55 -32.281 1 91.88 241 LYS B N 1
ATOM 5954 C CA . LYS B 1 241 ? 24.094 -54.812 -30.828 1 91.88 241 LYS B CA 1
ATOM 5955 C C . LYS B 1 241 ? 24.594 -53.406 -30.516 1 91.88 241 LYS B C 1
ATOM 5957 O O . LYS B 1 241 ? 25.609 -52.969 -31.062 1 91.88 241 LYS B O 1
ATOM 5962 N N . ILE B 1 242 ? 23.844 -52.75 -29.688 1 95.19 242 ILE B N 1
ATOM 5963 C CA . ILE B 1 242 ? 24.281 -51.406 -29.281 1 95.19 242 ILE B CA 1
ATOM 5964 C C . ILE B 1 242 ? 24.453 -51.375 -27.766 1 95.19 242 ILE B C 1
ATOM 5966 O O . ILE B 1 242 ? 23.859 -52.188 -27.031 1 95.19 242 ILE B O 1
ATOM 5970 N N . CYS B 1 243 ? 25.281 -50.438 -27.312 1 96.75 243 CYS B N 1
ATOM 5971 C CA . CYS B 1 243 ? 25.422 -50.156 -25.891 1 96.75 243 CYS B CA 1
ATOM 5972 C C . CYS B 1 243 ? 25.25 -48.656 -25.625 1 96.75 243 CYS B C 1
ATOM 5974 O O . CYS B 1 243 ? 25.922 -47.812 -26.234 1 96.75 243 CYS B O 1
ATOM 5976 N N . ILE B 1 244 ? 24.344 -48.375 -24.781 1 96.94 244 ILE B N 1
ATOM 5977 C CA . ILE B 1 244 ? 24.141 -47 -24.328 1 96.94 244 ILE B CA 1
ATOM 5978 C C . ILE B 1 244 ? 24.812 -46.781 -22.984 1 96.94 244 ILE B C 1
ATOM 5980 O O . ILE B 1 244 ? 24.578 -47.562 -22.047 1 96.94 244 ILE B O 1
ATOM 5984 N N . THR B 1 245 ? 25.609 -45.812 -22.906 1 97.38 245 THR B N 1
ATOM 5985 C CA . THR B 1 245 ? 26.344 -45.562 -21.672 1 97.38 245 THR B CA 1
ATOM 5986 C C . THR B 1 245 ? 26.016 -44.156 -21.125 1 97.38 245 THR B C 1
ATOM 5988 O O . THR B 1 245 ? 26.031 -43.188 -21.859 1 97.38 245 THR B O 1
ATOM 5991 N N . CYS B 1 246 ? 25.609 -44.125 -19.844 1 97.44 246 CYS B N 1
ATOM 5992 C CA . CYS B 1 246 ? 25.422 -42.906 -19.078 1 97.44 246 CYS B CA 1
ATOM 5993 C C . CYS B 1 246 ? 26.547 -42.688 -18.078 1 97.44 246 CYS B C 1
ATOM 5995 O O . CYS B 1 246 ? 26.797 -43.562 -17.234 1 97.44 246 CYS B O 1
ATOM 5997 N N . SER B 1 247 ? 27.203 -41.5 -18.156 1 96.31 247 SER B N 1
ATOM 5998 C CA . SER B 1 247 ? 28.328 -41.25 -17.266 1 96.31 247 SER B CA 1
ATOM 5999 C C . SER B 1 247 ? 28.219 -39.875 -16.625 1 96.31 247 SER B C 1
ATOM 6001 O O . SER B 1 247 ? 27.688 -38.938 -17.234 1 96.31 247 SER B O 1
ATOM 6003 N N . THR B 1 248 ? 28.609 -39.781 -15.352 1 95.12 248 THR B N 1
ATOM 6004 C CA . THR B 1 248 ? 28.688 -38.5 -14.609 1 95.12 248 THR B CA 1
ATOM 6005 C C . THR B 1 248 ? 29.906 -38.5 -13.703 1 95.12 248 THR B C 1
ATOM 6007 O O . THR B 1 248 ? 30.594 -39.5 -13.555 1 95.12 248 THR B O 1
ATOM 6010 N N . VAL B 1 249 ? 30.359 -37.312 -13.312 1 92.94 249 VAL B N 1
ATOM 6011 C CA . VAL B 1 249 ? 31.438 -37.156 -12.352 1 92.94 249 VAL B CA 1
ATOM 6012 C C . VAL B 1 249 ? 30.859 -36.812 -10.977 1 92.94 249 VAL B C 1
ATOM 6014 O O . VAL B 1 249 ? 30.156 -35.812 -10.828 1 92.94 249 VAL B O 1
ATOM 6017 N N . LEU B 1 250 ? 31.109 -37.719 -10.031 1 90.56 250 LEU B N 1
ATOM 6018 C CA . LEU B 1 250 ? 30.578 -37.5 -8.688 1 90.56 250 LEU B CA 1
ATOM 6019 C C . LEU B 1 250 ? 31.578 -36.75 -7.82 1 90.56 250 LEU B C 1
ATOM 6021 O O . LEU B 1 250 ? 32.781 -37 -7.883 1 90.56 250 LEU B O 1
ATOM 6025 N N . LEU B 1 251 ? 31.188 -35.719 -7.109 1 81.44 251 LEU B N 1
ATOM 6026 C CA . LEU B 1 251 ? 32.031 -35.062 -6.137 1 81.44 251 LEU B CA 1
ATOM 6027 C C . LEU B 1 251 ? 32.156 -35.875 -4.855 1 81.44 251 LEU B C 1
ATOM 6029 O O . LEU B 1 251 ? 33.219 -35.938 -4.242 1 81.44 251 LEU B O 1
ATOM 6033 N N . ARG B 1 252 ? 31.125 -36.438 -4.367 1 70 252 ARG B N 1
ATOM 6034 C CA . ARG B 1 252 ? 31.172 -37.344 -3.219 1 70 252 ARG B CA 1
ATOM 6035 C C . ARG B 1 252 ? 30.5 -38.656 -3.533 1 70 252 ARG B C 1
ATOM 6037 O O . ARG B 1 252 ? 29.516 -38.719 -4.285 1 70 252 ARG B O 1
ATOM 6044 N N . GLN B 1 253 ? 31.297 -39.781 -3.334 1 61.5 253 GLN B N 1
ATOM 6045 C CA . GLN B 1 253 ? 30.828 -41.156 -3.662 1 61.5 253 GLN B CA 1
ATOM 6046 C C . GLN B 1 253 ? 29.562 -41.5 -2.9 1 61.5 253 GLN B C 1
ATOM 6048 O O . GLN B 1 253 ? 29.625 -42.125 -1.847 1 61.5 253 GLN B O 1
ATOM 6053 N N . ASP B 1 254 ? 28.562 -40.781 -3.074 1 68.81 254 ASP B N 1
ATOM 6054 C CA . ASP B 1 254 ? 27.375 -40.906 -2.234 1 68.81 254 ASP B CA 1
ATOM 6055 C C . ASP B 1 254 ? 26.25 -41.594 -2.984 1 68.81 254 ASP B C 1
ATOM 6057 O O . ASP B 1 254 ? 26.453 -42.156 -4.066 1 68.81 254 ASP B O 1
ATOM 6061 N N . GLN B 1 255 ? 25.047 -41.562 -2.467 1 81 255 GLN B N 1
ATOM 6062 C CA . GLN B 1 255 ? 23.75 -42.188 -2.76 1 81 255 GLN B CA 1
ATOM 6063 C C . GLN B 1 255 ? 23.125 -41.562 -4.008 1 81 255 GLN B C 1
ATOM 6065 O O . GLN B 1 255 ? 21.891 -41.531 -4.148 1 81 255 GLN B O 1
ATOM 6070 N N . THR B 1 256 ? 24.125 -41.219 -5.02 1 90.69 256 THR B N 1
ATOM 6071 C CA . THR B 1 256 ? 23.609 -40.656 -6.266 1 90.69 256 THR B CA 1
ATOM 6072 C C . THR B 1 256 ? 23.109 -41.781 -7.191 1 90.69 256 THR B C 1
ATOM 6074 O O . THR B 1 256 ? 23.75 -42.812 -7.316 1 90.69 256 THR B O 1
ATOM 6077 N N . GLU B 1 257 ? 21.969 -41.531 -7.832 1 93 257 GLU B N 1
ATOM 6078 C CA . GLU B 1 257 ? 21.344 -42.531 -8.688 1 93 257 GLU B CA 1
ATOM 6079 C C . GLU B 1 257 ? 21.438 -42.156 -10.156 1 93 257 GLU B C 1
ATOM 6081 O O . GLU B 1 257 ? 21.25 -40.969 -10.5 1 93 257 GLU B O 1
ATOM 6086 N N . ILE B 1 258 ? 21.828 -43.062 -10.992 1 95.31 258 ILE B N 1
ATOM 6087 C CA . ILE B 1 258 ? 21.766 -42.906 -12.445 1 95.31 258 ILE B CA 1
ATOM 6088 C C . ILE B 1 258 ? 20.641 -43.75 -13.023 1 95.31 258 ILE B C 1
ATOM 6090 O O . ILE B 1 258 ? 20.547 -44.938 -12.727 1 95.31 258 ILE B O 1
ATOM 6094 N N . ILE B 1 259 ? 19.828 -43.156 -13.789 1 95.69 259 ILE B N 1
ATOM 6095 C CA . ILE B 1 259 ? 18.672 -43.844 -14.367 1 95.69 259 ILE B CA 1
ATOM 6096 C C . ILE B 1 259 ? 18.656 -43.625 -15.883 1 95.69 259 ILE B C 1
ATOM 6098 O O . ILE B 1 259 ? 18.781 -42.5 -16.359 1 95.69 259 ILE B O 1
ATOM 6102 N N . LEU B 1 260 ? 18.562 -44.688 -16.594 1 96.5 260 LEU B N 1
ATOM 6103 C CA . LEU B 1 260 ? 18.375 -44.625 -18.047 1 96.5 260 LEU B CA 1
ATOM 6104 C C . LEU B 1 260 ? 16.922 -44.969 -18.406 1 96.5 260 LEU B C 1
ATOM 6106 O O . LEU B 1 260 ? 16.422 -46.031 -18 1 96.5 260 LEU B O 1
ATOM 6110 N N . GLN B 1 261 ? 16.406 -44.031 -19.141 1 95.19 261 GLN B N 1
ATOM 6111 C CA . GLN B 1 261 ? 14.992 -44.188 -19.453 1 95.19 261 GLN B CA 1
ATOM 6112 C C . GLN B 1 261 ? 14.719 -43.969 -20.938 1 95.19 261 GLN B C 1
ATOM 6114 O O . GLN B 1 261 ? 15.438 -43.219 -21.594 1 95.19 261 GLN B O 1
ATOM 6119 N N . LYS B 1 262 ? 13.758 -44.719 -21.406 1 93.12 262 LYS B N 1
ATOM 6120 C CA . LYS B 1 262 ? 13.109 -44.438 -22.688 1 93.12 262 LYS B CA 1
ATOM 6121 C C . LYS B 1 262 ? 11.617 -44.156 -22.5 1 93.12 262 LYS B C 1
ATOM 6123 O O . LYS B 1 262 ? 10.875 -45.031 -22.031 1 93.12 262 LYS B O 1
ATOM 6128 N N . ASN B 1 263 ? 11.219 -42.938 -22.844 1 85.88 263 ASN B N 1
ATOM 6129 C CA . ASN B 1 263 ? 9.867 -42.5 -22.531 1 85.88 263 ASN B CA 1
ATOM 6130 C C . ASN B 1 263 ? 9.555 -42.625 -21.047 1 85.88 263 ASN B C 1
ATOM 6132 O O . ASN B 1 263 ? 10.281 -42.125 -20.203 1 85.88 263 ASN B O 1
ATOM 6136 N N . LYS B 1 264 ? 8.68 -43.438 -20.625 1 86 264 LYS B N 1
ATOM 6137 C CA . LYS B 1 264 ? 8.305 -43.594 -19.219 1 86 264 LYS B CA 1
ATOM 6138 C C . LYS B 1 264 ? 8.852 -44.906 -18.625 1 86 264 LYS B C 1
ATOM 6140 O O . LYS B 1 264 ? 8.664 -45.156 -17.438 1 86 264 LYS B O 1
ATOM 6145 N N . THR B 1 265 ? 9.617 -45.531 -19.453 1 90.62 265 THR B N 1
ATOM 6146 C CA . THR B 1 265 ? 10.102 -46.844 -18.984 1 90.62 265 THR B CA 1
ATOM 6147 C C . THR B 1 265 ? 11.57 -46.75 -18.578 1 90.62 265 THR B C 1
ATOM 6149 O O . THR B 1 265 ? 12.414 -46.281 -19.344 1 90.62 265 THR B O 1
ATOM 6152 N N . ILE B 1 266 ? 11.789 -47.25 -17.406 1 94 266 ILE B N 1
ATOM 6153 C CA . ILE B 1 266 ? 13.164 -47.312 -16.906 1 94 266 ILE B CA 1
ATOM 6154 C C . ILE B 1 266 ? 13.852 -48.562 -17.453 1 94 266 ILE B C 1
ATOM 6156 O O . ILE B 1 266 ? 13.414 -49.688 -17.188 1 94 266 ILE B O 1
ATOM 6160 N N . LEU B 1 267 ? 14.953 -48.375 -18.141 1 94.19 267 LEU B N 1
ATOM 6161 C CA . LEU B 1 267 ? 15.664 -49.5 -18.766 1 94.19 267 LEU B CA 1
ATOM 6162 C C . LEU B 1 267 ? 16.734 -50.062 -17.828 1 94.19 267 LEU B C 1
ATOM 6164 O O . LEU B 1 267 ? 16.953 -51.281 -17.781 1 94.19 267 LEU B O 1
ATOM 6168 N N . ASN B 1 268 ? 17.391 -49.25 -17.188 1 94.31 268 ASN B N 1
ATOM 6169 C CA . ASN B 1 268 ? 18.469 -49.625 -16.266 1 94.31 268 ASN B CA 1
ATOM 6170 C C . ASN B 1 268 ? 18.734 -48.531 -15.25 1 94.31 268 ASN B C 1
ATOM 6172 O O . ASN B 1 268 ? 18.344 -47.375 -15.461 1 94.31 268 ASN B O 1
ATOM 6176 N N . SER B 1 269 ? 19.281 -48.875 -14.078 1 94.69 269 SER B N 1
ATOM 6177 C CA . SER B 1 269 ? 19.625 -47.875 -13.055 1 94.69 269 SER B CA 1
ATOM 6178 C C . SER B 1 269 ? 20.766 -48.375 -12.172 1 94.69 269 SER B C 1
ATOM 6180 O O . SER B 1 269 ? 21.016 -49.594 -12.102 1 94.69 269 SER B O 1
ATOM 6182 N N . THR B 1 270 ? 21.5 -47.531 -11.602 1 92.88 270 THR B N 1
ATOM 6183 C CA . THR B 1 270 ? 22.547 -47.844 -10.648 1 92.88 270 THR B CA 1
ATOM 6184 C C . THR B 1 270 ? 22.672 -46.781 -9.578 1 92.88 270 THR B C 1
ATOM 6186 O O . THR B 1 270 ? 22.188 -45.656 -9.758 1 92.88 270 THR B O 1
ATOM 6189 N N . LYS B 1 271 ? 23.188 -47.125 -8.414 1 90.31 271 LYS B N 1
ATOM 6190 C CA . LYS B 1 271 ? 23.359 -46.188 -7.305 1 90.31 271 LYS B CA 1
ATOM 6191 C C . LYS B 1 271 ? 24.812 -46.156 -6.832 1 90.31 271 LYS B C 1
ATOM 6193 O O . LYS B 1 271 ? 25.438 -47.219 -6.648 1 90.31 271 LYS B O 1
ATOM 6198 N N . GLY B 1 272 ? 25.281 -45.031 -6.699 1 88.19 272 GLY B N 1
ATOM 6199 C CA . GLY B 1 272 ? 26.609 -44.844 -6.133 1 88.19 272 GLY B CA 1
ATOM 6200 C C . GLY B 1 272 ? 27.719 -45.062 -7.137 1 88.19 272 GLY B C 1
ATOM 6201 O O . GLY B 1 272 ? 28.875 -45.219 -6.762 1 88.19 272 GLY B O 1
ATOM 6202 N N . ARG B 1 273 ? 27.406 -45.219 -8.391 1 90.75 273 ARG B N 1
ATOM 6203 C CA . ARG B 1 273 ? 28.391 -45.406 -9.445 1 90.75 273 ARG B CA 1
ATOM 6204 C C . ARG B 1 273 ? 28.375 -44.219 -10.422 1 90.75 273 ARG B C 1
ATOM 6206 O O . ARG B 1 273 ? 27.422 -43.438 -10.445 1 90.75 273 ARG B O 1
ATOM 6213 N N . GLU B 1 274 ? 29.5 -44.156 -11.258 1 93.81 274 GLU B N 1
ATOM 6214 C CA . GLU B 1 274 ? 29.625 -43 -12.156 1 93.81 274 GLU B CA 1
ATOM 6215 C C . GLU B 1 274 ? 29.188 -43.375 -13.57 1 93.81 274 GLU B C 1
ATOM 6217 O O . GLU B 1 274 ? 29.031 -42.5 -14.43 1 93.81 274 GLU B O 1
ATOM 6222 N N . THR B 1 275 ? 28.969 -44.625 -13.734 1 95 275 THR B N 1
ATOM 6223 C CA . THR B 1 275 ? 28.625 -45.031 -15.102 1 95 275 THR B CA 1
ATOM 6224 C C . THR B 1 275 ? 27.562 -46.125 -15.094 1 95 275 THR B C 1
ATOM 6226 O O . THR B 1 275 ? 27.516 -46.969 -14.172 1 95 275 THR B O 1
ATOM 6229 N N . LEU B 1 276 ? 26.641 -46.094 -16.016 1 96.5 276 LEU B N 1
ATOM 6230 C CA . LEU B 1 276 ? 25.625 -47.094 -16.312 1 96.5 276 LEU B CA 1
ATOM 6231 C C . LEU B 1 276 ? 25.625 -47.469 -17.781 1 96.5 276 LEU B C 1
ATOM 6233 O O . LEU B 1 276 ? 25.688 -46.594 -18.656 1 96.5 276 LEU B O 1
ATOM 6237 N N . THR B 1 277 ? 25.672 -48.781 -18.016 1 96.25 277 THR B N 1
ATOM 6238 C CA . THR B 1 277 ? 25.672 -49.25 -19.406 1 96.25 277 THR B CA 1
ATOM 6239 C C . THR B 1 277 ? 24.484 -50.156 -19.672 1 96.25 277 THR B C 1
ATOM 6241 O O . THR B 1 277 ? 24.141 -51 -18.828 1 96.25 277 THR B O 1
ATOM 6244 N N . TYR B 1 278 ? 23.875 -50.031 -20.75 1 96.5 278 TYR B N 1
ATOM 6245 C CA . TYR B 1 278 ? 22.75 -50.844 -21.219 1 96.5 278 TYR B CA 1
ATOM 6246 C C . TYR B 1 278 ? 22.969 -51.281 -22.656 1 96.5 278 TYR B C 1
ATOM 6248 O O . TYR B 1 278 ? 23.047 -50.469 -23.578 1 96.5 278 TYR B O 1
ATOM 6256 N N . CYS B 1 279 ? 23.047 -52.625 -22.766 1 95.62 279 CYS B N 1
ATOM 6257 C CA . CYS B 1 279 ? 23.297 -53.156 -24.094 1 95.62 279 CYS B CA 1
ATOM 6258 C C . CYS B 1 279 ? 22.141 -54.031 -24.547 1 95.62 279 CYS B C 1
ATOM 6260 O O . CYS B 1 279 ? 21.547 -54.75 -23.734 1 95.62 279 CYS B O 1
ATOM 6262 N N . LYS B 1 280 ? 21.875 -53.969 -25.844 1 93.12 280 LYS B N 1
ATOM 6263 C CA . LYS B 1 280 ? 20.828 -54.812 -26.391 1 93.12 280 LYS B CA 1
ATOM 6264 C C . LYS B 1 280 ? 20.938 -54.938 -27.906 1 93.12 280 LYS B C 1
ATOM 6266 O O . LYS B 1 280 ? 21.625 -54.125 -28.547 1 93.12 280 LYS B O 1
ATOM 6271 N N . ILE B 1 281 ? 20.266 -56 -28.406 1 90 281 ILE B N 1
ATOM 6272 C CA . ILE B 1 281 ? 20.094 -56.094 -29.844 1 90 281 ILE B CA 1
ATOM 6273 C C . ILE B 1 281 ? 18.922 -55.25 -30.297 1 90 281 ILE B C 1
ATOM 6275 O O . ILE B 1 281 ? 17.797 -55.406 -29.812 1 90 281 ILE B O 1
ATOM 6279 N N . VAL B 1 282 ? 19.188 -54.344 -31.234 1 91.12 282 VAL B N 1
ATOM 6280 C CA . VAL B 1 282 ? 18.219 -53.281 -31.516 1 91.12 282 VAL B CA 1
ATOM 6281 C C . VAL B 1 282 ? 17.172 -53.781 -32.5 1 91.12 282 VAL B C 1
ATOM 6283 O O . VAL B 1 282 ? 17.484 -54.562 -33.406 1 91.12 282 VAL B O 1
ATOM 6286 N N . LYS B 1 283 ? 15.938 -53.344 -32.25 1 88.06 283 LYS B N 1
ATOM 6287 C CA . LYS B 1 283 ? 14.797 -53.5 -33.156 1 88.06 283 LYS B CA 1
ATOM 6288 C C . LYS B 1 283 ? 14.281 -52.125 -33.625 1 88.06 283 LYS B C 1
ATOM 6290 O O . LYS B 1 283 ? 14.75 -51.094 -33.125 1 88.06 283 LYS B O 1
ATOM 6295 N N . LEU B 1 284 ? 13.383 -52.094 -34.562 1 87.5 284 LEU B N 1
ATOM 6296 C CA . LEU B 1 284 ? 12.852 -50.844 -35.094 1 87.5 284 LEU B CA 1
ATOM 6297 C C . LEU B 1 284 ? 12.141 -50.062 -33.969 1 87.5 284 LEU B C 1
ATOM 6299 O O . LEU B 1 284 ? 12.164 -48.844 -33.969 1 87.5 284 LEU B O 1
ATOM 6303 N N . GLU B 1 285 ? 11.547 -50.812 -33.094 1 88.25 285 GLU B N 1
ATOM 6304 C CA . GLU B 1 285 ? 10.797 -50.188 -32 1 88.25 285 GLU B CA 1
ATOM 6305 C C . GLU B 1 285 ? 11.734 -49.469 -31.031 1 88.25 285 GLU B C 1
ATOM 6307 O O . GLU B 1 285 ? 11.289 -48.656 -30.219 1 88.25 285 GLU B O 1
ATOM 6312 N N . ASP B 1 286 ? 12.969 -49.719 -31.125 1 93 286 ASP B N 1
ATOM 6313 C CA . ASP B 1 286 ? 13.945 -49.125 -30.219 1 93 286 ASP B CA 1
ATOM 6314 C C . ASP B 1 286 ? 14.32 -47.719 -30.641 1 93 286 ASP B C 1
ATOM 6316 O O . ASP B 1 286 ? 14.992 -47 -29.891 1 93 286 ASP B O 1
ATOM 6320 N N . ASN B 1 287 ? 13.82 -47.312 -31.797 1 93.5 287 ASN B N 1
ATOM 6321 C CA . ASN B 1 287 ? 14.008 -45.906 -32.219 1 93.5 287 ASN B CA 1
ATOM 6322 C C . ASN B 1 287 ? 13.383 -44.938 -31.234 1 93.5 287 ASN B C 1
ATOM 6324 O O . ASN B 1 287 ? 12.305 -45.188 -30.703 1 93.5 287 ASN B O 1
ATOM 6328 N N . GLY B 1 288 ? 14.133 -43.844 -31.031 1 93.38 288 GLY B N 1
ATOM 6329 C CA . GLY B 1 288 ? 13.57 -42.812 -30.172 1 93.38 288 GLY B CA 1
ATOM 6330 C C . GLY B 1 288 ? 14.609 -42.156 -29.281 1 93.38 288 GLY B C 1
ATOM 6331 O O . GLY B 1 288 ? 15.812 -42.344 -29.469 1 93.38 288 GLY B O 1
ATOM 6332 N N . ASN B 1 289 ? 14.055 -41.438 -28.328 1 95.12 289 ASN B N 1
ATOM 6333 C CA . ASN B 1 289 ? 14.93 -40.688 -27.406 1 95.12 289 ASN B CA 1
ATOM 6334 C C . ASN B 1 289 ? 15.188 -41.5 -26.141 1 95.12 289 ASN B C 1
ATOM 6336 O O . ASN B 1 289 ? 14.266 -42.062 -25.562 1 95.12 289 ASN B O 1
ATOM 6340 N N . TYR B 1 290 ? 16.375 -41.562 -25.797 1 96.25 290 TYR B N 1
ATOM 6341 C CA . TYR B 1 290 ? 16.797 -42.125 -24.516 1 96.25 290 TYR B CA 1
ATOM 6342 C C . TYR B 1 290 ? 17.25 -41 -23.562 1 96.25 290 TYR B C 1
ATOM 6344 O O . TYR B 1 290 ? 17.953 -40.062 -23.984 1 96.25 290 TYR B O 1
ATOM 6352 N N . ILE B 1 291 ? 16.797 -41.125 -22.297 1 96.19 291 ILE B N 1
ATOM 6353 C CA . ILE B 1 291 ? 17.078 -40.062 -21.312 1 96.19 291 ILE B CA 1
ATOM 6354 C C . ILE B 1 291 ? 17.938 -40.625 -20.188 1 96.19 291 ILE B C 1
ATOM 6356 O O . ILE B 1 291 ? 17.609 -41.656 -19.609 1 96.19 291 ILE B O 1
ATOM 6360 N N . CYS B 1 292 ? 19.031 -40 -19.969 1 97 292 CYS B N 1
ATOM 6361 C CA . CYS B 1 292 ? 19.891 -40.312 -18.812 1 97 292 CYS B CA 1
ATOM 6362 C C . CYS B 1 292 ? 19.688 -39.281 -17.703 1 97 292 CYS B C 1
ATOM 6364 O O . CYS B 1 292 ? 19.953 -38.094 -17.891 1 97 292 CYS B O 1
ATOM 6366 N N . THR B 1 293 ? 19.219 -39.781 -16.547 1 95.38 293 THR B N 1
ATOM 6367 C CA . THR B 1 293 ? 18.938 -38.906 -15.414 1 95.38 293 THR B CA 1
ATOM 6368 C C . THR B 1 293 ? 19.844 -39.25 -14.234 1 95.38 293 THR B C 1
ATOM 6370 O O . THR B 1 293 ? 19.969 -40.406 -13.859 1 95.38 293 THR B O 1
ATOM 6373 N N . VAL B 1 294 ? 20.531 -38.25 -13.711 1 94.25 294 VAL B N 1
ATOM 6374 C CA . VAL B 1 294 ? 21.297 -38.406 -12.477 1 94.25 294 VAL B CA 1
ATOM 6375 C C . VAL B 1 294 ? 20.656 -37.562 -11.375 1 94.25 294 VAL B C 1
ATOM 6377 O O . VAL B 1 294 ? 20.406 -36.375 -11.555 1 94.25 294 VAL B O 1
ATOM 6380 N N . GLU B 1 295 ? 20.344 -38.219 -10.289 1 93.12 295 GLU B N 1
ATOM 6381 C CA . GLU B 1 295 ? 19.609 -37.469 -9.273 1 93.12 295 GLU B CA 1
ATOM 6382 C C . GLU B 1 295 ? 20.094 -37.844 -7.867 1 93.12 295 GLU B C 1
ATOM 6384 O O . GLU B 1 295 ? 20.531 -38.969 -7.633 1 93.12 295 GLU B O 1
ATOM 6389 N N . HIS B 1 296 ? 20.016 -36.938 -6.984 1 89.75 296 HIS B N 1
ATOM 6390 C CA . HIS B 1 296 ? 20.266 -37.031 -5.555 1 89.75 296 HIS B CA 1
ATOM 6391 C C . HIS B 1 296 ? 19.469 -36 -4.773 1 89.75 296 HIS B C 1
ATOM 6393 O O . HIS B 1 296 ? 19.688 -34.781 -4.93 1 89.75 296 HIS B O 1
ATOM 6399 N N . GLY B 1 297 ? 18.578 -36.531 -3.932 1 85.88 297 GLY B N 1
ATOM 6400 C CA . GLY B 1 297 ? 17.734 -35.594 -3.203 1 85.88 297 GLY B CA 1
ATOM 6401 C C . GLY B 1 297 ? 16.828 -34.781 -4.105 1 85.88 297 GLY B C 1
ATOM 6402 O O . GLY B 1 297 ? 16.031 -35.312 -4.871 1 85.88 297 GLY B O 1
ATOM 6403 N N . SER B 1 298 ? 17.125 -33.438 -4.039 1 88 298 SER B N 1
ATOM 6404 C CA . SER B 1 298 ? 16.312 -32.531 -4.836 1 88 298 SER B CA 1
ATOM 6405 C C . SER B 1 298 ? 17 -32.156 -6.141 1 88 298 SER B C 1
ATOM 6407 O O . SER B 1 298 ? 16.438 -31.453 -6.973 1 88 298 SER B O 1
ATOM 6409 N N . VAL B 1 299 ? 18.172 -32.688 -6.355 1 91.56 299 VAL B N 1
ATOM 6410 C CA . VAL B 1 299 ? 18.938 -32.312 -7.551 1 91.56 299 VAL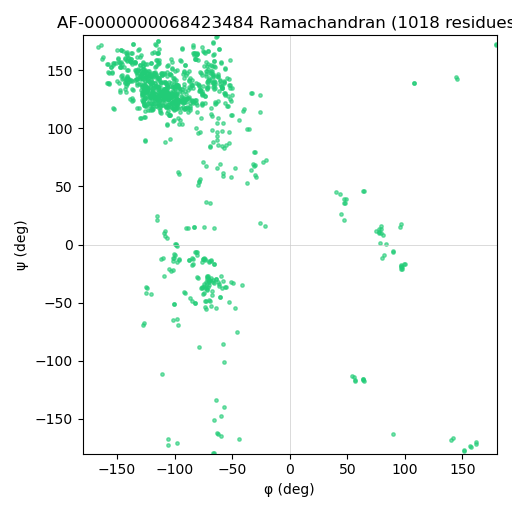 B CA 1
ATOM 6411 C C . VAL B 1 299 ? 18.734 -33.406 -8.625 1 91.56 299 VAL B C 1
ATOM 6413 O O . VAL B 1 299 ? 18.922 -34.594 -8.367 1 91.56 299 VAL B O 1
ATOM 6416 N N . SER B 1 300 ? 18.312 -32.969 -9.703 1 92.25 300 SER B N 1
ATOM 6417 C CA . SER B 1 300 ? 18.141 -33.875 -10.852 1 92.25 300 SER B CA 1
ATOM 6418 C C . SER B 1 300 ? 18.641 -33.219 -12.133 1 92.25 300 SER B C 1
ATOM 6420 O O . SER B 1 300 ? 18.281 -32.094 -12.453 1 92.25 300 SER B O 1
ATOM 6422 N N . LYS B 1 301 ? 19.562 -33.969 -12.805 1 93.38 301 LYS B N 1
ATOM 6423 C CA . LYS B 1 301 ? 20.094 -33.531 -14.086 1 93.38 301 LYS B CA 1
ATOM 6424 C C . LYS B 1 301 ? 19.875 -34.562 -15.164 1 93.38 301 LYS B C 1
ATOM 6426 O O . LYS B 1 301 ? 20 -35.781 -14.906 1 93.38 301 LYS B O 1
ATOM 6431 N N . THR B 1 302 ? 19.531 -34.094 -16.375 1 94.25 302 THR B N 1
ATOM 6432 C CA . THR B 1 302 ? 19.172 -35.062 -17.422 1 94.25 302 THR B CA 1
ATOM 6433 C C . THR B 1 302 ? 19.891 -34.719 -18.719 1 94.25 302 THR B C 1
ATOM 6435 O O . THR B 1 302 ? 20.266 -33.562 -18.953 1 94.25 302 THR B O 1
ATOM 6438 N N . SER B 1 303 ? 20.203 -35.688 -19.516 1 95.94 303 SER B N 1
ATOM 6439 C CA . SER B 1 303 ? 20.656 -35.625 -20.906 1 95.94 303 SER B CA 1
ATOM 6440 C C . SER B 1 303 ? 19.891 -36.594 -21.797 1 95.94 303 SER B C 1
ATOM 6442 O O . SER B 1 303 ? 19.375 -37.594 -21.328 1 95.94 303 SER B O 1
ATOM 6444 N N . LYS B 1 304 ? 19.781 -36.188 -23.047 1 95.31 304 LYS B N 1
ATOM 6445 C CA . LYS B 1 304 ? 19.031 -37.031 -23.969 1 95.31 304 LYS B CA 1
ATOM 6446 C C . LYS B 1 304 ? 19.844 -37.312 -25.234 1 95.31 304 LYS B C 1
ATOM 6448 O O . LYS B 1 304 ? 20.672 -36.5 -25.625 1 95.31 304 LYS B O 1
ATOM 6453 N N . GLU B 1 305 ? 19.641 -38.5 -25.797 1 95.5 305 GLU B N 1
ATOM 6454 C CA . GLU B 1 305 ? 20.219 -38.906 -27.078 1 95.5 305 GLU B CA 1
ATOM 6455 C C . GLU B 1 305 ? 19.234 -39.719 -27.906 1 95.5 305 GLU B C 1
ATOM 6457 O O . GLU B 1 305 ? 18.5 -40.562 -27.359 1 95.5 305 GLU B O 1
ATOM 6462 N N . GLU B 1 306 ? 19.219 -39.438 -29.156 1 94.69 306 GLU B N 1
ATOM 6463 C CA . GLU B 1 306 ? 18.297 -40.156 -30.031 1 94.69 306 GLU B CA 1
ATOM 6464 C C . GLU B 1 306 ? 18.953 -41.344 -30.688 1 94.69 306 GLU B C 1
ATOM 6466 O O . GLU B 1 306 ? 20.062 -41.25 -31.234 1 94.69 306 GLU B O 1
ATOM 6471 N N . LEU B 1 307 ? 18.344 -42.469 -30.562 1 94.69 307 LEU B N 1
ATOM 6472 C CA . LEU B 1 307 ? 18.766 -43.656 -31.281 1 94.69 307 LEU B CA 1
ATOM 6473 C C . LEU B 1 307 ? 18 -43.812 -32.594 1 94.69 307 LEU B C 1
ATOM 6475 O O . LEU B 1 307 ? 16.766 -43.812 -32.594 1 94.69 307 LEU B O 1
ATOM 6479 N N . VAL B 1 308 ? 18.766 -43.875 -33.688 1 93.88 308 VAL B N 1
ATOM 6480 C CA . VAL B 1 308 ? 18.156 -44.094 -35 1 93.88 308 VAL B CA 1
ATOM 6481 C C . VAL B 1 308 ? 18.531 -45.469 -35.562 1 93.88 308 VAL B C 1
ATOM 6483 O O . VAL B 1 308 ? 19.719 -45.719 -35.812 1 93.88 308 VAL B O 1
ATOM 6486 N N . VAL B 1 309 ? 17.562 -46.25 -35.656 1 92.38 309 VAL B N 1
ATOM 6487 C CA . VAL B 1 309 ? 17.766 -47.594 -36.156 1 92.38 309 VAL B CA 1
ATOM 6488 C C . VAL B 1 309 ? 17.156 -47.719 -37.562 1 92.38 309 VAL B C 1
ATOM 6490 O O . VAL B 1 309 ? 15.984 -47.406 -37.75 1 92.38 309 VAL B O 1
ATOM 6493 N N . THR B 1 310 ? 17.984 -48.125 -38.5 1 89.38 310 THR B N 1
ATOM 6494 C CA . THR B 1 310 ? 17.5 -48.344 -39.844 1 89.38 310 THR B CA 1
ATOM 6495 C C . THR B 1 310 ? 16.953 -49.75 -40.031 1 89.38 310 THR B C 1
ATOM 6497 O O . THR B 1 310 ? 17.484 -50.688 -39.406 1 89.38 310 THR B O 1
ATOM 6500 N N . GLU B 1 311 ? 15.906 -49.812 -40.75 1 87.5 311 GLU B N 1
ATOM 6501 C CA . GLU B 1 311 ? 15.297 -51.125 -41 1 87.5 311 GLU B CA 1
ATOM 6502 C C . GLU B 1 311 ? 16.234 -52 -41.812 1 87.5 311 GLU B C 1
ATOM 6504 O O . GLU B 1 311 ? 16.859 -51.531 -42.781 1 87.5 311 GLU B O 1
ATOM 6509 N N . LEU B 1 312 ? 16.375 -53.281 -41.375 1 84.75 312 LEU B N 1
ATOM 6510 C CA . LEU B 1 312 ? 17.234 -54.219 -42.094 1 84.75 312 LEU B CA 1
ATOM 6511 C C . LEU B 1 312 ? 16.625 -54.594 -43.438 1 84.75 312 LEU B C 1
ATOM 6513 O O . LEU B 1 312 ? 17.312 -54.625 -44.469 1 84.75 312 LEU B O 1
ATOM 6517 N N . PHE B 1 313 ? 15.359 -54.938 -43.5 1 86 313 PHE B N 1
ATOM 6518 C CA . PHE B 1 313 ? 14.602 -55.25 -44.688 1 86 313 PHE B CA 1
ATOM 6519 C C . PHE B 1 313 ? 13.133 -54.875 -44.531 1 86 313 PHE B C 1
ATOM 6521 O O . PHE B 1 313 ? 12.648 -54.781 -43.406 1 86 313 PHE B O 1
ATOM 6528 N N . SER B 1 314 ? 12.43 -54.719 -45.688 1 86.19 314 SER B N 1
ATOM 6529 C CA . SER B 1 314 ? 11.039 -54.281 -45.625 1 86.19 314 SER B CA 1
ATOM 6530 C C . SER B 1 314 ? 10.109 -55.469 -45.312 1 86.19 314 SER B C 1
ATOM 6532 O O . SER B 1 314 ? 10.492 -56.625 -45.438 1 86.19 314 SER B O 1
ATOM 6534 N N . LYS B 1 315 ? 8.984 -55.062 -44.844 1 88.69 315 LYS B N 1
ATOM 6535 C CA . LYS B 1 315 ? 7.938 -56.062 -44.656 1 88.69 315 LYS B CA 1
ATOM 6536 C C . LYS B 1 315 ? 7.648 -56.812 -45.969 1 88.69 315 LYS B C 1
ATOM 6538 O O . LYS B 1 315 ? 7.5 -56.188 -47.031 1 88.69 315 LYS B O 1
ATOM 6543 N N . PRO B 1 316 ? 7.668 -58.125 -45.812 1 90.88 316 PRO B N 1
ATOM 6544 C CA . PRO B 1 316 ? 7.402 -58.875 -47.031 1 90.88 316 PRO B CA 1
ATOM 6545 C C . PRO B 1 316 ? 5.977 -58.688 -47.562 1 90.88 316 PRO B C 1
ATOM 6547 O O . PRO B 1 316 ? 5.074 -58.375 -46.781 1 90.88 316 PRO B O 1
ATOM 6550 N N . MET B 1 317 ? 5.844 -58.875 -48.938 1 92.38 317 MET B N 1
ATOM 6551 C CA . MET B 1 317 ? 4.543 -58.781 -49.594 1 92.38 317 MET B CA 1
ATOM 6552 C C . MET B 1 317 ? 4.129 -60.094 -50.25 1 92.38 317 MET B C 1
ATOM 6554 O O . MET B 1 317 ? 4.93 -60.719 -50.906 1 92.38 317 MET B O 1
ATOM 6558 N N . LEU B 1 318 ? 2.922 -60.438 -49.844 1 93.5 318 LEU B N 1
ATOM 6559 C CA . LEU B 1 318 ? 2.355 -61.625 -50.469 1 93.5 318 LEU B CA 1
ATOM 6560 C C . LEU B 1 318 ? 1.631 -61.25 -51.781 1 93.5 318 LEU B C 1
ATOM 6562 O O . LEU B 1 318 ? 0.658 -60.5 -51.75 1 93.5 318 LEU B O 1
ATOM 6566 N N . VAL B 1 319 ? 2.225 -61.812 -52.875 1 92.81 319 VAL B N 1
ATOM 6567 C CA . VAL B 1 319 ? 1.639 -61.469 -54.156 1 92.81 319 VAL B CA 1
ATOM 6568 C C . VAL B 1 319 ? 0.847 -62.656 -54.688 1 92.81 319 VAL B C 1
ATOM 6570 O O . VAL B 1 319 ? 1.415 -63.719 -54.969 1 92.81 319 VAL B O 1
ATOM 6573 N N . VAL B 1 320 ? -0.459 -62.438 -54.781 1 91.69 320 VAL B N 1
ATOM 6574 C CA . VAL B 1 320 ? -1.351 -63.438 -55.375 1 91.69 320 VAL B CA 1
ATOM 6575 C C . VAL B 1 320 ? -2.242 -62.75 -56.406 1 91.69 320 VAL B C 1
ATOM 6577 O O . VAL B 1 320 ? -2.643 -61.594 -56.25 1 91.69 320 VAL B O 1
ATOM 6580 N N . ASN B 1 321 ? -2.477 -63.344 -57.531 1 87.38 321 ASN B N 1
ATOM 6581 C CA . ASN B 1 321 ? -3.23 -62.75 -58.625 1 87.38 321 ASN B CA 1
ATOM 6582 C C . ASN B 1 321 ? -4.699 -62.562 -58.281 1 87.38 321 ASN B C 1
ATOM 6584 O O . ASN B 1 321 ? -5.309 -61.562 -58.656 1 87.38 321 ASN B O 1
ATOM 6588 N N . LYS B 1 322 ? -5.34 -63.344 -57.75 1 88.25 322 LYS B N 1
ATOM 6589 C CA . LYS B 1 322 ? -6.723 -63.25 -57.281 1 88.25 322 LYS B CA 1
ATOM 6590 C C . LYS B 1 322 ? -6.949 -64.062 -56 1 88.25 322 LYS B C 1
ATOM 6592 O O . LYS B 1 322 ? -6.113 -64.875 -55.625 1 88.25 322 LYS B O 1
ATOM 6597 N N . THR B 1 323 ? -8.133 -63.781 -55.406 1 91.19 323 THR B N 1
ATOM 6598 C CA . THR B 1 323 ? -8.383 -64.438 -54.125 1 91.19 323 THR B CA 1
ATOM 6599 C C . THR B 1 323 ? -9.469 -65.5 -54.25 1 91.19 323 THR B C 1
ATOM 6601 O O . THR B 1 323 ? -9.664 -66.312 -53.312 1 91.19 323 THR B O 1
ATOM 6604 N N . LYS B 1 324 ? -10.133 -65.562 -55.25 1 87.44 324 LYS B N 1
ATOM 6605 C CA . LYS B 1 324 ? -11.164 -66.562 -55.5 1 87.44 324 LYS B CA 1
ATOM 6606 C C . LYS B 1 324 ? -10.766 -67.5 -56.625 1 87.44 324 LYS B C 1
ATOM 6608 O O . LYS B 1 324 ? -10.5 -67.062 -57.75 1 87.44 324 LYS B O 1
ATOM 6613 N N . TRP B 1 325 ? -10.703 -68.75 -56.281 1 87.94 325 TRP B N 1
ATOM 6614 C CA . TRP B 1 325 ? -10.227 -69.75 -57.25 1 87.94 325 TRP B CA 1
ATOM 6615 C C . TRP B 1 325 ? -11.195 -70.938 -57.344 1 87.94 325 TRP B C 1
ATOM 6617 O O . TRP B 1 325 ? -11.945 -71.188 -56.406 1 87.94 325 TRP B O 1
ATOM 6627 N N . ASP B 1 326 ? -11.133 -71.562 -58.531 1 82.62 326 ASP B N 1
ATOM 6628 C CA . ASP B 1 326 ? -11.852 -72.812 -58.719 1 82.62 326 ASP B CA 1
ATOM 6629 C C . ASP B 1 326 ? -10.961 -74 -58.406 1 82.62 326 ASP B C 1
ATOM 6631 O O . ASP B 1 326 ? -9.75 -73.938 -58.625 1 82.62 326 ASP B O 1
ATOM 6635 N N . GLU B 1 327 ? -11.633 -74.938 -57.906 1 87.38 327 GLU B N 1
ATOM 6636 C CA . GLU B 1 327 ? -10.875 -76.188 -57.656 1 87.38 327 GLU B CA 1
ATOM 6637 C C . GLU B 1 327 ? -10.148 -76.625 -58.906 1 87.38 327 GLU B C 1
ATOM 6639 O O . GLU B 1 327 ? -10.648 -76.5 -60 1 87.38 327 GLU B O 1
ATOM 6644 N N . ASN B 1 328 ? -8.875 -77.188 -58.75 1 85.94 328 ASN B N 1
ATOM 6645 C CA . ASN B 1 328 ? -8 -77.75 -59.75 1 85.94 328 ASN B CA 1
ATOM 6646 C C . ASN B 1 328 ? -7.27 -76.625 -60.531 1 85.94 328 ASN B C 1
ATOM 6648 O O . ASN B 1 328 ? -6.539 -76.938 -61.5 1 85.94 328 ASN B O 1
ATOM 6652 N N . SER B 1 329 ? -7.508 -75.438 -60.188 1 87.44 329 SER B N 1
ATOM 6653 C CA . SER B 1 329 ? -6.695 -74.375 -60.75 1 87.44 329 SER B CA 1
ATOM 6654 C C . SER B 1 329 ? -5.285 -74.375 -60.188 1 87.44 329 SER B C 1
ATOM 6656 O O . SER B 1 329 ? -5.062 -74.938 -59.094 1 87.44 329 SER B O 1
ATOM 6658 N N . ILE B 1 330 ? -4.41 -73.875 -60.938 1 91.19 330 ILE B N 1
ATOM 6659 C CA . ILE B 1 330 ? -3.035 -73.812 -60.469 1 91.19 330 ILE B CA 1
ATOM 6660 C C . ILE B 1 330 ? -2.785 -72.375 -59.938 1 91.19 330 ILE B C 1
ATOM 6662 O O . ILE B 1 330 ? -3.012 -71.375 -60.688 1 91.19 330 ILE B O 1
ATOM 6666 N N . VAL B 1 331 ? -2.457 -72.312 -58.781 1 91.38 331 VAL B N 1
ATOM 6667 C CA . VAL B 1 331 ? -2.17 -71 -58.188 1 91.38 331 VAL B CA 1
ATOM 6668 C C . VAL B 1 331 ? -0.66 -70.812 -58.062 1 91.38 331 VAL B C 1
ATOM 6670 O O . VAL B 1 331 ? 0.071 -71.812 -57.844 1 91.38 331 VAL B O 1
ATOM 6673 N N . GLN B 1 332 ? -0.255 -69.625 -58.219 1 92.69 332 GLN B N 1
ATOM 6674 C CA . GLN B 1 332 ? 1.12 -69.25 -57.938 1 92.69 332 GLN B CA 1
ATOM 6675 C C . GLN B 1 332 ? 1.163 -68.062 -56.938 1 92.69 332 GLN B C 1
ATOM 6677 O O . GLN B 1 332 ? 0.638 -67 -57.188 1 92.69 332 GLN B O 1
ATOM 6682 N N . ILE B 1 333 ? 1.688 -68.375 -55.812 1 93.31 333 ILE B N 1
ATOM 6683 C CA . ILE B 1 333 ? 1.854 -67.375 -54.75 1 93.31 333 ILE B CA 1
ATOM 6684 C C . ILE B 1 333 ? 3.328 -67 -54.625 1 93.31 333 ILE B C 1
ATOM 6686 O O . ILE B 1 333 ? 4.195 -67.875 -54.562 1 93.31 333 ILE B O 1
ATOM 6690 N N . GLN B 1 334 ? 3.584 -65.75 -54.562 1 93.12 334 GLN B N 1
ATOM 6691 C CA . GLN B 1 334 ? 4.961 -65.312 -54.469 1 93.12 334 GLN B CA 1
ATOM 6692 C C . GLN B 1 334 ? 5.16 -64.438 -53.25 1 93.12 334 GLN B C 1
ATOM 6694 O O . GLN B 1 334 ? 4.297 -63.594 -52.938 1 93.12 334 GLN B O 1
ATOM 6699 N N . CYS B 1 335 ? 6.223 -64.688 -52.531 1 92.69 335 CYS B N 1
ATOM 6700 C CA . CYS B 1 335 ? 6.66 -63.812 -51.438 1 92.69 335 CYS B CA 1
ATOM 6701 C C . CYS B 1 335 ? 7.758 -62.875 -51.906 1 92.69 335 CYS B C 1
ATOM 6703 O O . CYS B 1 335 ? 8.82 -63.312 -52.344 1 92.69 335 CYS B O 1
ATOM 6705 N N . GLN B 1 336 ? 7.441 -61.5 -51.781 1 89.5 336 GLN B N 1
ATOM 6706 C CA . GLN B 1 336 ? 8.414 -60.5 -52.219 1 89.5 336 GLN B CA 1
ATOM 6707 C C . GLN B 1 336 ? 8.898 -59.688 -51.031 1 89.5 336 GLN B C 1
ATOM 6709 O O . GLN B 1 336 ? 8.117 -59.344 -50.125 1 89.5 336 GLN B O 1
ATOM 6714 N N . VAL B 1 337 ? 10.18 -59.5 -50.938 1 88.06 337 VAL B N 1
ATOM 6715 C CA . VAL B 1 337 ? 10.75 -58.688 -49.875 1 88.06 337 VAL B CA 1
ATOM 6716 C C . VAL B 1 337 ? 11.922 -57.875 -50.406 1 88.06 337 VAL B C 1
ATOM 6718 O O . VAL B 1 337 ? 12.688 -58.375 -51.25 1 88.06 337 VAL B O 1
ATOM 6721 N N . ASN B 1 338 ? 11.891 -56.5 -50.062 1 82.69 338 ASN B N 1
ATOM 6722 C CA . ASN B 1 338 ? 13.039 -55.688 -50.406 1 82.69 338 ASN B CA 1
ATOM 6723 C C . ASN B 1 338 ? 14.086 -55.688 -49.281 1 82.69 338 ASN B C 1
ATOM 6725 O O . ASN B 1 338 ? 13.781 -55.375 -48.156 1 82.69 338 ASN B O 1
ATOM 6729 N N . GLY B 1 339 ? 15.234 -56.125 -49.438 1 70.5 339 GLY B N 1
ATOM 6730 C CA . GLY B 1 339 ? 16.312 -56.094 -48.438 1 70.5 339 GLY B CA 1
ATOM 6731 C C . GLY B 1 339 ? 17.594 -56.719 -48.938 1 70.5 339 GLY B C 1
ATOM 6732 O O . GLY B 1 339 ? 17.688 -57.125 -50.094 1 70.5 339 GLY B O 1
ATOM 6733 N N . PRO B 1 340 ? 18.734 -56.594 -48.125 1 70.88 340 PRO B N 1
ATOM 6734 C CA . PRO B 1 340 ? 20.016 -57.156 -48.531 1 70.88 340 PRO B CA 1
ATOM 6735 C C . PRO B 1 340 ? 19.984 -58.688 -48.625 1 70.88 340 PRO B C 1
ATOM 6737 O O . PRO B 1 340 ? 19.266 -59.344 -47.844 1 70.88 340 PRO B O 1
ATOM 6740 N N . MET B 1 341 ? 20.234 -59.5 -49.688 1 64.69 341 MET B N 1
ATOM 6741 C CA . MET B 1 341 ? 20.25 -60.938 -49.875 1 64.69 341 MET B CA 1
ATOM 6742 C C . MET B 1 341 ? 21.438 -61.562 -49.125 1 64.69 341 MET B C 1
ATOM 6744 O O . MET B 1 341 ? 22.453 -60.906 -48.906 1 64.69 341 MET B O 1
ATOM 6748 N N . PRO B 1 342 ? 21.188 -62.938 -48.594 1 76.94 342 PRO B N 1
ATOM 6749 C CA . PRO B 1 342 ? 20.031 -63.812 -48.812 1 76.94 342 PRO B CA 1
ATOM 6750 C C . PRO B 1 342 ? 19.031 -63.75 -47.656 1 76.94 342 PRO B C 1
ATOM 6752 O O . PRO B 1 342 ? 19.422 -63.719 -46.5 1 76.94 342 PRO B O 1
ATOM 6755 N N . ILE B 1 343 ? 17.781 -63.562 -47.969 1 83.31 343 ILE B N 1
ATOM 6756 C CA . ILE B 1 343 ? 16.672 -63.594 -47.031 1 83.31 343 ILE B CA 1
ATOM 6757 C C . ILE B 1 343 ? 15.945 -64.938 -47.125 1 83.31 343 ILE B C 1
ATOM 6759 O O . ILE B 1 343 ? 15.703 -65.438 -48.219 1 83.31 343 ILE B O 1
ATOM 6763 N N . SER B 1 344 ? 15.852 -65.562 -45.969 1 87.94 344 SER B N 1
ATOM 6764 C CA . SER B 1 344 ? 15.086 -66.812 -45.938 1 87.94 344 SER B CA 1
ATOM 6765 C C . SER B 1 344 ? 13.586 -66.5 -45.969 1 87.94 344 SER B C 1
ATOM 6767 O O . SER B 1 344 ? 13.055 -65.812 -45.125 1 87.94 344 SER B O 1
ATOM 6769 N N . LEU B 1 345 ? 12.977 -67.062 -47.031 1 91.06 345 LEU B N 1
ATOM 6770 C CA . LEU B 1 345 ? 11.547 -66.812 -47.219 1 91.06 345 LEU B CA 1
ATOM 6771 C C . LEU B 1 345 ? 10.758 -68.125 -47.031 1 91.06 345 LEU B C 1
ATOM 6773 O O . LEU B 1 345 ? 11.242 -69.188 -47.375 1 91.06 345 LEU B O 1
ATOM 6777 N N . SER B 1 346 ? 9.633 -67.938 -46.406 1 93.25 346 SER B N 1
ATOM 6778 C CA . SER B 1 346 ? 8.734 -69.062 -46.219 1 93.25 346 SER B CA 1
ATOM 6779 C C . SER B 1 346 ? 7.277 -68.688 -46.406 1 93.25 346 SER B C 1
ATOM 6781 O O . SER B 1 346 ? 6.895 -67.562 -46.062 1 93.25 346 SER B O 1
ATOM 6783 N N . LEU B 1 347 ? 6.555 -69.625 -47.062 1 94.38 347 LEU B N 1
ATOM 6784 C CA . LEU B 1 347 ? 5.113 -69.438 -47.188 1 94.38 347 LEU B CA 1
ATOM 6785 C C . LEU B 1 347 ? 4.359 -70.188 -46.094 1 94.38 347 LEU B C 1
ATOM 6787 O O . LEU B 1 347 ? 4.664 -71.375 -45.844 1 94.38 347 LEU B O 1
ATOM 6791 N N . ILE B 1 348 ? 3.381 -69.438 -45.5 1 94.31 348 ILE B N 1
ATOM 6792 C CA . ILE B 1 348 ? 2.662 -70 -44.375 1 94.31 348 ILE B CA 1
ATOM 6793 C C . ILE B 1 348 ? 1.163 -70 -44.656 1 94.31 348 ILE B C 1
ATOM 6795 O O . ILE B 1 348 ? 0.606 -69.062 -45.156 1 94.31 348 ILE B O 1
ATOM 6799 N N . LYS B 1 349 ? 0.633 -71.188 -44.406 1 93.62 349 LYS B N 1
ATOM 6800 C CA . LYS B 1 349 ? -0.82 -71.312 -44.438 1 93.62 349 LYS B CA 1
ATOM 6801 C C . LYS B 1 349 ? -1.385 -71.625 -43.062 1 93.62 349 LYS B C 1
ATOM 6803 O O . LYS B 1 349 ? -0.992 -72.625 -42.469 1 93.62 349 LYS B O 1
ATOM 6808 N N . ASP B 1 350 ? -2.361 -70.875 -42.656 1 92.25 350 ASP B N 1
ATOM 6809 C CA . ASP B 1 350 ? -3.002 -71.062 -41.344 1 92.25 350 ASP B CA 1
ATOM 6810 C C . ASP B 1 350 ? -1.972 -71.375 -40.281 1 92.25 350 ASP B C 1
ATOM 6812 O O . ASP B 1 350 ? -2.107 -72.375 -39.562 1 92.25 350 ASP B O 1
ATOM 6816 N N . ASN B 1 351 ? -0.925 -70.688 -40.25 1 87.81 351 ASN B N 1
ATOM 6817 C CA . ASN B 1 351 ? 0.121 -70.688 -39.25 1 87.81 351 ASN B CA 1
ATOM 6818 C C . ASN B 1 351 ? 1.056 -71.875 -39.375 1 87.81 351 ASN B C 1
ATOM 6820 O O . ASN B 1 351 ? 1.765 -72.25 -38.438 1 87.81 351 ASN B O 1
ATOM 6824 N N . LYS B 1 352 ? 0.911 -72.625 -40.5 1 91.5 352 LYS B N 1
ATOM 6825 C CA . LYS B 1 352 ? 1.845 -73.688 -40.812 1 91.5 352 LYS B CA 1
ATOM 6826 C C . LYS B 1 352 ? 2.664 -73.375 -42.062 1 91.5 352 LYS B C 1
ATOM 6828 O O . LYS B 1 352 ? 2.135 -72.812 -43.031 1 91.5 352 LYS B O 1
ATOM 6833 N N . ILE B 1 353 ? 3.91 -73.812 -41.938 1 92.75 353 ILE B N 1
ATOM 6834 C CA . ILE B 1 353 ? 4.793 -73.562 -43.062 1 92.75 353 ILE B CA 1
ATOM 6835 C C . ILE B 1 353 ? 4.418 -74.5 -44.219 1 92.75 353 ILE B C 1
ATOM 6837 O O . ILE B 1 353 ? 4.387 -75.688 -44.094 1 92.75 353 ILE B O 1
ATOM 6841 N N . LEU B 1 354 ? 4.109 -73.938 -45.281 1 91.5 354 LEU B N 1
ATOM 6842 C CA . LEU B 1 354 ? 3.773 -74.688 -46.5 1 91.5 354 LEU B CA 1
ATOM 6843 C C . LEU B 1 354 ? 5.031 -75 -47.281 1 91.5 354 LEU B C 1
ATOM 6845 O O . LEU B 1 354 ? 5.195 -76.188 -47.688 1 91.5 354 LEU B O 1
ATOM 6849 N N . ILE B 1 355 ? 5.867 -74.125 -47.469 1 91.75 355 ILE B N 1
ATOM 6850 C CA . ILE B 1 355 ? 7.113 -74.312 -48.188 1 91.75 355 ILE B CA 1
ATOM 6851 C C . ILE B 1 355 ? 8.133 -73.25 -47.781 1 91.75 355 ILE B C 1
ATOM 6853 O O . ILE B 1 355 ? 7.754 -72.125 -47.344 1 91.75 355 ILE B O 1
ATOM 6857 N N . ASN B 1 356 ? 9.438 -73.625 -47.812 1 91.25 356 ASN B N 1
ATOM 6858 C CA . ASN B 1 356 ? 10.523 -72.688 -47.562 1 91.25 356 ASN B CA 1
ATOM 6859 C C . ASN B 1 356 ? 11.102 -72.125 -48.875 1 91.25 356 ASN B C 1
ATOM 6861 O O . ASN B 1 356 ? 12.227 -72.438 -49.25 1 91.25 356 ASN B O 1
ATOM 6865 N N . SER B 1 357 ? 10.273 -71.5 -49.562 1 88.12 357 SER B N 1
ATOM 6866 C CA . SER B 1 357 ? 10.617 -70.875 -50.844 1 88.12 357 SER B CA 1
ATOM 6867 C C . SER B 1 357 ? 9.844 -69.625 -51.062 1 88.12 357 SER B C 1
ATOM 6869 O O . SER B 1 357 ? 8.906 -69.312 -50.312 1 88.12 357 SER B O 1
ATOM 6871 N N . ASN B 1 358 ? 10.289 -68.875 -52.062 1 89.75 358 ASN B N 1
ATOM 6872 C CA . ASN B 1 358 ? 9.609 -67.562 -52.375 1 89.75 358 ASN B CA 1
ATOM 6873 C C . ASN B 1 358 ? 8.398 -67.812 -53.281 1 89.75 358 ASN B C 1
ATOM 6875 O O . ASN B 1 358 ? 7.539 -66.938 -53.406 1 89.75 358 ASN B O 1
ATOM 6879 N N . ILE B 1 359 ? 8.391 -68.938 -53.875 1 91.94 359 ILE B N 1
ATOM 6880 C CA . ILE B 1 359 ? 7.293 -69.188 -54.812 1 91.94 359 ILE B CA 1
ATOM 6881 C C . ILE B 1 359 ? 6.594 -70.5 -54.438 1 91.94 359 ILE B C 1
ATOM 6883 O O . ILE B 1 359 ? 7.25 -71.5 -54.125 1 91.94 359 ILE B O 1
ATOM 6887 N N . TYR B 1 360 ? 5.375 -70.438 -54.375 1 91.88 360 TYR B N 1
ATOM 6888 C CA . TYR B 1 360 ? 4.535 -71.625 -54.156 1 91.88 360 TYR B CA 1
ATOM 6889 C C . TYR B 1 360 ? 3.547 -71.812 -55.312 1 91.88 360 TYR B C 1
ATOM 6891 O O . TYR B 1 360 ? 2.805 -70.875 -55.656 1 91.88 360 TYR B O 1
ATOM 6899 N N . THR B 1 361 ? 3.703 -72.938 -55.938 1 92.12 361 THR B N 1
ATOM 6900 C CA . THR B 1 361 ? 2.766 -73.312 -57 1 92.12 361 THR B CA 1
ATOM 6901 C C . THR B 1 361 ? 2.062 -74.625 -56.656 1 92.12 361 THR B C 1
ATOM 6903 O O . THR B 1 361 ? 2.711 -75.625 -56.281 1 92.12 361 THR B O 1
ATOM 6906 N N . ALA B 1 362 ? 0.77 -74.688 -56.719 1 91.31 362 ALA B N 1
ATOM 6907 C CA . ALA B 1 362 ? 0.023 -75.875 -56.406 1 91.31 362 ALA B CA 1
ATOM 6908 C C . ALA B 1 362 ? -1.326 -75.938 -57.094 1 91.31 362 ALA B C 1
ATOM 6910 O O . ALA B 1 362 ? -1.864 -74.875 -57.438 1 91.31 362 ALA B O 1
ATOM 6911 N N . GLN B 1 363 ? -1.699 -77.188 -57.375 1 91.5 363 GLN B N 1
ATOM 6912 C CA . GLN B 1 363 ? -3.078 -77.375 -57.781 1 91.5 363 GLN B CA 1
ATOM 6913 C C . GLN B 1 363 ? -4.043 -77.312 -56.625 1 91.5 363 GLN B C 1
ATOM 6915 O O . GLN B 1 363 ? -3.896 -78 -55.625 1 91.5 363 GLN B O 1
ATOM 6920 N N . LEU B 1 364 ? -5.016 -76.5 -56.844 1 90.38 364 LEU B N 1
ATOM 6921 C CA . LEU B 1 364 ? -5.848 -76.125 -55.688 1 90.38 364 LEU B CA 1
ATOM 6922 C C . LEU B 1 364 ? -6.934 -77.125 -55.438 1 90.38 364 LEU B C 1
ATOM 6924 O O . LEU B 1 364 ? -7.504 -77.688 -56.375 1 90.38 364 LEU B O 1
ATOM 6928 N N . ARG B 1 365 ? -7.125 -77.438 -54.094 1 91.19 365 ARG B N 1
ATOM 6929 C CA . ARG B 1 365 ? -8.258 -78.188 -53.594 1 91.19 365 ARG B CA 1
ATOM 6930 C C . ARG B 1 365 ? -9.102 -77.375 -52.656 1 91.19 365 ARG B C 1
ATOM 6932 O O . ARG B 1 365 ? -8.641 -76.312 -52.156 1 91.19 365 ARG B O 1
ATOM 6939 N N . VAL B 1 366 ? -10.312 -77.625 -52.531 1 87.94 366 VAL B N 1
ATOM 6940 C CA . VAL B 1 366 ? -11.203 -76.875 -51.656 1 87.94 366 VAL B CA 1
ATOM 6941 C C . VAL B 1 366 ? -10.578 -76.75 -50.281 1 87.94 366 VAL B C 1
ATOM 6943 O O . VAL B 1 366 ? -10.734 -75.75 -49.594 1 87.94 366 VAL B O 1
ATOM 6946 N N . SER B 1 367 ? -9.797 -77.75 -49.812 1 89.25 367 SER B N 1
ATOM 6947 C CA . SER B 1 367 ? -9.164 -77.75 -48.5 1 89.25 367 SER B CA 1
ATOM 6948 C C . SER B 1 367 ? -8.062 -76.75 -48.406 1 89.25 367 SER B C 1
ATOM 6950 O O . SER B 1 367 ? -7.609 -76.375 -47.312 1 89.25 367 SER B O 1
ATOM 6952 N N . ASP B 1 368 ? -7.695 -76.312 -49.531 1 91.44 368 ASP B N 1
ATOM 6953 C CA . ASP B 1 368 ? -6.602 -75.312 -49.562 1 91.44 368 ASP B CA 1
ATOM 6954 C C . ASP B 1 368 ? -7.105 -73.875 -49.25 1 91.44 368 ASP B C 1
ATOM 6956 O O . ASP B 1 368 ? -6.312 -72.938 -49.156 1 91.44 368 ASP B O 1
ATOM 6960 N N . SER B 1 369 ? -8.367 -73.688 -49.125 1 92.25 369 SER B N 1
ATOM 6961 C CA . SER B 1 369 ? -8.875 -72.438 -48.688 1 92.25 369 SER B CA 1
ATOM 6962 C C . SER B 1 369 ? -8.359 -72.062 -47.312 1 92.25 369 SER B C 1
ATOM 6964 O O . SER B 1 369 ? -8.25 -72.938 -46.438 1 92.25 369 SER B O 1
ATOM 6966 N N . GLY B 1 370 ? -7.945 -70.75 -47.094 1 93.19 370 GLY B N 1
ATOM 6967 C CA . GLY B 1 370 ? -7.402 -70.375 -45.812 1 93.19 370 GLY B CA 1
ATOM 6968 C C . GLY B 1 370 ? -6.602 -69.062 -45.906 1 93.19 370 GLY B C 1
ATOM 6969 O O . GLY B 1 370 ? -6.703 -68.312 -46.875 1 93.19 370 GLY B O 1
ATOM 6970 N N . ILE B 1 371 ? -5.965 -68.812 -44.781 1 94.5 371 ILE B N 1
ATOM 6971 C CA . ILE B 1 371 ? -5.168 -67.625 -44.656 1 94.5 371 ILE B CA 1
ATOM 6972 C C . ILE B 1 371 ? -3.717 -67.938 -45.031 1 94.5 371 ILE B C 1
ATOM 6974 O O . ILE B 1 371 ? -3.1 -68.812 -44.469 1 94.5 371 ILE B O 1
ATOM 6978 N N . TYR B 1 372 ? -3.27 -67.188 -46.031 1 95.06 372 TYR B N 1
ATOM 6979 C CA . TYR B 1 372 ? -1.887 -67.312 -46.469 1 95.06 372 TYR B CA 1
ATOM 6980 C C . TYR B 1 372 ? -1.069 -66.062 -46.094 1 95.06 372 TYR B C 1
ATOM 6982 O O . TYR B 1 372 ? -1.578 -64.938 -46.094 1 95.06 372 TYR B O 1
ATOM 6990 N N . MET B 1 373 ? 0.179 -66.25 -45.656 1 94.5 373 MET B N 1
ATOM 6991 C CA . MET B 1 373 ? 1.148 -65.25 -45.406 1 94.5 373 MET B CA 1
ATOM 6992 C C . MET B 1 373 ? 2.566 -65.688 -45.688 1 94.5 373 MET B C 1
ATOM 6994 O O . MET B 1 373 ? 2.809 -66.875 -45.844 1 94.5 373 MET B O 1
ATOM 6998 N N . CYS B 1 374 ? 3.453 -64.812 -45.938 1 94 374 CYS B N 1
ATOM 6999 C CA . CYS B 1 374 ? 4.844 -65.25 -46.094 1 94 374 CYS B CA 1
ATOM 7000 C C . CYS B 1 374 ? 5.719 -64.562 -45.031 1 94 374 CYS B C 1
ATOM 7002 O O . CYS B 1 374 ? 5.371 -63.531 -44.5 1 94 374 CYS B O 1
ATOM 7004 N N . ARG B 1 375 ? 6.688 -65.188 -44.594 1 92.88 375 ARG B N 1
ATOM 7005 C CA . ARG B 1 375 ? 7.625 -64.812 -43.562 1 92.88 375 ARG B CA 1
ATOM 7006 C C . ARG B 1 375 ? 9.039 -64.625 -44.094 1 92.88 375 ARG B C 1
ATOM 7008 O O . ARG B 1 375 ? 9.492 -65.5 -44.875 1 92.88 375 ARG B O 1
ATOM 7015 N N . ALA B 1 376 ? 9.625 -63.5 -43.812 1 90.62 376 ALA B N 1
ATOM 7016 C CA . ALA B 1 376 ? 11.031 -63.25 -44.125 1 90.62 376 ALA B CA 1
ATOM 7017 C C . ALA B 1 376 ? 11.891 -63.219 -42.875 1 90.62 376 ALA B C 1
ATOM 7019 O O . ALA B 1 376 ? 11.5 -62.656 -41.875 1 90.62 376 ALA B O 1
ATOM 7020 N N . GLU B 1 377 ? 13.07 -63.938 -42.938 1 88.25 377 GLU B N 1
ATOM 7021 C CA . GLU B 1 377 ? 13.93 -64 -41.75 1 88.25 377 GLU B CA 1
ATOM 7022 C C . GLU B 1 377 ? 15.398 -63.812 -42.125 1 88.25 377 GLU B C 1
ATOM 7024 O O . GLU B 1 377 ? 15.883 -64.438 -43.094 1 88.25 377 GLU B O 1
ATOM 7029 N N . ILE B 1 378 ? 16.016 -62.812 -41.5 1 82.75 378 ILE B N 1
ATOM 7030 C CA . ILE B 1 378 ? 17.469 -62.625 -41.562 1 82.75 378 ILE B CA 1
ATOM 7031 C C . ILE B 1 378 ? 18.031 -62.5 -40.125 1 82.75 378 ILE B C 1
ATOM 7033 O O . ILE B 1 378 ? 17.578 -61.688 -39.344 1 82.75 378 ILE B O 1
ATOM 7037 N N . ASN B 1 379 ? 19.172 -63.25 -39.719 1 75.56 379 ASN B N 1
ATOM 7038 C CA . ASN B 1 379 ? 19.906 -63.094 -38.469 1 75.56 379 ASN B CA 1
ATOM 7039 C C . ASN B 1 379 ? 18.969 -63.062 -37.281 1 75.56 379 ASN B C 1
ATOM 7041 O O . ASN B 1 379 ? 19.078 -62.188 -36.438 1 75.56 379 ASN B O 1
ATOM 7045 N N . ASN B 1 380 ? 17.953 -63.844 -37.281 1 76.94 380 ASN B N 1
ATOM 7046 C CA . ASN B 1 380 ? 17 -64.062 -36.188 1 76.94 380 ASN B CA 1
ATOM 7047 C C . ASN B 1 380 ? 15.977 -62.906 -36.156 1 76.94 380 ASN B C 1
ATOM 7049 O O . ASN B 1 380 ? 15.414 -62.625 -35.094 1 76.94 380 ASN B O 1
ATOM 7053 N N . ILE B 1 381 ? 15.906 -62.125 -37.25 1 82.81 381 ILE B N 1
ATOM 7054 C CA . ILE B 1 381 ? 14.844 -61.156 -37.375 1 82.81 381 ILE B CA 1
ATOM 7055 C C . ILE B 1 381 ? 13.797 -61.656 -38.375 1 82.81 381 ILE B C 1
ATOM 7057 O O . ILE B 1 381 ? 14.125 -62 -39.5 1 82.81 381 ILE B O 1
ATOM 7061 N N . SER B 1 382 ? 12.672 -61.719 -37.875 1 87.56 382 SER B N 1
ATOM 7062 C CA . SER B 1 382 ? 11.602 -62.25 -38.719 1 87.56 382 SER B CA 1
ATOM 7063 C C . SER B 1 382 ? 10.492 -61.25 -38.906 1 87.56 382 SER B C 1
ATOM 7065 O O . SER B 1 382 ? 10.141 -60.5 -37.969 1 87.56 382 SER B O 1
ATOM 7067 N N . LYS B 1 383 ? 9.992 -61.125 -40.188 1 89.62 383 LYS B N 1
ATOM 7068 C CA . LYS B 1 383 ? 8.828 -60.312 -40.531 1 89.62 383 LYS B CA 1
ATOM 7069 C C . LYS B 1 383 ? 7.816 -61.094 -41.344 1 89.62 383 LYS B C 1
ATOM 7071 O O . LYS B 1 383 ? 8.188 -62 -42.125 1 89.62 383 LYS B O 1
ATOM 7076 N N . GLU B 1 384 ? 6.559 -60.656 -41.125 1 92.19 384 GLU B N 1
ATOM 7077 C CA . GLU B 1 384 ? 5.5 -61.375 -41.812 1 92.19 384 GLU B CA 1
ATOM 7078 C C . GLU B 1 384 ? 4.672 -60.438 -42.688 1 92.19 384 GLU B C 1
ATOM 7080 O O . GLU B 1 384 ? 4.531 -59.25 -42.344 1 92.19 384 GLU B O 1
ATOM 7085 N N . SER B 1 385 ? 4.215 -60.969 -43.812 1 92.62 385 SER B N 1
ATOM 7086 C CA . SER B 1 385 ? 3.336 -60.156 -44.656 1 92.62 385 SER B CA 1
ATOM 7087 C C . SER B 1 385 ? 1.928 -60.094 -44.062 1 92.62 385 SER B C 1
ATOM 7089 O O . SER B 1 385 ? 1.603 -60.781 -43.125 1 92.62 385 SER B O 1
ATOM 7091 N N . ASP B 1 386 ? 1.105 -59.125 -44.719 1 93.06 386 ASP B N 1
ATOM 7092 C CA . ASP B 1 386 ? -0.314 -59.125 -44.375 1 93.06 386 ASP B CA 1
ATOM 7093 C C . ASP B 1 386 ? -0.989 -60.406 -44.844 1 93.06 386 ASP B C 1
ATOM 7095 O O . ASP B 1 386 ? -0.683 -60.938 -45.906 1 93.06 386 ASP B O 1
ATOM 7099 N N . PRO B 1 387 ? -1.79 -60.875 -44.031 1 93.94 387 PRO B N 1
ATOM 7100 C CA . PRO B 1 387 ? -2.469 -62.125 -44.406 1 93.94 387 PRO B CA 1
ATOM 7101 C C . PRO B 1 387 ? -3.471 -61.938 -45.531 1 93.94 387 PRO B C 1
ATOM 7103 O O . PRO B 1 387 ? -4.113 -60.875 -45.625 1 93.94 387 PRO B O 1
ATOM 7106 N N . VAL B 1 388 ? -3.557 -62.938 -46.469 1 93.5 388 VAL B N 1
ATOM 7107 C CA . VAL B 1 388 ? -4.516 -62.969 -47.562 1 93.5 388 VAL B CA 1
ATOM 7108 C C . VAL B 1 388 ? -5.355 -64.25 -47.5 1 93.5 388 VAL B C 1
ATOM 7110 O O . VAL B 1 388 ? -4.816 -65.312 -47.375 1 93.5 388 VAL B O 1
ATOM 7113 N N . PHE B 1 389 ? -6.621 -64.062 -47.562 1 94.75 389 PHE B N 1
ATOM 7114 C CA . PHE B 1 389 ? -7.5 -65.188 -47.562 1 94.75 389 PHE B CA 1
ATOM 7115 C C . PHE B 1 389 ? -7.797 -65.625 -49 1 94.75 389 PHE B C 1
ATOM 7117 O O . PHE B 1 389 ? -8.281 -64.875 -49.812 1 94.75 389 PHE B O 1
ATOM 7124 N N . LEU B 1 390 ? -7.48 -66.938 -49.281 1 93.19 390 LEU B N 1
ATOM 7125 C CA . LEU B 1 390 ? -7.836 -67.5 -50.594 1 93.19 390 LEU B CA 1
ATOM 7126 C C . LEU B 1 390 ? -9.07 -68.375 -50.438 1 93.19 390 LEU B C 1
ATOM 7128 O O . LEU B 1 390 ? -9.133 -69.25 -49.562 1 93.19 390 LEU B O 1
ATOM 7132 N N . HIS B 1 391 ? -10.062 -68.125 -51.344 1 91.12 391 HIS B N 1
ATOM 7133 C CA . HIS B 1 391 ? -11.273 -68.938 -51.406 1 91.12 391 HIS B CA 1
ATOM 7134 C C . HIS B 1 391 ? -11.25 -69.875 -52.594 1 91.12 391 HIS B C 1
ATOM 7136 O O . HIS B 1 391 ? -11.117 -69.375 -53.75 1 91.12 391 HIS B O 1
ATOM 7142 N N . ILE B 1 392 ? -11.344 -71.188 -52.34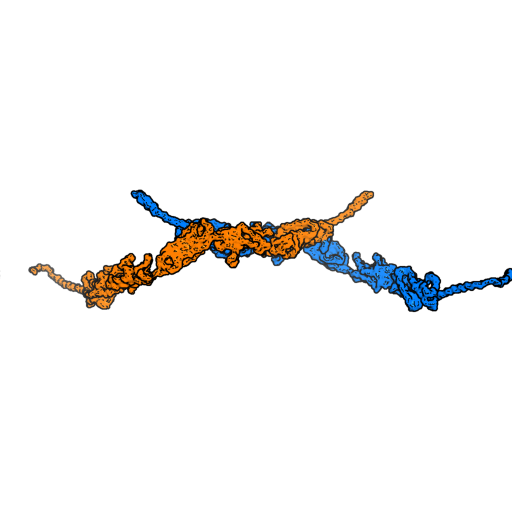4 1 89.44 392 ILE B N 1
ATOM 7143 C CA . ILE B 1 392 ? -11.375 -72.188 -53.406 1 89.44 392 ILE B CA 1
ATOM 7144 C C . ILE B 1 392 ? -12.766 -72.812 -53.5 1 89.44 392 ILE B C 1
ATOM 7146 O O . ILE B 1 392 ? -13.281 -73.312 -52.5 1 89.44 392 ILE B O 1
ATOM 7150 N N . TYR B 1 393 ? -13.375 -72.75 -54.688 1 87 393 TYR B N 1
ATOM 7151 C CA . TYR B 1 393 ? -14.734 -73.25 -54.906 1 87 393 TYR B CA 1
ATOM 7152 C C . TYR B 1 393 ? -14.719 -74.562 -55.75 1 87 393 TYR B C 1
ATOM 7154 O O . TYR B 1 393 ? -13.992 -74.625 -56.719 1 87 393 TYR B O 1
ATOM 7162 N N . ALA B 1 394 ? -15.438 -75.5 -55.281 1 87.69 394 ALA B N 1
ATOM 7163 C CA . ALA B 1 394 ? -15.664 -76.688 -56.094 1 87.69 394 ALA B CA 1
ATOM 7164 C C . ALA B 1 394 ? -16.719 -76.438 -57.188 1 87.69 394 ALA B C 1
ATOM 7166 O O . ALA B 1 394 ? -17.766 -75.812 -56.875 1 87.69 394 ALA B O 1
ATOM 7167 N N . PRO B 1 395 ? -16.375 -76.875 -58.375 1 82.62 395 PRO B N 1
ATOM 7168 C CA . PRO B 1 395 ? -17.391 -76.688 -59.406 1 82.62 395 PRO B CA 1
ATOM 7169 C C . PRO B 1 395 ? -18.656 -77.5 -59.156 1 82.62 395 PRO B C 1
ATOM 7171 O O . PRO B 1 395 ? -18.578 -78.625 -58.562 1 82.62 395 PRO B O 1
ATOM 7174 N N . VAL B 1 396 ? -19.734 -76.938 -59.688 1 85.38 396 VAL B N 1
ATOM 7175 C CA . VAL B 1 396 ? -21.016 -77.688 -59.531 1 85.38 396 VAL B CA 1
ATOM 7176 C C . VAL B 1 396 ? -21.062 -78.812 -60.531 1 85.38 396 VAL B C 1
ATOM 7178 O O . VAL B 1 396 ? -20.641 -78.688 -61.688 1 85.38 396 VAL B O 1
ATOM 7181 N N . SER B 1 397 ? -21.453 -80.062 -60.062 1 85.69 397 SER B N 1
ATOM 7182 C CA . SER B 1 397 ? -21.609 -81.188 -60.938 1 85.69 397 SER B CA 1
ATOM 7183 C C . SER B 1 397 ? -22.859 -81.062 -61.781 1 85.69 397 SER B C 1
ATOM 7185 O O . SER B 1 397 ? -23.703 -80.188 -61.531 1 85.69 397 SER B O 1
ATOM 7187 N N . LEU B 1 398 ? -22.875 -81.938 -62.844 1 87.56 398 LEU B N 1
ATOM 7188 C CA . LEU B 1 398 ? -24.062 -82 -63.688 1 87.56 398 LEU B CA 1
ATOM 7189 C C . LEU B 1 398 ? -25.312 -82.25 -62.875 1 87.56 398 LEU B C 1
ATOM 7191 O O . LEU B 1 398 ? -25.359 -83.25 -62.125 1 87.56 398 LEU B O 1
ATOM 7195 N N . PRO B 1 399 ? -26.234 -81.375 -62.906 1 92.31 399 PRO B N 1
ATOM 7196 C CA . PRO B 1 399 ? -27.453 -81.625 -62.156 1 92.31 399 PRO B CA 1
ATOM 7197 C C . PRO B 1 399 ? -28.328 -82.688 -62.781 1 92.31 399 PRO B C 1
ATOM 7199 O O . PRO B 1 399 ? -28.328 -82.875 -64 1 92.31 399 PRO B O 1
ATOM 7202 N N . VAL B 1 400 ? -29.031 -83.375 -61.969 1 91.81 400 VAL B N 1
ATOM 7203 C CA . VAL B 1 400 ? -30 -84.375 -62.375 1 91.81 400 VAL B CA 1
ATOM 7204 C C . VAL B 1 400 ? -31.422 -83.938 -62.031 1 91.81 400 VAL B C 1
ATOM 7206 O O . VAL B 1 400 ? -31.688 -83.5 -60.906 1 91.81 400 VAL B O 1
ATOM 7209 N N . LEU B 1 401 ? -32.156 -83.812 -63.062 1 91.69 401 LEU B N 1
ATOM 7210 C CA . LEU B 1 401 ? -33.562 -83.5 -62.875 1 91.69 401 LEU B CA 1
ATOM 7211 C C . LEU B 1 401 ? -34.406 -84.812 -62.781 1 91.69 401 LEU B C 1
ATOM 7213 O O . LEU B 1 401 ? -34.344 -85.625 -63.688 1 91.69 401 LEU B O 1
ATOM 7217 N N . SER B 1 402 ? -35.125 -84.938 -61.719 1 87.62 402 SER B N 1
ATOM 7218 C CA . SER B 1 402 ? -35.938 -86.188 -61.531 1 87.62 402 SER B CA 1
ATOM 7219 C C . SER B 1 402 ? -37.344 -85.812 -61 1 87.62 402 SER B C 1
ATOM 7221 O O . SER B 1 402 ? -37.562 -84.688 -60.562 1 87.62 402 SER B O 1
ATOM 7223 N N . GLN B 1 403 ? -38.188 -86.75 -61.312 1 80 403 GLN B N 1
ATOM 7224 C CA . GLN B 1 403 ? -39.562 -86.688 -60.75 1 80 403 GLN B CA 1
ATOM 7225 C C . GLN B 1 403 ? -39.75 -87.688 -59.625 1 80 403 GLN B C 1
ATOM 7227 O O . GLN B 1 403 ? -39.875 -88.938 -59.906 1 80 403 GLN B O 1
ATOM 7232 N N . PRO B 1 404 ? -39.5 -87.312 -58.344 1 69.44 404 PRO B N 1
ATOM 7233 C CA . PRO B 1 404 ? -39.5 -88.312 -57.25 1 69.44 404 PRO B CA 1
ATOM 7234 C C . PRO B 1 404 ? -40.781 -89.125 -57.25 1 69.44 404 PRO B C 1
ATOM 7236 O O . PRO B 1 404 ? -40.75 -90.312 -56.812 1 69.44 404 PRO B O 1
ATOM 7239 N N . PHE B 1 405 ? -42 -88.625 -57.312 1 66.38 405 PHE B N 1
ATOM 7240 C CA . PHE B 1 405 ? -43.219 -89.438 -57.312 1 66.38 405 PHE B CA 1
ATOM 7241 C C . PHE B 1 405 ? -43.719 -89.688 -58.719 1 66.38 405 PHE B C 1
ATOM 7243 O O . PHE B 1 405 ? -43.625 -88.812 -59.594 1 66.38 405 PHE B O 1
ATOM 7250 N N . SER B 1 406 ? -43.469 -90.938 -59.219 1 58.06 406 SER B N 1
ATOM 7251 C CA . SER B 1 406 ? -43.844 -91.5 -60.5 1 58.06 406 SER B CA 1
ATOM 7252 C C . SER B 1 406 ? -45.031 -90.75 -61.125 1 58.06 406 SER B C 1
ATOM 7254 O O . SER B 1 406 ? -45.656 -91.25 -62.062 1 58.06 406 SER B O 1
ATOM 7256 N N . GLN B 1 407 ? -45.375 -89.688 -60.75 1 59 407 GLN B N 1
ATOM 7257 C CA . GLN B 1 407 ? -46.75 -89.25 -61.094 1 59 407 GLN B CA 1
ATOM 7258 C C . GLN B 1 407 ? -46.781 -88.5 -62.406 1 59 407 GLN B C 1
ATOM 7260 O O . GLN B 1 407 ? -45.844 -87.75 -62.719 1 59 407 GLN B O 1
ATOM 7265 N N . VAL B 1 408 ? -47.469 -89 -63.406 1 65.75 408 VAL B N 1
ATOM 7266 C CA . VAL B 1 408 ? -48.031 -88.312 -64.562 1 65.75 408 VAL B CA 1
ATOM 7267 C C . VAL B 1 408 ? -48.625 -86.938 -64.125 1 65.75 408 VAL B C 1
ATOM 7269 O O . VAL B 1 408 ? -49.156 -86.812 -63.031 1 65.75 408 VAL B O 1
ATOM 7272 N N . GLY B 1 409 ? -48.062 -85.938 -64.625 1 73.38 409 GLY B N 1
ATOM 7273 C CA . GLY B 1 409 ? -48.75 -84.688 -64.375 1 73.38 409 GLY B CA 1
ATOM 7274 C C . GLY B 1 409 ? -50.219 -84.75 -64.75 1 73.38 409 GLY B C 1
ATOM 7275 O O . GLY B 1 409 ? -50.594 -85.312 -65.75 1 73.38 409 GLY B O 1
ATOM 7276 N N . VAL B 1 410 ? -51.125 -84.438 -63.844 1 76.25 410 VAL B N 1
ATOM 7277 C CA . VAL B 1 410 ? -52.562 -84.25 -64.125 1 76.25 410 VAL B CA 1
ATOM 7278 C C . VAL B 1 410 ? -52.906 -82.812 -64.438 1 76.25 410 VAL B C 1
ATOM 7280 O O . VAL B 1 410 ? -52.375 -81.938 -63.75 1 76.25 410 VAL B O 1
ATOM 7283 N N . LEU B 1 411 ? -53.719 -82.75 -65.5 1 76.31 411 LEU B N 1
ATOM 7284 C CA . LEU B 1 411 ? -54.094 -81.375 -65.875 1 76.31 411 LEU B CA 1
ATOM 7285 C C . LEU B 1 411 ? -54.688 -80.562 -64.75 1 76.31 411 LEU B C 1
ATOM 7287 O O . LEU B 1 411 ? -55.5 -81.125 -63.969 1 76.31 411 LEU B O 1
ATOM 7291 N N . ASP B 1 412 ? -54.156 -79.375 -64.5 1 78.06 412 ASP B N 1
ATOM 7292 C CA . ASP B 1 412 ? -54.562 -78.375 -63.5 1 78.06 412 ASP B CA 1
ATOM 7293 C C . ASP B 1 412 ? -54.094 -78.75 -62.094 1 78.06 412 ASP B C 1
ATOM 7295 O O . ASP B 1 412 ? -54.656 -78.312 -61.094 1 78.06 412 ASP B O 1
ATOM 7299 N N . LYS B 1 413 ? -53.219 -79.688 -61.938 1 80.56 413 LYS B N 1
ATOM 7300 C CA . LYS B 1 413 ? -52.594 -80.062 -60.656 1 80.56 413 LYS B CA 1
ATOM 7301 C C . LYS B 1 413 ? -51.094 -79.75 -60.656 1 80.56 413 LYS B C 1
ATOM 7303 O O . LYS B 1 413 ? -50.5 -79.562 -61.719 1 80.56 413 LYS B O 1
ATOM 7308 N N . PHE B 1 414 ? -50.688 -79.875 -59.438 1 82.31 414 PHE B N 1
ATOM 7309 C CA . PHE B 1 414 ? -49.281 -79.562 -59.281 1 82.31 414 PHE B CA 1
ATOM 7310 C C . PHE B 1 414 ? -48.469 -80.875 -59.25 1 82.31 414 PHE B C 1
ATOM 7312 O O . PHE B 1 414 ? -48.938 -81.875 -58.781 1 82.31 414 PHE B O 1
ATOM 7319 N N . PHE B 1 415 ? -47.312 -80.75 -59.906 1 85.19 415 PHE B N 1
ATOM 7320 C CA . PHE B 1 415 ? -46.344 -81.812 -59.75 1 85.19 415 PHE B CA 1
ATOM 7321 C C . PHE B 1 415 ? -44.969 -81.25 -59.375 1 85.19 415 PHE B C 1
ATOM 7323 O O . PHE B 1 415 ? -44.75 -80.062 -59.5 1 85.19 415 PHE B O 1
ATOM 7330 N N . VAL B 1 416 ? -44.125 -82.25 -58.844 1 86.75 416 VAL B N 1
ATOM 7331 C CA . VAL B 1 416 ? -42.844 -81.812 -58.312 1 86.75 416 VAL B CA 1
ATOM 7332 C C . VAL B 1 416 ? -41.719 -82.375 -59.156 1 86.75 416 VAL B C 1
ATOM 7334 O O . VAL B 1 416 ? -41.719 -83.5 -59.531 1 86.75 416 VAL B O 1
ATOM 7337 N N . LEU B 1 417 ? -40.812 -81.5 -59.531 1 90.38 417 LEU B N 1
ATOM 7338 C CA . LEU B 1 417 ? -39.531 -81.812 -60.156 1 90.38 417 LEU B CA 1
ATOM 7339 C C . LEU B 1 417 ? -38.375 -81.5 -59.219 1 90.38 417 LEU B C 1
ATOM 7341 O O . LEU B 1 417 ? -38.344 -80.5 -58.562 1 90.38 417 LEU B O 1
ATOM 7345 N N . GLN B 1 418 ? -37.5 -82.5 -59.156 1 91.38 418 GLN B N 1
ATOM 7346 C CA . GLN B 1 418 ? -36.344 -82.312 -58.281 1 91.38 418 GLN B CA 1
ATOM 7347 C C . GLN B 1 418 ? -35.062 -82.188 -59.094 1 91.38 418 GLN B C 1
ATOM 7349 O O . GLN B 1 418 ? -34.781 -83 -59.969 1 91.38 418 GLN B O 1
ATOM 7354 N N . CYS B 1 419 ? -34.344 -81.125 -58.844 1 93.56 419 CYS B N 1
ATOM 7355 C CA . CYS B 1 419 ? -33.031 -80.875 -59.438 1 93.56 419 CYS B CA 1
ATOM 7356 C C . CYS B 1 419 ? -31.922 -81 -58.406 1 93.56 419 CYS B C 1
ATOM 7358 O O . CYS B 1 419 ? -32 -80.375 -57.344 1 93.56 419 CYS B O 1
ATOM 7360 N N . TYR B 1 420 ? -30.859 -81.812 -58.688 1 92.31 420 TYR B N 1
ATOM 7361 C CA . TYR B 1 420 ? -29.828 -82.062 -57.688 1 92.31 420 TYR B CA 1
ATOM 7362 C C . TYR B 1 420 ? -28.453 -82.25 -58.344 1 92.31 420 TYR B C 1
ATOM 7364 O O . TYR B 1 420 ? -28.344 -82.875 -59.375 1 92.31 420 TYR B O 1
ATOM 7372 N N . SER B 1 421 ? -27.484 -81.562 -57.781 1 90.19 421 SER B N 1
ATOM 7373 C CA . SER B 1 421 ? -26.094 -81.75 -58.156 1 90.19 421 SER B CA 1
ATOM 7374 C C . SER B 1 421 ? -25.312 -82.438 -57.031 1 90.19 421 SER B C 1
ATOM 7376 O O . SER B 1 421 ? -25.375 -82 -55.875 1 90.19 421 SER B O 1
ATOM 7378 N N . LYS B 1 422 ? -24.469 -83.5 -57.344 1 86.06 422 LYS B N 1
ATOM 7379 C CA . LYS B 1 422 ? -23.719 -84.312 -56.344 1 86.06 422 LYS B CA 1
ATOM 7380 C C . LYS B 1 422 ? -22.578 -83.5 -55.75 1 86.06 422 LYS B C 1
ATOM 7382 O O . LYS B 1 422 ? -22.281 -83.625 -54.562 1 86.06 422 LYS B O 1
ATOM 7387 N N . PHE B 1 423 ? -21.906 -82.688 -56.625 1 82.88 423 PHE B N 1
ATOM 7388 C CA . PHE B 1 423 ? -20.75 -81.938 -56.156 1 82.88 423 PHE B CA 1
ATOM 7389 C C . PHE B 1 423 ? -20.938 -80.438 -56.406 1 82.88 423 PHE B C 1
ATOM 7391 O O . PHE B 1 423 ? -21.719 -80.062 -57.281 1 82.88 423 PHE B O 1
ATOM 7398 N N . GLY B 1 424 ? -20.281 -79.5 -55.656 1 84.56 424 GLY B N 1
ATOM 7399 C CA . GLY B 1 424 ? -20.281 -78.062 -55.781 1 84.56 424 GLY B CA 1
ATOM 7400 C C . GLY B 1 424 ? -20.219 -77.375 -54.469 1 84.56 424 GLY B C 1
ATOM 7401 O O . GLY B 1 424 ? -20.844 -77.812 -53.469 1 84.56 424 GLY B O 1
ATOM 7402 N N . THR B 1 425 ? -19.484 -76.25 -54.5 1 84.38 425 THR B N 1
ATOM 7403 C CA . THR B 1 425 ? -19.422 -75.5 -53.25 1 84.38 425 THR B CA 1
ATOM 7404 C C . THR B 1 425 ? -20.719 -74.688 -53.062 1 84.38 425 THR B C 1
ATOM 7406 O O . THR B 1 425 ? -21.234 -74.062 -54 1 84.38 425 THR B O 1
ATOM 7409 N N . LEU B 1 426 ? -21.297 -74.688 -51.781 1 83.62 426 LEU B N 1
ATOM 7410 C CA . LEU B 1 426 ? -22.531 -74 -51.438 1 83.62 426 LEU B CA 1
ATOM 7411 C C . LEU B 1 426 ? -22.266 -72.5 -51.312 1 83.62 426 LEU B C 1
ATOM 7413 O O . LEU B 1 426 ? -21.141 -72.062 -51.031 1 83.62 426 LEU B O 1
ATOM 7417 N N . PRO B 1 427 ? -23.25 -71.75 -51.688 1 83.62 427 PRO B N 1
ATOM 7418 C CA . PRO B 1 427 ? -24.625 -72.125 -52.062 1 83.62 427 PRO B CA 1
ATOM 7419 C C . PRO B 1 427 ? -24.75 -72.375 -53.562 1 83.62 427 PRO B C 1
ATOM 7421 O O . PRO B 1 427 ? -23.969 -71.875 -54.375 1 83.62 427 PRO B O 1
ATOM 7424 N N . ILE B 1 428 ? -25.688 -73.312 -53.938 1 88.75 428 ILE B N 1
ATOM 7425 C CA . ILE B 1 428 ? -25.953 -73.625 -55.344 1 88.75 428 ILE B CA 1
ATOM 7426 C C . ILE B 1 428 ? -27.328 -73.062 -55.719 1 88.75 428 ILE B C 1
ATOM 7428 O O . ILE B 1 428 ? -28.312 -73.25 -55 1 88.75 428 ILE B O 1
ATOM 7432 N N . THR B 1 429 ? -27.359 -72.375 -56.844 1 90.62 429 THR B N 1
ATOM 7433 C CA . THR B 1 429 ? -28.609 -71.875 -57.406 1 90.62 429 THR B CA 1
ATOM 7434 C C . THR B 1 429 ? -29.109 -72.812 -58.5 1 90.62 429 THR B C 1
ATOM 7436 O O . THR B 1 429 ? -28.422 -73.062 -59.5 1 90.62 429 THR B O 1
ATOM 7439 N N . TYR B 1 430 ? -30.297 -73.312 -58.25 1 92.5 430 TYR B N 1
ATOM 7440 C CA . TYR B 1 430 ? -30.953 -74.188 -59.25 1 92.5 430 TYR B CA 1
ATOM 7441 C C . TYR B 1 430 ? -32.031 -73.375 -59.969 1 92.5 430 TYR B C 1
ATOM 7443 O O . TYR B 1 430 ? -32.875 -72.688 -59.344 1 92.5 430 TYR B O 1
ATOM 7451 N N . SER B 1 431 ? -32.031 -73.438 -61.281 1 93 431 SER B N 1
ATOM 7452 C CA . SER B 1 431 ? -33.062 -72.812 -62.094 1 93 431 SER B CA 1
ATOM 7453 C C . SER B 1 431 ? -33.812 -73.812 -62.938 1 93 431 SER B C 1
ATOM 7455 O O . SER B 1 431 ? -33.156 -74.625 -63.625 1 93 431 SER B O 1
ATOM 7457 N N . LEU B 1 432 ? -35.125 -73.75 -62.969 1 93 432 LEU B N 1
ATOM 7458 C CA . LEU B 1 432 ? -35.938 -74.688 -63.75 1 93 432 LEU B CA 1
ATOM 7459 C C . LEU B 1 432 ? -36.469 -74 -65 1 93 432 LEU B C 1
ATOM 7461 O O . LEU B 1 432 ? -36.906 -72.875 -65 1 93 432 LEU B O 1
ATOM 7465 N N . TYR B 1 433 ? -36.406 -74.812 -66 1 89.88 433 TYR B N 1
ATOM 7466 C CA . TYR B 1 433 ? -36.875 -74.312 -67.312 1 89.88 433 TYR B CA 1
ATOM 7467 C C . TYR B 1 433 ? -37.844 -75.312 -67.938 1 89.88 433 TYR B C 1
ATOM 7469 O O . TYR B 1 433 ? -37.656 -76.562 -67.812 1 89.88 433 TYR B O 1
ATOM 7477 N N . ARG B 1 434 ? -38.812 -74.812 -68.562 1 86.56 434 ARG B N 1
ATOM 7478 C CA . ARG B 1 434 ? -39.656 -75.562 -69.5 1 86.56 434 ARG B CA 1
ATOM 7479 C C . ARG B 1 434 ? -39.375 -75.188 -70.938 1 86.56 434 ARG B C 1
ATOM 7481 O O . ARG B 1 434 ? -39.75 -74.125 -71.375 1 86.56 434 ARG B O 1
ATOM 7488 N N . GLY B 1 435 ? -38.656 -76.125 -71.562 1 82.69 435 GLY B N 1
ATOM 7489 C CA . GLY B 1 435 ? -38.125 -75.625 -72.812 1 82.69 435 GLY B CA 1
ATOM 7490 C C . GLY B 1 435 ? -37.125 -74.5 -72.688 1 82.69 435 GLY B C 1
ATOM 7491 O O . GLY B 1 435 ? -36.125 -74.625 -72 1 82.69 435 GLY B O 1
ATOM 7492 N N . ASN B 1 436 ? -37.531 -73.375 -73.25 1 82.19 436 ASN B N 1
ATOM 7493 C CA . ASN B 1 436 ? -36.656 -72.188 -73.125 1 82.19 436 ASN B CA 1
ATOM 7494 C C . ASN B 1 436 ? -37.25 -71.125 -72.188 1 82.19 436 ASN B C 1
ATOM 7496 O O . ASN B 1 436 ? -36.719 -70 -72 1 82.19 436 ASN B O 1
ATOM 7500 N N . ILE B 1 437 ? -38.281 -71.625 -71.562 1 85.69 437 ILE B N 1
ATOM 7501 C CA . ILE B 1 437 ? -38.969 -70.688 -70.688 1 85.69 437 ILE B CA 1
ATOM 7502 C C . ILE B 1 437 ? -38.5 -70.875 -69.25 1 85.69 437 ILE B C 1
ATOM 7504 O O . ILE B 1 437 ? -38.594 -72 -68.688 1 85.69 437 ILE B O 1
ATOM 7508 N N . TYR B 1 438 ? -38.156 -69.812 -68.688 1 88.12 438 TYR B N 1
ATOM 7509 C CA . TYR B 1 438 ? -37.75 -69.812 -67.312 1 88.12 438 TYR B CA 1
ATOM 7510 C C . TYR B 1 438 ? -38.938 -69.938 -66.375 1 88.12 438 TYR B C 1
ATOM 7512 O O . TYR B 1 438 ? -39.938 -69.188 -66.562 1 88.12 438 TYR B O 1
ATOM 7520 N N . ILE B 1 439 ? -38.875 -70.812 -65.5 1 88.12 439 ILE B N 1
ATOM 7521 C CA . ILE B 1 439 ? -39.938 -71 -64.562 1 88.12 439 ILE B CA 1
ATOM 7522 C C . ILE B 1 439 ? -39.594 -70.25 -63.25 1 88.12 439 ILE B C 1
ATOM 7524 O O . ILE B 1 439 ? -40.25 -69.312 -62.875 1 88.12 439 ILE B O 1
ATOM 7528 N N . ARG B 1 440 ? -38.562 -70.75 -62.5 1 90.5 440 ARG B N 1
ATOM 7529 C CA . ARG B 1 440 ? -38.125 -70.125 -61.25 1 90.5 440 ARG B CA 1
ATOM 7530 C C . ARG B 1 440 ? -36.75 -70.625 -60.844 1 90.5 440 ARG B C 1
ATOM 7532 O O . ARG B 1 440 ? -36.25 -71.625 -61.438 1 90.5 440 ARG B O 1
ATOM 7539 N N . LYS B 1 441 ? -36.188 -70 -59.812 1 90.75 441 LYS B N 1
ATOM 7540 C CA . LYS B 1 441 ? -34.906 -70.438 -59.281 1 90.75 441 LYS B CA 1
ATOM 7541 C C . LYS B 1 441 ? -34.969 -70.688 -57.781 1 90.75 441 LYS B C 1
ATOM 7543 O O . LYS B 1 441 ? -35.812 -70.062 -57.094 1 90.75 441 LYS B O 1
ATOM 7548 N N . ILE B 1 442 ? -34.188 -71.625 -57.25 1 91.06 442 ILE B N 1
ATOM 7549 C CA . ILE B 1 442 ? -34.062 -71.938 -55.844 1 91.06 442 ILE B CA 1
ATOM 7550 C C . ILE B 1 442 ? -32.594 -71.938 -55.469 1 91.06 442 ILE B C 1
ATOM 7552 O O . ILE B 1 442 ? -31.766 -72.562 -56.156 1 91.06 442 ILE B O 1
ATOM 7556 N N . VAL B 1 443 ? -32.312 -71.25 -54.406 1 89.5 443 VAL B N 1
ATOM 7557 C CA . VAL B 1 443 ? -30.953 -71.25 -53.875 1 89.5 443 VAL B CA 1
ATOM 7558 C C . VAL B 1 443 ? -30.859 -72.188 -52.688 1 89.5 443 VAL B C 1
ATOM 7560 O O . VAL B 1 443 ? -31.641 -72.062 -51.75 1 89.5 443 VAL B O 1
ATOM 7563 N N . THR B 1 444 ? -29.969 -73.125 -52.812 1 89.44 444 THR B N 1
ATOM 7564 C CA . THR B 1 444 ? -29.797 -74.062 -51.719 1 89.44 444 THR B CA 1
ATOM 7565 C C . THR B 1 444 ? -28.5 -73.812 -50.938 1 89.44 444 THR B C 1
ATOM 7567 O O . THR B 1 444 ? -27.422 -73.75 -51.531 1 89.44 444 THR B O 1
ATOM 7570 N N . GLU B 1 445 ? -28.625 -73.75 -49.656 1 87.88 445 GLU B N 1
ATOM 7571 C CA . GLU B 1 445 ? -27.469 -73.562 -48.812 1 87.88 445 GLU B CA 1
ATOM 7572 C C . GLU B 1 445 ? -26.953 -74.875 -48.219 1 87.88 445 GLU B C 1
ATOM 7574 O O . GLU B 1 445 ? -25.891 -74.875 -47.594 1 87.88 445 GLU B O 1
ATOM 7579 N N . GLN B 1 446 ? -27.75 -75.812 -48.312 1 85.38 446 GLN B N 1
ATOM 7580 C CA . GLN B 1 446 ? -27.375 -77.188 -47.906 1 85.38 446 GLN B CA 1
ATOM 7581 C C . GLN B 1 446 ? -27.344 -78.125 -49.125 1 85.38 446 GLN B C 1
ATOM 7583 O O . GLN B 1 446 ? -27.891 -77.75 -50.188 1 85.38 446 GLN B O 1
ATOM 7588 N N . ASN B 1 447 ? -26.609 -79.125 -48.906 1 83.81 447 ASN B N 1
ATOM 7589 C CA . ASN B 1 447 ? -26.516 -80.125 -50 1 83.81 447 ASN B CA 1
ATOM 7590 C C . ASN B 1 447 ? -27.812 -80.938 -50.125 1 83.81 447 ASN B C 1
ATOM 7592 O O . ASN B 1 447 ? -27.828 -82.125 -49.844 1 83.81 447 ASN B O 1
ATOM 7596 N N . VAL B 1 448 ? -28.922 -80.25 -50.562 1 86.88 448 VAL B N 1
ATOM 7597 C CA . VAL B 1 448 ? -30.203 -80.938 -50.75 1 86.88 448 VAL B CA 1
ATOM 7598 C C . VAL B 1 448 ? -30.766 -80.562 -52.125 1 86.88 448 VAL B C 1
ATOM 7600 O O . VAL B 1 448 ? -30.391 -79.562 -52.688 1 86.88 448 VAL B O 1
ATOM 7603 N N . PRO B 1 449 ? -31.594 -81.562 -52.719 1 88.75 449 PRO B N 1
ATOM 7604 C CA . PRO B 1 449 ? -32.219 -81.25 -54 1 88.75 449 PRO B CA 1
ATOM 7605 C C . PRO B 1 449 ? -33.188 -80.062 -53.938 1 88.75 449 PRO B C 1
ATOM 7607 O O . PRO B 1 449 ? -33.781 -79.812 -52.875 1 88.75 449 PRO B O 1
ATOM 7610 N N . ALA B 1 450 ? -33.188 -79.375 -54.938 1 92.81 450 ALA B N 1
ATOM 7611 C CA . ALA B 1 450 ? -34.188 -78.312 -55.094 1 92.81 450 ALA B CA 1
ATOM 7612 C C . ALA B 1 450 ? -35.5 -78.875 -55.656 1 92.81 450 ALA B C 1
ATOM 7614 O O . ALA B 1 450 ? -35.5 -79.5 -56.719 1 92.81 450 ALA B O 1
ATOM 7615 N N . ASN B 1 451 ? -36.594 -78.688 -54.969 1 90.25 451 ASN B N 1
ATOM 7616 C CA . ASN B 1 451 ? -37.906 -79.188 -55.375 1 90.25 451 ASN B CA 1
ATOM 7617 C C . ASN B 1 451 ? -38.719 -78.062 -56 1 90.25 451 ASN B C 1
ATOM 7619 O O . ASN B 1 451 ? -39.062 -77.062 -55.344 1 90.25 451 ASN B O 1
ATOM 7623 N N . PHE B 1 452 ? -39 -78.25 -57.219 1 90.88 452 PHE B N 1
ATOM 7624 C CA . PHE B 1 452 ? -39.812 -77.25 -57.969 1 90.88 452 PHE B CA 1
ATOM 7625 C C . PHE B 1 452 ? -41.25 -77.75 -58.094 1 90.88 452 PHE B C 1
ATOM 7627 O O . PHE B 1 452 ? -41.5 -78.812 -58.625 1 90.88 452 PHE B O 1
ATOM 7634 N N . THR B 1 453 ? -42.188 -76.938 -57.562 1 87.25 453 THR B N 1
ATOM 7635 C CA . THR B 1 453 ? -43.594 -77.25 -57.75 1 87.25 453 THR B CA 1
ATOM 7636 C C . THR B 1 453 ? -44.125 -76.5 -58.969 1 87.25 453 THR B C 1
ATOM 7638 O O . THR B 1 453 ? -44.125 -75.312 -59.031 1 87.25 453 THR B O 1
ATOM 7641 N N . VAL B 1 454 ? -44.562 -77.312 -59.969 1 85.56 454 VAL B N 1
ATOM 7642 C CA . VAL B 1 454 ? -45.031 -76.75 -61.219 1 85.56 454 VAL B CA 1
ATOM 7643 C C . VAL B 1 454 ? -46.469 -77.188 -61.469 1 85.56 454 VAL B C 1
ATOM 7645 O O . VAL B 1 454 ? -46.875 -78.25 -61.156 1 85.56 454 VAL B O 1
ATOM 7648 N N . LYS B 1 455 ? -47.219 -76.25 -61.969 1 83 455 LYS B N 1
ATOM 7649 C CA . LYS B 1 455 ? -48.625 -76.562 -62.312 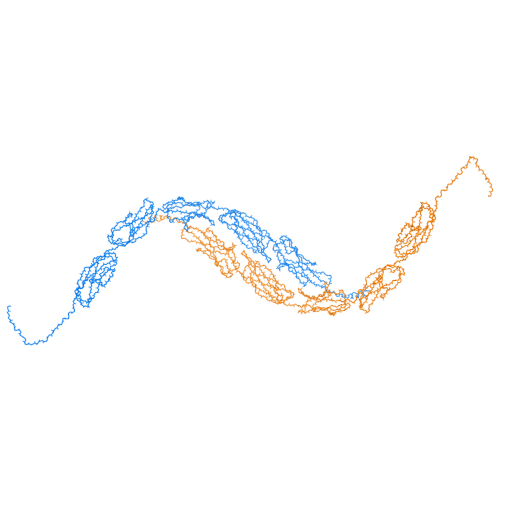1 83 455 LYS B CA 1
ATOM 7650 C C . LYS B 1 455 ? -48.719 -77 -63.781 1 83 455 LYS B C 1
ATOM 7652 O O . LYS B 1 455 ? -48.156 -76.375 -64.688 1 83 455 LYS B O 1
ATOM 7657 N N . ALA B 1 456 ? -49.5 -78 -63.938 1 77.62 456 ALA B N 1
ATOM 7658 C CA . ALA B 1 456 ? -49.75 -78.438 -65.312 1 77.62 456 ALA B CA 1
ATOM 7659 C C . ALA B 1 456 ? -50.812 -77.562 -66 1 77.62 456 ALA B C 1
ATOM 7661 O O . ALA B 1 456 ? -51.969 -77.562 -65.562 1 77.62 456 ALA B O 1
ATOM 7662 N N . THR B 1 457 ? -50.469 -76.875 -66.938 1 74.75 457 THR B N 1
ATOM 7663 C CA . THR B 1 457 ? -51.438 -75.938 -67.5 1 74.75 457 THR B CA 1
ATOM 7664 C C . THR B 1 457 ? -51.875 -76.438 -68.875 1 74.75 457 THR B C 1
ATOM 7666 O O . THR B 1 457 ? -52.875 -75.938 -69.438 1 74.75 457 THR B O 1
ATOM 7669 N N . SER B 1 458 ? -51.188 -77.188 -69.688 1 69.94 458 SER B N 1
ATOM 7670 C CA . SER B 1 458 ? -51.625 -77.688 -71.062 1 69.94 458 SER B CA 1
ATOM 7671 C C . SER B 1 458 ? -51.219 -79.125 -71.25 1 69.94 458 SER B C 1
ATOM 7673 O O . SER B 1 458 ? -50.188 -79.562 -70.75 1 69.94 458 SER B O 1
ATOM 7675 N N . ILE B 1 459 ? -52.156 -79.812 -71.875 1 62.19 459 ILE B N 1
ATOM 7676 C CA . ILE B 1 459 ? -51.906 -81.25 -72.188 1 62.19 459 ILE B CA 1
ATOM 7677 C C . ILE B 1 459 ? -50.812 -81.312 -73.25 1 62.19 459 ILE B C 1
ATOM 7679 O O . ILE B 1 459 ? -50.031 -82.25 -73.312 1 62.19 459 ILE B O 1
ATOM 7683 N N . GLN B 1 460 ? -50.875 -80.688 -74.312 1 55.34 460 GLN B N 1
ATOM 7684 C CA . GLN B 1 460 ? -50 -80.75 -75.438 1 55.34 460 GLN B CA 1
ATOM 7685 C C . GLN B 1 460 ? -48.562 -80.375 -75.062 1 55.34 460 GLN B C 1
ATOM 7687 O O . GLN B 1 460 ? -47.625 -80.625 -75.812 1 55.34 460 GLN B O 1
ATOM 7692 N N . GLU B 1 461 ? -48.469 -79.688 -74.188 1 51.31 461 GLU B N 1
ATOM 7693 C CA . GLU B 1 461 ? -47.094 -79.188 -74 1 51.31 461 GLU B CA 1
ATOM 7694 C C . GLU B 1 461 ? -46.219 -80.188 -73.312 1 51.31 461 GLU B C 1
ATOM 7696 O O . GLU B 1 461 ? -46.344 -80.375 -72.125 1 51.31 461 GLU B O 1
ATOM 7701 N N . SER B 1 462 ? -46.156 -81.375 -73.75 1 55.09 462 SER B N 1
ATOM 7702 C CA . SER B 1 462 ? -45.062 -82.188 -73.312 1 55.09 462 SER B CA 1
ATOM 7703 C C . SER B 1 462 ? -43.812 -81.375 -73 1 55.09 462 SER B C 1
ATOM 7705 O O . SER B 1 462 ? -43.094 -80.938 -73.875 1 55.09 462 SER B O 1
ATOM 7707 N N . GLY B 1 463 ? -43.969 -80.562 -72.188 1 61.59 463 GLY B N 1
ATOM 7708 C CA . GLY B 1 463 ? -42.875 -79.625 -72.062 1 61.59 463 GLY B CA 1
ATOM 7709 C C . GLY B 1 463 ? -41.594 -80.25 -71.5 1 61.59 463 GLY B C 1
ATOM 7710 O O . GLY B 1 463 ? -41.625 -80.938 -70.438 1 61.59 463 GLY B O 1
ATOM 7711 N N . GLN B 1 464 ? -40.656 -80.312 -72.312 1 81.31 464 GLN B N 1
ATOM 7712 C CA . GLN B 1 464 ? -39.312 -80.688 -71.938 1 81.31 464 GLN B CA 1
ATOM 7713 C C . GLN B 1 464 ? -38.719 -79.812 -70.875 1 81.31 464 GLN B C 1
ATOM 7715 O O . GLN B 1 464 ? -38.625 -78.562 -71.062 1 81.31 464 GLN B O 1
ATOM 7720 N N . TYR B 1 465 ? -38.688 -80.438 -69.625 1 89 465 TYR B N 1
ATOM 7721 C CA . TYR B 1 465 ? -38.094 -79.688 -68.562 1 89 465 TYR B CA 1
ATOM 7722 C C . TYR B 1 465 ? -36.594 -79.938 -68.438 1 89 465 TYR B C 1
ATOM 7724 O O . TYR B 1 465 ? -36.125 -81.062 -68.75 1 89 465 TYR B O 1
ATOM 7732 N N . ARG B 1 466 ? -35.906 -78.938 -68.062 1 91.38 466 ARG B N 1
ATOM 7733 C CA . ARG B 1 466 ? -34.5 -79 -67.688 1 91.38 466 ARG B CA 1
ATOM 7734 C C . ARG B 1 466 ? -34.156 -78.062 -66.562 1 91.38 466 ARG B C 1
ATOM 7736 O O . ARG B 1 466 ? -34.875 -77.125 -66.312 1 91.38 466 ARG B O 1
ATOM 7743 N N . CYS B 1 467 ? -33.125 -78.438 -65.812 1 93.38 467 CYS B N 1
ATOM 7744 C CA . CYS B 1 467 ? -32.688 -77.5 -64.75 1 93.38 467 CYS B CA 1
ATOM 7745 C C . CYS B 1 467 ? -31.219 -77.125 -64.875 1 93.38 467 CYS B C 1
ATOM 7747 O O . CYS B 1 467 ? -30.453 -77.938 -65.438 1 93.38 467 CYS B O 1
ATOM 7749 N N . HIS B 1 468 ? -30.875 -75.938 -64.5 1 92.62 468 HIS B N 1
ATOM 7750 C CA . HIS B 1 468 ? -29.516 -75.438 -64.5 1 92.62 468 HIS B CA 1
ATOM 7751 C C . HIS B 1 468 ? -29 -75.312 -63.031 1 92.62 468 HIS B C 1
ATOM 7753 O O . HIS B 1 468 ? -29.766 -74.938 -62.125 1 92.62 468 HIS B O 1
ATOM 7759 N N . ALA B 1 469 ? -27.766 -75.688 -62.875 1 91.62 469 ALA B N 1
ATOM 7760 C CA . ALA B 1 469 ? -27.109 -75.562 -61.562 1 91.62 469 ALA B CA 1
ATOM 7761 C C . ALA B 1 469 ? -25.875 -74.688 -61.688 1 91.62 469 ALA B C 1
ATOM 7763 O O . ALA B 1 469 ? -25.094 -74.812 -62.625 1 91.62 469 ALA B O 1
ATOM 7764 N N . ASN B 1 470 ? -25.719 -73.688 -60.719 1 88.75 470 ASN B N 1
ATOM 7765 C CA . ASN B 1 470 ? -24.594 -72.75 -60.656 1 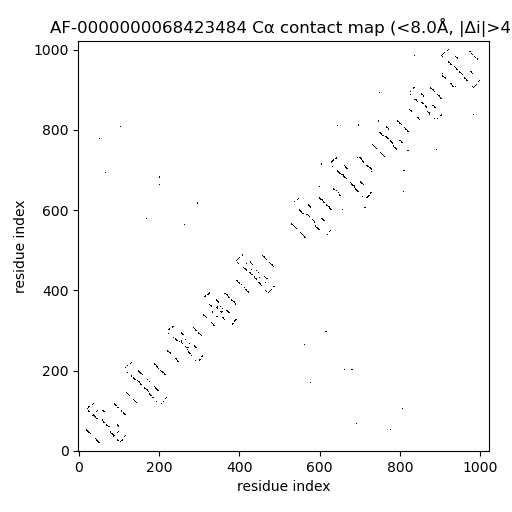88.75 470 ASN B CA 1
ATOM 7766 C C . ASN B 1 470 ? -24.281 -72.312 -59.25 1 88.75 470 ASN B C 1
ATOM 7768 O O . ASN B 1 470 ? -25.188 -72.062 -58.438 1 88.75 470 ASN B O 1
ATOM 7772 N N . ASN B 1 471 ? -23.047 -72.188 -58.938 1 83.5 471 ASN B N 1
ATOM 7773 C CA . ASN B 1 471 ? -22.688 -71.75 -57.594 1 83.5 471 ASN B CA 1
ATOM 7774 C C . ASN B 1 471 ? -21.984 -70.375 -57.656 1 83.5 471 ASN B C 1
ATOM 7776 O O . ASN B 1 471 ? -21.312 -70 -56.688 1 83.5 471 ASN B O 1
ATOM 7780 N N . GLY B 1 472 ? -22.156 -69.625 -58.688 1 76.38 472 GLY B N 1
ATOM 7781 C CA . GLY B 1 472 ? -21.672 -68.25 -58.812 1 76.38 472 GLY B CA 1
ATOM 7782 C C . GLY B 1 472 ? -20.219 -68.188 -59.219 1 76.38 472 GLY B C 1
ATOM 7783 O O . GLY B 1 472 ? -19.703 -67.125 -59.531 1 76.38 472 GLY B O 1
ATOM 7784 N N . HIS B 1 473 ? -19.516 -69.25 -59.25 1 74.56 473 HIS B N 1
ATOM 7785 C CA . HIS B 1 473 ? -18.078 -69.125 -59.531 1 74.56 473 HIS B CA 1
ATOM 7786 C C . HIS B 1 473 ? -17.703 -70 -60.719 1 74.56 473 HIS B C 1
ATOM 7788 O O . HIS B 1 473 ? -16.906 -69.625 -61.562 1 74.56 473 HIS B O 1
ATOM 7794 N N . SER B 1 474 ? -18.312 -71.25 -60.688 1 73.56 474 SER B N 1
ATOM 7795 C CA . SER B 1 474 ? -17.984 -72.125 -61.781 1 73.56 474 SER B CA 1
ATOM 7796 C C . SER B 1 474 ? -19 -72 -62.906 1 73.56 474 SER B C 1
ATOM 7798 O O . SER B 1 474 ? -19.984 -71.312 -62.812 1 73.56 474 SER B O 1
ATOM 7800 N N . LEU B 1 475 ? -18.594 -72.625 -64 1 77.25 475 LEU B N 1
ATOM 7801 C CA . LEU B 1 475 ? -19.5 -72.688 -65.125 1 77.25 475 LEU B CA 1
ATOM 7802 C C . LEU B 1 475 ? -20.812 -73.375 -64.75 1 77.25 475 LEU B C 1
ATOM 7804 O O . LEU B 1 475 ? -20.797 -74.375 -64.062 1 77.25 475 LEU B O 1
ATOM 7808 N N . SER B 1 476 ? -21.828 -72.75 -65.188 1 82.69 476 SER B N 1
ATOM 7809 C CA . SER B 1 476 ? -23.156 -73.312 -64.938 1 82.69 476 SER B CA 1
ATOM 7810 C C . SER B 1 476 ? -23.312 -74.625 -65.688 1 82.69 476 SER B C 1
ATOM 7812 O O . SER B 1 476 ? -22.797 -74.812 -66.812 1 82.69 476 SER B O 1
ATOM 7814 N N . GLN B 1 477 ? -23.891 -75.562 -64.938 1 87.88 477 GLN B N 1
ATOM 7815 C CA . GLN B 1 477 ? -24.172 -76.875 -65.5 1 87.88 477 GLN B CA 1
ATOM 7816 C C . GLN B 1 477 ? -25.688 -77.062 -65.688 1 87.88 477 GLN B C 1
ATOM 7818 O O . GLN B 1 477 ? -26.484 -76.5 -65 1 87.88 477 GLN B O 1
ATOM 7823 N N . GLN B 1 478 ? -26.078 -77.875 -66.812 1 90.12 478 GLN B N 1
ATOM 7824 C CA . GLN B 1 478 ? -27.469 -78.125 -67.125 1 90.12 478 GLN B CA 1
ATOM 7825 C C . GLN B 1 478 ? -27.797 -79.562 -67.125 1 90.12 478 GLN B C 1
ATOM 7827 O O . GLN B 1 478 ? -27 -80.438 -67.562 1 90.12 478 GLN B O 1
ATOM 7832 N N . SER B 1 479 ? -29.016 -79.875 -66.688 1 92.06 479 SER B N 1
ATOM 7833 C CA . SER B 1 479 ? -29.469 -81.25 -66.688 1 92.06 479 SER B CA 1
ATOM 7834 C C . SER B 1 479 ? -29.969 -81.75 -68.062 1 92.06 479 SER B C 1
ATOM 7836 O O . SER B 1 479 ? -30.156 -80.875 -68.938 1 92.06 479 SER B O 1
ATOM 7838 N N . ASN B 1 480 ? -30.078 -83.062 -68.125 1 88.62 480 ASN B N 1
ATOM 7839 C CA . ASN B 1 480 ? -30.828 -83.562 -69.25 1 88.62 480 ASN B CA 1
ATOM 7840 C C . ASN B 1 480 ? -32.281 -83.188 -69.188 1 88.62 480 ASN B C 1
ATOM 7842 O O . ASN B 1 480 ? -32.812 -82.875 -68.125 1 88.62 480 ASN B O 1
ATOM 7846 N N . ARG B 1 481 ? -33 -83.312 -70.438 1 87.88 481 ARG B N 1
ATOM 7847 C CA . ARG B 1 481 ? -34.406 -82.938 -70.5 1 87.88 481 ARG B CA 1
ATOM 7848 C C . ARG B 1 481 ? -35.281 -84.125 -70.062 1 87.88 481 ARG B C 1
ATOM 7850 O O . ARG B 1 481 ? -34.969 -85.312 -70.375 1 87.88 481 ARG B O 1
ATOM 7857 N N . ILE B 1 482 ? -36.25 -83.812 -69.312 1 87 482 ILE B N 1
ATOM 7858 C CA . ILE B 1 482 ? -37.25 -84.812 -69 1 87 482 ILE B CA 1
ATOM 7859 C C . ILE B 1 482 ? -38.625 -84.375 -69.5 1 87 482 ILE B C 1
ATOM 7861 O O . ILE B 1 482 ? -38.938 -83.188 -69.5 1 87 482 ILE B O 1
ATOM 7865 N N . ASN B 1 483 ? -39.219 -85.438 -70.125 1 82 483 ASN B N 1
ATOM 7866 C CA . ASN B 1 483 ? -40.562 -85.188 -70.562 1 82 483 ASN B CA 1
ATOM 7867 C C . ASN B 1 483 ? -41.594 -85.625 -69.5 1 82 483 ASN B C 1
ATOM 7869 O O . ASN B 1 483 ? -41.562 -86.688 -69 1 82 483 ASN B O 1
ATOM 7873 N N . VAL B 1 484 ? -42.344 -84.688 -69.188 1 80.69 484 VAL B N 1
ATOM 7874 C CA . VAL B 1 484 ? -43.438 -85 -68.25 1 80.69 484 VAL B CA 1
ATOM 7875 C C . VAL B 1 484 ? -44.75 -85.125 -69 1 80.69 484 VAL B C 1
ATOM 7877 O O . VAL B 1 484 ? -45.125 -84.188 -69.75 1 80.69 484 VAL B O 1
ATOM 7880 N N . THR B 1 485 ? -45.312 -86.312 -68.938 1 78.69 485 THR B N 1
ATOM 7881 C CA . THR B 1 485 ? -46.594 -86.562 -69.562 1 78.69 485 THR B CA 1
ATOM 7882 C C . THR B 1 485 ? -47.75 -86.062 -68.688 1 78.69 485 THR B C 1
ATOM 7884 O O . THR B 1 485 ? -47.812 -86.375 -67.5 1 78.69 485 THR B O 1
ATOM 7887 N N . ILE B 1 486 ? -48.469 -85.188 -69.25 1 77.38 486 ILE B N 1
ATOM 7888 C CA . ILE B 1 486 ? -49.656 -84.688 -68.562 1 77.38 486 ILE B CA 1
ATOM 7889 C C . ILE B 1 486 ? -50.906 -85.438 -69.062 1 77.38 486 ILE B C 1
ATOM 7891 O O . ILE B 1 486 ? -51.125 -85.5 -70.25 1 77.38 486 ILE B O 1
ATOM 7895 N N . ILE B 1 487 ? -51.719 -86.062 -68.25 1 76.69 487 ILE B N 1
ATOM 7896 C CA . ILE B 1 487 ? -52.938 -86.75 -68.625 1 76.69 487 ILE B CA 1
ATOM 7897 C C . ILE B 1 487 ? -54.156 -85.875 -68.25 1 76.69 487 ILE B C 1
ATOM 7899 O O . ILE B 1 487 ? -54.125 -85.125 -67.25 1 76.69 487 ILE B O 1
ATOM 7903 N N . GLY B 1 488 ? -55.125 -85.875 -69.188 1 69.88 488 GLY B N 1
ATOM 7904 C CA . GLY B 1 488 ? -56.344 -85.125 -69 1 69.88 488 GLY B CA 1
ATOM 7905 C C . GLY B 1 488 ? -57.25 -85.75 -67.938 1 69.88 488 GLY B C 1
ATOM 7906 O O . GLY B 1 488 ? -57.062 -86.875 -67.562 1 69.88 488 GLY B O 1
ATOM 7907 N N . ASN B 1 489 ? -58.031 -85.062 -67.375 1 56.44 489 ASN B N 1
ATOM 7908 C CA . ASN B 1 489 ? -59.094 -85.562 -66.5 1 56.44 489 ASN B CA 1
ATOM 7909 C C . ASN B 1 489 ? -60.094 -86.438 -67.25 1 56.44 489 ASN B C 1
ATOM 7911 O O . ASN B 1 489 ? -60.812 -85.875 -68.125 1 56.44 489 ASN B O 1
ATOM 7915 N N . TYR B 1 490 ? -60 -87.562 -67.812 1 47.06 490 TYR B N 1
ATOM 7916 C CA . TYR B 1 490 ? -61.125 -88.312 -68.375 1 47.06 490 TYR B CA 1
ATOM 7917 C C . TYR B 1 490 ? -62.125 -88.688 -67.312 1 47.06 490 TYR B C 1
ATOM 7919 O O . TYR B 1 490 ? -61.781 -89.188 -66.25 1 47.06 490 TYR B O 1
ATOM 7927 N N . LEU B 1 491 ? -63.281 -88.062 -67.312 1 38.53 491 LEU B N 1
ATOM 7928 C CA . LEU B 1 491 ? -64.5 -88.562 -66.625 1 38.53 491 LEU B CA 1
ATOM 7929 C C . LEU B 1 491 ? -64.938 -89.875 -67.25 1 38.53 491 LEU B C 1
ATOM 7931 O O . LEU B 1 491 ? -65.188 -89.938 -68.438 1 38.53 491 LEU B O 1
ATOM 7935 N N . VAL B 1 492 ? -64.562 -91 -66.875 1 33.09 492 VAL B N 1
ATOM 7936 C CA . VAL B 1 492 ? -65.25 -92.25 -67.25 1 33.09 492 VAL B CA 1
ATOM 7937 C C . VAL B 1 492 ? -66.75 -92.188 -66.938 1 33.09 492 VAL B C 1
ATOM 7939 O O . VAL B 1 492 ? -67.125 -92 -65.75 1 33.09 492 VAL B O 1
ATOM 7942 N N . CYS B 1 493 ? -67.5 -91.688 -67.875 1 29.06 493 CYS B N 1
ATOM 7943 C CA . CYS B 1 493 ? -69 -91.875 -67.812 1 29.06 493 CYS B CA 1
ATOM 7944 C C . CYS B 1 493 ? -69.375 -93.312 -67.875 1 29.06 493 CYS B C 1
ATOM 7946 O O . CYS B 1 493 ? -69.188 -94 -68.875 1 29.06 493 CYS B O 1
ATOM 7948 N N . PHE B 1 494 ? -69.438 -94.125 -66.875 1 28.23 494 PHE B N 1
ATOM 7949 C CA . PHE B 1 494 ? -70.125 -95.375 -66.75 1 28.23 494 PHE B CA 1
ATOM 7950 C C . PHE B 1 494 ? -71.625 -95.25 -67.125 1 28.23 494 PHE B C 1
ATOM 7952 O O . PHE B 1 494 ? -72.312 -94.438 -66.5 1 28.23 494 PHE B O 1
ATOM 7959 N N . PHE B 1 495 ? -72 -95.562 -68.312 1 27.88 495 PHE B N 1
ATOM 7960 C CA . PHE B 1 495 ? -73.375 -95.75 -68.812 1 27.88 495 PHE B CA 1
ATOM 7961 C C . PHE B 1 495 ? -74 -97 -68.125 1 27.88 495 PHE B C 1
ATOM 7963 O O . PHE B 1 495 ? -73.5 -98.125 -68.312 1 27.88 495 PHE B O 1
ATOM 7970 N N . PHE B 1 496 ? -74.625 -96.875 -67 1 24.86 496 PHE B N 1
ATOM 7971 C CA . PHE B 1 496 ? -75.5 -97.875 -66.438 1 24.86 496 PHE B CA 1
ATOM 7972 C C . PHE B 1 496 ? -76.688 -98.125 -67.312 1 24.86 496 PHE B C 1
ATOM 7974 O O . PHE B 1 496 ? -77.438 -97.25 -67.688 1 24.86 496 PHE B O 1
ATOM 7981 N N . LEU B 1 497 ? -76.562 -99.125 -68.188 1 23.69 497 LEU B N 1
ATOM 7982 C CA . LEU B 1 497 ? -77.688 -99.75 -68.938 1 23.69 497 LEU B CA 1
ATOM 7983 C C . LEU B 1 497 ? -78.75 -100.25 -67.938 1 23.69 497 LEU B C 1
ATOM 7985 O O . LEU B 1 497 ? -78.438 -101.125 -67.125 1 23.69 497 LEU B O 1
ATOM 7989 N N . LYS B 1 498 ? -79.562 -99.5 -67.562 1 23 498 LYS B N 1
ATOM 7990 C CA . LYS B 1 498 ? -80.688 -100 -66.75 1 23 498 LYS B CA 1
ATOM 7991 C C . LYS B 1 498 ? -81.5 -101.062 -67.5 1 23 498 LYS B C 1
ATOM 7993 O O . LYS B 1 498 ? -82.062 -100.812 -68.562 1 23 498 LYS B O 1
ATOM 7998 N N . ILE B 1 499 ? -81.062 -102.312 -67.438 1 21.61 499 ILE B N 1
ATOM 7999 C CA . ILE B 1 499 ? -81.812 -103.5 -67.625 1 21.61 499 ILE B CA 1
ATOM 8000 C C . ILE B 1 499 ? -83.125 -103.5 -66.938 1 21.61 499 ILE B C 1
ATOM 8002 O O . ILE B 1 499 ? -83.188 -103.188 -65.75 1 21.61 499 ILE B O 1
ATOM 8006 N N . GLY B 1 500 ? -84.188 -103.375 -67.75 1 19.34 500 GLY B N 1
ATOM 8007 C CA . GLY B 1 500 ? -85.562 -103.688 -67.312 1 19.34 500 GLY B CA 1
ATOM 8008 C C . GLY B 1 500 ? -85.625 -105.125 -66.75 1 19.34 500 GLY B C 1
ATOM 8009 O O . GLY B 1 500 ? -85.062 -106.062 -67.312 1 19.34 500 GLY B O 1
ATOM 8010 N N . LYS B 1 501 ? -86 -105.188 -65.5 1 20.36 501 LYS B N 1
ATOM 8011 C CA . LYS B 1 501 ? -86.938 -105.812 -64.625 1 20.36 501 LYS B CA 1
ATOM 8012 C C . LYS B 1 501 ? -88.312 -106 -65.25 1 20.36 501 LYS B C 1
ATOM 8014 O O . LYS B 1 501 ? -89.062 -105.062 -65.5 1 20.36 501 LYS B O 1
ATOM 8019 N N . ASN B 1 502 ? -88.688 -106.562 -66.375 1 21.62 502 ASN B N 1
ATOM 8020 C CA . ASN B 1 502 ? -89.438 -107.812 -66.125 1 21.62 502 ASN B CA 1
ATOM 8021 C C . ASN B 1 502 ? -88.562 -108.875 -65.438 1 21.62 502 ASN B C 1
ATOM 8023 O O . ASN B 1 502 ? -87.312 -108.688 -65.375 1 21.62 502 ASN B O 1
ATOM 8027 N N . CYS B 1 503 ? -88.5 -110.375 -65.875 1 19.39 503 CYS B N 1
ATOM 8028 C CA . CYS B 1 503 ? -88.375 -111.688 -65.25 1 19.39 503 CYS B CA 1
ATOM 8029 C C . CYS B 1 503 ? -86.938 -111.875 -64.812 1 19.39 503 CYS B C 1
ATOM 8031 O O . CYS B 1 503 ? -86 -111.438 -65.438 1 19.39 503 CYS B O 1
ATOM 8033 N N . CYS B 1 504 ? -86.562 -112.438 -63.531 1 17.97 504 CYS B N 1
ATOM 8034 C CA . CYS B 1 504 ? -85.5 -112.688 -62.531 1 17.97 504 CYS B CA 1
ATOM 8035 C C . CYS B 1 504 ? -84.375 -113.438 -63.125 1 17.97 504 CYS B C 1
ATOM 8037 O O . CYS B 1 504 ? -83.188 -113 -63.031 1 17.97 504 CYS B O 1
ATOM 8039 N N . LEU B 1 505 ? -84.25 -115 -62.875 1 17.97 505 LEU B N 1
ATOM 8040 C CA . LEU B 1 505 ? -83.562 -115.812 -61.906 1 17.97 505 LEU B CA 1
ATOM 8041 C C . LEU B 1 505 ? -82.312 -116.375 -62.5 1 17.97 505 LEU B C 1
ATOM 8043 O O . LEU B 1 505 ? -81.25 -116.375 -61.844 1 17.97 505 LEU B O 1
ATOM 8047 N N . SER B 1 506 ? -82.125 -117.312 -63.594 1 19.58 506 SER B N 1
ATOM 8048 C CA . SER B 1 506 ? -81.812 -118.688 -63.5 1 19.58 506 SER B CA 1
ATOM 8049 C C . SER B 1 506 ? -80.312 -119 -63.688 1 19.58 506 SER B C 1
ATOM 8051 O O . SER B 1 506 ? -79.625 -118.125 -64.25 1 19.58 506 SER B O 1
ATOM 8053 N N . GLU B 1 507 ? -79.875 -120.375 -63.812 1 18.53 507 GLU B N 1
ATOM 8054 C CA . GLU B 1 507 ? -78.688 -121.312 -63.844 1 18.53 507 GLU B CA 1
ATOM 8055 C C . GLU B 1 507 ? -77.75 -120.875 -65 1 18.53 507 GLU B C 1
ATOM 8057 O O . GLU B 1 507 ? -76.562 -120.938 -64.812 1 18.53 507 GLU B O 1
ATOM 8062 N N . SER B 1 508 ? -77.688 -121.125 -66.312 1 19 508 SER B N 1
ATOM 8063 C CA . SER B 1 508 ? -77.062 -122.375 -66.812 1 19 508 SER B CA 1
ATOM 8064 C C . SER B 1 508 ? -75.625 -122.438 -66.375 1 19 508 SER B C 1
ATOM 8066 O O . SER B 1 508 ? -75 -121.438 -65.938 1 19 508 SER B O 1
ATOM 8068 N N . GLU B 1 509 ? -74.75 -123.438 -67.062 1 19.22 509 GLU B N 1
ATOM 8069 C CA . GLU B 1 509 ? -73.875 -124.438 -67.75 1 19.22 509 GLU B CA 1
ATOM 8070 C C . GLU B 1 509 ? -72.5 -123.875 -68 1 19.22 509 GLU B C 1
ATOM 8072 O O . GLU B 1 509 ? -72.312 -122.688 -68.125 1 19.22 509 GLU B O 1
ATOM 8077 N N . TYR B 1 510 ? -71.625 -124.562 -69 1 20.12 510 TYR B N 1
ATOM 8078 C CA . TYR B 1 510 ? -70.312 -125.188 -68.812 1 20.12 510 TYR B CA 1
ATOM 8079 C C . TYR B 1 510 ? -69.312 -124.188 -68.312 1 20.12 510 TYR B C 1
ATOM 8081 O O . TYR B 1 510 ? -69.562 -123 -68.25 1 20.12 510 TYR B O 1
ATOM 8089 N N . ILE B 1 511 ? -68.188 -124.625 -68.875 1 18.75 511 ILE B N 1
ATOM 8090 C CA . ILE B 1 511 ? -66.75 -124.5 -68.688 1 18.75 511 ILE B CA 1
ATOM 8091 C C . ILE B 1 511 ? -66.312 -123 -68.875 1 18.75 511 ILE B C 1
ATOM 8093 O O . ILE B 1 511 ? -66.812 -122.375 -69.812 1 18.75 511 ILE B O 1
#

InterPro domains:
  IPR003599 Immunoglobulin domain subtype [SM00409] (32-118)
  IPR003599 Immunoglobulin domain subtype [SM00409] (127-220)
  IPR003599 Immunoglobulin domain subtype [SM00409] (231-310)
  IPR003599 Immunoglobulin domain subtype [SM00409] (320-393)
  IPR003599 Immunoglobulin domain subtype [SM00409] (404-487)
  IPR007110 Immunoglobulin-like domain [PS50835] (25-110)
  IPR007110 Immunoglobulin-like domain [PS50835] (123-217)
  IPR007110 Immunoglobulin-like domain [PS50835] (226-308)
  IPR007110 Immunoglobulin-like domain [PS50835] (316-391)
  IPR013783 Immunoglobulin-like fold [G3DSA:2.60.40.10] (22-121)
  IPR013783 Immunoglobulin-like fold [G3DSA:2.60.40.10] (122-222)
  IPR013783 Immunoglobulin-like fold [G3DSA:2.60.40.10] (223-314)
  IPR013783 Immunoglobulin-like fold [G3DSA:2.60.40.10] (316-396)
  IPR013783 Immunoglobulin-like fold [G3DSA:2.60.40.10] (399-491)
  IPR036179 Immunoglobulin-like domain superfamily [SSF48726] (25-119)
  IPR036179 Immunoglobulin-like domain superfamily [SSF48726] (223-305)
  IPR036179 Immunoglobulin-like domain superfamily [SSF48726] (322-404)
  IPR036179 Immunoglobulin-like domain superfamily [SSF48726] (397-487)
  IPR040878 IL-40-like, Ig domain [PF17736] (416-483)
  IPR050488 Immunoglobulin Fc region receptor [PTHR11481] (26-201)

Organism: Pseudonaja textilis (NCBI:txid8673)

Radius of gyration: 72.73 Å; Cα contacts (8 Å, |Δi|>4): 2520; chains: 2; bounding box: 171×270×142 Å

Secondary structure (DSSP, 8-state):
-HHHHHHHHH-S---------EEEEEEEEEEES-SEEETTS-EEEEEEEEEEESS-----EEEEEEETTEEEEEEEESSSEEEEEESS--GGG-EEEEEEEEETTEEEEPPPEEEEEE--PPPEEEES-SEEETT-EEEEEEE-TTS-S-EEEEEEEEETTTTT-EEEEEEEESS-SEEEEEEEPPTT--EEEEEEEEEEE-SS-EEEPPP---EEEEEE-SBPPPEEEEES-S-EETT-EEEEEEE--BSS--S-EEEEEETTEEEEEEES-SEEEEEEE--GGG-EEEEEEEEETTEEEEEEEEE-EE-SSPPPEEE-S-SEEETT-EEEEEEE--SSSPPEEEEEETTEEEESSSEEEEE--GGG-EEEEEEEEETTEEEEPPPEEEEEEPPPPPPEEE-SS---EETTSEEEEEEE-SS-PSPEEEEEEETTEEEEEEEESSS--EEEEEE---SS--EEEEEEEE-SSSPPEEPPPEEEPEEP------------S----------/-HHHHHHHHH-S---------EEEEEEEEEEES-SEEETTS-EEEEEEEEEEESS-----EEEEEEETTEEEEEEEESSSEEEEEESS--GGG-EEEEEEEEETTEEEEPPPEEEEEE--PPPEEEES-SEEETT-EEEEEEE-TTSPSPEEEEEEEEETTTTT-EEEEEEEESS-SEEEEEEEPPTT--EEEEEEEEEEEETTEEEE------EEEEEE-SBPPPEEEEES-S-EETT-EEEEEEE--BSS-SS-EEEEEETTEEEEEEES-SEEEEEEE--GGG-EEEEEEEEETTEEEEEEEEE-EE-SSPPPEEE-S-SEEETTPEEEEEEE--SSSPPEEEEEETTEEEESSSEEEEE--GGG-EEEEEEEEETTEEEEPPPEEEEEEPPPPPPEEE-SS---EETTSEEEEEEE-SS-PSPEEEEEEETTEEEEEEEESSS-PEEEEEE---SS--EEEEEEEE-SSSPPEEPPPEEEPEEP-------------S---------